Protein 2VOU (pdb70)

Secondary structure (DSSP, 8-state):
----SEEEEE--SHHHHHHHHHHHHTT-EEEEE-SSSSS----S-EEE--HHHHHHHHHTT--GGGT-B---EEEEEETTT--EEEEEE----EEEHHHHHHHHHHHH-STTEETT--EEEEEE-SS-EEEEETTS-EEEESEEEE---TT-HHHHHHH----EEEEEEEEEEEE-TTSS-HHHHHHHTTEEEEEEETTEEEEEEEE--SSTTSPPEEEEEEEEE--TTHHHHHHTB-TTS-B-SSEE-GGG--HHHHHHHHHHHTTS-HHHHHHHHH-SS-EEEEEEEB--S-SEETTEEE-GGGTSB--GGGS-HHHHHHHHHHHHHHHHHH-S-HHHHHHHHHHHHHHHHHHHHHHHHHHHHHHTTT----TT-GGGSSSPPP-SPP---/----SEEEEE--SHHHHHHHHHHHHTT-EEEEE-SSSS-----S-EEE--HHHHHHHHHTT--GGGT-B---EEEEEETTT--EEEEEE----EEEHHHHHHHHHHHH-STTEETT--EEEEEE-SS-EEEEETTS-EEEESEEEE---TT-HHHHHHH----EEEEEEEEEEEE-TTSS-HHHHHHHTTEEEEEEETTEEEEEEEE--SSTTS--EEEEEEEEE--TTHHHHHHSB-TTS-B-SSEE-GGG--HHHHHHHHHHHTTS-HHHHHHHHH-SS-EEEEEEEB--S-SEETTEEE-GGGTSB--GGGS-HHHHHHHHHHHHHHHHHH-S-HHHHHHHHHHHHHHHHHHHHHHHHHHHHHHHHT----TT-GGGSSS----/----SEEEEE--SHHHHHHHHHHHHTT-EEEEE-SSSSS----S-EEE--HHHHHHHHHTT--GGGT-B--SEEEEEETTT--EEEEEE----EEEHHHHHHHHHHHH-STTEETT--EEEEEE-SS-EEEEETTS-EEEESEEEE---TT-HHHHHHH----EEEEEEEEEEEE-TTSS-HHHHHHHTTEEEEEEETTEEEEEEEE--SSTTS--EEEEEEEEE--TTHHHHHHSB-TTS-B-SSEE-GGG--HHHHHHHHHHHTTS-HHHHHHHHH-SS-EEEEEEEB--S-SEETTEEE-GGGTSB--GGGS-HHHHHHHHHHHHHHHHHH-SSHHHHHHHHHHHHHHHHHHHHHHHHHHHHHHHTT----TT-GGGSSS----

B-factor: mean 67.05, std 5.39, range [26.59, 129.31]

Foldseek 3Di:
DFDQFEEEEEAQALQRLLLVLLLVVLVHHYFYEYQAQDQDDDPFAKFWDDCLLCVVVVVVPDDPVQFWDWAFKAWEAAFQARHTQDMGTDIIIMGTRCSSRVSSDVSPDDPRHHYNFAWQDWDDDQQWIWTAGPVGDIDITRFYEQAHAQQGNVCCHQPVDHWDFPQKKKKKFKFAPPLFDPVLVVVAERYWYWHFYQFWIKIKYWYQDPDSVGHIMMIMMTMHGFDPDPGLQLQQAWPVGDRDDWKQWQVTHDVVNLVVQLVVLCSTDPSSNSRSNRGPIMIMTTFTWIAAPFQDDNRYGYAQCRHTNAGCQLSCSSSLSSVRSVLLSVLSSVPDPSVVSRVVSRVLSRVQRVVRRVLVVVVCVCRRRVHDDHPPPPSRHHDTDDRDDDDDD/DFDAWEEEEEAQALLRLLQQLLLVVLVHHYFYFHQAQDQDDDPFAKFWDDCLLCVVLVVVPD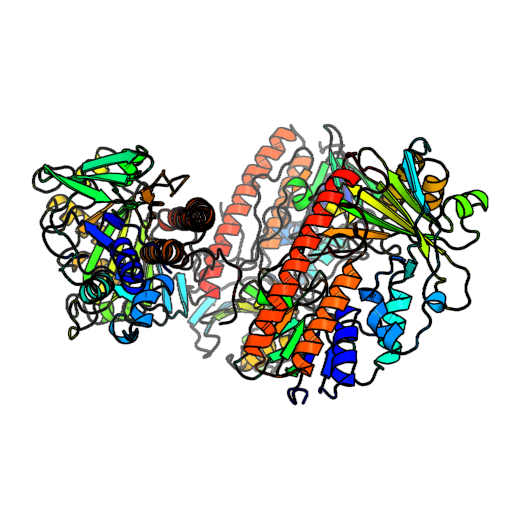DPVQFWDWAFKAWEAQFQPRDTPDIGGDIIIMGHSCSSRVSSDVSVDPPRHHYNFAFDDWDDDLAWIWTAGPVGDIDITRFYEQLHAQQGPVCCRQPVWHWAFPQKKKKKFKFAPPLDDPVLCVVAERYWYWHFYQAWIKIKYWYCDPDRPGHIMMIMMTMHGFGPDPGLQLQQAWPVGDNDDWKQWQVTGDVVNLVVQLVVLVSTDPSSNSRRNRGPIMMMTTFTWTADDWQDDNRYGYAQNRHTNAGPQQSCSSSLSSVLSVQLSVLSSVPDPSVVSRVVSRVVSNVQSVVRRVLVSVVVCCRRRVHDDDDPDVSRHHDGDPD/DFDAWEEEEEAQALLRLLQQLLLVVLVHHYFYFHQAQDQDDDPFAKFWDDCLLCVVLVVVVDDPVQFWDWAFKAWEAQFQPRDTPDIGGDTIIMGHSCSSRVSSDVSVDDPRHHYNFAFDDWDDDLAKIWTAGPVGDIDITRFYEQLHAQQTPVCCHQPVDHWAFPQKKKKKFKFAPPLFDPVLCVVAESYWYWHFDQAWIKIKYWYCDPDRPGHIMMIMMTMHGFDPDPGLQLQQAWPVGDNDDWKQWQVTHDVVNLVVQLVVLCSTDVSSNSRRNRGPIMIMTTFTWTADDWQDDNRYGYAQCRHTNAGPQLSCSSSLSSVLSVQLSVLSSVDDPSVVSRVVSRVVSNVQSVVRRVLVSVVVCCRRRVHDDDDPDVSRHHDGDPD

Organism: Paenarthrobacter nicotinovorans (NCBI:txid29320)

Sequence (1167 aa):
SPTTDRIAVVGGSISGLTAALMLRDAGVDVDVYERSPQPLSGFGTGIVVQPELVHYLLEQGVELDSISVPSSSMEYVDALTGERVGSVPADWRFTSYDSIYGGLYELFGPERYHTSKCLVGLSQDSETVQMRFSDGTKAEANWVIGADGGASVVRKRLLGIEPTYAGYVTWRGVLQPGEVADDVWNYFNDKFTYGLLDDGHLIAYPIPGRENAESPRLNFQWYWNVAEGPDLDELMTDVRGIRLPTSVHNNSLNPHNLRQFHSKGESLFKPFRDLVLNASSPFVTVVADATVDRMVHGRVLLIGDAAVTPRPHAAAGGAKASDDARTLAEVFTKNHDLRGSLQSWETRQLQQGHAYLNKVKKMASRLQHGGSFEPGNPAFAFGLPKVDEPSVVSPTTDRIAVVGGSISGLTAALMLRDAGVDVDVYERSPQPLSGFGTGIVVQPELVHYLLEQGVELDSISVPSSSMEYVDALTGERVGSVPADWRFTSYDSIYGGLYELFGPERYHTSKCLVGLSQDSETVQMRFSDGTKAEANWVIGADGGASVVRKRLLGIEPTYAGYVTWRGVLQPGEVADDVWNYFNDKFTYGLLDDGHLIAYPIPGRENAESPRLNFQWYWNVAEGPDLDELMTDVRGIRLPTSVHNNSLNPHNLRQFHSKGESLFKPFRDLVLNASSPFVTVVADATVDRMVHGRVLLIGDAAVTPRPHAAAGGAKASDDARTLAEVFTKNHDLRGSLQSWETRQLQQGHAYLNKVKKMASRLQHGGSFEPGNPAFAFGLPKVSPTTDRIAVVGGSISGLTAALMLRDAGVDVDVYERSPQPLSGFGTGIVVQPELVHYLLEQGVELDSISVPSSSMEYVDALTGERVGSVPADWRFTSYDSIYGGLYELFGPERYHTSKCLVGLSQDSETVQMRFSDGTKAEANWVIGADGGASVVRKRLLGIEPTYAGYVTWRGVLQPGEVADDVWNYFNDKFTYGLLDDGHLIAYPIPGRENAESPRLNFQWYWNVAEGPDLDELMTDVRGIRLPTSVHNNSLNPHNLRQFHSKGESLFKPFRDLVLNASSPFVTVVADATVDRMVHGRVLLIGDAAVTPRPHAAAGGAKASDDARTLAEVFTKNHDLRGSLQSWETRQLQQGHAYLNKVKKMASRLQHGGSFEPGNPAFAFGLPKV

GO terms:
  GO:0050660 flavin adenine dinucleotide binding (F, IDA)
  GO:0042803 protein homodimerization activity (F, IDA)
  GO:0019608 nicotine catabolic process (P, IDA)
  GO:0018663 2,6-dihydroxypyridine 3-monooxygenase activity (F, IDA)

Solvent-accessible surface area: 47286 Å² total; per-residue (Å²): 130,48,11,138,40,96,0,2,0,6,8,0,29,16,9,0,0,2,0,0,1,38,0,102,88,26,61,5,56,3,5,0,16,16,182,23,87,117,62,44,72,12,104,0,13,12,34,5,14,7,100,47,7,3,78,13,2,72,120,84,56,46,120,52,107,79,24,8,21,69,7,68,19,19,27,8,6,34,0,98,83,16,63,111,26,0,35,20,118,22,121,58,58,0,0,4,36,42,28,0,8,32,20,4,42,151,73,13,15,96,160,75,8,58,43,56,45,25,5,62,5,23,56,67,84,94,116,27,0,37,0,107,7,75,79,70,66,118,17,88,4,34,9,0,0,0,5,38,25,20,74,2,42,0,0,86,115,52,65,60,56,95,49,91,34,26,31,7,0,5,0,59,3,28,0,104,73,71,55,10,55,116,104,5,33,98,71,0,54,58,48,7,1,6,0,30,24,130,94,2,1,1,11,0,7,2,0,19,17,124,110,157,104,104,62,63,13,0,2,1,26,9,6,17,61,19,65,124,24,115,85,5,60,101,5,0,31,8,86,160,52,99,99,45,104,66,22,1,62,42,137,15,12,44,68,85,3,51,147,68,0,50,64,101,0,88,79,11,64,108,10,0,94,19,0,0,57,63,9,81,62,2,10,0,19,21,5,14,15,9,64,2,113,143,1,30,32,48,34,0,0,0,0,0,50,0,0,0,9,19,32,63,11,0,22,2,15,20,2,1,5,2,15,0,0,22,26,0,1,78,10,0,58,148,54,142,97,28,149,23,25,3,100,80,14,13,90,69,1,14,109,4,0,64,32,0,11,96,37,0,86,108,0,4,57,54,5,1,121,43,29,49,14,46,6,38,36,113,65,18,38,14,9,28,34,163,38,85,37,46,109,65,199,126,51,8,137,43,92,0,2,0,6,9,0,31,14,9,0,0,2,0,0,2,36,0,97,88,25,63,5,56,4,8,0,16,13,132,15,93,99,55,54,68,12,112,4,11,11,37,6,16,7,102,52,7,5,78,15,2,72,117,84,60,47,125,46,108,66,21,10,24,68,11,67,19,17,17,7,3,40,0,97,92,18,114,160,79,13,50,49,121,26,119,60,52,0,0,2,45,48,27,0,7,30,22,3,41,145,65,6,16,92,152,85,11,60,44,57,42,12,8,0,1,29,51,71,92,88,111,37,0,61,0,42,2,2,44,9,57,108,19,100,2,37,8,0,0,0,5,39,25,20,64,2,44,0,0,49,32,52,66,62,52,95,49,91,33,24,31,8,0,5,0,57,2,25,0,89,72,72,54,12,56,115,105,4,33,90,69,0,49,53,53,6,1,5,0,34,27,121,91,1,1,1,11,0,7,1,0,20,12,141,117,147,111,91,67,58,9,0,3,1,26,9,5,20,57,17,67,119,25,67,86,3,11,19,7,0,8,4,49,147,14,84,86,45,106,68,20,0,62,43,132,12,12,1,48,42,4,49,120,71,0,51,64,106,0,105,75,4,66,96,8,1,72,17,0,0,65,64,7,81,64,2,8,0,17,20,5,20,15,8,61,3,111,144,0,24,31,41,35,0,0,0,0,0,51,0,0,0,11,18,20,64,9,0,23,3,18,22,1,1,7,2,14,0,0,26,28,0,0,84,16,0,51,144,48,133,96,26,112,28,19,0,105,80,11,8,94,126,2,14,92,8,0,64,24,1,16,100,35,0,52,117,0,5,13,10,4,2,31,17,10,22,17,110,39,43,31,119,52,13,47,17,8,25,31,203,107,125,50,8,138,44,90,0,2,0,6,9,0,30,14,9,0,0,3,0,0,1,37,0,103,88,26,64,5,57,3,8,0,17,13,130,13,96,98,57,54,70,12,107,2,9,10,37,6,16,7,102,51,7,5,78,15,2,73,117,83,62,48,124,47,107,65,23,9,24,68,11,66,19,17,20,8,2,40,0,97,91,18,112,156,78,12,53,48,120,24,121,60,50,0,0,3,46,46,28,0,7,31,21,5,40,146,67,8,18,94,158,87,10,60,44,57,45,13,8,1,1,27,49,47,93,88,109,40,0,61,0,42,2,2,43,8,56,106,17,99,3,37,8,0,0,0,5,38,24,22,66,2,44,0,0,48,32,36,13,64,40,98,47,87,33,26,32,8,0,5,0,56,1,25,0,86,72,72,56,12,55,116,105,4,34,90,69,0,51,54,54,6,2,6,0,34,28,122,96,1,2,1,12,0,6,1,0,20,12,135,119,146,111,91,67,58,7,0,0,0,23,9,6,20,58,18,66,121,24,68,82,2,10,21,7,0,8,5,48,147,16,84,86,45,104,66,21,0,64,43,135,14,13,1,47,40,5,51,124,70,0,49,66,105,0,104,75,4,65,97,8,0,71,16,0,0,64,65,8,83,64,2,8,0,18,18,5,18,16,8,62,1,79,140,0,24,7,21,34,0,0,0,0,0,50,0,0,0,10,19,26,62,10,0,23,2,18,21,1,2,7,2,14,0,0,25,27,0,1,85,15,0,52,147,47,129,97,26,119,28,20,0,105,81,11,8,94,123,1,15,90,9,0,64,24,0,15,101,36,0,97,115,0,4,64,73,4,1,125,46,30,78,18,113,42,44,44,116,55,13,47,18,7,26,31,202,109

CATH classification: 3.50.50.60 (+1 more: 3.30.9.60)

Structure (mmCIF, N/CA/C/O backbone):
data_2VOU
#
_entry.id   2VOU
#
_cell.length_a   185.960
_cell.length_b   185.960
_cell.length_c   104.760
_cell.angle_alpha   90.00
_cell.angle_beta   90.00
_cell.angle_gamma   120.00
#
_symmetry.space_group_name_H-M   'P 32 2 1'
#
loop_
_entity.id
_entity.type
_entity.pdbx_description
1 polymer '2,6-DIHYDROXYPYRIDINE HYDROXYLASE'
2 non-polymer 'FLAVIN-ADENINE DINUCLEOTIDE'
3 non-polymer GLYCEROL
4 non-polymer 'ACETATE ION'
5 water water
#
loop_
_atom_site.group_PDB
_atom_site.id
_atom_site.type_symbol
_atom_site.label_atom_id
_atom_site.label_alt_id
_atom_site.label_comp_id
_atom_site.label_asym_id
_atom_site.label_entity_id
_atom_site.label_seq_id
_atom_site.pdbx_PDB_ins_code
_atom_site.Cartn_x
_atom_site.Cartn_y
_atom_site.Cartn_z
_atom_site.occupancy
_atom_site.B_iso_or_equiv
_atom_site.auth_seq_id
_atom_site.auth_comp_id
_atom_site.auth_asym_id
_atom_site.auth_atom_id
_atom_site.pdbx_PDB_model_num
ATOM 1 N N . SER A 1 2 ? 46.102 93.157 6.330 1.00 74.24 2 SER A N 1
ATOM 2 C CA . SER A 1 2 ? 46.419 92.010 7.235 1.00 75.17 2 SER A CA 1
ATOM 3 C C . SER A 1 2 ? 46.770 92.444 8.665 1.00 74.57 2 SER A C 1
ATOM 4 O O . SER A 1 2 ? 47.719 93.214 8.880 1.00 74.42 2 SER A O 1
ATOM 7 N N . PRO A 1 3 ? 46.029 91.908 9.649 1.00 74.09 3 PRO A N 1
ATOM 8 C CA . PRO A 1 3 ? 46.441 91.963 11.053 1.00 73.71 3 PRO A CA 1
ATOM 9 C C . PRO A 1 3 ? 47.809 91.298 11.209 1.00 72.86 3 PRO A C 1
ATOM 10 O O . PRO A 1 3 ? 48.245 90.554 10.317 1.00 73.10 3 PRO A O 1
ATOM 14 N N . THR A 1 4 ? 48.476 91.578 12.322 1.00 71.78 4 THR A N 1
ATOM 15 C CA . THR A 1 4 ? 49.779 90.983 12.615 1.00 70.65 4 THR A CA 1
ATOM 16 C C . THR A 1 4 ? 49.782 89.468 12.538 1.00 70.46 4 THR A C 1
ATOM 17 O O . THR A 1 4 ? 48.783 88.815 12.821 1.00 70.56 4 THR A O 1
ATOM 21 N N . THR A 1 5 ? 50.916 88.926 12.120 1.00 70.13 5 THR A N 1
ATOM 22 C CA . THR A 1 5 ? 51.144 87.502 12.192 1.00 70.07 5 THR A CA 1
ATOM 23 C C . THR A 1 5 ? 51.890 87.189 13.492 1.00 70.00 5 THR A C 1
ATOM 24 O O . THR A 1 5 ? 52.239 86.035 13.745 1.00 70.03 5 THR A O 1
ATOM 28 N N . ASP A 1 6 ? 52.142 88.212 14.314 1.00 69.85 6 ASP A N 1
ATOM 29 C CA . ASP A 1 6 ? 52.834 88.020 15.606 1.00 69.94 6 ASP A CA 1
ATOM 30 C C . ASP A 1 6 ? 52.002 87.236 16.642 1.00 69.66 6 ASP A C 1
ATOM 31 O O . ASP A 1 6 ? 50.753 87.184 16.540 1.00 69.74 6 ASP A O 1
ATOM 36 N N . ARG A 1 7 ? 52.700 86.635 17.610 1.00 68.08 7 ARG A N 1
ATOM 37 C CA . ARG A 1 7 ? 52.061 85.894 18.681 1.00 68.34 7 ARG A CA 1
ATOM 38 C C . ARG A 1 7 ? 51.935 86.778 19.933 1.00 66.96 7 ARG A C 1
ATOM 39 O O . ARG A 1 7 ? 52.926 87.365 20.412 1.00 66.35 7 ARG A O 1
ATOM 47 N N . ILE A 1 8 ? 50.714 86.864 20.455 1.00 65.65 8 ILE A N 1
ATOM 48 C CA . ILE A 1 8 ? 50.430 87.721 21.600 1.00 64.67 8 ILE A CA 1
ATOM 49 C C . ILE A 1 8 ? 49.987 86.899 22.794 1.00 64.59 8 ILE A C 1
ATOM 50 O O . ILE A 1 8 ? 49.189 85.985 22.657 1.00 65.09 8 ILE A O 1
ATOM 55 N N . ALA A 1 9 ? 50.537 87.212 23.957 1.00 64.05 9 ALA A N 1
ATOM 56 C CA . ALA A 1 9 ? 50.154 86.553 25.183 1.00 63.97 9 ALA A CA 1
ATOM 57 C C . ALA A 1 9 ? 49.484 87.590 26.050 1.00 64.19 9 ALA A C 1
ATOM 58 O O . ALA A 1 9 ? 49.878 88.759 26.057 1.00 64.32 9 ALA A O 1
ATOM 60 N N . VAL A 1 10 ? 48.451 87.166 26.760 1.00 63.89 10 VAL A N 1
ATOM 61 C CA . VAL A 1 10 ? 47.743 88.063 27.616 1.00 63.99 10 VAL A CA 1
ATOM 62 C C . VAL A 1 10 ? 47.784 87.430 28.986 1.00 64.22 10 VAL A C 1
ATOM 63 O O . VAL A 1 10 ? 47.335 86.299 29.160 1.00 64.68 10 VAL A O 1
ATOM 67 N N . VAL A 1 11 ? 48.304 88.169 29.954 1.00 63.72 11 VAL A N 1
ATOM 68 C CA . VAL A 1 11 ? 48.435 87.675 31.301 1.00 63.34 11 VAL A CA 1
ATOM 69 C C . VAL A 1 11 ? 47.378 88.356 32.097 1.00 63.55 11 VAL A C 1
ATOM 70 O O . VAL A 1 11 ? 47.396 89.573 32.189 1.00 64.28 11 VAL A O 1
ATOM 74 N N . GLY A 1 12 ? 46.464 87.589 32.681 1.00 63.59 12 GLY A N 1
ATOM 75 C CA . GLY A 1 12 ? 45.265 88.160 33.306 1.00 63.16 12 GLY A CA 1
ATOM 76 C C . GLY A 1 12 ? 44.043 87.927 32.434 1.00 63.12 12 GLY A C 1
ATOM 77 O O . GLY A 1 12 ? 43.992 88.408 31.321 1.00 63.93 12 GLY A O 1
ATOM 78 N N . GLY A 1 13 ? 43.044 87.212 32.944 1.00 63.56 13 GLY A N 1
ATOM 79 C CA . GLY A 1 13 ? 41.902 86.799 32.145 1.00 63.58 13 GLY A CA 1
ATOM 80 C C . GLY A 1 13 ? 40.559 87.328 32.590 1.00 64.68 13 GLY A C 1
ATOM 81 O O . GLY A 1 13 ? 39.561 86.580 32.590 1.00 65.18 13 GLY A O 1
ATOM 82 N N . SER A 1 14 ? 40.518 88.620 32.941 1.00 64.13 14 SER A N 1
ATOM 83 C CA . SER A 1 14 ? 39.302 89.251 33.421 1.00 63.46 14 SER A CA 1
ATOM 84 C C . SER A 1 14 ? 38.815 90.248 32.378 1.00 64.00 14 SER A C 1
ATOM 85 O O . SER A 1 14 ? 39.008 90.015 31.166 1.00 64.36 14 SER A O 1
ATOM 88 N N . ILE A 1 15 ? 38.209 91.356 32.827 1.00 63.60 15 ILE A N 1
ATOM 89 C CA . ILE A 1 15 ? 37.577 92.284 31.923 1.00 64.21 15 ILE A CA 1
ATOM 90 C C . ILE A 1 15 ? 38.513 92.754 30.814 1.00 64.41 15 ILE A C 1
ATOM 91 O O . ILE A 1 15 ? 38.114 92.725 29.628 1.00 64.09 15 ILE A O 1
ATOM 96 N N . SER A 1 16 ? 39.718 93.203 31.161 1.00 63.89 16 SER A N 1
ATOM 97 C CA . SER A 1 16 ? 40.614 93.691 30.092 1.00 65.00 16 SER A CA 1
ATOM 98 C C . SER A 1 16 ? 41.252 92.568 29.295 1.00 64.41 16 SER A C 1
ATOM 99 O O . SER A 1 16 ? 41.252 92.585 28.063 1.00 64.58 16 SER A O 1
ATOM 102 N N . GLY A 1 17 ? 41.753 91.570 29.999 1.00 63.41 17 GLY A N 1
ATOM 103 C CA . GLY A 1 17 ? 42.301 90.411 29.336 1.00 62.61 17 GLY A CA 1
ATOM 104 C C . GLY A 1 17 ? 41.406 89.801 28.276 1.00 62.07 17 GLY A C 1
ATOM 105 O O . GLY A 1 17 ? 41.842 89.557 27.158 1.00 61.68 17 GLY A O 1
ATOM 106 N N . LEU A 1 18 ? 40.163 89.508 28.632 1.00 61.59 18 LEU A N 1
ATOM 107 C CA . LEU A 1 18 ? 39.300 88.828 27.693 1.00 61.33 18 LEU A CA 1
ATOM 108 C C . LEU A 1 18 ? 38.922 89.744 26.525 1.00 61.32 18 LEU A C 1
ATOM 109 O O . LEU A 1 18 ? 38.874 89.293 25.376 1.00 60.99 18 LEU A O 1
ATOM 114 N N . THR A 1 19 ? 38.649 91.019 26.821 1.00 60.62 19 THR A N 1
ATOM 115 C CA . THR A 1 19 ? 38.349 91.978 25.792 1.00 59.80 19 THR A CA 1
ATOM 116 C C . THR A 1 19 ? 39.500 91.977 24.776 1.00 60.06 19 THR A C 1
ATOM 117 O O . THR A 1 19 ? 39.257 91.811 23.556 1.00 59.45 19 THR A O 1
ATOM 121 N N . ALA A 1 20 ? 40.736 92.129 25.268 1.00 59.35 20 ALA A N 1
ATOM 122 C CA . ALA A 1 20 ? 41.881 92.167 24.368 1.00 59.31 20 ALA A CA 1
ATOM 123 C C . ALA A 1 20 ? 41.864 90.889 23.547 1.00 59.66 20 ALA A C 1
ATOM 124 O O . ALA A 1 20 ? 41.752 90.946 22.310 1.00 60.63 20 ALA A O 1
ATOM 126 N N . ALA A 1 21 ? 41.887 89.745 24.224 1.00 59.07 21 ALA A N 1
ATOM 127 C CA . ALA A 1 21 ? 41.944 88.455 23.531 1.00 59.24 21 ALA A CA 1
ATOM 128 C C . ALA A 1 21 ? 40.874 88.266 22.449 1.00 59.18 21 ALA A C 1
ATOM 129 O O . ALA A 1 21 ? 41.206 87.882 21.334 1.00 59.51 21 ALA A O 1
ATOM 131 N N . LEU A 1 22 ? 39.618 88.555 22.784 1.00 58.82 22 LEU A N 1
ATOM 132 C CA . LEU A 1 22 ? 38.493 88.352 21.902 1.00 58.63 22 LEU A CA 1
ATOM 133 C C . LEU A 1 22 ? 38.662 89.116 20.604 1.00 59.73 22 LEU A C 1
ATOM 134 O O . LEU A 1 22 ? 38.510 88.553 19.525 1.00 60.01 22 LEU A O 1
ATOM 139 N N . MET A 1 23 ? 39.003 90.392 20.721 1.00 60.09 23 MET A N 1
ATOM 140 C CA . MET A 1 23 ? 39.187 91.258 19.597 1.00 60.50 23 MET A CA 1
ATOM 141 C C . MET A 1 23 ? 40.390 90.856 18.761 1.00 61.33 23 MET A C 1
ATOM 142 O O . MET A 1 23 ? 40.352 90.915 17.505 1.00 61.91 23 MET A O 1
ATOM 147 N N . LEU A 1 24 ? 41.455 90.423 19.418 1.00 61.80 24 LEU A N 1
ATOM 148 C CA . LEU A 1 24 ? 42.576 89.918 18.654 1.00 62.42 24 LEU A CA 1
ATOM 149 C C . LEU A 1 24 ? 42.201 88.618 17.950 1.00 62.72 24 LEU A C 1
ATOM 150 O O . LEU A 1 24 ? 42.465 88.480 16.736 1.00 63.09 24 LEU A O 1
ATOM 155 N N . ARG A 1 25 ? 41.566 87.687 18.676 1.00 62.09 25 ARG A N 1
ATOM 156 C CA . ARG A 1 25 ? 41.096 86.446 18.039 1.00 62.11 25 ARG A CA 1
ATOM 157 C C . ARG A 1 25 ? 40.143 86.748 16.845 1.00 62.44 25 ARG A C 1
ATOM 158 O O . ARG A 1 25 ? 40.343 86.223 15.751 1.00 61.97 25 ARG A O 1
ATOM 166 N N . ASP A 1 26 ? 39.142 87.601 17.063 1.00 62.76 26 ASP A N 1
ATOM 167 C CA . ASP A 1 26 ? 38.241 88.054 15.993 1.00 63.52 26 ASP A CA 1
ATOM 168 C C . ASP A 1 26 ? 39.021 88.520 14.773 1.00 63.98 26 ASP A C 1
ATOM 169 O O . ASP A 1 26 ? 38.623 88.241 13.629 1.00 63.61 26 ASP A O 1
ATOM 174 N N . ALA A 1 27 ? 40.122 89.235 15.023 1.00 64.30 27 ALA A N 1
ATOM 175 C CA . ALA A 1 27 ? 40.910 89.832 13.939 1.00 64.81 27 ALA A CA 1
ATOM 176 C C . ALA A 1 27 ? 41.915 88.864 13.267 1.00 65.66 27 ALA A C 1
ATOM 177 O O . ALA A 1 27 ? 42.654 89.276 12.376 1.00 67.14 27 ALA A O 1
ATOM 179 N N . GLY A 1 28 ? 41.943 87.592 13.669 1.00 65.91 28 GLY A N 1
ATOM 180 C CA . GLY A 1 28 ? 42.907 86.629 13.121 1.00 65.73 28 GLY A CA 1
ATOM 181 C C . GLY A 1 28 ? 44.212 86.541 13.915 1.00 65.97 28 GLY A C 1
ATOM 182 O O . GLY A 1 28 ? 45.060 85.719 13.606 1.00 65.87 28 GLY A O 1
ATOM 183 N N . VAL A 1 29 ? 44.393 87.389 14.928 1.00 65.69 29 VAL A N 1
ATOM 184 C CA . VAL A 1 29 ? 45.651 87.401 15.668 1.00 65.44 29 VAL A CA 1
ATOM 185 C C . VAL A 1 29 ? 45.697 86.176 16.570 1.00 65.95 29 VAL A C 1
ATOM 186 O O . VAL A 1 29 ? 44.697 85.794 17.156 1.00 65.71 29 VAL A O 1
ATOM 190 N N . ASP A 1 30 ? 46.867 85.547 16.628 1.00 66.60 30 ASP A N 1
ATOM 191 C CA . ASP A 1 30 ? 47.077 84.380 17.443 1.00 66.84 30 ASP A CA 1
ATOM 192 C C . ASP A 1 30 ? 47.382 84.814 18.881 1.00 66.03 30 ASP A C 1
ATOM 193 O O . ASP A 1 30 ? 48.372 85.495 19.130 1.00 66.63 30 ASP A O 1
ATOM 198 N N . VAL A 1 31 ? 46.525 84.430 19.820 1.00 64.69 31 VAL A N 1
ATOM 199 C CA . VAL A 1 31 ? 46.597 84.979 21.166 1.00 64.15 31 VAL A CA 1
ATOM 200 C C . VAL A 1 31 ? 46.286 83.897 22.225 1.00 64.19 31 VAL A C 1
ATOM 201 O O . VAL A 1 31 ? 45.539 82.955 21.951 1.00 64.56 31 VAL A O 1
ATOM 205 N N . ASP A 1 32 ? 46.880 84.025 23.411 1.00 64.07 32 ASP A N 1
ATOM 206 C CA . ASP A 1 32 ? 46.622 83.119 24.532 1.00 64.12 32 ASP A CA 1
ATOM 207 C C . ASP A 1 32 ? 46.396 83.938 25.785 1.00 63.98 32 ASP A C 1
ATOM 208 O O . ASP A 1 32 ? 46.979 85.017 25.937 1.00 64.49 32 ASP A O 1
ATOM 213 N N . VAL A 1 33 ? 45.572 83.422 26.691 1.00 63.52 33 VAL A N 1
ATOM 214 C CA . VAL A 1 33 ? 45.356 84.062 27.977 1.00 63.18 33 VAL A CA 1
ATOM 215 C C . VAL A 1 33 ? 45.958 83.157 29.036 1.00 63.10 33 VAL A C 1
ATOM 216 O O . VAL A 1 33 ? 45.744 81.950 28.991 1.00 64.20 33 VAL A O 1
ATOM 220 N N . TYR A 1 34 ? 46.707 83.727 29.981 1.00 62.06 34 TYR A N 1
ATOM 221 C CA . TYR A 1 34 ? 47.208 83.004 31.145 1.00 60.76 34 TYR A CA 1
ATOM 222 C C . TYR A 1 34 ? 46.583 83.621 32.398 1.00 61.54 34 TYR A C 1
ATOM 223 O O . TYR A 1 34 ? 46.781 84.805 32.680 1.00 62.09 34 TYR A O 1
ATOM 232 N N . GLU A 1 35 ? 45.794 82.841 33.134 1.00 61.68 35 GLU A N 1
ATOM 233 C CA . GLU A 1 35 ? 45.066 83.363 34.280 1.00 61.90 35 GLU A CA 1
ATOM 234 C C . GLU A 1 35 ? 45.489 82.601 35.521 1.00 63.43 35 GLU A C 1
ATOM 235 O O . GLU A 1 35 ? 45.550 81.373 35.485 1.00 62.29 35 GLU A O 1
ATOM 241 N N . ARG A 1 36 ? 45.796 83.339 36.602 1.00 65.65 36 ARG A N 1
ATOM 242 C CA . ARG A 1 36 ? 46.254 82.751 37.873 1.00 69.39 36 ARG A CA 1
ATOM 243 C C . ARG A 1 36 ? 45.217 81.783 38.441 1.00 69.30 36 ARG A C 1
ATOM 244 O O . ARG A 1 36 ? 45.553 80.742 38.970 1.00 68.86 36 ARG A O 1
ATOM 252 N N . SER A 1 37 ? 43.952 82.107 38.232 1.00 71.37 37 SER A N 1
ATOM 253 C CA . SER A 1 37 ? 42.845 81.371 38.821 1.00 73.10 37 SER A CA 1
ATOM 254 C C . SER A 1 37 ? 42.693 79.941 38.302 1.00 73.74 37 SER A C 1
ATOM 255 O O . SER A 1 37 ? 42.825 79.684 37.095 1.00 73.76 37 SER A O 1
ATOM 258 N N . PRO A 1 38 ? 42.420 78.991 39.209 1.00 74.52 38 PRO A N 1
ATOM 259 C CA . PRO A 1 38 ? 42.313 77.582 38.794 1.00 75.71 38 PRO A CA 1
ATOM 260 C C . PRO A 1 38 ? 41.059 77.305 37.960 1.00 76.91 38 PRO A C 1
ATOM 261 O O . PRO A 1 38 ? 41.088 76.460 37.085 1.00 77.50 38 PRO A O 1
ATOM 265 N N . GLN A 1 39 ? 39.978 78.008 38.259 1.00 78.38 39 GLN A N 1
ATOM 266 C CA . GLN A 1 39 ? 38.737 77.934 37.510 1.00 80.63 39 GLN A CA 1
ATOM 267 C C . GLN A 1 39 ? 38.438 79.318 36.905 1.00 81.35 39 GLN A C 1
ATOM 268 O O . GLN A 1 39 ? 38.945 80.344 37.393 1.00 80.56 39 GLN A O 1
ATOM 274 N N . PRO A 1 40 ? 37.560 79.359 35.879 1.00 82.39 40 PRO A N 1
ATOM 275 C CA . PRO A 1 40 ? 36.940 80.651 35.545 1.00 83.46 40 PRO A CA 1
ATOM 276 C C . PRO A 1 40 ? 36.373 81.396 36.776 1.00 84.69 40 PRO A C 1
ATOM 277 O O . PRO A 1 40 ? 36.078 80.791 37.828 1.00 84.83 40 PRO A O 1
ATOM 281 N N . LEU A 1 41 ? 36.242 82.711 36.621 1.00 85.93 41 LEU A N 1
ATOM 282 C CA . LEU A 1 41 ? 36.206 83.646 37.739 1.00 87.17 41 LEU A CA 1
ATOM 283 C C . LEU A 1 41 ? 34.887 83.859 38.450 1.00 88.56 41 LEU A C 1
ATOM 284 O O . LEU A 1 41 ? 33.840 83.340 38.063 1.00 88.52 41 LEU A O 1
ATOM 289 N N . SER A 1 42 ? 34.995 84.671 39.503 1.00 90.56 42 SER A N 1
ATOM 290 C CA . SER A 1 42 ? 33.880 85.173 40.291 1.00 92.03 42 SER A CA 1
ATOM 291 C C . SER A 1 42 ? 34.177 86.560 40.923 1.00 93.18 42 SER A C 1
ATOM 292 O O . SER A 1 42 ? 35.215 86.812 41.581 1.00 93.27 42 SER A O 1
ATOM 295 N N . GLY A 1 43 ? 33.265 87.482 40.632 1.00 94.61 43 GLY A N 1
ATOM 296 C CA . GLY A 1 43 ? 33.128 88.727 41.379 1.00 95.61 43 GLY A CA 1
ATOM 297 C C . GLY A 1 43 ? 32.015 88.259 42.258 1.00 96.22 43 GLY A C 1
ATOM 298 O O . GLY A 1 43 ? 31.154 87.496 41.799 1.00 96.63 43 GLY A O 1
ATOM 299 N N . PHE A 1 44 ? 32.053 88.654 43.524 1.00 96.71 44 PHE A N 1
ATOM 300 C CA . PHE A 1 44 ? 31.188 88.031 44.531 1.00 96.27 44 PHE A CA 1
ATOM 301 C C . PHE A 1 44 ? 29.777 88.647 44.472 1.00 94.94 44 PHE A C 1
ATOM 302 O O . PHE A 1 44 ? 29.156 88.953 45.513 1.00 95.25 44 PHE A O 1
ATOM 310 N N . GLY A 1 45 ? 29.304 88.814 43.224 1.00 92.16 45 GLY A N 1
ATOM 311 C CA . GLY A 1 45 ? 28.005 89.355 42.909 1.00 88.56 45 GLY A CA 1
ATOM 312 C C . GLY A 1 45 ? 27.953 90.859 43.073 1.00 86.28 45 GLY A C 1
ATOM 313 O O . GLY A 1 45 ? 26.896 91.401 43.378 1.00 87.23 45 GLY A O 1
ATOM 314 N N . THR A 1 46 ? 29.049 91.565 42.844 1.00 83.01 46 THR A N 1
ATOM 315 C CA . THR A 1 46 ? 29.029 92.981 43.136 1.00 80.10 46 THR A CA 1
ATOM 316 C C . THR A 1 46 ? 28.645 93.838 41.938 1.00 78.79 46 THR A C 1
ATOM 317 O O . THR A 1 46 ? 28.798 93.442 40.770 1.00 78.70 46 THR A O 1
ATOM 321 N N . GLY A 1 47 ? 28.129 95.021 42.243 1.00 76.36 47 GLY A N 1
ATOM 322 C CA . GLY A 1 47 ? 27.556 95.862 41.245 1.00 73.37 47 GLY A CA 1
ATOM 323 C C . GLY A 1 47 ? 28.603 96.550 40.414 1.00 72.16 47 GLY A C 1
ATOM 324 O O . GLY A 1 47 ? 29.691 96.831 40.900 1.00 72.54 47 GLY A O 1
ATOM 325 N N . ILE A 1 48 ? 28.253 96.830 39.159 1.00 69.98 48 ILE A N 1
ATOM 326 C CA . ILE A 1 48 ? 29.038 97.663 38.286 1.00 68.12 48 ILE A CA 1
ATOM 327 C C . ILE A 1 48 ? 28.092 98.599 37.550 1.00 67.48 48 ILE A C 1
ATOM 328 O O . ILE A 1 48 ? 27.101 98.154 36.970 1.00 67.43 48 ILE A O 1
ATOM 333 N N . VAL A 1 49 ? 28.378 99.894 37.564 1.00 66.16 49 VAL A N 1
ATOM 334 C CA . VAL A 1 49 ? 27.538 100.815 36.820 1.00 65.48 49 VAL A CA 1
ATOM 335 C C . VAL A 1 49 ? 27.930 100.675 35.367 1.00 64.75 49 VAL A C 1
ATOM 336 O O . VAL A 1 49 ? 29.123 100.588 35.058 1.00 64.94 49 VAL A O 1
ATOM 340 N N . VAL A 1 50 ? 26.932 100.594 34.495 1.00 63.39 50 VAL A N 1
ATOM 341 C CA . VAL A 1 50 ? 27.193 100.360 33.086 1.00 62.86 50 VAL A CA 1
ATOM 342 C C . VAL A 1 50 ? 27.643 101.640 32.409 1.00 63.49 50 VAL A C 1
ATOM 343 O O . VAL A 1 50 ? 26.946 102.661 32.480 1.00 63.76 50 VAL A O 1
ATOM 347 N N . GLN A 1 51 ? 28.809 101.593 31.771 1.00 63.53 51 GLN A N 1
ATOM 348 C CA . GLN A 1 51 ? 29.197 102.633 30.806 1.00 64.18 51 GLN A CA 1
ATOM 349 C C . GLN A 1 51 ? 29.199 102.071 29.383 1.00 64.02 51 GLN A C 1
ATOM 350 O O . GLN A 1 51 ? 29.333 100.868 29.186 1.00 64.26 51 GLN A O 1
ATOM 356 N N . PRO A 1 52 ? 29.042 102.939 28.374 1.00 64.57 52 PRO A N 1
ATOM 357 C CA . PRO A 1 52 ? 29.164 102.496 26.960 1.00 64.11 52 PRO A CA 1
ATOM 358 C C . PRO A 1 52 ? 30.368 101.597 26.708 1.00 64.05 52 PRO A C 1
ATOM 359 O O . PRO A 1 52 ? 30.207 100.458 26.238 1.00 64.60 52 PRO A O 1
ATOM 363 N N . GLU A 1 53 ? 31.556 102.094 27.053 1.00 63.68 53 GLU A N 1
ATOM 364 C CA . GLU A 1 53 ? 32.827 101.382 26.865 1.00 62.91 53 GLU A CA 1
ATOM 365 C C . GLU A 1 53 ? 32.842 99.976 27.437 1.00 62.39 53 GLU A C 1
ATOM 366 O O . GLU A 1 53 ? 33.448 99.045 26.854 1.00 63.13 53 GLU A O 1
ATOM 372 N N . LEU A 1 54 ? 32.211 99.812 28.595 1.00 61.26 54 LEU A N 1
ATOM 373 C CA . LEU A 1 54 ? 32.240 98.537 29.276 1.00 59.84 54 LEU A CA 1
ATOM 374 C C . LEU A 1 54 ? 31.416 97.489 28.542 1.00 59.55 54 LEU A C 1
ATOM 375 O O . LEU A 1 54 ? 31.794 96.343 28.483 1.00 59.59 54 LEU A O 1
ATOM 380 N N . VAL A 1 55 ? 30.272 97.863 28.007 1.00 59.27 55 VAL A N 1
ATOM 381 C CA . VAL A 1 55 ? 29.470 96.885 27.302 1.00 59.23 55 VAL A CA 1
ATOM 382 C C . VAL A 1 55 ? 29.624 96.920 25.778 1.00 60.15 55 VAL A C 1
ATOM 383 O O . VAL A 1 55 ? 28.937 96.179 25.084 1.00 60.62 55 VAL A O 1
ATOM 387 N N . HIS A 1 56 ? 30.503 97.773 25.256 1.00 60.39 56 HIS A N 1
ATOM 388 C CA . HIS A 1 56 ? 30.684 97.857 23.808 1.00 61.21 56 HIS A CA 1
ATOM 389 C C . HIS A 1 56 ? 30.882 96.502 23.119 1.00 60.92 56 HIS A C 1
ATOM 390 O O . HIS A 1 56 ? 30.143 96.179 22.193 1.00 60.12 56 HIS A O 1
ATOM 397 N N . TYR A 1 57 ? 31.847 95.700 23.586 1.00 61.33 57 TYR A N 1
ATOM 398 C CA . TYR A 1 57 ? 32.135 94.418 22.926 1.00 61.33 57 TYR A CA 1
ATOM 399 C C . TYR A 1 57 ? 30.923 93.502 22.868 1.00 61.88 57 TYR A C 1
ATOM 400 O O . TYR A 1 57 ? 30.566 93.009 21.783 1.00 61.98 57 TYR A O 1
ATOM 409 N N . LEU A 1 58 ? 30.292 93.283 24.023 1.00 61.63 58 LEU A N 1
ATOM 410 C CA . LEU A 1 58 ? 29.105 92.426 24.106 1.00 61.71 58 LEU A CA 1
ATOM 411 C C . LEU A 1 58 ? 27.951 92.842 23.188 1.00 62.22 58 LEU A C 1
ATOM 412 O O . LEU A 1 58 ? 27.389 91.999 22.469 1.00 61.95 58 LEU A O 1
ATOM 417 N N . LEU A 1 59 ? 27.604 94.129 23.209 1.00 62.79 59 LEU A N 1
ATOM 418 C CA . LEU A 1 59 ? 26.536 94.621 22.370 1.00 63.47 59 LEU A CA 1
ATOM 419 C C . LEU A 1 59 ? 26.878 94.336 20.902 1.00 64.32 59 LEU A C 1
ATOM 420 O O . LEU A 1 59 ? 26.018 93.879 20.155 1.00 63.55 59 LEU A O 1
ATOM 425 N N . GLU A 1 60 ? 28.143 94.549 20.525 1.00 65.32 60 GLU A N 1
ATOM 426 C CA . GLU A 1 60 ? 28.593 94.307 19.159 1.00 67.09 60 GLU A CA 1
ATOM 427 C C . GLU A 1 60 ? 28.358 92.852 18.749 1.00 67.64 60 GLU A C 1
ATOM 428 O O . GLU A 1 60 ? 28.200 92.570 17.563 1.00 68.43 60 GLU A O 1
ATOM 434 N N . GLN A 1 61 ? 28.298 91.945 19.726 1.00 67.84 61 GLN A N 1
ATOM 435 C CA . GLN A 1 61 ? 28.106 90.518 19.462 1.00 67.67 61 GLN A CA 1
ATOM 436 C C . GLN A 1 61 ? 26.639 90.064 19.516 1.00 68.17 61 GLN A C 1
ATOM 437 O O . GLN A 1 61 ? 26.340 88.904 19.240 1.00 68.80 61 GLN A O 1
ATOM 443 N N . GLY A 1 62 ? 25.717 90.969 19.841 1.00 68.31 62 GLY A N 1
ATOM 444 C CA . GLY A 1 62 ? 24.297 90.623 19.820 1.00 67.92 62 GLY A CA 1
ATOM 445 C C . GLY A 1 62 ? 23.655 90.469 21.189 1.00 68.12 62 GLY A C 1
ATOM 446 O O . GLY A 1 62 ? 22.452 90.236 21.275 1.00 68.60 62 GLY A O 1
ATOM 447 N N . VAL A 1 63 ? 24.436 90.592 22.260 1.00 67.84 63 VAL A N 1
ATOM 448 C CA . VAL A 1 63 ? 23.882 90.570 23.607 1.00 68.14 63 VAL A CA 1
ATOM 449 C C . VAL A 1 63 ? 22.985 91.795 23.830 1.00 68.75 63 VAL A C 1
ATOM 450 O O . VAL A 1 63 ? 23.402 92.937 23.585 1.00 68.80 63 VAL A O 1
ATOM 454 N N . GLU A 1 64 ? 21.748 91.565 24.272 1.00 69.04 64 GLU A N 1
ATOM 455 C CA . GLU A 1 64 ? 20.822 92.681 24.490 1.00 69.62 64 GLU A CA 1
ATOM 456 C C . GLU A 1 64 ? 21.101 93.313 25.855 1.00 68.84 64 GLU A C 1
ATOM 457 O O . GLU A 1 64 ? 21.217 92.606 26.855 1.00 69.01 64 GLU A O 1
ATOM 463 N N . LEU A 1 65 ? 21.221 94.641 25.899 1.00 68.17 65 LEU A N 1
ATOM 464 C CA . LEU A 1 65 ? 21.512 95.340 27.165 1.00 67.23 65 LEU A CA 1
ATOM 465 C C . LEU A 1 65 ? 20.519 95.005 28.270 1.00 67.66 65 LEU A C 1
ATOM 466 O O . LEU A 1 65 ? 20.935 94.648 29.349 1.00 68.41 65 LEU A O 1
ATOM 471 N N . ASP A 1 66 ? 19.218 95.102 28.005 1.00 68.47 66 ASP A N 1
ATOM 472 C CA . ASP A 1 66 ? 18.186 94.798 29.016 1.00 69.47 66 ASP A CA 1
ATOM 473 C C . ASP A 1 66 ? 18.325 93.401 29.686 1.00 68.90 66 ASP A C 1
ATOM 474 O O . ASP A 1 66 ? 17.726 93.144 30.740 1.00 69.69 66 ASP A O 1
ATOM 479 N N . SER A 1 67 ? 19.149 92.538 29.097 1.00 67.61 67 SER A N 1
ATOM 480 C CA . SER A 1 67 ? 19.318 91.163 29.559 1.00 66.31 67 SER A CA 1
ATOM 481 C C . SER A 1 67 ? 20.504 90.980 30.464 1.00 65.76 67 SER A C 1
ATOM 482 O O . SER A 1 67 ? 20.657 89.916 31.032 1.00 66.44 67 SER A O 1
ATOM 485 N N . ILE A 1 68 ? 21.396 91.965 30.545 1.00 64.82 68 ILE A N 1
ATOM 486 C CA . ILE A 1 68 ? 22.556 91.874 31.436 1.00 63.57 68 ILE A CA 1
ATOM 487 C C . ILE A 1 68 ? 22.662 93.021 32.445 1.00 62.95 68 ILE A C 1
ATOM 488 O O . ILE A 1 68 ? 23.701 93.181 33.106 1.00 61.84 68 ILE A O 1
ATOM 493 N N . SER A 1 69 ? 21.599 93.823 32.529 1.00 62.50 69 SER A N 1
ATOM 494 C CA . SER A 1 69 ? 21.583 95.054 33.325 1.00 62.42 69 SER A CA 1
ATOM 495 C C . SER A 1 69 ? 20.197 95.435 33.817 1.00 62.24 69 SER A C 1
ATOM 496 O O . SER A 1 69 ? 19.191 94.848 33.443 1.00 62.73 69 SER A O 1
ATOM 499 N N . VAL A 1 70 ? 20.136 96.478 34.613 1.00 62.16 70 VAL A N 1
ATOM 500 C CA . VAL A 1 70 ? 18.914 96.766 35.326 1.00 62.62 70 VAL A CA 1
ATOM 501 C C . VAL A 1 70 ? 18.747 98.303 35.309 1.00 62.36 70 VAL A C 1
ATOM 502 O O . VAL A 1 70 ? 19.738 99.013 35.400 1.00 62.36 70 VAL A O 1
ATOM 506 N N . PRO A 1 71 ? 17.534 98.821 35.031 1.00 62.54 71 PRO A N 1
ATOM 507 C CA . PRO A 1 71 ? 17.346 100.298 35.000 1.00 62.69 71 PRO A CA 1
ATOM 508 C C . PRO A 1 71 ? 17.326 101.055 36.328 1.00 62.90 71 PRO A C 1
ATOM 509 O O . PRO A 1 71 ? 17.359 100.453 37.397 1.00 63.51 71 PRO A O 1
ATOM 513 N N . SER A 1 72 ? 17.298 102.384 36.214 1.00 63.77 72 SER A N 1
ATOM 514 C CA . SER A 1 72 ? 17.135 103.325 37.329 1.00 63.99 72 SER A CA 1
ATOM 515 C C . SER A 1 72 ? 16.431 104.535 36.749 1.00 64.27 72 SER A C 1
ATOM 516 O O . SER A 1 72 ? 16.463 104.744 35.539 1.00 64.74 72 SER A O 1
ATOM 519 N N . SER A 1 73 ? 15.790 105.339 37.580 1.00 64.11 73 SER A N 1
ATOM 520 C CA . SER A 1 73 ? 15.214 106.559 37.044 1.00 63.70 73 SER A CA 1
ATOM 521 C C . SER A 1 73 ? 15.508 107.784 37.887 1.00 63.63 73 SER A C 1
ATOM 522 O O . SER A 1 73 ? 15.034 108.864 37.582 1.00 63.36 73 SER A O 1
ATOM 525 N N . SER A 1 74 ? 16.323 107.627 38.916 1.00 63.49 74 SER A N 1
ATOM 526 C CA . SER A 1 74 ? 16.882 108.790 39.568 1.00 63.74 74 SER A CA 1
ATOM 527 C C . SER A 1 74 ? 18.161 108.527 40.357 1.00 64.40 74 SER A C 1
ATOM 528 O O . SER A 1 74 ? 18.611 107.381 40.520 1.00 64.80 74 SER A O 1
ATOM 531 N N . MET A 1 75 ? 18.763 109.607 40.829 1.00 64.89 75 MET A N 1
ATOM 532 C CA . MET A 1 75 ? 19.962 109.529 41.646 1.00 65.74 75 MET A CA 1
ATOM 533 C C . MET A 1 75 ? 19.644 110.323 42.908 1.00 64.72 75 MET A C 1
ATOM 534 O O . MET A 1 75 ? 19.184 111.448 42.836 1.00 64.62 75 MET A O 1
ATOM 539 N N . GLU A 1 76 ? 19.834 109.711 44.064 1.00 64.44 76 GLU A N 1
ATOM 540 C CA . GLU A 1 76 ? 19.380 110.303 45.319 1.00 64.46 76 GLU A CA 1
ATOM 541 C C . GLU A 1 76 ? 20.537 110.666 46.237 1.00 64.17 76 GLU A C 1
ATOM 542 O O . GLU A 1 76 ? 21.544 109.934 46.311 1.00 64.24 76 GLU A O 1
ATOM 548 N N . TYR A 1 77 ? 20.367 111.761 46.972 1.00 63.51 77 TYR A N 1
ATOM 549 C CA . TYR A 1 77 ? 21.395 112.217 47.877 1.00 63.80 77 TYR A CA 1
ATOM 550 C C . TYR A 1 77 ? 20.828 112.424 49.248 1.00 64.36 77 TYR A C 1
ATOM 551 O O . TYR A 1 77 ? 20.010 113.300 49.470 1.00 65.10 77 TYR A O 1
ATOM 560 N N . VAL A 1 78 ? 21.275 111.607 50.180 1.00 65.44 78 VAL A N 1
ATOM 561 C CA . VAL A 1 78 ? 20.656 111.553 51.491 1.00 66.65 78 VAL A CA 1
ATOM 562 C C . VAL A 1 78 ? 21.684 111.590 52.595 1.00 66.64 78 VAL A C 1
ATOM 563 O O . VAL A 1 78 ? 22.738 110.977 52.499 1.00 66.49 78 VAL A O 1
ATOM 567 N N . ASP A 1 79 ? 21.370 112.315 53.658 1.00 67.58 79 ASP A N 1
ATOM 568 C CA . ASP A 1 79 ? 22.143 112.181 54.878 1.00 68.12 79 ASP A CA 1
ATOM 569 C C . ASP A 1 79 ? 21.868 110.791 55.450 1.00 67.52 79 ASP A C 1
ATOM 570 O O . ASP A 1 79 ? 20.744 110.489 55.818 1.00 67.37 79 ASP A O 1
ATOM 575 N N . ALA A 1 80 ? 22.901 109.964 55.545 1.00 67.17 80 ALA A N 1
ATOM 576 C CA . ALA A 1 80 ? 22.729 108.582 55.950 1.00 67.26 80 ALA A CA 1
ATOM 577 C C . ALA A 1 80 ? 22.684 108.398 57.469 1.00 68.00 80 ALA A C 1
ATOM 578 O O . ALA A 1 80 ? 22.684 107.288 57.973 1.00 67.91 80 ALA A O 1
ATOM 580 N N . LEU A 1 81 ? 22.634 109.498 58.201 1.00 68.94 81 LEU A N 1
ATOM 581 C CA . LEU A 1 81 ? 22.421 109.447 59.636 1.00 69.54 81 LEU A CA 1
ATOM 582 C C . LEU A 1 81 ? 20.989 109.843 59.932 1.00 69.50 81 LEU A C 1
ATOM 583 O O . LEU A 1 81 ? 20.294 109.167 60.688 1.00 69.24 81 LEU A O 1
ATOM 588 N N . THR A 1 82 ? 20.535 110.936 59.329 1.00 68.89 82 THR A N 1
ATOM 589 C CA . THR A 1 82 ? 19.252 111.450 59.730 1.00 68.78 82 THR A CA 1
ATOM 590 C C . THR A 1 82 ? 18.186 111.261 58.705 1.00 68.69 82 THR A C 1
ATOM 591 O O . THR A 1 82 ? 17.036 111.546 58.999 1.00 69.15 82 THR A O 1
ATOM 595 N N . GLY A 1 83 ? 18.543 110.806 57.510 1.00 67.81 83 GLY A N 1
ATOM 596 C CA . GLY A 1 83 ? 17.548 110.560 56.493 1.00 67.06 83 GLY A CA 1
ATOM 597 C C . GLY A 1 83 ? 17.097 111.787 55.724 1.00 67.05 83 GLY A C 1
ATOM 598 O O . GLY A 1 83 ? 16.466 111.650 54.670 1.00 65.61 83 GLY A O 1
ATOM 599 N N . GLU A 1 84 ? 17.407 112.977 56.242 1.00 67.35 84 GLU A N 1
ATOM 600 C CA . GLU A 1 84 ? 17.234 114.215 55.481 1.00 69.09 84 GLU A CA 1
ATOM 601 C C . GLU A 1 84 ? 17.715 114.057 54.016 1.00 68.87 84 GLU A C 1
ATOM 602 O O . GLU A 1 84 ? 18.879 113.691 53.749 1.00 69.50 84 GLU A O 1
ATOM 608 N N . ARG A 1 85 ? 16.829 114.333 53.070 1.00 69.11 85 ARG A N 1
ATOM 609 C CA . ARG A 1 85 ? 17.145 114.227 51.651 1.00 69.08 85 ARG A CA 1
ATOM 610 C C . ARG A 1 85 ? 17.905 115.510 51.245 1.00 67.81 85 ARG A C 1
ATOM 611 O O . ARG A 1 85 ? 17.404 116.602 51.403 1.00 67.74 85 ARG A O 1
ATOM 619 N N . VAL A 1 86 ? 19.139 115.382 50.770 1.00 66.99 86 VAL A N 1
ATOM 620 C CA . VAL A 1 86 ? 19.868 116.533 50.226 1.00 65.90 86 VAL A CA 1
ATOM 621 C C . VAL A 1 86 ? 19.277 116.904 48.870 1.00 65.20 86 VAL A C 1
ATOM 622 O O . VAL A 1 86 ? 19.177 118.080 48.536 1.00 64.94 86 VAL A O 1
ATOM 626 N N . GLY A 1 87 ? 18.877 115.902 48.097 1.00 64.22 87 GLY A N 1
ATOM 627 C CA . GLY A 1 87 ? 18.266 116.160 46.795 1.00 63.76 87 GLY A CA 1
ATOM 628 C C . GLY A 1 87 ? 18.193 114.923 45.926 1.00 63.27 87 GLY A C 1
ATOM 629 O O . GLY A 1 87 ? 18.760 113.891 46.240 1.00 63.64 87 GLY A O 1
ATOM 630 N N . SER A 1 88 ? 17.486 115.032 44.823 1.00 62.69 88 SER A N 1
ATOM 631 C CA . SER A 1 88 ? 17.321 113.925 43.908 1.00 62.31 88 SER A CA 1
ATOM 632 C C . SER A 1 88 ? 17.395 114.526 42.502 1.00 61.88 88 SER A C 1
ATOM 633 O O . SER A 1 88 ? 16.991 115.668 42.314 1.00 62.97 88 SER A O 1
ATOM 636 N N . VAL A 1 89 ? 17.943 113.822 41.528 1.00 61.00 89 VAL A N 1
ATOM 637 C CA . VAL A 1 89 ? 17.867 114.303 40.139 1.00 60.94 89 VAL A CA 1
ATOM 638 C C . VAL A 1 89 ? 17.472 113.120 39.261 1.00 61.43 89 VAL A C 1
ATOM 639 O O . VAL A 1 89 ? 17.904 111.997 39.549 1.00 61.64 89 VAL A O 1
ATOM 643 N N . PRO A 1 90 ? 16.676 113.357 38.190 1.00 61.36 90 PRO A N 1
ATOM 644 C CA . PRO A 1 90 ? 16.441 112.329 37.172 1.00 61.48 90 PRO A CA 1
ATOM 645 C C . PRO A 1 90 ? 17.755 111.781 36.657 1.00 61.85 90 PRO A C 1
ATOM 646 O O . PRO A 1 90 ? 18.792 112.456 36.718 1.00 62.13 90 PRO A O 1
ATOM 650 N N . ALA A 1 91 ? 17.719 110.554 36.163 1.00 62.28 91 ALA A N 1
ATOM 651 C CA . ALA A 1 91 ? 18.939 109.800 35.896 1.00 62.96 91 ALA A CA 1
ATOM 652 C C . ALA A 1 91 ? 18.440 108.549 35.233 1.00 63.62 91 ALA A C 1
ATOM 653 O O . ALA A 1 91 ? 17.278 108.177 35.454 1.00 64.28 91 ALA A O 1
ATOM 655 N N . ASP A 1 92 ? 19.272 107.908 34.415 1.00 63.59 92 ASP A N 1
ATOM 656 C CA . ASP A 1 92 ? 18.873 106.643 33.791 1.00 64.29 92 ASP A CA 1
ATOM 657 C C . ASP A 1 92 ? 20.040 105.639 33.626 1.00 64.86 92 ASP A C 1
ATOM 658 O O . ASP A 1 92 ? 20.107 104.898 32.629 1.00 65.23 92 ASP A O 1
ATOM 663 N N . TRP A 1 93 ? 20.957 105.632 34.599 1.00 64.20 93 TRP A N 1
ATOM 664 C CA . TRP A 1 93 ? 22.005 104.673 34.623 1.00 64.07 93 TRP A CA 1
ATOM 665 C C . TRP A 1 93 ? 21.385 103.303 34.614 1.00 64.10 93 TRP A C 1
ATOM 666 O O . TRP A 1 93 ? 20.360 103.077 35.250 1.00 63.71 93 TRP A O 1
ATOM 677 N N . ARG A 1 94 ? 22.023 102.400 33.878 1.00 63.74 94 ARG A N 1
ATOM 678 C CA . ARG A 1 94 ? 21.779 100.996 34.016 1.00 63.23 94 ARG A CA 1
ATOM 679 C C . ARG A 1 94 ? 22.899 100.376 34.853 1.00 63.24 94 ARG A C 1
ATOM 680 O O . ARG A 1 94 ? 24.033 100.864 34.872 1.00 62.71 94 ARG A O 1
ATOM 688 N N . PHE A 1 95 ? 22.588 99.291 35.543 1.00 63.10 95 PHE A N 1
ATOM 689 C CA . PHE A 1 95 ? 23.572 98.671 36.404 1.00 63.68 95 PHE A CA 1
ATOM 690 C C . PHE A 1 95 ? 23.692 97.219 36.039 1.00 64.50 95 PHE A C 1
ATOM 691 O O . PHE A 1 95 ? 22.681 96.562 35.796 1.00 65.54 95 PHE A O 1
ATOM 699 N N . THR A 1 96 ? 24.916 96.711 36.029 1.00 64.74 96 THR A N 1
ATOM 700 C CA . THR A 1 96 ? 25.140 95.317 35.808 1.00 65.33 96 THR A CA 1
ATOM 701 C C . THR A 1 96 ? 25.938 94.736 36.981 1.00 66.55 96 THR A C 1
ATOM 702 O O . THR A 1 96 ? 25.933 95.315 38.077 1.00 65.47 96 THR A O 1
ATOM 706 N N . SER A 1 97 ? 26.597 93.596 36.753 1.00 67.54 97 SER A N 1
ATOM 707 C CA . SER A 1 97 ? 27.389 92.924 37.766 1.00 68.63 97 SER A CA 1
ATOM 708 C C . SER A 1 97 ? 28.675 92.407 37.150 1.00 69.93 97 SER A C 1
ATOM 709 O O . SER A 1 97 ? 28.718 92.037 35.966 1.00 70.95 97 SER A O 1
ATOM 712 N N . TYR A 1 98 ? 29.713 92.330 37.964 1.00 71.15 98 TYR A N 1
ATOM 713 C CA . TYR A 1 98 ? 30.967 91.756 37.522 1.00 72.62 98 TYR A CA 1
ATOM 714 C C . TYR A 1 98 ? 30.769 90.401 36.844 1.00 73.43 98 TYR A C 1
ATOM 715 O O . TYR A 1 98 ? 31.314 90.176 35.771 1.00 74.08 98 TYR A O 1
ATOM 724 N N . ASP A 1 99 ? 29.979 89.512 37.457 1.00 73.88 99 ASP A N 1
ATOM 725 C CA . ASP A 1 99 ? 29.703 88.209 36.871 1.00 74.19 99 ASP A CA 1
ATOM 726 C C . ASP A 1 99 ? 29.033 88.311 35.543 1.00 73.40 99 ASP A C 1
ATOM 727 O O . ASP A 1 99 ? 29.275 87.478 34.697 1.00 73.84 99 ASP A O 1
ATOM 732 N N . SER A 1 100 ? 28.173 89.309 35.356 1.00 72.38 100 SER A N 1
AT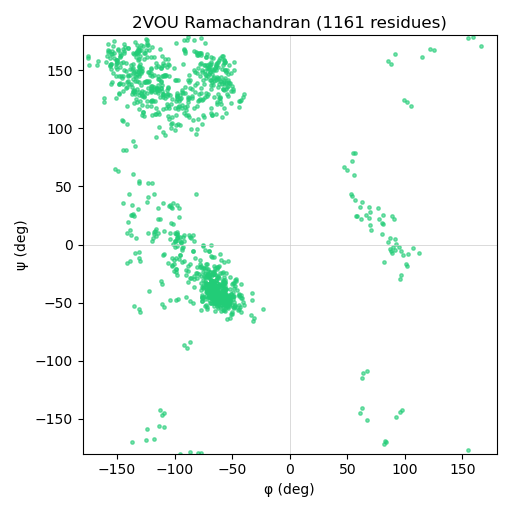OM 733 C CA . SER A 1 100 ? 27.485 89.460 34.092 1.00 71.07 100 SER A CA 1
ATOM 734 C C . SER A 1 100 ? 28.456 89.774 32.954 1.00 70.54 100 SER A C 1
ATOM 735 O O . SER A 1 100 ? 28.318 89.246 31.847 1.00 69.92 100 SER A O 1
ATOM 738 N N . ILE A 1 101 ? 29.434 90.642 33.222 1.00 69.56 101 ILE A N 1
ATOM 739 C CA . ILE A 1 101 ? 30.359 91.054 32.171 1.00 68.50 101 ILE A CA 1
ATOM 740 C C . ILE A 1 101 ? 31.376 89.946 31.937 1.00 68.39 101 ILE A C 1
ATOM 741 O O . ILE A 1 101 ? 31.524 89.419 30.815 1.00 68.86 101 ILE A O 1
ATOM 746 N N . TYR A 1 102 ? 32.059 89.569 33.004 1.00 67.01 102 TYR A N 1
ATOM 747 C CA . TYR A 1 102 ? 32.969 88.456 32.924 1.00 65.93 102 TYR A CA 1
ATOM 748 C C . TYR A 1 102 ? 32.340 87.223 32.237 1.00 65.15 102 TYR A C 1
ATOM 749 O O . TYR A 1 102 ? 32.904 86.675 31.281 1.00 65.20 102 TYR A O 1
ATOM 758 N N . GLY A 1 103 ? 31.178 86.802 32.724 1.00 64.17 103 GLY A N 1
ATOM 759 C CA . GLY A 1 103 ? 30.529 85.578 32.270 1.00 63.17 103 GLY A CA 1
ATOM 760 C C . GLY A 1 103 ? 30.218 85.661 30.796 1.00 63.31 103 GLY A C 1
ATOM 761 O O . GLY A 1 103 ? 30.319 84.662 30.085 1.00 63.30 103 GLY A O 1
ATOM 762 N N . GLY A 1 104 ? 29.849 86.864 30.341 1.00 62.94 104 GLY A N 1
ATOM 763 C CA . GLY A 1 104 ? 29.578 87.139 28.937 1.00 62.29 104 GLY A CA 1
ATOM 764 C C . GLY A 1 104 ? 30.830 87.032 28.105 1.00 62.67 104 GLY A C 1
ATOM 765 O O . GLY A 1 104 ? 30.836 86.364 27.055 1.00 62.09 104 GLY A O 1
ATOM 766 N N . LEU A 1 105 ? 31.906 87.659 28.588 1.00 63.22 105 LEU A N 1
ATOM 767 C CA . LEU A 1 105 ? 33.181 87.613 27.879 1.00 63.37 105 LEU A CA 1
ATOM 768 C C . LEU A 1 105 ? 33.766 86.196 27.851 1.00 64.84 105 LEU A C 1
ATOM 769 O O . LEU A 1 105 ? 34.101 85.665 26.750 1.00 65.49 105 LEU A O 1
ATOM 774 N N . TYR A 1 106 ? 33.848 85.547 29.018 1.00 65.25 106 TYR A N 1
ATOM 775 C CA . TYR A 1 106 ? 34.373 84.181 29.049 1.00 65.97 106 TYR A CA 1
ATOM 776 C C . TYR A 1 106 ? 33.554 83.224 28.156 1.00 66.97 106 TYR A C 1
ATOM 777 O O . TYR A 1 106 ? 34.103 82.465 27.340 1.00 67.13 106 TYR A O 1
ATOM 786 N N . GLU A 1 107 ? 32.233 83.278 28.282 1.00 67.98 107 GLU A N 1
ATOM 787 C CA . GLU A 1 107 ? 31.390 82.457 27.437 1.00 68.72 107 GLU A CA 1
ATOM 788 C C . GLU A 1 107 ? 31.769 82.617 25.967 1.00 66.92 107 GLU A C 1
ATOM 789 O O . GLU A 1 107 ? 31.893 81.617 25.268 1.00 66.61 107 GLU A O 1
ATOM 795 N N . LEU A 1 108 ? 31.997 83.847 25.511 1.00 65.88 108 LEU A N 1
ATOM 796 C CA . LEU A 1 108 ? 32.385 84.068 24.099 1.00 64.95 108 LEU A CA 1
ATOM 797 C C . LEU A 1 108 ? 33.774 83.555 23.747 1.00 64.68 108 LEU A C 1
ATOM 798 O O . LEU A 1 108 ? 34.025 83.144 22.628 1.00 64.07 108 LEU A O 1
ATOM 803 N N . PHE A 1 109 ? 34.680 83.564 24.715 1.00 64.89 109 PHE A N 1
ATOM 804 C CA . PHE A 1 109 ? 36.041 83.201 24.414 1.00 64.18 109 PHE A CA 1
ATOM 805 C C . PHE A 1 109 ? 36.208 81.709 24.454 1.00 64.50 109 PHE A C 1
ATOM 806 O O . PHE A 1 109 ? 36.735 81.138 23.508 1.00 64.97 109 PHE A O 1
ATOM 814 N N . GLY A 1 110 ? 35.756 81.070 25.529 1.00 64.58 110 GLY A N 1
ATOM 815 C CA . GLY A 1 110 ? 35.882 79.613 25.645 1.00 65.22 110 GLY A CA 1
ATOM 816 C C . GLY A 1 110 ? 37.165 79.153 26.342 1.00 65.75 110 GLY A C 1
ATOM 817 O O . GLY A 1 110 ? 38.119 79.932 26.487 1.00 66.18 110 GLY A O 1
ATOM 818 N N . PRO A 1 111 ? 37.209 77.880 26.774 1.00 65.42 111 PRO A N 1
ATOM 819 C CA . PRO A 1 111 ? 38.360 77.416 27.529 1.00 65.28 111 PRO A CA 1
ATOM 820 C C . PRO A 1 111 ? 39.607 77.124 26.696 1.00 65.07 111 PRO A C 1
ATOM 821 O O . PRO A 1 111 ? 40.736 77.198 27.213 1.00 65.59 111 PRO A O 1
ATOM 825 N N . GLU A 1 112 ? 39.413 76.776 25.399 1.00 66.97 112 GLU A N 1
ATOM 826 C CA . GLU A 1 112 ? 40.548 76.246 24.621 1.00 68.16 112 GLU A CA 1
ATOM 827 C C . GLU A 1 112 ? 41.849 77.037 24.828 1.00 65.48 112 GLU A C 1
ATOM 828 O O . GLU A 1 112 ? 42.848 76.464 25.178 1.00 65.16 112 GLU A O 1
ATOM 834 N N . ARG A 1 113 ? 41.826 78.350 24.674 1.00 62.85 113 ARG A N 1
ATOM 835 C CA . ARG A 1 113 ? 43.063 79.091 24.901 1.00 62.28 113 ARG A CA 1
ATOM 836 C C . ARG A 1 113 ? 43.062 80.052 26.093 1.00 61.62 113 ARG A C 1
ATOM 837 O O . ARG A 1 113 ? 43.762 81.051 26.108 1.00 62.43 113 ARG A O 1
ATOM 845 N N . TYR A 1 114 ? 42.316 79.693 27.113 1.00 60.47 114 TYR A N 1
ATOM 846 C CA . TYR A 1 114 ? 42.277 80.437 28.346 1.00 60.10 114 TYR A CA 1
ATOM 847 C C . TYR A 1 114 ? 42.889 79.512 29.370 1.00 60.38 114 TYR A C 1
ATOM 848 O O . TYR A 1 114 ? 42.231 78.571 29.847 1.00 60.77 114 TYR A O 1
ATOM 857 N N . HIS A 1 115 ? 44.154 79.756 29.701 1.00 60.44 115 HIS A N 1
ATOM 858 C CA . HIS A 1 115 ? 44.944 78.786 30.452 1.00 60.00 115 HIS A CA 1
ATOM 859 C C . HIS A 1 115 ? 44.898 79.103 31.930 1.00 60.81 115 HIS A C 1
ATOM 860 O O . HIS A 1 115 ? 45.567 80.029 32.430 1.00 61.27 115 HIS A O 1
ATOM 867 N N . THR A 1 116 ? 44.090 78.336 32.635 1.00 60.75 116 THR A N 1
ATOM 868 C CA . THR A 1 116 ? 43.937 78.554 34.042 1.00 61.42 116 THR A CA 1
ATOM 869 C C . THR A 1 116 ? 45.120 77.949 34.842 1.00 61.84 116 THR A C 1
ATOM 870 O O . THR A 1 116 ? 45.876 77.115 34.325 1.00 61.00 116 THR A O 1
ATOM 874 N N . SER A 1 117 ? 45.260 78.389 36.097 1.00 62.40 117 SER A N 1
ATOM 875 C CA . SER A 1 117 ? 46.402 78.059 36.949 1.00 63.11 117 SER A CA 1
ATOM 876 C C . SER A 1 117 ? 47.731 78.547 36.380 1.00 63.80 117 SER A C 1
ATOM 877 O O . SER A 1 117 ? 48.768 77.891 36.596 1.00 65.00 117 SER A O 1
ATOM 880 N N . LYS A 1 118 ? 47.730 79.662 35.663 1.00 63.21 118 LYS A N 1
ATOM 881 C CA . LYS A 1 118 ? 48.975 80.190 35.166 1.00 63.36 118 LYS A CA 1
ATOM 882 C C . LYS A 1 118 ? 49.210 81.525 35.800 1.00 63.82 118 LYS A C 1
ATOM 883 O O . LYS A 1 118 ? 48.742 82.541 35.320 1.00 64.85 118 LYS A O 1
ATOM 889 N N . CYS A 1 119 ? 49.921 81.524 36.914 1.00 63.87 119 CYS A N 1
ATOM 890 C CA . CYS A 1 119 ? 50.180 82.719 37.646 1.00 62.94 119 CYS A CA 1
ATOM 891 C C . CYS A 1 119 ? 51.562 83.186 37.278 1.00 62.67 119 CYS A C 1
ATOM 892 O O . CYS A 1 119 ? 52.557 82.553 37.622 1.00 62.58 119 CYS A O 1
ATOM 895 N N . LEU A 1 120 ? 51.651 84.294 36.573 1.00 63.09 120 LEU A N 1
ATOM 896 C CA . LEU A 1 120 ? 52.956 84.837 36.215 1.00 63.23 120 LEU A CA 1
ATOM 897 C C . LEU A 1 120 ? 53.765 85.200 37.481 1.00 63.06 120 LEU A C 1
ATOM 898 O O . LEU A 1 120 ? 53.233 85.763 38.452 1.00 62.98 120 LEU A O 1
ATOM 903 N N . VAL A 1 121 ? 55.052 84.878 37.481 1.00 62.29 121 VAL A N 1
ATOM 904 C CA . VAL A 1 121 ? 55.886 85.240 38.628 1.00 60.85 121 VAL A CA 1
ATOM 905 C C . VAL A 1 121 ? 57.213 85.842 38.154 1.00 61.64 121 VAL A C 1
ATOM 906 O O . VAL A 1 121 ? 58.001 86.346 38.970 1.00 61.83 121 VAL A O 1
ATOM 910 N N . GLY A 1 122 ? 57.450 85.797 36.840 1.00 61.08 122 GLY A N 1
ATOM 911 C CA . GLY A 1 122 ? 58.650 86.361 36.276 1.00 61.22 122 GLY A CA 1
ATOM 912 C C . GLY A 1 122 ? 58.488 86.638 34.816 1.00 62.41 122 GLY A C 1
ATOM 913 O O . GLY A 1 122 ? 57.692 86.001 34.134 1.00 63.09 122 GLY A O 1
ATOM 914 N N . LEU A 1 123 ? 59.295 87.557 34.313 1.00 63.43 123 LEU A N 1
ATOM 915 C CA . LEU A 1 123 ? 59.153 88.071 32.970 1.00 64.16 123 LEU A CA 1
ATOM 916 C C . LEU A 1 123 ? 60.504 88.569 32.512 1.00 64.50 123 LEU A C 1
ATOM 917 O O . LEU A 1 123 ? 61.213 89.173 33.296 1.00 65.30 123 LEU A O 1
ATOM 922 N N . SER A 1 124 ? 60.882 88.337 31.261 1.00 64.19 124 SER A N 1
ATOM 923 C CA . SER A 1 124 ? 62.028 89.029 30.724 1.00 64.21 124 SER A CA 1
ATOM 924 C C . SER A 1 124 ? 61.871 89.104 29.203 1.00 65.10 124 SER A C 1
ATOM 925 O O . SER A 1 124 ? 61.014 88.421 28.652 1.00 65.94 124 SER A O 1
ATOM 928 N N . GLN A 1 125 ? 62.665 89.936 28.528 1.00 64.98 125 GLN A N 1
ATOM 929 C CA . GLN A 1 125 ? 62.410 90.240 27.120 1.00 65.55 125 GLN A CA 1
ATOM 930 C C . GLN A 1 125 ? 63.661 90.696 26.363 1.00 65.77 125 GLN A C 1
ATOM 931 O O . GLN A 1 125 ? 64.602 91.223 26.946 1.00 66.26 125 GLN A O 1
ATOM 937 N N . ASP A 1 126 ? 63.665 90.488 25.059 1.00 65.83 126 ASP A N 1
ATOM 938 C CA . ASP A 1 126 ? 64.759 90.940 24.216 1.00 66.21 126 ASP A CA 1
ATOM 939 C C . ASP A 1 126 ? 64.107 91.528 22.973 1.00 66.34 126 ASP A C 1
ATOM 940 O O . ASP A 1 126 ? 62.887 91.694 22.931 1.00 66.70 126 ASP A O 1
ATOM 945 N N . SER A 1 127 ? 64.878 91.827 21.943 1.00 66.82 127 SER A N 1
ATOM 946 C CA . SER A 1 127 ? 64.270 92.489 20.784 1.00 67.34 127 SER A CA 1
ATOM 947 C C . SER A 1 127 ? 63.233 91.651 19.999 1.00 67.46 127 SER A C 1
ATOM 948 O O . SER A 1 127 ? 62.353 92.226 19.376 1.00 67.52 127 SER A O 1
ATOM 951 N N . GLU A 1 128 ? 63.302 90.319 20.050 1.00 67.54 128 GLU A N 1
ATOM 952 C CA . GLU A 1 128 ? 62.257 89.481 19.426 1.00 67.74 128 GLU A CA 1
ATOM 953 C C . GLU A 1 128 ? 61.058 89.103 20.323 1.00 67.18 128 GLU A C 1
ATOM 954 O O . GLU A 1 128 ? 59.914 89.114 19.872 1.00 67.33 128 GLU A O 1
ATOM 960 N N . THR A 1 129 ? 61.312 88.694 21.560 1.00 66.06 129 THR A N 1
ATOM 961 C CA . THR A 1 129 ? 60.286 87.976 22.291 1.00 65.70 129 THR A CA 1
ATOM 962 C C . THR A 1 129 ? 60.283 88.312 23.779 1.00 65.37 129 THR A C 1
ATOM 963 O O . THR A 1 129 ? 61.184 88.993 24.286 1.00 65.29 129 THR A O 1
ATOM 967 N N . VAL A 1 130 ? 59.261 87.808 24.465 1.00 64.73 130 VAL A N 1
ATOM 968 C CA . VAL A 1 130 ? 59.075 87.989 25.893 1.00 64.43 130 VAL A CA 1
ATOM 969 C C . VAL A 1 130 ? 58.867 86.595 26.440 1.00 65.04 130 VAL A C 1
ATOM 970 O O . VAL A 1 130 ? 58.083 85.836 25.882 1.00 65.41 130 VAL A O 1
ATOM 974 N N . GLN A 1 131 ? 59.579 86.258 27.509 1.00 65.54 131 GLN A N 1
ATOM 975 C CA . GLN A 1 131 ? 59.435 84.978 28.176 1.00 66.33 131 GLN A CA 1
ATOM 976 C C . GLN A 1 131 ? 58.705 85.215 29.459 1.00 65.52 131 GLN A C 1
ATOM 977 O O . GLN A 1 131 ? 59.062 86.114 30.217 1.00 65.84 131 GLN A O 1
ATOM 983 N N . MET A 1 132 ? 57.704 84.380 29.707 1.00 64.14 132 MET A N 1
ATOM 984 C CA . MET A 1 132 ? 56.903 84.446 30.889 1.00 62.84 132 MET A CA 1
ATOM 985 C C . MET A 1 132 ? 57.196 83.220 31.722 1.00 63.07 132 MET A C 1
ATOM 986 O O . MET A 1 132 ? 57.334 82.112 31.163 1.00 62.90 132 MET A O 1
ATOM 991 N N . ARG A 1 133 ? 57.259 83.378 33.049 1.00 62.00 133 ARG A N 1
ATOM 992 C CA . ARG A 1 133 ? 57.511 82.237 33.905 1.00 60.99 133 ARG A CA 1
ATOM 993 C C . ARG A 1 133 ? 56.391 82.093 34.906 1.00 61.55 133 ARG A C 1
ATOM 994 O O . ARG A 1 133 ? 55.972 83.078 35.505 1.00 62.74 133 ARG A O 1
ATOM 1002 N N . PHE A 1 134 ? 55.891 80.885 35.117 1.00 61.36 134 PHE A N 1
ATOM 1003 C CA . PHE A 1 134 ? 54.722 80.740 35.976 1.00 61.08 134 PHE A CA 1
ATOM 1004 C C . PHE A 1 134 ? 54.998 80.056 37.284 1.00 62.09 134 PHE A C 1
ATOM 1005 O O . PHE A 1 134 ? 56.040 79.361 37.447 1.00 63.04 134 PHE A O 1
ATOM 1013 N N . SER A 1 135 ? 54.083 80.217 38.229 1.00 62.09 135 SER A N 1
ATOM 1014 C CA . SER A 1 135 ? 54.352 79.694 39.569 1.00 62.95 135 SER A CA 1
ATOM 1015 C C . SER A 1 135 ? 54.378 78.183 39.612 1.00 63.40 135 SER A C 1
ATOM 1016 O O . SER A 1 135 ? 54.756 77.611 40.637 1.00 64.56 135 SER A O 1
ATOM 1019 N N . ASP A 1 136 ? 53.967 77.541 38.515 1.00 63.07 136 ASP A N 1
ATOM 1020 C CA . ASP A 1 136 ? 53.924 76.093 38.414 1.00 62.58 136 ASP A CA 1
ATOM 1021 C C . ASP A 1 136 ? 55.213 75.566 37.779 1.00 63.14 136 ASP A C 1
ATOM 1022 O O . ASP A 1 136 ? 55.402 74.352 37.609 1.00 62.81 136 ASP A O 1
ATOM 1027 N N . GLY A 1 137 ? 56.121 76.485 37.468 1.00 63.28 137 GLY A N 1
ATOM 1028 C CA . GLY A 1 137 ? 57.426 76.103 37.004 1.00 63.65 137 GLY A CA 1
ATOM 1029 C C . GLY A 1 137 ? 57.460 76.013 35.503 1.00 64.94 137 GLY A C 1
ATOM 1030 O O . GLY A 1 137 ? 58.465 75.612 34.946 1.00 65.55 137 GLY A O 1
ATOM 1031 N N . THR A 1 138 ? 56.378 76.366 34.818 1.00 65.32 138 THR A N 1
ATOM 1032 C CA . THR A 1 138 ? 56.458 76.350 33.367 1.00 66.30 138 THR A CA 1
ATOM 1033 C C . THR A 1 138 ? 56.714 77.745 32.818 1.00 67.61 138 THR A C 1
ATOM 1034 O O . THR A 1 138 ? 56.736 78.715 33.568 1.00 68.26 138 THR A O 1
ATOM 1038 N N . LYS A 1 139 ? 56.938 77.823 31.519 1.00 68.46 139 LYS A N 1
ATOM 1039 C CA . LYS A 1 139 ? 57.197 79.064 30.874 1.00 71.34 139 LYS A CA 1
ATOM 1040 C C . LYS A 1 139 ? 56.398 79.135 29.558 1.00 70.78 139 LYS A C 1
ATOM 1041 O O . LYS A 1 139 ? 56.122 78.124 28.938 1.00 71.79 139 LYS A O 1
ATOM 1047 N N . ALA A 1 140 ? 55.971 80.322 29.162 1.00 70.19 140 ALA A N 1
ATOM 1048 C CA . ALA A 1 140 ? 55.504 80.500 27.802 1.00 69.16 140 ALA A CA 1
ATOM 1049 C C . ALA A 1 140 ? 56.279 81.630 27.143 1.00 68.86 140 ALA A C 1
ATOM 1050 O O . ALA A 1 140 ? 56.977 82.409 27.792 1.00 68.01 140 ALA A O 1
ATOM 1052 N N . GLU A 1 141 ? 56.130 81.727 25.837 1.00 69.20 141 GLU A N 1
ATOM 1053 C CA . GLU A 1 141 ? 56.862 82.702 25.075 1.00 69.52 141 GLU A CA 1
ATOM 1054 C C . GLU A 1 141 ? 55.891 83.447 24.174 1.00 68.58 141 GLU A C 1
ATOM 1055 O O . GLU A 1 141 ? 54.971 82.846 23.634 1.00 68.68 141 GLU A O 1
ATOM 1061 N N . ALA A 1 142 ? 56.060 84.761 24.035 1.00 67.84 142 ALA A N 1
ATOM 1062 C CA . ALA A 1 142 ? 55.296 85.530 23.021 1.00 66.98 142 ALA A CA 1
ATOM 1063 C C . ALA A 1 142 ? 56.127 86.647 22.398 1.00 66.96 142 ALA A C 1
ATOM 1064 O O . ALA A 1 142 ? 57.201 86.983 22.908 1.00 67.56 142 ALA A O 1
ATOM 1066 N N . ASN A 1 143 ? 55.639 87.208 21.288 1.00 66.41 143 ASN A N 1
ATOM 1067 C CA . ASN A 1 143 ? 56.192 88.460 20.770 1.00 65.51 143 ASN A CA 1
ATOM 1068 C C . ASN A 1 143 ? 55.751 89.679 21.554 1.00 64.93 143 ASN A C 1
ATOM 1069 O O . ASN A 1 143 ? 56.525 90.614 21.735 1.00 65.09 143 ASN A O 1
ATOM 1074 N N . TRP A 1 144 ? 54.508 89.662 22.018 1.00 64.13 144 TRP A N 1
ATOM 1075 C CA . TRP A 1 144 ? 53.975 90.752 22.807 1.00 63.82 144 TRP A CA 1
ATOM 1076 C C . TRP A 1 144 ? 53.261 90.159 24.003 1.00 63.78 144 TRP A C 1
ATOM 1077 O O . TRP A 1 144 ? 52.639 89.104 23.898 1.00 64.04 144 TRP A O 1
ATOM 1088 N N . VAL A 1 145 ? 53.358 90.836 25.140 1.00 63.47 145 VAL A N 1
ATOM 1089 C CA . VAL A 1 145 ? 52.676 90.405 26.344 1.00 63.63 145 VAL A CA 1
ATOM 1090 C C . VAL A 1 145 ? 51.856 91.589 26.835 1.00 64.43 145 VAL A C 1
ATOM 1091 O O . VAL A 1 145 ? 52.374 92.704 26.956 1.00 65.22 145 VAL A O 1
ATOM 1095 N N . ILE A 1 146 ? 50.572 91.353 27.077 1.00 64.09 146 ILE A N 1
ATOM 1096 C CA . ILE A 1 146 ? 49.714 92.371 27.602 1.00 63.72 146 ILE A CA 1
ATOM 1097 C C . ILE A 1 146 ? 49.470 92.066 29.068 1.00 64.24 146 ILE A C 1
ATOM 1098 O O . ILE A 1 146 ? 48.896 91.025 29.405 1.00 64.57 146 ILE A O 1
ATOM 1103 N N . GLY A 1 147 ? 49.908 92.975 29.934 1.00 64.17 147 GLY A N 1
ATOM 1104 C CA . GLY A 1 147 ? 49.711 92.847 31.361 1.00 63.66 147 GLY A CA 1
ATOM 1105 C C . GLY A 1 147 ? 48.313 93.317 31.652 1.00 64.23 147 GLY A C 1
ATOM 1106 O O . GLY A 1 147 ? 48.060 94.531 31.774 1.00 64.81 147 GLY A O 1
ATOM 1107 N N . ALA A 1 148 ? 47.393 92.358 31.707 1.00 63.62 148 ALA A N 1
ATOM 1108 C CA . ALA A 1 148 ? 46.022 92.634 32.053 1.00 63.47 148 ALA A CA 1
ATOM 1109 C C . ALA A 1 148 ? 45.782 92.035 33.436 1.00 63.75 148 ALA A C 1
ATOM 1110 O O . ALA A 1 148 ? 44.701 91.523 33.713 1.00 63.99 148 ALA A O 1
ATOM 1112 N N . ASP A 1 149 ? 46.781 92.087 34.306 1.00 64.01 149 ASP A N 1
ATOM 1113 C CA . ASP A 1 149 ? 46.643 91.382 35.601 1.00 65.57 149 ASP A CA 1
ATOM 1114 C C . ASP A 1 149 ? 46.179 92.195 36.786 1.00 65.08 149 ASP A C 1
ATOM 1115 O O . ASP A 1 149 ? 46.472 91.824 37.895 1.00 66.06 149 ASP A O 1
ATOM 1120 N N . GLY A 1 150 ? 45.485 93.306 36.563 1.00 65.11 150 GLY A N 1
ATOM 1121 C CA . GLY A 1 150 ? 44.724 93.978 37.632 1.00 64.99 150 GLY A CA 1
ATOM 1122 C C . GLY A 1 150 ? 45.508 94.889 38.572 1.00 64.79 150 GLY A C 1
ATOM 1123 O O . GLY A 1 150 ? 46.697 95.136 38.352 1.00 65.22 150 GLY A O 1
ATOM 1124 N N . GLY A 1 151 ? 44.849 95.361 39.632 1.00 63.70 151 GLY A N 1
ATOM 1125 C CA . GLY A 1 151 ? 45.419 96.329 40.570 1.00 63.81 151 GLY A CA 1
ATOM 1126 C C . GLY A 1 151 ? 46.715 95.904 41.232 1.00 64.43 151 GLY A C 1
ATOM 1127 O O . GLY A 1 151 ? 47.603 96.715 41.493 1.00 65.16 151 GLY A O 1
ATOM 1128 N N . ALA A 1 152 ? 46.862 94.611 41.475 1.00 64.72 152 ALA A N 1
ATOM 1129 C CA . ALA A 1 152 ? 48.079 94.122 42.087 1.00 64.34 152 ALA A CA 1
ATOM 1130 C C . ALA A 1 152 ? 48.950 93.454 41.035 1.00 64.71 152 ALA A C 1
ATOM 1131 O O . ALA A 1 152 ? 49.667 92.456 41.316 1.00 65.34 152 ALA A O 1
ATOM 1133 N N . SER A 1 153 ? 48.886 94.008 39.820 1.00 64.67 153 SER A N 1
ATOM 1134 C CA . SER A 1 153 ? 49.600 93.473 38.655 1.00 64.87 153 SER A CA 1
ATOM 1135 C C . SER A 1 153 ? 51.040 93.087 38.994 1.00 65.40 153 SER A C 1
ATOM 1136 O O . SER A 1 153 ? 51.816 93.944 39.400 1.00 66.73 153 SER A O 1
ATOM 1139 N N . VAL A 1 154 ? 51.389 91.810 38.850 1.00 64.59 154 VAL A N 1
ATOM 1140 C CA . VAL A 1 154 ? 52.763 91.372 38.960 1.00 64.04 154 VAL A CA 1
ATOM 1141 C C . VAL A 1 154 ? 53.587 91.945 37.777 1.00 64.79 154 VAL A C 1
ATOM 1142 O O . VAL A 1 154 ? 54.751 92.358 37.940 1.00 65.31 154 VAL A O 1
ATOM 1146 N N . VAL A 1 155 ? 52.998 91.977 36.584 1.00 64.23 155 VAL A N 1
ATOM 1147 C CA . VAL A 1 155 ? 53.713 92.495 35.436 1.00 63.86 155 VAL A CA 1
ATOM 1148 C C . VAL A 1 155 ? 54.255 93.887 35.738 1.00 64.99 155 VAL A C 1
ATOM 1149 O O . VAL A 1 155 ? 55.449 94.170 35.520 1.00 64.93 155 VAL A O 1
ATOM 1153 N N . ARG A 1 156 ? 53.375 94.759 36.248 1.00 65.24 156 ARG A N 1
ATOM 1154 C CA . ARG A 1 156 ? 53.780 96.093 36.592 1.00 65.09 156 ARG A CA 1
ATOM 1155 C C . ARG A 1 156 ? 54.730 96.087 37.773 1.00 66.06 156 ARG A C 1
ATOM 1156 O O . ARG A 1 156 ? 55.694 96.836 37.766 1.00 67.43 156 ARG A O 1
ATOM 1164 N N . LYS A 1 157 ? 54.511 95.246 38.770 1.00 65.97 157 LYS A N 1
ATOM 1165 C CA . LYS A 1 157 ? 55.502 95.145 39.832 1.00 66.90 157 LYS A CA 1
ATOM 1166 C C . LYS A 1 157 ? 56.902 94.750 39.307 1.00 67.53 157 LYS A C 1
ATOM 1167 O O . LYS A 1 157 ? 57.907 95.331 39.718 1.00 68.03 157 LYS A O 1
ATOM 1173 N N . ARG A 1 158 ? 56.981 93.788 38.395 1.00 67.64 158 ARG A N 1
ATOM 1174 C CA . ARG A 1 158 ? 58.294 93.350 37.917 1.00 67.91 158 ARG A CA 1
ATOM 1175 C C . ARG A 1 158 ? 58.980 94.403 37.049 1.00 68.96 158 ARG A C 1
ATOM 1176 O O . ARG A 1 158 ? 60.155 94.694 37.219 1.00 69.48 158 ARG A O 1
ATOM 1184 N N . LEU A 1 159 ? 58.235 95.011 36.136 1.00 69.81 159 LEU A N 1
ATOM 1185 C CA . LEU A 1 159 ? 58.805 96.044 35.277 1.00 69.25 159 LEU A CA 1
ATOM 1186 C C . LEU A 1 159 ? 59.142 97.340 36.003 1.00 69.25 159 LEU A C 1
ATOM 1187 O O . LEU A 1 159 ? 60.128 97.990 35.649 1.00 69.98 159 LEU A O 1
ATOM 1192 N N . LEU A 1 160 ? 58.332 97.741 36.983 1.00 68.42 160 LEU A N 1
ATOM 1193 C CA . LEU A 1 160 ? 58.409 99.115 37.456 1.00 68.23 160 LEU A CA 1
ATOM 1194 C C . LEU A 1 160 ? 58.521 99.320 38.929 1.00 68.79 160 LEU A C 1
ATOM 1195 O O . LEU A 1 160 ? 58.771 100.441 39.342 1.00 69.42 160 LEU A O 1
ATOM 1200 N N . GLY A 1 161 ? 58.258 98.284 39.722 1.00 69.39 161 GLY A N 1
ATOM 1201 C CA . GLY A 1 161 ? 58.339 98.375 41.162 1.00 69.97 161 GLY A CA 1
ATOM 1202 C C . GLY A 1 161 ? 57.114 99.025 41.760 1.00 71.98 161 GLY A C 1
ATOM 1203 O O . GLY A 1 161 ? 57.101 99.307 42.959 1.00 72.85 161 GLY A O 1
ATOM 1204 N N . ILE A 1 162 ? 56.066 99.245 40.954 1.00 72.60 162 ILE A N 1
ATOM 1205 C CA . ILE A 1 162 ? 54.860 99.924 41.435 1.00 72.80 162 ILE A CA 1
ATOM 1206 C C . ILE A 1 162 ? 53.770 98.969 41.930 1.00 73.90 162 ILE A C 1
ATOM 1207 O O . ILE A 1 162 ? 53.426 97.982 41.259 1.00 74.18 162 ILE A O 1
ATOM 1212 N N . GLU A 1 163 ? 53.242 99.261 43.122 1.00 74.54 163 GLU A N 1
ATOM 1213 C CA . GLU A 1 163 ? 52.109 98.534 43.676 1.00 75.28 163 GLU A CA 1
ATOM 1214 C C . GLU A 1 163 ? 51.140 99.554 44.182 1.00 74.74 163 GLU A C 1
ATOM 1215 O O . GLU A 1 163 ? 51.513 100.689 44.389 1.00 74.61 163 GLU A O 1
ATOM 1221 N N . PRO A 1 164 ? 49.894 99.142 44.457 1.00 74.74 164 PRO A N 1
ATOM 1222 C CA . PRO A 1 164 ? 48.924 100.095 44.982 1.00 73.66 164 PRO A CA 1
ATOM 1223 C C . PRO A 1 164 ? 49.335 100.734 46.302 1.00 72.58 164 PRO A C 1
ATOM 1224 O O . PRO A 1 164 ? 49.947 100.085 47.135 1.00 72.70 164 PRO A O 1
ATOM 1228 N N . THR A 1 165 ? 48.977 102.006 46.456 1.00 71.25 165 THR A N 1
ATOM 1229 C CA . THR A 1 165 ? 49.188 102.777 47.660 1.00 69.72 165 THR A CA 1
ATOM 1230 C C . THR A 1 165 ? 47.816 102.904 48.299 1.00 68.85 165 THR A C 1
ATOM 1231 O O . THR A 1 165 ? 46.853 103.279 47.645 1.00 69.47 165 THR A O 1
ATOM 1235 N N . TYR A 1 166 ? 47.739 102.584 49.578 1.00 66.82 166 TYR A N 1
ATOM 1236 C CA . TYR A 1 166 ? 46.559 102.742 50.344 1.00 65.37 166 TYR A CA 1
ATOM 1237 C C . TYR A 1 166 ? 46.075 104.208 50.253 1.00 65.87 166 TYR A C 1
ATOM 1238 O O . TYR A 1 166 ? 46.872 105.140 50.422 1.00 65.68 166 TYR A O 1
ATOM 1247 N N . ALA A 1 167 ? 44.777 104.409 50.015 1.00 65.49 167 ALA A N 1
ATOM 1248 C CA . ALA A 1 167 ? 44.216 105.753 49.894 1.00 65.62 167 ALA A CA 1
ATOM 1249 C C . ALA A 1 167 ? 43.624 106.349 51.194 1.00 66.31 167 ALA A C 1
ATOM 1250 O O . ALA A 1 167 ? 43.195 107.518 51.221 1.00 65.63 167 ALA A O 1
ATOM 1252 N N . GLY A 1 168 ? 43.600 105.557 52.265 1.00 65.89 168 GLY A N 1
ATOM 1253 C CA . GLY A 1 168 ? 43.173 106.077 53.548 1.00 65.54 168 GLY A CA 1
ATOM 1254 C C . GLY A 1 168 ? 41.866 105.477 53.995 1.00 65.79 168 GLY A C 1
ATOM 1255 O O . GLY A 1 168 ? 41.432 105.699 55.138 1.00 66.84 168 GLY A O 1
ATOM 1256 N N . TYR A 1 169 ? 41.242 104.705 53.111 1.00 64.62 169 TYR A N 1
ATOM 1257 C CA . TYR A 1 169 ? 39.935 104.156 53.390 1.00 63.71 169 TYR A CA 1
ATOM 1258 C C . TYR A 1 169 ? 39.669 102.792 52.731 1.00 63.70 169 TYR A C 1
ATOM 1259 O O . TYR A 1 169 ? 40.430 102.335 51.866 1.00 63.45 169 TYR A O 1
ATOM 1268 N N . VAL A 1 170 ? 38.600 102.141 53.178 1.00 62.77 170 VAL A N 1
ATOM 1269 C CA . VAL A 1 170 ? 38.234 100.831 52.674 1.00 62.36 170 VAL A CA 1
ATOM 1270 C C . VAL A 1 170 ? 36.778 100.904 52.337 1.00 63.01 170 VAL A C 1
ATOM 1271 O O . VAL A 1 170 ? 36.085 101.856 52.725 1.00 63.67 170 VAL A O 1
ATOM 1275 N N . THR A 1 171 ? 36.293 99.883 51.661 1.00 62.84 171 THR A N 1
ATOM 1276 C CA . THR A 1 171 ? 34.884 99.799 51.406 1.00 63.26 171 THR A CA 1
ATOM 1277 C C . THR A 1 171 ? 34.377 98.439 51.776 1.00 62.86 171 THR A C 1
ATOM 1278 O O . THR A 1 171 ? 34.964 97.442 51.406 1.00 61.91 171 THR A O 1
ATOM 1282 N N . TRP A 1 172 ? 33.317 98.423 52.581 1.00 63.34 172 TRP A N 1
ATOM 1283 C CA . TRP A 1 172 ? 32.536 97.224 52.817 1.00 63.43 172 TRP A CA 1
ATOM 1284 C C . TRP A 1 172 ? 31.634 96.999 51.616 1.00 63.29 172 TRP A C 1
ATOM 1285 O O . TRP A 1 172 ? 31.177 97.968 51.020 1.00 64.01 172 TRP A O 1
ATOM 1296 N N . ARG A 1 173 ? 31.386 95.741 51.259 1.00 62.77 173 ARG A N 1
ATOM 1297 C CA . ARG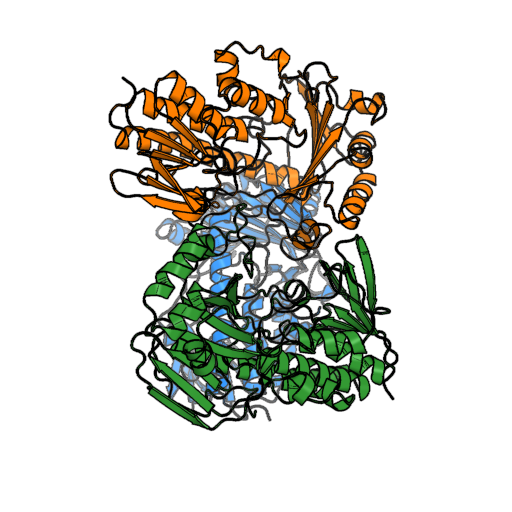 A 1 173 ? 30.581 95.395 50.070 1.00 63.01 173 ARG A CA 1
ATOM 1298 C C . ARG A 1 173 ? 29.545 94.324 50.417 1.00 63.60 173 ARG A C 1
ATOM 1299 O O . ARG A 1 173 ? 29.851 93.323 51.079 1.00 64.45 173 ARG A O 1
ATOM 1307 N N . GLY A 1 174 ? 28.316 94.535 49.982 1.00 63.58 174 GLY A N 1
ATOM 1308 C CA . GLY A 1 174 ? 27.240 93.665 50.389 1.00 63.61 174 GLY A CA 1
ATOM 1309 C C . GLY A 1 174 ? 26.208 93.621 49.308 1.00 63.92 174 GLY A C 1
ATOM 1310 O O . GLY A 1 174 ? 26.094 94.566 48.520 1.00 63.85 174 GLY A O 1
ATOM 1311 N N . VAL A 1 175 ? 25.485 92.506 49.249 1.00 64.22 175 VAL A N 1
ATOM 1312 C CA . VAL A 1 175 ? 24.466 92.336 48.248 1.00 65.40 175 VAL A CA 1
ATOM 1313 C C . VAL A 1 175 ? 23.233 91.770 48.920 1.00 65.96 175 VAL A C 1
ATOM 1314 O O . VAL A 1 175 ? 23.349 90.803 49.671 1.00 67.04 175 VAL A O 1
ATOM 1318 N N . LEU A 1 176 ? 22.064 92.350 48.657 1.00 65.11 176 LEU A N 1
ATOM 1319 C CA . LEU A 1 176 ? 20.839 91.820 49.241 1.00 65.30 176 LEU A CA 1
ATOM 1320 C C . LEU A 1 176 ? 19.924 91.193 48.214 1.00 65.47 176 LEU A C 1
ATOM 1321 O O . LEU A 1 176 ? 19.822 91.670 47.067 1.00 65.03 176 LEU A O 1
ATOM 1326 N N . GLN A 1 177 ? 19.244 90.131 48.649 1.00 64.94 177 GLN A N 1
ATOM 1327 C CA . GLN A 1 177 ? 18.285 89.439 47.833 1.00 64.95 177 GLN A CA 1
ATOM 1328 C C . GLN A 1 177 ? 16.876 89.787 48.282 1.00 64.34 177 GLN A C 1
ATOM 1329 O O . GLN A 1 177 ? 16.660 90.139 49.424 1.00 64.29 177 GLN A O 1
ATOM 1335 N N . PRO A 1 178 ? 15.898 89.682 47.395 1.00 64.18 178 PRO A N 1
ATOM 1336 C CA . PRO A 1 178 ? 14.529 89.961 47.845 1.00 64.39 178 PRO A CA 1
ATOM 1337 C C . PRO A 1 178 ? 14.147 89.216 49.146 1.00 64.58 178 PRO A C 1
ATOM 1338 O O . PRO A 1 178 ? 14.401 87.983 49.289 1.00 64.09 178 PRO A O 1
ATOM 1342 N N . GLY A 1 179 ? 13.534 89.983 50.060 1.00 64.59 179 GLY A N 1
ATOM 1343 C CA . GLY A 1 179 ? 13.040 89.488 51.342 1.00 64.78 179 GLY A CA 1
ATOM 1344 C C . GLY A 1 179 ? 14.057 89.518 52.481 1.00 65.32 179 GLY A C 1
ATOM 1345 O O . GLY A 1 179 ? 13.696 89.241 53.615 1.00 65.98 179 GLY A O 1
ATOM 1346 N N . GLU A 1 180 ? 15.318 89.844 52.200 1.00 64.81 180 GLU A N 1
ATOM 1347 C CA . GLU A 1 180 ? 16.324 89.979 53.260 1.00 65.24 180 GLU A CA 1
ATOM 1348 C C . GLU A 1 180 ? 16.184 91.309 54.010 1.00 64.98 180 GLU A C 1
ATOM 1349 O O . GLU A 1 180 ? 16.727 91.480 55.104 1.00 65.27 180 GLU A O 1
ATOM 1355 N N . VAL A 1 181 ? 15.458 92.249 53.416 1.00 64.62 181 VAL A N 1
ATOM 1356 C CA . VAL A 1 181 ? 15.017 93.482 54.088 1.00 64.02 181 VAL A CA 1
ATOM 1357 C C . VAL A 1 181 ? 13.539 93.679 53.814 1.00 63.61 181 VAL A C 1
ATOM 1358 O O . VAL A 1 181 ? 13.005 93.118 52.863 1.00 63.24 181 VAL A O 1
ATOM 1362 N N . ALA A 1 182 ? 12.887 94.468 54.663 1.00 63.26 182 ALA A N 1
ATOM 1363 C CA . ALA A 1 182 ? 11.485 94.794 54.528 1.00 62.57 182 ALA A CA 1
ATOM 1364 C C . ALA A 1 182 ? 11.210 95.425 53.151 1.00 63.48 182 ALA A C 1
ATOM 1365 O O . ALA A 1 182 ? 12.087 96.089 52.570 1.00 63.57 182 ALA A O 1
ATOM 1367 N N . ASP A 1 183 ? 10.003 95.232 52.636 1.00 64.32 183 ASP A N 1
ATOM 1368 C CA . ASP A 1 183 ? 9.621 95.794 51.348 1.00 66.11 183 ASP A CA 1
ATOM 1369 C C . ASP A 1 183 ? 9.809 97.289 51.282 1.00 66.50 183 ASP A C 1
ATOM 1370 O O . ASP A 1 183 ? 10.218 97.811 50.243 1.00 66.95 183 ASP A O 1
ATOM 1375 N N . ASP A 1 184 ? 9.524 97.998 52.367 1.00 66.36 184 ASP A N 1
ATOM 1376 C CA . ASP A 1 184 ? 9.630 99.437 52.246 1.00 67.25 184 ASP A CA 1
ATOM 1377 C C . ASP A 1 184 ? 11.083 99.889 52.142 1.00 66.31 184 ASP A C 1
ATOM 1378 O O . ASP A 1 184 ? 11.373 100.919 51.551 1.00 66.58 184 ASP A O 1
ATOM 1383 N N . VAL A 1 185 ? 11.999 99.091 52.679 1.00 65.32 185 VAL A N 1
ATOM 1384 C CA . VAL A 1 185 ? 13.399 99.377 52.534 1.00 63.41 185 VAL A CA 1
ATOM 1385 C C . VAL A 1 185 ? 13.822 98.973 51.137 1.00 63.30 185 VAL A C 1
ATOM 1386 O O . VAL A 1 185 ? 14.602 99.654 50.492 1.00 63.50 185 VAL A O 1
ATOM 1390 N N . TRP A 1 186 ? 13.316 97.863 50.646 1.00 62.84 186 TRP A N 1
ATOM 1391 C CA . TRP A 1 186 ? 13.671 97.516 49.283 1.00 63.34 186 TRP A CA 1
ATOM 1392 C C . TRP A 1 186 ? 13.223 98.643 48.331 1.00 63.21 186 TRP A C 1
ATOM 1393 O O . TRP A 1 186 ? 13.991 99.067 47.481 1.00 63.44 186 TRP A O 1
ATOM 1404 N N . ASN A 1 187 ? 12.003 99.141 48.509 1.00 62.50 187 ASN A N 1
ATOM 1405 C CA . ASN A 1 187 ? 11.466 100.157 47.620 1.00 62.55 187 ASN A CA 1
ATOM 1406 C C . ASN A 1 187 ? 12.201 101.490 47.676 1.00 62.33 187 ASN A C 1
ATOM 1407 O O . ASN A 1 187 ? 12.326 102.201 46.671 1.00 61.93 187 ASN A O 1
ATOM 1412 N N . TYR A 1 188 ? 12.721 101.796 48.846 1.00 62.04 188 TYR A N 1
ATOM 1413 C CA . TYR A 1 188 ? 13.541 102.966 49.044 1.00 62.36 188 TYR A CA 1
ATOM 1414 C C . TYR A 1 188 ? 14.770 103.017 48.106 1.00 62.74 188 TYR A C 1
ATOM 1415 O O . TYR A 1 188 ? 15.077 104.071 47.565 1.00 63.13 188 TYR A O 1
ATOM 1424 N N . PHE A 1 189 ? 15.453 101.887 47.909 1.00 62.56 189 PHE A N 1
ATOM 1425 C CA . PHE A 1 189 ? 16.684 101.853 47.127 1.00 62.56 189 PHE A CA 1
ATOM 1426 C C . PHE A 1 189 ? 16.469 101.390 45.706 1.00 63.55 189 PHE A C 1
ATOM 1427 O O . PHE A 1 189 ? 17.254 101.717 44.824 1.00 64.28 189 PHE A O 1
ATOM 1435 N N . ASN A 1 190 ? 15.410 100.640 45.460 1.00 64.02 190 ASN A N 1
ATOM 1436 C CA . ASN A 1 190 ? 15.195 100.123 44.127 1.00 64.62 190 ASN A CA 1
ATOM 1437 C C . ASN A 1 190 ? 14.995 101.201 43.076 1.00 65.17 190 ASN A C 1
ATOM 1438 O O . ASN A 1 190 ? 14.383 102.231 43.338 1.00 65.53 190 ASN A O 1
ATOM 1443 N N . ASP A 1 191 ? 15.533 100.945 41.883 1.00 66.23 191 ASP A N 1
ATOM 1444 C CA . ASP A 1 191 ? 15.339 101.770 40.689 1.00 66.34 191 ASP A CA 1
ATOM 1445 C C . ASP A 1 191 ? 16.058 103.135 40.822 1.00 66.33 191 ASP A C 1
ATOM 1446 O O . ASP A 1 191 ? 15.657 104.129 40.218 1.00 66.28 191 ASP A O 1
ATOM 1451 N N . LYS A 1 192 ? 17.142 103.168 41.606 1.00 65.98 192 LYS A N 1
ATOM 1452 C CA . LYS A 1 192 ? 17.824 104.411 41.951 1.00 65.60 192 LYS A CA 1
ATOM 1453 C C . LYS A 1 192 ? 19.233 104.099 42.284 1.00 64.95 192 LYS A C 1
ATOM 1454 O O . LYS A 1 192 ? 19.525 103.002 42.741 1.00 65.30 192 LYS A O 1
ATOM 1460 N N . PHE A 1 193 ? 20.124 105.057 42.055 1.00 64.54 193 PHE A N 1
ATOM 1461 C CA . PHE A 1 193 ? 21.435 105.052 42.708 1.00 63.71 193 PHE A CA 1
ATOM 1462 C C . PHE A 1 193 ? 21.298 105.988 43.904 1.00 63.95 193 PHE A C 1
ATOM 1463 O O . PHE A 1 193 ? 20.815 107.096 43.756 1.00 65.51 193 PHE A O 1
ATOM 1471 N N . THR A 1 194 ? 21.704 105.573 45.082 1.00 63.29 194 THR A N 1
ATOM 1472 C CA . THR A 1 194 ? 21.514 106.414 46.257 1.00 62.92 194 THR A CA 1
ATOM 1473 C C . THR A 1 194 ? 22.847 106.656 46.929 1.00 62.75 194 THR A C 1
ATOM 1474 O O . THR A 1 194 ? 23.570 105.693 47.176 1.00 62.28 194 THR A O 1
ATOM 1478 N N . TYR A 1 195 ? 23.171 107.919 47.226 1.00 62.65 195 TYR A N 1
ATOM 1479 C CA . TYR A 1 195 ? 24.310 108.222 48.101 1.00 62.97 195 TYR A CA 1
ATOM 1480 C C . TYR A 1 195 ? 23.813 108.474 49.497 1.00 63.54 195 TYR A C 1
ATOM 1481 O O . TYR A 1 195 ? 22.949 109.327 49.684 1.00 64.30 195 TYR A O 1
ATOM 1490 N N . GLY A 1 196 ? 24.341 107.757 50.483 1.00 63.80 196 GLY A N 1
ATOM 1491 C CA . GLY A 1 196 ? 24.074 108.105 51.886 1.00 63.76 196 GLY A CA 1
ATOM 1492 C C . GLY A 1 196 ? 25.339 108.736 52.391 1.00 64.46 196 GLY A C 1
ATOM 1493 O O . GLY A 1 196 ? 26.361 108.064 52.502 1.00 64.41 196 GLY A O 1
ATOM 1494 N N . LEU A 1 197 ? 25.297 110.032 52.650 1.00 65.30 197 LEU A N 1
ATOM 1495 C CA . LEU A 1 197 ? 26.519 110.788 52.958 1.00 66.18 197 LEU A CA 1
ATOM 1496 C C . LEU A 1 197 ? 26.641 110.974 54.466 1.00 66.88 197 LEU A C 1
ATOM 1497 O O . LEU A 1 197 ? 25.635 111.190 55.142 1.00 67.47 197 LEU A O 1
ATOM 1502 N N . LEU A 1 198 ? 27.854 110.882 54.984 1.00 67.00 198 LEU A N 1
ATOM 1503 C CA . LEU A 1 198 ? 28.108 111.101 56.394 1.00 68.02 198 LEU A CA 1
ATOM 1504 C C . LEU A 1 198 ? 29.162 112.192 56.561 1.00 69.63 198 LEU A C 1
ATOM 1505 O O . LEU A 1 198 ? 29.764 112.625 55.581 1.00 69.91 198 LEU A O 1
ATOM 1510 N N . ASP A 1 199 ? 29.421 112.619 57.793 1.00 71.10 199 ASP A N 1
ATOM 1511 C CA . ASP A 1 199 ? 30.500 113.574 58.023 1.00 72.67 199 ASP A CA 1
ATOM 1512 C C . ASP A 1 199 ? 31.868 112.997 57.743 1.00 72.69 199 ASP A C 1
ATOM 1513 O O . ASP A 1 199 ? 32.792 113.747 57.444 1.00 73.34 199 ASP A O 1
ATOM 1518 N N . ASP A 1 200 ? 32.020 111.675 57.797 1.00 72.30 200 ASP A N 1
ATOM 1519 C CA . ASP A 1 200 ? 33.334 111.111 57.527 1.00 71.80 200 ASP A CA 1
ATOM 1520 C C . ASP A 1 200 ? 33.335 109.827 56.695 1.00 70.62 200 ASP A C 1
ATOM 1521 O O . ASP A 1 200 ? 34.063 108.884 56.997 1.00 71.10 200 ASP A O 1
ATOM 1526 N N . GLY A 1 201 ? 32.531 109.795 55.644 1.00 69.46 201 GLY A N 1
ATOM 1527 C CA . GLY A 1 201 ? 32.418 108.625 54.763 1.00 67.82 201 GLY A CA 1
ATOM 1528 C C . GLY A 1 201 ? 31.058 108.609 54.076 1.00 66.76 201 GLY A C 1
ATOM 1529 O O . GLY A 1 201 ? 30.246 109.524 54.244 1.00 66.46 201 GLY A O 1
ATOM 1530 N N . HIS A 1 202 ? 30.795 107.572 53.298 1.00 65.66 202 HIS A N 1
ATOM 1531 C CA . HIS A 1 202 ? 29.504 107.475 52.624 1.00 64.37 202 HIS A CA 1
ATOM 1532 C C . HIS A 1 202 ? 29.158 106.052 52.215 1.00 63.67 202 HIS A C 1
ATOM 1533 O O . HIS A 1 202 ? 30.028 105.194 52.192 1.00 63.17 202 HIS A O 1
ATOM 1540 N N . LEU A 1 203 ? 27.874 105.825 51.944 1.00 63.02 203 LEU A N 1
ATOM 1541 C CA . LEU A 1 203 ? 27.382 104.573 51.412 1.00 63.10 203 LEU A CA 1
ATOM 1542 C C . LEU A 1 203 ? 26.857 104.865 50.038 1.00 63.75 203 LEU A C 1
ATOM 1543 O O . LEU A 1 203 ? 26.403 105.993 49.745 1.00 64.29 203 LEU A O 1
ATOM 1548 N N . ILE A 1 204 ? 26.871 103.850 49.187 1.00 63.60 204 ILE A N 1
ATOM 1549 C CA . ILE A 1 204 ? 26.156 103.955 47.919 1.00 62.28 204 ILE A CA 1
ATOM 1550 C C . ILE A 1 204 ? 25.283 102.698 47.843 1.00 62.30 204 ILE A C 1
ATOM 1551 O O . ILE A 1 204 ? 25.626 101.680 48.434 1.00 62.49 204 ILE A O 1
ATOM 1556 N N . ALA A 1 205 ? 24.157 102.765 47.144 1.00 61.81 205 ALA A N 1
ATOM 1557 C CA . ALA A 1 205 ? 23.321 101.590 46.942 1.00 61.12 205 ALA A CA 1
ATOM 1558 C C . ALA A 1 205 ? 22.636 101.667 45.599 1.00 61.48 205 ALA A C 1
ATOM 1559 O O . ALA A 1 205 ? 22.156 102.747 45.191 1.00 62.32 205 ALA A O 1
ATOM 1561 N N . TYR A 1 206 ? 22.574 100.542 44.899 1.00 60.87 206 TYR A N 1
ATOM 1562 C CA . TYR A 1 206 ? 21.798 100.508 43.681 1.00 61.56 206 TYR A CA 1
ATOM 1563 C C . TYR A 1 206 ? 21.347 99.108 43.308 1.00 62.41 206 TYR A C 1
ATOM 1564 O O . TYR A 1 206 ? 21.900 98.135 43.788 1.00 62.69 206 TYR A O 1
ATOM 1573 N N . PRO A 1 207 ? 20.320 98.998 42.461 1.00 63.25 207 PRO A N 1
ATOM 1574 C CA . PRO A 1 207 ? 19.849 97.650 42.159 1.00 63.76 207 PRO A CA 1
ATOM 1575 C C . PRO A 1 207 ? 20.784 97.007 41.170 1.00 64.66 207 PRO A C 1
ATOM 1576 O O . PRO A 1 207 ? 21.509 97.730 40.504 1.00 65.16 207 PRO A O 1
ATOM 1580 N N . ILE A 1 208 ? 20.834 95.669 41.141 1.00 65.64 208 ILE A N 1
ATOM 1581 C CA . ILE A 1 208 ? 21.661 94.915 40.187 1.00 65.86 208 ILE A CA 1
ATOM 1582 C C . ILE A 1 208 ? 20.934 93.663 39.774 1.00 67.27 208 ILE A C 1
ATOM 1583 O O . ILE A 1 208 ? 19.986 93.251 40.437 1.00 67.65 208 ILE A O 1
ATOM 1588 N N . PRO A 1 209 ? 21.381 93.033 38.694 1.00 68.31 209 PRO A N 1
ATOM 1589 C CA . PRO A 1 209 ? 20.748 91.807 38.246 1.00 70.30 209 PRO A CA 1
ATOM 1590 C C . PRO A 1 209 ? 20.890 90.633 39.230 1.00 72.64 209 PRO A C 1
ATOM 1591 O O . PRO A 1 209 ? 21.883 90.550 39.991 1.00 72.83 209 PRO A O 1
ATOM 1595 N N . GLY A 1 210 ? 19.901 89.735 39.190 1.00 75.20 210 GLY A N 1
ATOM 1596 C CA . GLY A 1 210 ? 19.987 88.417 39.823 1.00 78.44 210 GLY A CA 1
ATOM 1597 C C . GLY A 1 210 ? 21.236 87.653 39.431 1.00 81.33 210 GLY A C 1
ATOM 1598 O O . GLY A 1 210 ? 21.652 87.677 38.272 1.00 81.30 210 GLY A O 1
ATOM 1599 N N . ARG A 1 211 ? 21.838 86.991 40.420 1.00 84.72 211 ARG A N 1
ATOM 1600 C CA . ARG A 1 211 ? 22.979 86.086 40.246 1.00 88.20 211 ARG A CA 1
ATOM 1601 C C . ARG A 1 211 ? 22.905 85.134 39.031 1.00 89.62 211 ARG A C 1
ATOM 1602 O O . ARG A 1 211 ? 23.931 84.817 38.458 1.00 90.24 211 ARG A O 1
ATOM 1610 N N . GLU A 1 212 ? 21.713 84.675 38.653 1.00 91.55 212 GLU A N 1
ATOM 1611 C CA . GLU A 1 212 ? 21.546 83.901 37.423 1.00 93.69 212 GLU A CA 1
ATOM 1612 C C . GLU A 1 212 ? 20.410 84.425 36.559 1.00 94.57 212 GLU A C 1
ATOM 1613 O O . GLU A 1 212 ? 19.422 84.964 37.079 1.00 94.75 212 GLU A O 1
ATOM 1619 N N . ASN A 1 213 ? 20.549 84.227 35.242 1.00 95.24 213 ASN A N 1
ATOM 1620 C CA . ASN A 1 213 ? 19.585 84.696 34.228 1.00 95.37 213 ASN A CA 1
ATOM 1621 C C . ASN A 1 213 ? 18.175 84.920 34.755 1.00 94.71 213 ASN A C 1
ATOM 1622 O O . ASN A 1 213 ? 17.621 86.020 34.609 1.00 94.71 213 ASN A O 1
ATOM 1627 N N . ALA A 1 214 ? 17.607 83.874 35.364 1.00 93.56 214 ALA A N 1
ATOM 1628 C CA . ALA A 1 214 ? 16.185 83.863 35.697 1.00 92.16 214 ALA A CA 1
ATOM 1629 C C . ALA A 1 214 ? 15.848 84.467 37.061 1.00 91.18 214 ALA A C 1
ATOM 1630 O O . ALA A 1 214 ? 14.701 84.843 37.300 1.00 90.97 214 ALA A O 1
ATOM 1632 N N . GLU A 1 215 ? 16.842 84.578 37.943 1.00 89.73 215 GLU A N 1
ATOM 1633 C CA . GLU A 1 215 ? 16.614 85.083 39.308 1.00 88.44 215 GLU A CA 1
ATOM 1634 C C . GLU A 1 215 ? 16.204 86.568 39.325 1.00 86.29 215 GLU A C 1
ATOM 1635 O O . GLU A 1 215 ? 16.419 87.291 38.341 1.00 85.83 215 GLU A O 1
ATOM 1641 N N . SER A 1 216 ? 15.599 87.006 40.435 1.00 83.86 216 SER A N 1
ATOM 1642 C CA . SER A 1 216 ? 15.149 88.405 40.622 1.00 81.18 216 SER A CA 1
ATOM 1643 C C . SER A 1 216 ? 16.328 89.360 40.839 1.00 78.85 216 SER A C 1
ATOM 1644 O O . SER A 1 216 ? 17.402 88.903 41.219 1.00 78.71 216 SER A O 1
ATOM 1647 N N . PRO A 1 217 ? 16.118 90.687 40.641 1.00 76.52 217 PRO A N 1
ATOM 1648 C CA . PRO A 1 217 ? 17.176 91.674 40.859 1.00 74.17 217 PRO A CA 1
ATOM 1649 C C . PRO A 1 217 ? 17.526 91.792 42.331 1.00 72.39 217 PRO A C 1
ATOM 1650 O O . PRO A 1 217 ? 16.752 91.377 43.180 1.00 72.09 217 PRO A O 1
ATOM 1654 N N . ARG A 1 218 ? 18.700 92.341 42.618 1.00 70.26 218 ARG A N 1
ATOM 1655 C CA . ARG A 1 218 ? 19.229 92.406 43.960 1.00 68.52 218 ARG A CA 1
ATOM 1656 C C . ARG A 1 218 ? 19.568 93.851 44.324 1.00 67.69 218 ARG A C 1
ATOM 1657 O O . ARG A 1 218 ? 19.427 94.721 43.502 1.00 67.33 218 ARG A O 1
ATOM 1665 N N . LEU A 1 219 ? 20.003 94.105 45.549 1.00 66.75 219 LEU A N 1
ATOM 1666 C CA . LEU A 1 219 ? 20.498 95.409 45.892 1.00 66.83 219 LEU A CA 1
ATOM 1667 C C . LEU A 1 219 ? 21.949 95.352 46.271 1.00 66.59 219 LEU A C 1
ATOM 1668 O O . LEU A 1 219 ? 22.343 94.633 47.178 1.00 67.73 219 LEU A O 1
ATOM 1673 N N . ASN A 1 220 ? 22.752 96.130 45.578 1.00 66.03 220 ASN A N 1
ATOM 1674 C CA . ASN A 1 220 ? 24.171 96.162 45.808 1.00 65.11 220 ASN A CA 1
ATOM 1675 C C . ASN A 1 220 ? 24.452 97.378 46.684 1.00 64.93 220 ASN A C 1
ATOM 1676 O O . ASN A 1 220 ? 23.801 98.396 46.505 1.00 64.52 220 ASN A O 1
ATOM 1681 N N . PHE A 1 221 ? 25.373 97.287 47.638 1.00 64.36 221 PHE A N 1
ATOM 1682 C CA . PHE A 1 221 ? 25.709 98.472 48.409 1.00 64.47 221 PHE A CA 1
ATOM 1683 C C . PHE A 1 221 ? 27.152 98.446 48.892 1.00 65.20 221 PHE A C 1
ATOM 1684 O O . PHE A 1 221 ? 27.770 97.375 49.009 1.00 65.69 221 PHE A O 1
ATOM 1692 N N . GLN A 1 222 ? 27.690 99.631 49.167 1.00 65.03 222 GLN A N 1
ATOM 1693 C CA . GLN A 1 222 ? 29.024 99.752 49.735 1.00 65.24 222 GLN A CA 1
ATOM 1694 C C . GLN A 1 222 ? 29.030 100.790 50.832 1.00 65.24 222 GLN A C 1
ATOM 1695 O O . GLN A 1 222 ? 28.263 101.758 50.785 1.00 66.26 222 GLN A O 1
ATOM 1701 N N . TRP A 1 223 ? 29.908 100.616 51.796 1.00 64.63 223 TRP A N 1
ATOM 1702 C CA . TRP A 1 223 ? 30.084 101.612 52.825 1.00 64.94 223 TRP A CA 1
ATOM 1703 C C . TRP A 1 223 ? 31.583 101.867 52.939 1.00 65.01 223 TRP A C 1
ATOM 1704 O O . TRP A 1 223 ? 32.345 100.958 53.288 1.00 64.81 223 TRP A O 1
ATOM 1715 N N . TYR A 1 224 ? 32.007 103.098 52.627 1.00 64.53 224 TYR A N 1
ATOM 1716 C CA . TYR A 1 224 ? 33.422 103.475 52.687 1.00 63.41 224 TYR A CA 1
ATOM 1717 C C . TYR A 1 224 ? 33.803 103.984 54.057 1.00 63.35 224 TYR A C 1
ATOM 1718 O O . TYR A 1 224 ? 33.222 104.939 54.524 1.00 64.30 224 TYR A O 1
ATOM 1727 N N . TRP A 1 225 ? 34.792 103.365 54.697 1.00 63.24 225 TRP A N 1
ATOM 1728 C CA . TRP A 1 225 ? 35.240 103.776 56.025 1.00 62.96 225 TRP A CA 1
ATOM 1729 C C . TRP A 1 225 ? 36.679 104.301 55.986 1.00 63.67 225 TRP A C 1
ATOM 1730 O O . TRP A 1 225 ? 37.553 103.657 55.403 1.00 65.04 225 TRP A O 1
ATOM 1741 N N . ASN A 1 226 ? 36.952 105.429 56.617 1.00 63.55 226 ASN A N 1
ATOM 1742 C CA . ASN A 1 226 ? 38.327 105.882 56.742 1.00 63.90 226 ASN A CA 1
ATOM 1743 C C . ASN A 1 226 ? 38.979 105.037 57.816 1.00 63.93 226 ASN A C 1
ATOM 1744 O O . ASN A 1 226 ? 38.467 104.957 58.915 1.00 64.26 226 ASN A O 1
ATOM 1749 N N . VAL A 1 227 ? 40.083 104.372 57.500 1.00 63.65 227 VAL A N 1
ATOM 1750 C CA . VAL A 1 227 ? 40.760 103.573 58.511 1.00 62.75 227 VAL A CA 1
ATOM 1751 C C . VAL A 1 227 ? 42.234 103.900 58.457 1.00 62.56 227 VAL A C 1
ATOM 1752 O O . VAL A 1 227 ? 42.850 103.758 57.411 1.00 61.97 227 VAL A O 1
ATOM 1756 N N . ALA A 1 228 ? 42.782 104.339 59.591 1.00 62.45 228 ALA A N 1
ATOM 1757 C CA . ALA A 1 228 ? 44.164 104.758 59.688 1.00 62.72 228 ALA A CA 1
ATOM 1758 C C . ALA A 1 228 ? 45.111 103.595 59.339 1.00 64.04 228 ALA A C 1
ATOM 1759 O O . ALA A 1 228 ? 45.003 102.486 59.903 1.00 64.68 228 ALA A O 1
ATOM 1761 N N . GLU A 1 229 ? 46.007 103.843 58.382 1.00 64.32 229 GLU A N 1
ATOM 1762 C CA . GLU A 1 229 ? 47.127 102.954 58.111 1.00 64.94 229 GLU A CA 1
ATOM 1763 C C . GLU A 1 229 ? 47.870 102.563 59.405 1.00 64.57 229 GLU A C 1
ATOM 1764 O O . GLU A 1 229 ? 47.886 103.336 60.356 1.00 64.69 229 GLU A O 1
ATOM 1770 N N . GLY A 1 230 ? 48.464 101.370 59.445 1.00 64.15 230 GLY A N 1
ATOM 1771 C CA . GLY A 1 230 ? 49.082 100.843 60.665 1.00 64.00 230 GLY A CA 1
ATOM 1772 C C . GLY A 1 230 ? 48.133 99.989 61.498 1.00 64.63 230 GLY A C 1
ATOM 1773 O O . GLY A 1 230 ? 47.224 99.348 60.977 1.00 65.01 230 GLY A O 1
ATOM 1774 N N . PRO A 1 231 ? 48.297 100.001 62.819 1.00 64.57 231 PRO A N 1
ATOM 1775 C CA . PRO A 1 231 ? 47.495 99.115 63.673 1.00 64.50 231 PRO A CA 1
ATOM 1776 C C . PRO A 1 231 ? 46.016 98.987 63.277 1.00 65.14 231 PRO A C 1
ATOM 1777 O O . PRO A 1 231 ? 45.478 97.877 63.182 1.00 65.66 231 PRO A O 1
ATOM 1781 N N . ASP A 1 232 ? 45.339 100.098 63.055 1.00 65.35 232 ASP A N 1
ATOM 1782 C CA . ASP A 1 232 ? 43.923 99.999 62.737 1.00 65.61 232 ASP A CA 1
ATOM 1783 C C . ASP A 1 232 ? 43.676 99.235 61.447 1.00 66.14 232 ASP A C 1
ATOM 1784 O O . ASP A 1 232 ? 42.798 98.389 61.402 1.00 67.73 232 ASP A O 1
ATOM 1789 N N . LEU A 1 233 ? 44.412 99.534 60.381 1.00 65.18 233 LEU A N 1
ATOM 1790 C CA . LEU A 1 233 ? 44.101 98.905 59.131 1.00 64.15 233 LEU A CA 1
ATOM 1791 C C . LEU A 1 233 ? 44.592 97.481 59.205 1.00 64.20 233 LEU A C 1
ATOM 1792 O O . LEU A 1 233 ? 43.971 96.567 58.684 1.00 64.39 233 LEU A O 1
ATOM 1797 N N . ASP A 1 234 ? 45.729 97.290 59.844 1.00 64.28 234 ASP A N 1
ATOM 1798 C CA . ASP A 1 234 ? 46.259 95.964 59.982 1.00 64.79 234 ASP A CA 1
ATOM 1799 C C . ASP A 1 234 ? 45.267 95.040 60.703 1.00 65.06 234 ASP A C 1
ATOM 1800 O O . ASP A 1 234 ? 45.097 93.908 60.310 1.00 65.61 234 ASP A O 1
ATOM 1805 N N . GLU A 1 235 ? 44.589 95.506 61.740 1.00 65.22 235 GLU A N 1
ATOM 1806 C CA . GLU A 1 235 ? 43.636 94.640 62.401 1.00 65.06 235 GLU A CA 1
ATOM 1807 C C . GLU A 1 235 ? 42.349 94.393 61.545 1.00 65.14 235 GLU A C 1
ATOM 1808 O O . GLU A 1 235 ? 41.732 93.305 61.576 1.00 65.52 235 GLU A O 1
ATOM 1814 N N . LEU A 1 236 ? 41.922 95.394 60.799 1.00 64.18 236 LEU A N 1
ATOM 1815 C CA . LEU A 1 236 ? 40.790 95.181 59.943 1.00 64.22 236 LEU A CA 1
ATOM 1816 C C . LEU A 1 236 ? 41.144 94.152 58.861 1.00 64.66 236 LEU A C 1
ATOM 1817 O O . LEU A 1 236 ? 40.341 93.290 58.553 1.00 65.76 236 LEU A O 1
ATOM 1822 N N . MET A 1 237 ? 42.344 94.241 58.289 1.00 64.58 237 MET A N 1
ATOM 1823 C CA . MET A 1 237 ? 42.706 93.424 57.148 1.00 64.25 237 MET A CA 1
ATOM 1824 C C . MET A 1 237 ? 43.247 92.068 57.552 1.00 64.07 237 MET A C 1
ATOM 1825 O O . MET A 1 237 ? 43.697 91.330 56.699 1.00 64.12 237 MET A O 1
ATOM 1830 N N . THR A 1 238 ? 43.226 91.715 58.832 1.00 63.70 238 THR A N 1
ATOM 1831 C CA . THR A 1 238 ? 43.743 90.398 59.181 1.00 63.08 238 THR A CA 1
ATOM 1832 C C . THR A 1 238 ? 42.573 89.415 59.324 1.00 63.72 238 THR A C 1
ATOM 1833 O O . THR A 1 238 ? 41.617 89.690 60.054 1.00 63.17 238 THR A O 1
ATOM 1837 N N . ASP A 1 239 ? 42.660 88.280 58.627 1.00 63.41 239 ASP A N 1
ATOM 1838 C CA . ASP A 1 239 ? 41.588 87.309 58.628 1.00 63.24 239 ASP A CA 1
ATOM 1839 C C . ASP A 1 239 ? 41.520 86.461 59.908 1.00 63.52 239 ASP A C 1
ATOM 1840 O O . ASP A 1 239 ? 42.319 86.633 60.818 1.00 64.10 239 ASP A O 1
ATOM 1845 N N . VAL A 1 240 ? 40.574 85.540 59.984 1.00 63.91 240 VAL A N 1
ATOM 1846 C CA . VAL A 1 240 ? 40.370 84.769 61.210 1.00 64.47 240 VAL A CA 1
ATOM 1847 C C . VAL A 1 240 ? 41.581 83.867 61.515 1.00 66.21 240 VAL A C 1
ATOM 1848 O O . VAL A 1 240 ? 41.772 83.358 62.651 1.00 65.85 240 VAL A O 1
ATOM 1852 N N . ARG A 1 241 ? 42.391 83.640 60.487 1.00 67.05 241 ARG A N 1
ATOM 1853 C CA . ARG A 1 241 ? 43.535 82.758 60.687 1.00 68.60 241 ARG A CA 1
ATOM 1854 C C . ARG A 1 241 ? 44.827 83.505 61.024 1.00 68.09 241 ARG A C 1
ATOM 1855 O O . ARG A 1 241 ? 45.869 82.897 61.182 1.00 68.52 241 ARG A O 1
ATOM 1863 N N . GLY A 1 242 ? 44.756 84.818 61.161 1.00 67.51 242 GLY A N 1
ATOM 1864 C CA . GLY A 1 242 ? 45.935 85.571 61.463 1.00 66.66 242 GLY A CA 1
ATOM 1865 C C . GLY A 1 242 ? 46.704 86.112 60.272 1.00 67.19 242 GLY A C 1
ATOM 1866 O O . GLY A 1 242 ? 47.713 86.752 60.497 1.00 67.45 242 GLY A O 1
ATOM 1867 N N . ILE A 1 243 ? 46.268 85.884 59.022 1.00 67.11 243 ILE A N 1
ATOM 1868 C CA . ILE A 1 243 ? 47.001 86.420 57.875 1.00 66.83 243 ILE A CA 1
ATOM 1869 C C . ILE A 1 243 ? 46.568 87.833 57.602 1.00 67.28 243 ILE A C 1
ATOM 1870 O O . ILE A 1 243 ? 45.385 88.086 57.450 1.00 68.18 243 ILE A O 1
ATOM 1875 N N . ARG A 1 244 ? 47.517 88.769 57.535 1.00 67.18 244 ARG A N 1
ATOM 1876 C CA . ARG A 1 244 ? 47.171 90.119 57.154 1.00 67.41 244 ARG A CA 1
ATOM 1877 C C . ARG A 1 244 ? 47.141 90.222 55.624 1.00 67.24 244 ARG A C 1
ATOM 1878 O O . ARG A 1 244 ? 48.154 90.179 54.972 1.00 68.42 244 ARG A O 1
ATOM 1886 N N . LEU A 1 245 ? 45.944 90.313 55.072 1.00 67.15 245 LEU A N 1
ATOM 1887 C CA . LEU A 1 245 ? 45.694 90.256 53.638 1.00 66.82 245 LEU A CA 1
ATOM 1888 C C . LEU A 1 245 ? 45.906 91.570 52.908 1.00 66.90 245 LEU A C 1
ATOM 1889 O O . LEU A 1 245 ? 45.794 92.638 53.495 1.00 67.60 245 LEU A O 1
ATOM 1894 N N . PRO A 1 246 ? 46.328 91.500 51.645 1.00 67.03 246 PRO A N 1
ATOM 1895 C CA . PRO A 1 246 ? 46.602 92.744 50.910 1.00 66.70 246 PRO A CA 1
ATOM 1896 C C . PRO A 1 246 ? 45.420 93.492 50.359 1.00 67.49 246 PRO A C 1
ATOM 1897 O O . PRO A 1 246 ? 45.506 94.685 50.161 1.00 69.52 246 PRO A O 1
ATOM 1901 N N . THR A 1 247 ? 44.306 92.858 50.083 1.00 67.75 247 THR A N 1
ATOM 1902 C CA . THR A 1 247 ? 43.295 93.575 49.310 1.00 66.97 247 THR A CA 1
ATOM 1903 C C . THR A 1 247 ? 41.910 93.413 49.874 1.00 67.03 247 THR A C 1
ATOM 1904 O O . THR A 1 247 ? 41.229 94.405 50.104 1.00 67.91 247 THR A O 1
ATOM 1908 N N . SER A 1 248 ? 41.489 92.171 50.088 1.00 66.77 248 SER A N 1
ATOM 1909 C CA . SER A 1 248 ? 40.162 91.887 50.592 1.00 67.04 248 SER A CA 1
ATOM 1910 C C . SER A 1 248 ? 40.207 90.853 51.673 1.00 67.14 248 SER A C 1
ATOM 1911 O O . SER A 1 248 ? 41.066 89.973 51.651 1.00 69.46 248 SER A O 1
ATOM 1914 N N . VAL A 1 249 ? 39.293 90.938 52.619 1.00 65.75 249 VAL A N 1
ATOM 1915 C CA . VAL A 1 249 ? 39.053 89.848 53.527 1.00 64.70 249 VAL A CA 1
ATOM 1916 C C . VAL A 1 249 ? 37.616 89.436 53.217 1.00 65.99 249 VAL A C 1
ATOM 1917 O O . VAL A 1 249 ? 36.644 90.203 53.450 1.00 65.29 249 VAL A O 1
ATOM 1921 N N . HIS A 1 250 ? 37.483 88.237 52.659 1.00 66.65 250 HIS A N 1
ATOM 1922 C CA . HIS A 1 250 ? 36.206 87.764 52.207 1.00 67.59 250 HIS A CA 1
ATOM 1923 C C . HIS A 1 250 ? 35.387 87.313 53.379 1.00 67.90 250 HIS A C 1
ATOM 1924 O O . HIS A 1 250 ? 35.937 86.986 54.434 1.00 68.53 250 HIS A O 1
ATOM 1931 N N . ASN A 1 251 ? 34.066 87.310 53.203 1.00 68.30 251 ASN A N 1
ATOM 1932 C CA . ASN A 1 251 ? 33.180 87.038 54.314 1.00 68.15 251 ASN A CA 1
ATOM 1933 C C . ASN A 1 251 ? 33.518 85.790 55.143 1.00 68.45 251 ASN A C 1
ATOM 1934 O O . ASN A 1 251 ? 33.513 85.831 56.395 1.00 67.56 251 ASN A O 1
ATOM 1939 N N . ASN A 1 252 ? 33.813 84.682 54.470 1.00 68.66 252 ASN A N 1
ATOM 1940 C CA . ASN A 1 252 ? 33.979 83.465 55.231 1.00 70.49 252 ASN A CA 1
ATOM 1941 C C . ASN A 1 252 ? 35.239 83.544 56.046 1.00 69.47 252 ASN A C 1
ATOM 1942 O O . ASN A 1 252 ? 35.519 82.667 56.812 1.00 69.80 252 ASN A O 1
ATOM 1947 N N . SER A 1 253 ? 36.019 84.594 55.868 1.00 68.80 253 SER A N 1
ATOM 1948 C CA . SER A 1 253 ? 37.249 84.684 56.616 1.00 68.25 253 SER A CA 1
ATOM 1949 C C . SER A 1 253 ? 37.370 85.839 57.613 1.00 66.70 253 SER A C 1
ATOM 1950 O O . SER A 1 253 ? 38.443 86.013 58.208 1.00 66.23 253 SER A O 1
ATOM 1953 N N . LEU A 1 254 ? 36.291 86.587 57.834 1.00 63.93 254 LEU A N 1
ATOM 1954 C CA . LEU A 1 254 ? 36.421 87.764 58.648 1.00 62.96 254 LEU A CA 1
ATOM 1955 C C . LEU A 1 254 ? 36.690 87.396 60.082 1.00 62.87 254 LEU A C 1
ATOM 1956 O O . LEU A 1 254 ? 36.144 86.436 60.600 1.00 63.21 254 LEU A O 1
ATOM 1961 N N . ASN A 1 255 ? 37.542 88.174 60.727 1.00 61.80 255 ASN A N 1
ATOM 1962 C CA . ASN A 1 255 ? 37.592 88.150 62.139 1.00 60.16 255 ASN A CA 1
ATOM 1963 C C . ASN A 1 255 ? 36.188 88.547 62.652 1.00 59.29 255 ASN A C 1
ATOM 1964 O O . ASN A 1 255 ? 35.717 89.644 62.422 1.00 57.59 255 ASN A O 1
ATOM 1969 N N . PRO A 1 256 ? 35.549 87.666 63.417 1.00 59.27 256 PRO A N 1
ATOM 1970 C CA . PRO A 1 256 ? 34.237 87.964 63.945 1.00 60.07 256 PRO A CA 1
ATOM 1971 C C . PRO A 1 256 ? 34.132 89.342 64.601 1.00 61.65 256 PRO A C 1
ATOM 1972 O O . PRO A 1 256 ? 33.068 90.005 64.521 1.00 63.60 256 PRO A O 1
ATOM 1976 N N . HIS A 1 257 ? 35.211 89.797 65.223 1.00 62.41 257 HIS A N 1
ATOM 1977 C CA . HIS A 1 257 ? 35.210 91.128 65.822 1.00 62.80 257 HIS A CA 1
ATOM 1978 C C . HIS A 1 257 ? 34.945 92.236 64.761 1.00 62.93 257 HIS A C 1
ATOM 1979 O O . HIS A 1 257 ? 34.148 93.173 65.008 1.00 61.84 257 HIS A O 1
ATOM 1986 N N . ASN A 1 258 ? 35.569 92.093 63.579 1.00 62.66 258 ASN A N 1
ATOM 1987 C CA . ASN A 1 258 ? 35.387 93.064 62.484 1.00 62.93 258 ASN A CA 1
ATOM 1988 C C . ASN A 1 258 ? 33.961 93.040 62.003 1.00 62.97 258 ASN A C 1
ATOM 1989 O O . ASN A 1 258 ? 33.335 94.098 61.760 1.00 63.81 258 ASN A O 1
ATOM 1994 N N . LEU A 1 259 ? 33.395 91.839 61.953 1.00 62.93 259 LEU A N 1
ATOM 1995 C CA . LEU A 1 259 ? 32.024 91.723 61.495 1.00 61.84 259 LEU A CA 1
ATOM 1996 C C . LEU A 1 259 ? 31.092 92.359 62.549 1.00 61.40 259 LEU A C 1
ATOM 1997 O O . LEU A 1 259 ? 30.192 93.073 62.170 1.00 61.95 259 LEU A O 1
ATOM 2002 N N . ARG A 1 260 ? 31.324 92.138 63.844 1.00 59.78 260 ARG A N 1
ATOM 2003 C CA . ARG A 1 260 ? 30.531 92.812 64.837 1.00 59.56 260 ARG A CA 1
ATOM 2004 C C . ARG A 1 260 ? 30.632 94.330 64.719 1.00 61.79 260 ARG A C 1
ATOM 2005 O O . ARG A 1 260 ? 29.644 95.039 64.848 1.00 62.94 260 ARG A O 1
ATOM 2013 N N . GLN A 1 261 ? 31.826 94.837 64.450 1.00 64.68 261 GLN A N 1
ATOM 2014 C CA . GLN A 1 261 ? 32.070 96.276 64.310 1.00 67.06 261 GLN A CA 1
ATOM 2015 C C . GLN A 1 261 ? 31.287 96.835 63.118 1.00 65.57 261 GLN A C 1
ATOM 2016 O O . GLN A 1 261 ? 30.635 97.889 63.212 1.00 65.42 261 GLN A O 1
ATOM 2022 N N . PHE A 1 262 ? 31.325 96.126 61.997 1.00 65.13 262 PHE A N 1
ATOM 2023 C CA . PHE A 1 262 ? 30.561 96.551 60.841 1.00 64.29 262 PHE A CA 1
ATOM 2024 C C . PHE A 1 262 ? 29.102 96.691 61.241 1.00 65.11 262 PHE A C 1
ATOM 2025 O O . PHE A 1 262 ? 28.477 97.703 60.911 1.00 64.21 262 PHE A O 1
ATOM 2033 N N . HIS A 1 263 ? 28.558 95.701 61.980 1.00 65.04 263 HIS A N 1
ATOM 2034 C CA . HIS A 1 263 ? 27.132 95.747 62.350 1.00 64.87 263 HIS A CA 1
ATOM 2035 C C . HIS A 1 263 ? 26.817 96.797 63.376 1.00 66.09 263 HIS A C 1
ATOM 2036 O O . HIS A 1 263 ? 25.800 97.478 63.324 1.00 66.92 263 HIS A O 1
ATOM 2043 N N . SER A 1 264 ? 27.689 96.903 64.344 1.00 66.75 264 SER A N 1
ATOM 2044 C CA . SER A 1 264 ? 27.489 97.824 65.412 1.00 67.73 264 SER A CA 1
ATOM 2045 C C . SER A 1 264 ? 27.595 99.298 64.930 1.00 67.51 264 SER A C 1
ATOM 2046 O O . SER A 1 264 ? 26.793 100.128 65.314 1.00 67.64 264 SER A O 1
ATOM 2049 N N . LYS A 1 265 ? 28.547 99.631 64.069 1.00 67.64 265 LYS A N 1
ATOM 2050 C CA . LYS A 1 265 ? 28.575 100.991 63.537 1.00 68.68 265 LYS A CA 1
ATOM 2051 C C . LYS A 1 265 ? 27.350 101.156 62.663 1.00 67.31 265 LYS A C 1
ATOM 2052 O O . LYS A 1 265 ? 26.759 102.232 62.615 1.00 67.83 265 LYS A O 1
ATOM 2058 N N . GLY A 1 266 ? 26.931 100.085 62.007 1.00 66.77 266 GLY A N 1
ATOM 2059 C CA . GLY A 1 266 ? 25.782 100.171 61.101 1.00 67.01 266 GLY A CA 1
ATOM 2060 C C . GLY A 1 266 ? 24.509 100.553 61.829 1.00 67.32 266 GLY A C 1
ATOM 2061 O O . GLY A 1 266 ? 23.607 101.163 61.251 1.00 66.81 266 GLY A O 1
ATOM 2062 N N . GLU A 1 267 ? 24.472 100.207 63.125 1.00 67.52 267 GLU A N 1
ATOM 2063 C CA . GLU A 1 267 ? 23.347 100.485 64.005 1.00 67.65 267 GLU A CA 1
ATOM 2064 C C . GLU A 1 267 ? 22.998 101.945 64.096 1.00 66.73 267 GLU A C 1
ATOM 2065 O O . GLU A 1 267 ? 21.868 102.247 64.268 1.00 67.97 267 GLU A O 1
ATOM 2071 N N . SER A 1 268 ? 23.943 102.850 63.902 1.00 66.87 268 SER A N 1
ATOM 2072 C CA . SER A 1 268 ? 23.688 104.294 63.957 1.00 67.13 268 SER A CA 1
ATOM 2073 C C . SER A 1 268 ? 23.119 104.929 62.685 1.00 66.50 268 SER A C 1
ATOM 2074 O O . SER A 1 268 ? 22.726 106.085 62.704 1.00 66.70 268 SER A O 1
ATOM 2077 N N . LEU A 1 269 ? 23.122 104.211 61.577 1.00 65.20 269 LEU A N 1
ATOM 2078 C CA . LEU A 1 269 ? 22.642 104.790 60.355 1.00 64.29 269 LEU A CA 1
ATOM 2079 C C . LEU A 1 269 ? 21.119 104.964 60.314 1.00 64.28 269 LEU A C 1
ATOM 2080 O O . LEU A 1 269 ? 20.369 104.358 61.076 1.00 64.23 269 LEU A O 1
ATOM 2085 N N . PHE A 1 270 ? 20.671 105.823 59.414 1.00 64.38 270 PHE A N 1
ATOM 2086 C CA . PHE A 1 270 ? 19.253 106.022 59.181 1.00 64.43 270 PHE A CA 1
ATOM 2087 C C . PHE A 1 270 ? 18.712 104.668 58.747 1.00 65.10 270 PHE A C 1
ATOM 2088 O O . PHE A 1 270 ? 19.378 103.975 57.977 1.00 65.69 270 PHE A O 1
ATOM 2096 N N . LYS A 1 271 ? 17.511 104.322 59.211 1.00 65.11 271 LYS A N 1
ATOM 2097 C CA . LYS A 1 271 ? 16.941 102.992 59.070 1.00 65.13 271 LYS A CA 1
ATOM 2098 C C . LYS A 1 271 ? 17.296 102.146 57.811 1.00 65.02 271 LYS A C 1
ATOM 2099 O O . LYS A 1 271 ? 17.916 101.087 57.941 1.00 64.47 271 LYS A O 1
ATOM 2105 N N . PRO A 1 272 ? 16.867 102.585 56.607 1.00 64.94 272 PRO A N 1
ATOM 2106 C CA . PRO A 1 272 ? 17.086 101.775 55.428 1.00 64.96 272 PRO A CA 1
ATOM 2107 C C . PRO A 1 272 ? 18.535 101.426 55.142 1.00 65.32 272 PRO A C 1
ATOM 2108 O O . PRO A 1 272 ? 18.789 100.362 54.624 1.00 66.10 272 PRO A O 1
ATOM 2112 N N . PHE A 1 273 ? 19.483 102.297 55.475 1.00 65.98 273 PHE A N 1
ATOM 2113 C CA . PHE A 1 273 ? 20.923 101.966 55.338 1.00 65.54 273 PHE A CA 1
ATOM 2114 C C . PHE A 1 273 ? 21.326 101.001 56.442 1.00 66.04 273 PHE A C 1
ATOM 2115 O O . PHE A 1 273 ? 22.039 100.033 56.184 1.00 67.34 273 PHE A O 1
ATOM 2123 N N . ARG A 1 274 ? 20.896 101.281 57.675 1.00 66.17 274 ARG A N 1
ATOM 2124 C CA . ARG A 1 274 ? 21.079 100.390 58.812 1.00 66.61 274 ARG A CA 1
ATOM 2125 C C . ARG A 1 274 ? 20.632 98.965 58.409 1.00 66.58 274 ARG A C 1
ATOM 2126 O O . ARG A 1 274 ? 21.348 97.987 58.692 1.00 66.36 274 ARG A O 1
ATOM 2134 N N . ASP A 1 275 ? 19.482 98.853 57.725 1.00 65.95 275 ASP A N 1
ATOM 2135 C CA . ASP A 1 275 ? 18.965 97.545 57.336 1.00 65.97 275 ASP A CA 1
ATOM 2136 C C . ASP A 1 275 ? 19.817 96.817 56.269 1.00 66.28 275 ASP A C 1
ATOM 2137 O O . ASP A 1 275 ? 19.985 95.596 56.342 1.00 66.05 275 ASP A O 1
ATOM 2142 N N . LEU A 1 276 ? 20.374 97.547 55.301 1.00 65.71 276 LEU A N 1
ATOM 2143 C CA . LEU A 1 276 ? 21.302 96.929 54.379 1.00 65.61 276 LEU A CA 1
ATOM 2144 C C . LEU A 1 276 ? 22.459 96.289 55.123 1.00 66.14 276 LEU A C 1
ATOM 2145 O O . LEU A 1 276 ? 22.816 95.129 54.855 1.00 67.10 276 LEU A O 1
ATOM 2150 N N . VAL A 1 277 ? 23.031 97.036 56.065 1.00 65.53 277 VAL A N 1
ATOM 2151 C CA . VAL A 1 277 ? 24.270 96.647 56.711 1.00 64.68 277 VAL A CA 1
ATOM 2152 C C . VAL A 1 277 ? 24.022 95.484 57.644 1.00 64.84 277 VAL A C 1
ATOM 2153 O O . VAL A 1 277 ? 24.835 94.584 57.750 1.00 65.43 277 VAL A O 1
ATOM 2157 N N . LEU A 1 278 ? 22.898 95.511 58.346 1.00 65.03 278 LEU A N 1
ATOM 2158 C CA . LEU A 1 278 ? 22.618 94.467 59.320 1.00 64.73 278 LEU A CA 1
ATOM 2159 C C . LEU A 1 278 ? 22.072 93.242 58.642 1.00 64.64 278 LEU A C 1
ATOM 2160 O O . LEU A 1 278 ? 22.223 92.147 59.166 1.00 65.66 278 LEU A O 1
ATOM 2165 N N . ASN A 1 279 ? 21.466 93.376 57.473 1.00 63.72 279 ASN A N 1
ATOM 2166 C CA . ASN A 1 279 ? 20.919 92.191 56.883 1.00 62.86 279 ASN A CA 1
ATOM 2167 C C . ASN A 1 279 ? 21.745 91.501 55.821 1.00 63.49 279 ASN A C 1
ATOM 2168 O O . ASN A 1 279 ? 21.431 90.373 55.448 1.00 64.66 279 ASN A O 1
ATOM 2173 N N . ALA A 1 280 ? 22.805 92.127 55.327 1.00 63.11 280 ALA A N 1
ATOM 2174 C CA . ALA A 1 280 ? 23.597 91.432 54.315 1.00 63.67 280 ALA A CA 1
ATOM 2175 C C . ALA A 1 280 ? 24.134 90.090 54.875 1.00 64.38 280 ALA A C 1
ATOM 2176 O O . ALA A 1 280 ? 24.617 89.983 56.047 1.00 64.97 280 ALA A O 1
ATOM 2178 N N . SER A 1 281 ? 24.077 89.056 54.060 1.00 64.34 281 SER A N 1
ATOM 2179 C CA . SER A 1 281 ? 24.501 87.778 54.578 1.00 65.03 281 SER A CA 1
ATOM 2180 C C . SER A 1 281 ? 26.001 87.562 54.453 1.00 65.10 281 SER A C 1
ATOM 2181 O O . SER A 1 281 ? 26.599 86.876 55.293 1.00 65.07 281 SER A O 1
ATOM 2184 N N . SER A 1 282 ? 26.631 88.169 53.447 1.00 64.79 282 SER A N 1
ATOM 2185 C CA . SER A 1 282 ? 28.082 87.997 53.298 1.00 64.49 282 SER A CA 1
ATOM 2186 C C . SER A 1 282 ? 28.844 89.256 52.981 1.00 64.27 282 SER A C 1
ATOM 2187 O O . SER A 1 282 ? 29.541 89.304 51.952 1.00 63.86 282 SER A O 1
ATOM 2190 N N . PRO A 1 283 ? 28.775 90.245 53.883 1.00 63.71 283 PRO A N 1
ATOM 2191 C CA . PRO A 1 283 ? 29.497 91.466 53.614 1.00 63.25 283 PRO A CA 1
ATOM 2192 C C . PRO A 1 283 ? 31.003 91.145 53.714 1.00 62.97 283 PRO A C 1
ATOM 2193 O O . PRO A 1 283 ? 31.396 90.165 54.348 1.00 62.98 283 PRO A O 1
ATOM 2197 N N . PHE A 1 284 ? 31.831 91.918 53.030 1.00 62.89 284 PHE A N 1
ATOM 2198 C CA . PHE A 1 284 ? 33.269 91.673 53.038 1.00 61.98 284 PHE A CA 1
ATOM 2199 C C . PHE A 1 284 ? 33.926 93.008 52.767 1.00 62.25 284 PHE A C 1
ATOM 2200 O O . PHE A 1 284 ? 33.228 93.975 52.442 1.00 62.37 284 PHE A O 1
ATOM 2208 N N . VAL A 1 285 ? 35.239 93.079 52.917 1.00 61.91 285 VAL A N 1
ATOM 2209 C CA . VAL A 1 285 ? 35.908 94.369 52.934 1.00 62.25 285 VAL A CA 1
ATOM 2210 C C . VAL A 1 285 ? 37.083 94.382 51.964 1.00 62.65 285 VAL A C 1
ATOM 2211 O O . VAL A 1 285 ? 37.734 93.368 51.726 1.00 62.89 285 VAL A O 1
ATOM 2215 N N . THR A 1 286 ? 37.350 95.535 51.389 1.00 63.49 286 THR A N 1
ATOM 2216 C CA . THR A 1 286 ? 38.335 95.636 50.339 1.00 63.99 286 THR A CA 1
ATOM 2217 C C . THR A 1 286 ? 39.000 96.984 50.549 1.00 64.34 286 THR A C 1
ATOM 2218 O O . THR A 1 286 ? 38.274 97.984 50.726 1.00 64.18 286 THR A O 1
ATOM 2222 N N . VAL A 1 287 ? 40.344 97.029 50.531 1.00 63.78 287 VAL A N 1
ATOM 2223 C CA . VAL A 1 287 ? 41.025 98.320 50.624 1.00 64.40 287 VAL A CA 1
ATOM 2224 C C . VAL A 1 287 ? 40.812 99.193 49.391 1.00 65.38 287 VAL A C 1
ATOM 2225 O O . VAL A 1 287 ? 40.658 98.694 48.279 1.00 65.63 287 VAL A O 1
ATOM 2229 N N . VAL A 1 288 ? 40.848 100.503 49.590 1.00 66.51 288 VAL A N 1
ATOM 2230 C CA . VAL A 1 288 ? 40.918 101.421 48.465 1.00 68.10 288 VAL A CA 1
ATOM 2231 C C . VAL A 1 288 ? 42.396 101.828 48.301 1.00 69.05 288 VAL A C 1
ATOM 2232 O O . VAL A 1 288 ? 43.048 102.259 49.249 1.00 70.55 288 VAL A O 1
ATOM 2236 N N . ALA A 1 289 ? 42.951 101.604 47.122 1.00 69.11 289 ALA A N 1
ATOM 2237 C CA . ALA A 1 289 ? 44.359 101.840 46.895 1.00 69.57 289 ALA A CA 1
ATOM 2238 C C . ALA A 1 289 ? 44.484 102.191 45.434 1.00 70.87 289 ALA A C 1
ATOM 2239 O O . ALA A 1 289 ? 43.736 101.665 44.607 1.00 72.74 289 ALA A O 1
ATOM 2241 N N . ASP A 1 290 ? 45.395 103.080 45.086 1.00 70.64 290 ASP A N 1
ATOM 2242 C CA . ASP A 1 290 ? 45.509 103.438 43.702 1.00 70.90 290 ASP A CA 1
ATOM 2243 C C . ASP A 1 290 ? 46.973 103.414 43.296 1.00 70.79 290 ASP A C 1
ATOM 2244 O O . ASP A 1 290 ? 47.879 103.337 44.148 1.00 70.90 290 ASP A O 1
ATOM 2249 N N . ALA A 1 291 ? 47.205 103.422 41.991 1.00 69.87 291 ALA A N 1
ATOM 2250 C CA . ALA A 1 291 ? 48.554 103.478 41.484 1.00 69.34 291 ALA A CA 1
ATOM 2251 C C . ALA A 1 291 ? 48.541 104.076 40.099 1.00 69.06 291 ALA A C 1
ATOM 2252 O O . ALA A 1 291 ? 47.525 104.043 39.385 1.00 69.25 291 ALA A O 1
ATOM 2254 N N . THR A 1 292 ? 49.671 104.641 39.729 1.00 68.44 292 THR A N 1
ATOM 2255 C CA . THR A 1 292 ? 49.785 105.244 38.430 1.00 68.32 292 THR A CA 1
ATOM 2256 C C . THR A 1 292 ? 51.098 104.819 37.787 1.00 68.16 292 THR A C 1
ATOM 2257 O O . THR A 1 292 ? 51.936 104.210 38.426 1.00 67.76 292 THR A O 1
ATOM 2261 N N . VAL A 1 293 ? 51.265 105.214 36.532 1.00 68.16 293 VAL A N 1
ATOM 2262 C CA . VAL A 1 293 ? 52.292 104.742 35.672 1.00 67.98 293 VAL A CA 1
ATOM 2263 C C . VAL A 1 293 ? 52.540 105.821 34.595 1.00 68.72 293 VAL A C 1
ATOM 2264 O O . VAL A 1 293 ? 51.585 106.433 34.110 1.00 68.76 293 VAL A O 1
ATOM 2268 N N . ASP A 1 294 ? 53.802 106.097 34.259 1.00 69.03 294 ASP A N 1
ATOM 2269 C CA . ASP A 1 294 ? 54.106 107.107 33.246 1.00 70.13 294 ASP A CA 1
ATOM 2270 C C . ASP A 1 294 ? 54.009 106.573 31.829 1.00 69.87 294 ASP A C 1
ATOM 2271 O O . ASP A 1 294 ? 53.759 107.335 30.902 1.00 70.12 294 ASP A O 1
ATOM 2276 N N . ARG A 1 295 ? 54.283 105.285 31.657 1.00 69.55 295 ARG A N 1
ATOM 2277 C CA . ARG A 1 295 ? 54.235 104.637 30.359 1.00 69.22 295 ARG A CA 1
ATOM 2278 C C . ARG A 1 295 ? 53.415 103.348 30.494 1.00 68.81 295 ARG A C 1
ATOM 2279 O O . ARG A 1 295 ? 53.400 102.708 31.545 1.00 68.20 295 ARG A O 1
ATOM 2287 N N . MET A 1 296 ? 52.755 102.965 29.416 1.00 68.19 296 MET A N 1
ATOM 2288 C CA . MET A 1 296 ? 52.028 101.728 29.374 1.00 67.89 296 MET A CA 1
ATOM 2289 C C . MET A 1 296 ? 52.764 100.809 28.438 1.00 68.44 296 MET A C 1
ATOM 2290 O O . MET A 1 296 ? 52.458 99.628 28.352 1.00 69.04 296 MET A O 1
ATOM 2295 N N . VAL A 1 297 ? 53.751 101.358 27.740 1.00 68.61 297 VAL A N 1
ATOM 2296 C CA . VAL A 1 297 ? 54.593 100.577 26.823 1.00 68.61 297 VAL A CA 1
ATOM 2297 C C . VAL A 1 297 ? 56.005 100.351 27.385 1.00 68.58 297 VAL A C 1
ATOM 2298 O O . VAL A 1 297 ? 56.736 101.289 27.686 1.00 68.62 297 VAL A O 1
ATOM 2302 N N . HIS A 1 298 ? 56.375 99.091 27.536 1.00 68.51 298 HIS A N 1
ATOM 2303 C CA . HIS A 1 298 ? 57.669 98.761 28.081 1.00 68.35 298 HIS A CA 1
ATOM 2304 C C . HIS A 1 298 ? 58.278 97.684 27.235 1.00 67.93 298 HIS A C 1
ATOM 2305 O O . HIS A 1 298 ? 58.161 96.492 27.534 1.00 68.28 298 HIS A O 1
ATOM 2312 N N . GLY A 1 299 ? 58.917 98.118 26.158 1.00 67.16 299 GLY A N 1
ATOM 2313 C CA . GLY A 1 299 ? 59.494 97.206 25.194 1.00 66.48 299 GLY A CA 1
ATOM 2314 C C . GLY A 1 299 ? 58.367 96.464 24.512 1.00 66.10 299 GLY A C 1
ATOM 2315 O O . GLY A 1 299 ? 57.612 97.033 23.733 1.00 65.55 299 GLY A O 1
ATOM 2316 N N . ARG A 1 300 ? 58.246 95.184 24.826 1.00 65.87 300 ARG A N 1
ATOM 2317 C CA . ARG A 1 300 ? 57.247 94.355 24.186 1.00 65.80 300 ARG A CA 1
ATOM 2318 C C . ARG A 1 300 ? 56.123 93.985 25.167 1.00 65.24 300 ARG A C 1
ATOM 2319 O O . ARG A 1 300 ? 55.287 93.133 24.876 1.00 65.95 300 ARG A O 1
ATOM 2327 N N . VAL A 1 301 ? 56.106 94.644 26.324 1.00 64.14 301 VAL A N 1
ATOM 2328 C CA . VAL A 1 301 ? 55.111 94.402 27.356 1.00 63.11 301 VAL A CA 1
ATOM 2329 C C . VAL A 1 301 ? 54.256 95.645 27.515 1.00 62.67 301 VAL A C 1
ATOM 2330 O O . VAL A 1 301 ? 54.779 96.751 27.653 1.00 62.73 301 VAL A O 1
ATOM 2334 N N . LEU A 1 302 ? 52.940 95.459 27.505 1.00 62.21 302 LEU A N 1
ATOM 2335 C CA . LEU A 1 302 ? 51.984 96.562 27.571 1.00 62.00 302 LEU A CA 1
ATOM 2336 C C . LEU A 1 302 ? 51.133 96.411 28.793 1.00 62.09 302 LEU A C 1
ATOM 2337 O O . LEU A 1 302 ? 50.826 95.303 29.196 1.00 63.77 302 LEU A O 1
ATOM 2342 N N . LEU A 1 303 ? 50.755 97.514 29.406 1.00 61.80 303 LEU A N 1
ATOM 2343 C CA . LEU A 1 303 ? 49.925 97.456 30.600 1.00 61.36 303 LEU A CA 1
ATOM 2344 C C . LEU A 1 303 ? 48.591 97.992 30.233 1.00 61.26 303 LEU A C 1
ATOM 2345 O O . LEU A 1 303 ? 48.509 99.027 29.596 1.00 61.93 303 LEU A O 1
ATOM 2350 N N . ILE A 1 304 ? 47.530 97.294 30.587 1.00 61.34 304 ILE A N 1
ATOM 2351 C CA . ILE A 1 304 ? 46.192 97.853 30.367 1.00 61.06 304 ILE A CA 1
ATOM 2352 C C . ILE A 1 304 ? 45.301 97.633 31.588 1.00 61.44 304 ILE A C 1
ATOM 2353 O O . ILE A 1 304 ? 45.629 96.807 32.456 1.00 62.07 304 ILE A O 1
ATOM 2358 N N . GLY A 1 305 ? 44.183 98.358 31.650 1.00 61.50 305 GLY A N 1
ATOM 2359 C CA . GLY A 1 305 ? 43.176 98.142 32.674 1.00 62.17 305 GLY A CA 1
ATOM 2360 C C . GLY A 1 305 ? 43.761 98.533 34.013 1.00 63.11 305 GLY A C 1
ATOM 2361 O O . GLY A 1 305 ? 44.645 99.384 34.043 1.00 62.95 305 GLY A O 1
ATOM 2362 N N . ASP A 1 306 ? 43.307 97.906 35.106 1.00 63.83 306 ASP A N 1
ATOM 2363 C CA . ASP A 1 306 ? 43.801 98.258 36.461 1.00 65.66 306 ASP A CA 1
ATOM 2364 C C . ASP A 1 306 ? 45.319 98.043 36.631 1.00 66.19 306 ASP A C 1
ATOM 2365 O O . ASP A 1 306 ? 45.886 98.432 37.636 1.00 66.55 306 ASP A O 1
ATOM 2370 N N . ALA A 1 307 ? 45.963 97.431 35.639 1.00 66.33 307 ALA A N 1
ATOM 2371 C CA . ALA A 1 307 ? 47.381 97.172 35.709 1.00 66.67 307 ALA A CA 1
ATOM 2372 C C . ALA A 1 307 ? 48.209 98.340 35.206 1.00 67.19 307 ALA A C 1
ATOM 2373 O O . ALA A 1 307 ? 49.433 98.360 35.416 1.00 67.49 307 ALA A O 1
ATOM 2375 N N . ALA A 1 308 ? 47.575 99.256 34.465 1.00 66.95 308 ALA A N 1
ATOM 2376 C CA . ALA A 1 308 ? 48.232 100.506 34.060 1.00 66.52 308 ALA A CA 1
ATOM 2377 C C . ALA A 1 308 ? 47.984 101.545 35.155 1.00 66.83 308 ALA A C 1
ATOM 2378 O O . ALA A 1 308 ? 48.766 101.606 36.102 1.00 67.59 308 ALA A O 1
ATOM 2380 N N . VAL A 1 309 ? 46.890 102.306 35.065 1.00 66.16 309 VAL A N 1
ATOM 2381 C CA . VAL A 1 309 ? 46.451 103.186 36.147 1.00 66.28 309 VAL A CA 1
ATOM 2382 C C . VAL A 1 309 ? 45.399 102.469 36.987 1.00 66.61 309 VAL A C 1
ATOM 2383 O O . VAL A 1 309 ? 44.389 102.027 36.449 1.00 67.68 309 VAL A O 1
ATOM 2387 N N . THR A 1 310 ? 45.633 102.335 38.291 1.00 66.38 310 THR A N 1
ATOM 2388 C CA . THR A 1 310 ? 44.727 101.608 39.159 1.00 65.83 310 THR A CA 1
ATOM 2389 C C . THR A 1 310 ? 43.846 102.664 39.777 1.00 67.26 310 THR A C 1
ATOM 2390 O O . THR A 1 310 ? 44.329 103.540 40.498 1.00 68.04 310 THR A O 1
ATOM 2394 N N . PRO A 1 311 ? 42.534 102.574 39.524 1.00 67.60 311 PRO A N 1
ATOM 2395 C CA . PRO A 1 311 ? 41.569 103.595 39.915 1.00 67.45 311 PRO A CA 1
ATOM 2396 C C . PRO A 1 311 ? 41.003 103.335 41.329 1.00 67.60 311 PRO A C 1
ATOM 2397 O O . PRO A 1 311 ? 41.336 102.332 41.956 1.00 66.91 311 PRO A O 1
ATOM 2401 N N . ARG A 1 312 ? 40.172 104.269 41.805 1.00 67.93 312 ARG A N 1
ATOM 2402 C CA . ARG A 1 312 ? 39.330 104.120 42.965 1.00 67.90 312 ARG A CA 1
ATOM 2403 C C . ARG A 1 312 ? 37.959 104.098 42.300 1.00 69.19 312 ARG A C 1
ATOM 2404 O O . ARG A 1 312 ? 37.808 104.661 41.202 1.00 69.29 312 ARG A O 1
ATOM 2412 N N . PRO A 1 313 ? 36.955 103.455 42.943 1.00 69.62 313 PRO A N 1
ATOM 2413 C CA . PRO A 1 313 ? 35.651 103.114 42.341 1.00 69.32 313 PRO A CA 1
ATOM 2414 C C . PRO A 1 313 ? 34.649 104.253 42.148 1.00 69.99 313 PRO A C 1
ATOM 2415 O O . PRO A 1 313 ? 33.531 103.999 41.661 1.00 71.06 313 PRO A O 1
ATOM 2419 N N . HIS A 1 314 ? 35.003 105.478 42.529 1.00 68.90 314 HIS A N 1
ATOM 2420 C CA . HIS A 1 314 ? 33.983 106.503 42.741 1.00 67.90 314 HIS A CA 1
ATOM 2421 C C . HIS A 1 314 ? 33.217 106.983 41.514 1.00 67.96 314 HIS A C 1
ATOM 2422 O O . HIS A 1 314 ? 32.040 107.320 41.623 1.00 69.44 314 HIS A O 1
ATOM 2429 N N . ALA A 1 315 ? 33.875 107.049 40.362 1.00 67.74 315 ALA A N 1
ATOM 2430 C CA . ALA A 1 315 ? 33.213 107.417 39.104 1.00 66.43 315 ALA A CA 1
ATOM 2431 C C . ALA A 1 315 ? 32.730 106.208 38.329 1.00 66.01 315 ALA A C 1
ATOM 2432 O O . ALA A 1 315 ? 32.308 106.349 37.199 1.00 65.45 315 ALA A O 1
ATOM 2434 N N . ALA A 1 316 ? 32.838 105.011 38.914 1.00 66.24 316 ALA A N 1
ATOM 2435 C CA . ALA A 1 316 ? 32.141 103.834 38.385 1.00 66.04 316 ALA A CA 1
ATOM 2436 C C . ALA A 1 316 ? 32.442 103.613 36.892 1.00 66.06 316 ALA A C 1
ATOM 2437 O O . ALA A 1 316 ? 31.514 103.367 36.078 1.00 66.72 316 ALA A O 1
ATOM 2439 N N . ALA A 1 317 ? 33.702 103.760 36.505 1.00 64.90 317 ALA A N 1
ATOM 2440 C CA . ALA A 1 317 ? 34.046 103.493 35.125 1.00 64.86 317 ALA A CA 1
ATOM 2441 C C . ALA A 1 317 ? 35.366 102.730 34.983 1.00 64.99 317 ALA A C 1
ATOM 2442 O O . ALA A 1 317 ? 35.894 102.606 33.854 1.00 65.44 317 ALA A O 1
ATOM 2444 N N . GLY A 1 318 ? 35.882 102.202 36.101 1.00 64.47 318 GLY A N 1
ATOM 2445 C CA . GLY A 1 318 ? 37.124 101.402 36.090 1.00 64.89 318 GLY A CA 1
ATOM 2446 C C . GLY A 1 318 ? 37.134 100.312 35.012 1.00 64.92 318 GLY A C 1
ATOM 2447 O O . GLY A 1 318 ? 38.034 100.221 34.172 1.00 64.75 318 GLY A O 1
ATOM 2448 N N . GLY A 1 319 ? 36.103 99.485 35.039 1.00 64.87 319 GLY A N 1
ATOM 2449 C CA . GLY A 1 319 ? 35.938 98.429 34.068 1.00 64.53 319 GLY A CA 1
ATOM 2450 C C . GLY A 1 319 ? 35.738 98.954 32.671 1.00 64.25 319 GLY A C 1
ATOM 2451 O O . GLY A 1 319 ? 36.041 98.258 31.703 1.00 64.02 319 GLY A O 1
ATOM 2452 N N . ALA A 1 320 ? 35.220 100.176 32.561 1.00 64.47 320 ALA A N 1
ATOM 2453 C CA . ALA A 1 320 ? 35.117 100.825 31.256 1.00 64.62 320 ALA A CA 1
ATOM 2454 C C . ALA A 1 320 ? 36.497 101.287 30.745 1.00 64.88 320 ALA A C 1
ATOM 2455 O O . ALA A 1 320 ? 36.766 101.198 29.545 1.00 64.82 320 ALA A O 1
ATOM 2457 N N . LYS A 1 321 ? 37.348 101.791 31.653 1.00 64.90 321 LYS A N 1
ATOM 2458 C CA . LYS A 1 321 ? 38.709 102.228 31.320 1.00 64.60 321 LYS A CA 1
ATOM 2459 C C . LYS A 1 321 ? 39.467 101.002 30.831 1.00 65.01 321 LYS A C 1
ATOM 2460 O O . LYS A 1 321 ? 40.250 101.064 29.877 1.00 65.28 321 LYS A O 1
ATOM 2466 N N . ALA A 1 322 ? 39.196 99.877 31.478 1.00 64.90 322 ALA A N 1
ATOM 2467 C CA . ALA A 1 322 ? 39.863 98.646 31.160 1.00 65.16 322 ALA A CA 1
ATOM 2468 C C . ALA A 1 322 ? 39.451 98.119 29.791 1.00 65.20 322 ALA A C 1
ATOM 2469 O O . ALA A 1 322 ? 40.287 97.594 29.047 1.00 64.81 322 ALA A O 1
ATOM 2471 N N . SER A 1 323 ? 38.174 98.264 29.456 1.00 65.20 323 SER A N 1
ATOM 2472 C CA . SER A 1 323 ? 37.684 97.723 28.208 1.00 65.44 323 SER A CA 1
ATOM 2473 C C . SER A 1 323 ? 38.278 98.555 27.088 1.00 66.17 323 SER A C 1
ATOM 2474 O O . SER A 1 323 ? 38.768 98.028 26.087 1.00 67.62 323 SER A O 1
ATOM 2477 N N . ASP A 1 324 ? 38.260 99.867 27.283 1.00 65.44 324 ASP A N 1
ATOM 2478 C CA . ASP A 1 324 ? 38.775 100.811 26.329 1.00 64.25 324 ASP A CA 1
ATOM 2479 C C . ASP A 1 324 ? 40.270 100.598 26.049 1.00 64.25 324 ASP A C 1
ATOM 2480 O O . ASP A 1 324 ? 40.691 100.554 24.879 1.00 64.08 324 ASP A O 1
ATOM 2485 N N . ASP A 1 325 ? 41.061 100.490 27.121 1.00 63.62 325 ASP A N 1
ATOM 2486 C CA . ASP A 1 325 ? 42.461 100.105 27.023 1.00 63.52 325 ASP A CA 1
ATOM 2487 C C . ASP A 1 325 ? 42.589 98.864 26.129 1.00 62.83 325 ASP A C 1
ATOM 2488 O O . ASP A 1 325 ? 43.383 98.865 25.181 1.00 62.45 325 ASP A O 1
ATOM 2493 N N . ALA A 1 326 ? 41.776 97.842 26.391 1.00 61.67 326 ALA A N 1
ATOM 2494 C CA . ALA A 1 326 ? 41.828 96.623 25.600 1.00 62.08 326 ALA A CA 1
ATOM 2495 C C . ALA A 1 326 ? 41.452 96.851 24.121 1.00 63.20 326 ALA A C 1
ATOM 2496 O O . ALA A 1 326 ? 42.070 96.285 23.233 1.00 62.68 326 ALA A O 1
ATOM 2498 N N . ARG A 1 327 ? 40.434 97.668 23.878 1.00 64.11 327 ARG A N 1
ATOM 2499 C CA . ARG A 1 327 ? 39.850 97.791 22.570 1.00 65.86 327 ARG A CA 1
ATOM 2500 C C . ARG A 1 327 ? 40.839 98.539 21.664 1.00 65.32 327 ARG A C 1
ATOM 2501 O O . ARG A 1 327 ? 41.233 98.049 20.599 1.00 65.33 327 ARG A O 1
ATOM 2509 N N . THR A 1 328 ? 41.267 99.706 22.129 1.00 65.12 328 THR A N 1
ATOM 2510 C CA . THR A 1 328 ? 42.229 100.526 21.423 1.00 63.67 328 THR A CA 1
ATOM 2511 C C . THR A 1 328 ? 43.518 99.758 21.188 1.00 63.71 328 THR A C 1
ATOM 2512 O O . THR A 1 328 ? 44.131 99.919 20.154 1.00 64.12 328 THR A O 1
ATOM 2516 N N . LEU A 1 329 ? 43.926 98.912 22.133 1.00 64.08 329 LEU A N 1
ATOM 2517 C CA . LEU A 1 329 ? 45.159 98.131 21.964 1.00 63.80 329 LEU A CA 1
ATOM 2518 C C . LEU A 1 329 ? 45.023 97.072 20.879 1.00 63.97 329 LEU A C 1
ATOM 2519 O O . LEU A 1 329 ? 45.891 96.979 19.998 1.00 64.09 329 LEU A O 1
ATOM 2524 N N . ALA A 1 330 ? 43.951 96.281 20.949 1.00 63.82 330 ALA A N 1
ATOM 2525 C CA . ALA A 1 330 ? 43.617 95.300 19.911 1.00 64.33 330 ALA A CA 1
ATOM 2526 C C . ALA A 1 330 ? 43.576 95.946 18.520 1.00 65.50 330 ALA A C 1
ATOM 2527 O O . ALA A 1 330 ? 44.095 95.386 17.561 1.00 65.33 330 ALA A O 1
ATOM 2529 N N . GLU A 1 331 ? 42.951 97.119 18.428 1.00 66.21 331 GLU A N 1
ATOM 2530 C CA . GLU A 1 331 ? 42.895 97.867 17.206 1.00 67.97 331 GLU A CA 1
ATOM 2531 C C . GLU A 1 331 ? 44.313 98.120 16.664 1.00 66.98 331 GLU A C 1
ATOM 2532 O O . GLU A 1 331 ? 44.526 98.029 15.446 1.00 66.43 331 GLU A O 1
ATOM 2538 N N . VAL A 1 332 ? 45.284 98.395 17.550 1.00 66.31 332 VAL A N 1
ATOM 2539 C CA . VAL A 1 332 ? 46.664 98.684 17.093 1.00 65.60 332 VAL A CA 1
ATOM 2540 C C . VAL A 1 332 ? 47.251 97.495 16.318 1.00 65.79 332 VAL A C 1
ATOM 2541 O O . VAL A 1 332 ? 47.819 97.664 15.240 1.00 66.23 332 VAL A O 1
ATOM 2545 N N . PHE A 1 333 ? 47.090 96.300 16.876 1.00 65.76 333 PHE A N 1
ATOM 2546 C CA . PHE A 1 333 ? 47.571 95.063 16.278 1.00 66.05 333 PHE A CA 1
ATOM 2547 C C . PHE A 1 333 ? 46.693 94.615 15.105 1.00 67.31 333 PHE A C 1
ATOM 2548 O O . PHE A 1 333 ? 47.153 93.872 14.218 1.00 67.54 333 PHE A O 1
ATOM 2556 N N . THR A 1 334 ? 45.433 95.065 15.107 1.00 68.58 334 THR A N 1
ATOM 2557 C CA . THR A 1 334 ? 44.533 94.875 13.968 1.00 69.70 334 THR A CA 1
ATOM 2558 C C . THR A 1 334 ? 45.073 95.658 12.781 1.00 70.28 334 THR A C 1
ATOM 2559 O O . THR A 1 334 ? 45.333 95.083 11.735 1.00 70.22 334 THR A O 1
ATOM 2563 N N . LYS A 1 335 ? 45.240 96.966 12.967 1.00 71.24 335 LYS A N 1
ATOM 2564 C CA . LYS A 1 335 ? 45.663 97.872 11.909 1.00 72.64 335 LYS A CA 1
ATOM 2565 C C . LYS A 1 335 ? 47.087 97.528 11.462 1.00 72.62 335 LYS A C 1
ATOM 2566 O O . LYS A 1 335 ? 47.354 97.518 10.278 1.00 72.55 335 LYS A O 1
ATOM 2572 N N . ASN A 1 336 ? 47.982 97.220 12.397 1.00 73.04 336 ASN A N 1
ATOM 2573 C CA . ASN A 1 336 ? 49.269 96.590 12.045 1.00 73.70 336 ASN A CA 1
ATOM 2574 C C . ASN A 1 336 ? 50.069 97.406 11.011 1.00 74.30 336 ASN A C 1
ATOM 2575 O O . ASN A 1 336 ? 50.396 96.944 9.906 1.00 73.87 336 ASN A O 1
ATOM 2580 N N . HIS A 1 337 ? 50.371 98.636 11.407 1.00 75.30 337 HIS A N 1
ATOM 2581 C CA . HIS A 1 337 ? 51.105 99.579 10.588 1.00 76.28 337 HIS A CA 1
ATOM 2582 C C . HIS A 1 337 ? 52.035 100.349 11.507 1.00 76.25 337 HIS A C 1
ATOM 2583 O O . HIS A 1 337 ? 51.586 101.220 12.239 1.00 76.90 337 HIS A O 1
ATOM 2590 N N . ASP A 1 338 ? 53.319 100.015 11.493 1.00 76.24 338 ASP A N 1
ATOM 2591 C CA . ASP A 1 338 ? 54.283 100.632 12.408 1.00 76.48 338 ASP A CA 1
ATOM 2592 C C . ASP A 1 338 ? 53.836 100.500 13.869 1.00 76.44 338 ASP A C 1
ATOM 2593 O O . ASP A 1 338 ? 53.424 101.478 14.519 1.00 76.06 338 ASP A O 1
ATOM 2598 N N . LEU A 1 339 ? 53.930 99.266 14.364 1.00 76.36 339 LEU A N 1
ATOM 2599 C CA . LEU A 1 339 ? 53.609 98.927 15.739 1.00 75.81 339 LEU A CA 1
ATOM 2600 C C . LEU A 1 339 ? 54.340 99.782 16.759 1.00 76.03 339 LEU A C 1
ATOM 2601 O O . LEU A 1 339 ? 53.717 100.251 17.713 1.00 76.37 339 LEU A O 1
ATOM 2606 N N . ARG A 1 340 ? 55.637 100.015 16.572 1.00 76.08 340 ARG A N 1
ATOM 2607 C CA . ARG A 1 340 ? 56.338 100.858 17.529 1.00 76.52 340 ARG A CA 1
ATOM 2608 C C . ARG A 1 340 ? 55.687 102.236 17.600 1.00 75.82 340 ARG A C 1
ATOM 2609 O O . ARG A 1 340 ? 55.340 102.703 18.692 1.00 76.22 340 ARG A O 1
ATOM 2617 N N . GLY A 1 341 ? 55.463 102.845 16.438 1.00 74.89 341 GLY A N 1
ATOM 2618 C CA . GLY A 1 341 ? 54.823 104.145 16.361 1.00 73.58 341 GLY A CA 1
ATOM 2619 C C . GLY A 1 341 ? 53.406 104.180 16.886 1.00 72.95 341 GLY A C 1
ATOM 2620 O O . GLY A 1 341 ? 53.051 105.086 17.651 1.00 73.13 341 GLY A O 1
ATOM 2621 N N . SER A 1 342 ? 52.591 103.207 16.472 1.00 72.07 342 SER A N 1
ATOM 2622 C CA . SER A 1 342 ? 51.170 103.192 16.839 1.00 71.16 342 SER A CA 1
ATOM 2623 C C . SER A 1 342 ? 51.041 103.058 18.344 1.00 70.61 342 SER A C 1
ATOM 2624 O O . SER A 1 342 ? 50.182 103.697 18.957 1.00 70.66 342 SER A O 1
ATOM 2627 N N . LEU A 1 343 ? 51.903 102.233 18.938 1.00 69.54 343 LEU A N 1
ATOM 2628 C CA . LEU A 1 343 ? 51.826 101.969 20.370 1.00 68.49 343 LEU A CA 1
ATOM 2629 C C . LEU A 1 343 ? 52.203 103.183 21.153 1.00 68.20 343 LEU A C 1
ATOM 2630 O O . LEU A 1 343 ? 51.605 103.455 22.172 1.00 68.22 343 LEU A O 1
ATOM 2635 N N . GLN A 1 344 ? 53.174 103.936 20.663 1.00 68.41 344 GLN A N 1
ATOM 2636 C CA . GLN A 1 344 ? 53.467 105.227 21.260 1.00 69.03 344 GLN A CA 1
ATOM 2637 C C . GLN A 1 344 ? 52.232 106.158 21.260 1.00 68.78 344 GLN A C 1
ATOM 2638 O O . GLN A 1 344 ? 51.832 106.678 22.328 1.00 68.19 344 GLN A O 1
ATOM 2644 N N . SER A 1 345 ? 51.605 106.323 20.088 1.00 68.23 345 SER A N 1
ATOM 2645 C CA . SER A 1 345 ? 50.350 107.094 19.973 1.00 68.10 345 SER A CA 1
ATOM 2646 C C . SER A 1 345 ? 49.233 106.551 20.857 1.00 67.49 345 SER A C 1
ATOM 2647 O O . SER A 1 345 ? 48.443 107.316 21.421 1.00 67.51 345 SER A O 1
ATOM 2650 N N . TRP A 1 346 ? 49.155 105.227 20.933 1.00 66.65 346 TRP A N 1
ATOM 2651 C CA . TRP A 1 346 ? 48.124 104.570 21.684 1.00 66.11 346 TRP A CA 1
ATOM 2652 C C . TRP A 1 346 ? 48.234 104.941 23.165 1.00 66.13 346 TRP A C 1
ATOM 2653 O O . TRP A 1 346 ? 47.251 105.402 23.768 1.00 66.15 346 TRP A O 1
ATOM 2664 N N . GLU A 1 347 ? 49.428 104.789 23.733 1.00 65.58 347 GLU A N 1
ATOM 2665 C CA . GLU A 1 347 ? 49.594 104.996 25.169 1.00 65.44 347 GLU A CA 1
ATOM 2666 C C . GLU A 1 347 ? 49.384 106.445 25.606 1.00 64.81 347 GLU A C 1
ATOM 2667 O O . GLU A 1 347 ? 48.903 106.717 26.716 1.00 65.00 347 GLU A O 1
ATOM 2673 N N . THR A 1 348 ? 49.723 107.371 24.726 1.00 64.03 348 THR A N 1
ATOM 2674 C CA . THR A 1 348 ? 49.516 108.798 24.998 1.00 63.79 348 THR A CA 1
ATOM 2675 C C . THR A 1 348 ? 48.046 109.099 25.287 1.00 63.66 348 THR A C 1
ATOM 2676 O O . THR A 1 348 ? 47.705 109.651 26.336 1.00 63.18 348 THR A O 1
ATOM 2680 N N . ARG A 1 349 ? 47.176 108.683 24.379 1.00 63.83 349 ARG A N 1
ATOM 2681 C CA . ARG A 1 349 ? 45.765 108.823 24.613 1.00 64.15 349 ARG A CA 1
ATOM 2682 C C . ARG A 1 349 ? 45.411 108.101 25.920 1.00 63.68 349 ARG A C 1
ATOM 2683 O O . ARG A 1 349 ? 44.917 108.726 26.850 1.00 64.42 349 ARG A O 1
ATOM 2691 N N . GLN A 1 350 ? 45.724 106.819 26.020 1.00 63.13 350 GLN A N 1
ATOM 2692 C CA . GLN A 1 350 ? 45.262 106.026 27.157 1.00 62.87 350 GLN A CA 1
ATOM 2693 C C . GLN A 1 350 ? 45.823 106.475 28.503 1.00 63.38 350 GLN A C 1
ATOM 2694 O O . GLN A 1 350 ? 45.158 106.322 29.532 1.00 63.75 350 GLN A O 1
ATOM 2700 N N . LEU A 1 351 ? 47.038 107.020 28.509 1.00 63.48 351 LEU A N 1
ATOM 2701 C CA . LEU A 1 351 ? 47.564 107.603 29.734 1.00 63.79 351 LEU A CA 1
ATOM 2702 C C . LEU A 1 351 ? 46.785 108.844 30.137 1.00 64.55 351 LEU A C 1
ATOM 2703 O O . LEU A 1 351 ? 46.451 108.983 31.297 1.00 65.25 351 LEU A O 1
ATOM 2708 N N . GLN A 1 352 ? 46.496 109.742 29.191 1.00 64.97 352 GLN A N 1
ATOM 2709 C CA . GLN A 1 352 ? 45.772 110.960 29.507 1.00 65.78 352 GLN A CA 1
ATOM 2710 C C . GLN A 1 352 ? 44.418 110.584 30.046 1.00 65.90 352 GLN A C 1
ATOM 2711 O O . GLN A 1 352 ? 44.021 111.078 31.112 1.00 66.48 352 GLN A O 1
ATOM 2717 N N . GLN A 1 353 ? 43.731 109.673 29.351 1.00 65.51 353 GLN A N 1
ATOM 2718 C CA . GLN A 1 353 ? 42.477 109.133 29.883 1.00 65.07 353 GLN A CA 1
ATOM 2719 C C . GLN A 1 353 ? 42.693 108.590 31.276 1.00 65.41 353 GLN A C 1
ATOM 2720 O O . GLN A 1 353 ? 41.963 108.949 32.184 1.00 65.82 353 GLN A O 1
ATOM 2726 N N . GLY A 1 354 ? 43.712 107.748 31.444 1.00 66.25 354 GLY A N 1
ATOM 2727 C CA . GLY A 1 354 ? 44.009 107.138 32.739 1.00 66.33 354 GLY A CA 1
ATOM 2728 C C . GLY A 1 354 ? 44.305 108.127 33.851 1.00 66.84 354 GLY A C 1
ATOM 2729 O O . GLY A 1 354 ? 43.784 107.979 34.934 1.00 67.06 354 GLY A O 1
ATOM 2730 N N . HIS A 1 355 ? 45.122 109.147 33.593 1.00 67.56 355 HIS A N 1
ATOM 2731 C CA . HIS A 1 355 ? 45.470 110.135 34.631 1.00 68.20 355 HIS A CA 1
ATOM 2732 C C . HIS A 1 355 ? 44.292 111.012 35.019 1.00 68.39 355 HIS A C 1
ATOM 2733 O O . HIS A 1 355 ? 44.108 111.340 36.196 1.00 69.16 355 HIS A O 1
ATOM 2740 N N . ALA A 1 356 ? 43.494 111.369 34.021 1.00 68.23 356 ALA A N 1
ATOM 2741 C CA . ALA A 1 356 ? 42.335 112.229 34.210 1.00 67.79 356 ALA A CA 1
ATOM 2742 C C . ALA A 1 356 ? 41.283 111.513 35.038 1.00 67.80 356 ALA A C 1
ATOM 2743 O O . ALA A 1 356 ? 40.666 112.097 35.922 1.00 67.48 356 ALA A O 1
ATOM 2745 N N . TYR A 1 357 ? 41.100 110.228 34.772 1.00 68.37 357 TYR A N 1
ATOM 2746 C CA . TYR A 1 357 ? 40.198 109.426 35.572 1.00 69.24 357 TYR A CA 1
ATOM 2747 C C . TYR A 1 357 ? 40.629 109.357 37.031 1.00 69.71 357 TYR A C 1
ATOM 2748 O O . TYR A 1 357 ? 39.796 109.343 37.939 1.00 69.95 357 TYR A O 1
ATOM 2757 N N . LEU A 1 358 ? 41.935 109.280 37.251 1.00 70.11 358 LEU A N 1
ATOM 2758 C CA . LEU A 1 358 ? 42.468 109.132 38.590 1.00 69.92 358 LEU A CA 1
ATOM 2759 C C . LEU A 1 358 ? 42.261 110.421 39.338 1.00 69.53 358 LEU A C 1
ATOM 2760 O O . LEU A 1 358 ? 41.796 110.395 40.468 1.00 70.27 358 LEU A O 1
ATOM 2765 N N . ASN A 1 359 ? 42.567 111.547 38.703 1.00 68.53 359 ASN A N 1
ATOM 2766 C CA . ASN A 1 359 ? 42.307 112.850 39.315 1.00 68.14 359 ASN A CA 1
ATOM 2767 C C . ASN A 1 359 ? 40.850 113.084 39.701 1.00 67.25 359 ASN A C 1
ATOM 2768 O O . ASN A 1 359 ? 40.570 113.625 40.766 1.00 67.84 359 ASN A O 1
ATOM 2773 N N . LYS A 1 360 ? 39.924 112.669 38.848 1.00 65.98 360 LYS A N 1
ATOM 2774 C CA . LYS A 1 360 ? 38.506 112.825 39.137 1.00 65.10 360 LYS A CA 1
ATOM 2775 C C . LYS A 1 360 ? 38.095 112.043 40.394 1.00 65.44 360 LYS A C 1
ATOM 2776 O O . LYS A 1 360 ? 37.546 112.598 41.347 1.00 65.42 360 LYS A O 1
ATOM 2782 N N . VAL A 1 361 ? 38.374 110.756 40.420 1.00 65.56 361 VAL A N 1
ATOM 2783 C CA . VAL A 1 361 ? 37.954 109.975 41.578 1.00 66.17 361 VAL A CA 1
ATOM 2784 C C . VAL A 1 361 ? 38.686 110.392 42.863 1.00 66.28 361 VAL A C 1
ATOM 2785 O O . VAL A 1 361 ? 38.136 110.260 43.974 1.00 65.56 361 VAL A O 1
ATOM 2789 N N . LYS A 1 362 ? 39.887 110.957 42.697 1.00 66.03 362 LYS A N 1
ATOM 2790 C CA . LYS A 1 362 ? 40.577 111.552 43.823 1.00 66.24 362 LYS A CA 1
ATOM 2791 C C . LYS A 1 362 ? 39.833 112.735 44.377 1.00 66.57 362 LYS A C 1
ATOM 2792 O O . LYS A 1 362 ? 39.610 112.817 45.580 1.00 67.09 362 LYS A O 1
ATOM 2798 N N . LYS A 1 363 ? 39.422 113.637 43.496 1.00 67.09 363 LYS A N 1
ATOM 2799 C CA . LYS A 1 363 ? 38.653 114.808 43.888 1.00 67.08 363 LYS A CA 1
ATOM 2800 C C . LYS A 1 363 ? 37.328 114.364 44.497 1.00 66.47 363 LYS A C 1
ATOM 2801 O O . LYS A 1 363 ? 36.901 114.911 45.508 1.00 66.71 363 LYS A O 1
ATOM 2807 N N . MET A 1 364 ? 36.692 113.356 43.904 1.00 65.74 364 MET A N 1
ATOM 2808 C CA . MET A 1 364 ? 35.440 112.849 44.436 1.00 65.76 364 MET A CA 1
ATOM 2809 C C . MET A 1 364 ? 35.628 112.359 45.864 1.00 65.85 364 MET A C 1
ATOM 2810 O O . MET A 1 364 ? 34.853 112.717 46.763 1.00 65.85 364 MET A O 1
ATOM 2815 N N . ALA A 1 365 ? 36.690 111.586 46.076 1.00 66.09 365 ALA A N 1
ATOM 2816 C CA . ALA A 1 365 ? 36.984 111.039 47.390 1.00 66.35 365 ALA A CA 1
ATOM 2817 C C . ALA A 1 365 ? 37.237 112.112 48.431 1.00 66.57 365 ALA A C 1
ATOM 2818 O O . ALA A 1 365 ? 36.970 111.912 49.615 1.00 66.75 365 ALA A O 1
ATOM 2820 N N . SER A 1 366 ? 37.739 113.262 48.001 1.00 66.35 366 SER A N 1
ATOM 2821 C CA . SER A 1 366 ? 38.085 114.259 48.969 1.00 67.02 366 SER A CA 1
ATOM 2822 C C . SER A 1 366 ? 36.827 114.956 49.454 1.00 67.30 366 SER A C 1
ATOM 2823 O O . SER A 1 366 ? 36.828 115.585 50.510 1.00 67.99 366 SER A O 1
ATOM 2826 N N . ARG A 1 367 ? 35.751 114.848 48.682 1.00 67.09 367 ARG A N 1
ATOM 2827 C CA . ARG A 1 367 ? 34.459 115.311 49.160 1.00 66.68 367 ARG A CA 1
ATOM 2828 C C . ARG A 1 367 ? 33.767 114.215 49.959 1.00 66.54 367 ARG A C 1
ATOM 2829 O O . ARG A 1 367 ? 33.318 114.443 51.089 1.00 65.61 367 ARG A O 1
ATOM 2837 N N . LEU A 1 368 ? 33.748 113.015 49.368 1.00 66.63 368 LEU A N 1
ATOM 2838 C CA . LEU A 1 368 ? 32.893 111.916 49.800 1.00 66.40 368 LEU A CA 1
ATOM 2839 C C . LEU A 1 368 ? 33.329 111.252 51.077 1.00 67.57 368 LEU A C 1
ATOM 2840 O O . LEU A 1 368 ? 32.502 110.626 51.743 1.00 69.10 368 LEU A O 1
ATOM 2845 N N . GLN A 1 369 ? 34.618 111.338 51.411 1.00 67.34 369 GLN A N 1
ATOM 2846 C CA . GLN A 1 369 ? 35.099 110.740 52.639 1.00 66.41 369 GLN A CA 1
ATOM 2847 C C . GLN A 1 369 ? 35.227 111.735 53.783 1.00 66.94 369 GLN A C 1
ATOM 2848 O O . GLN A 1 369 ? 35.694 111.380 54.852 1.00 66.94 369 GLN A O 1
ATOM 2854 N N . HIS A 1 370 ? 34.793 112.980 53.579 1.00 67.85 370 HIS A N 1
ATOM 2855 C CA . HIS A 1 370 ? 35.073 114.052 54.551 1.00 68.10 370 HIS A CA 1
ATOM 2856 C C . HIS A 1 370 ? 33.889 114.994 54.741 1.00 68.65 370 HIS A C 1
ATOM 2857 O O . HIS A 1 370 ? 34.022 116.101 55.263 1.00 69.30 370 HIS A O 1
ATOM 2864 N N . GLY A 1 371 ? 32.705 114.534 54.357 1.00 68.96 371 GLY A N 1
ATOM 2865 C CA . GLY A 1 371 ? 31.510 115.343 54.472 1.00 68.33 371 GLY A CA 1
ATOM 2866 C C . GLY A 1 371 ? 31.625 116.639 53.716 1.00 68.49 371 GLY A C 1
ATOM 2867 O O . GLY A 1 371 ? 30.949 117.621 54.057 1.00 68.96 371 GLY A O 1
ATOM 2868 N N . GLY A 1 372 ? 32.482 116.650 52.697 1.00 68.49 372 GLY A N 1
ATOM 2869 C CA . GLY A 1 372 ? 32.707 117.824 51.848 1.00 68.53 372 GLY A CA 1
ATOM 2870 C C . GLY A 1 372 ? 31.479 118.003 50.977 1.00 69.01 372 GLY A C 1
ATOM 2871 O O . GLY A 1 372 ? 30.670 117.087 50.862 1.00 69.38 372 GLY A O 1
ATOM 2872 N N . SER A 1 373 ? 31.313 119.169 50.363 1.00 69.31 373 SER A N 1
ATOM 2873 C CA . SER A 1 373 ? 30.092 119.400 49.615 1.00 69.15 373 SER A CA 1
ATOM 2874 C C . SER A 1 373 ? 30.117 118.541 48.344 1.00 68.61 373 SER A C 1
ATOM 2875 O O . SER A 1 373 ? 31.129 118.501 47.613 1.00 68.19 373 SER A O 1
ATOM 2878 N N . PHE A 1 374 ? 29.009 117.815 48.147 1.00 67.86 374 PHE A N 1
ATOM 2879 C CA . PHE A 1 374 ? 28.807 116.860 47.042 1.00 66.77 374 PHE A CA 1
ATOM 2880 C C . PHE A 1 374 ? 27.394 117.082 46.502 1.00 66.84 374 PHE A C 1
ATOM 2881 O O . PHE A 1 374 ? 26.423 116.489 46.957 1.00 66.51 374 PHE A O 1
ATOM 2889 N N . GLU A 1 375 ? 27.297 117.986 45.538 1.00 67.39 375 GLU A N 1
ATOM 2890 C CA . GLU A 1 375 ? 26.039 118.638 45.158 1.00 67.35 375 GLU A CA 1
ATOM 2891 C C . GLU A 1 375 ? 25.301 117.771 44.130 1.00 66.44 375 GLU A C 1
ATOM 2892 O O . GLU A 1 375 ? 25.906 117.284 43.192 1.00 65.61 375 GLU A O 1
ATOM 2898 N N . PRO A 1 376 ? 23.980 117.571 44.310 1.00 66.14 376 PRO A N 1
ATOM 2899 C CA . PRO A 1 376 ? 23.211 116.781 43.363 1.00 65.49 376 PRO A CA 1
ATOM 2900 C C . PRO A 1 376 ? 23.387 117.197 41.913 1.00 65.00 376 PRO A C 1
ATOM 2901 O O . PRO A 1 376 ? 23.145 118.336 41.555 1.00 64.28 376 PRO A O 1
ATOM 2905 N N . GLY A 1 377 ? 23.840 116.253 41.106 1.00 65.01 377 GLY A N 1
ATOM 2906 C CA . GLY A 1 377 ? 23.866 116.439 39.673 1.00 65.15 377 GLY A CA 1
ATOM 2907 C C . GLY A 1 377 ? 25.109 117.115 39.162 1.00 65.20 377 GLY A C 1
ATOM 2908 O O . GLY A 1 377 ? 25.180 117.414 37.957 1.00 65.64 377 GLY A O 1
ATOM 2909 N N . ASN A 1 378 ? 26.081 117.348 40.057 1.00 64.64 378 ASN A N 1
ATOM 2910 C CA . ASN A 1 378 ? 27.319 118.053 39.714 1.00 64.68 378 ASN A CA 1
ATOM 2911 C C . ASN A 1 378 ? 28.085 117.323 38.593 1.00 63.92 378 ASN A C 1
ATOM 2912 O O . ASN A 1 378 ? 28.620 116.247 38.835 1.00 65.02 378 ASN A O 1
ATOM 2917 N N . PRO A 1 379 ? 28.129 117.905 37.375 1.00 63.39 379 PRO A N 1
ATOM 2918 C CA . PRO A 1 379 ? 28.721 117.260 36.176 1.00 63.03 379 PRO A CA 1
ATOM 2919 C C . PRO A 1 379 ? 30.187 116.828 36.366 1.00 63.60 379 PRO A C 1
ATOM 2920 O O . PRO A 1 379 ? 30.626 115.774 35.862 1.00 64.34 379 PRO A O 1
ATOM 2924 N N . ALA A 1 380 ? 30.931 117.588 37.153 1.00 63.49 380 ALA A N 1
ATOM 2925 C CA . ALA A 1 380 ? 32.277 117.180 37.526 1.00 63.51 380 ALA A CA 1
ATOM 2926 C C . ALA A 1 380 ? 32.333 115.868 38.310 1.00 63.33 380 ALA A C 1
ATOM 2927 O O . ALA A 1 380 ? 33.388 115.281 38.384 1.00 64.43 380 ALA A O 1
ATOM 2929 N N . PHE A 1 381 ? 31.224 115.420 38.904 1.00 62.89 381 PHE A N 1
ATOM 2930 C CA . PHE A 1 381 ? 31.216 114.226 39.774 1.00 62.92 381 PHE A CA 1
ATOM 2931 C C . PHE A 1 381 ? 30.319 113.124 39.214 1.00 62.81 381 PHE A C 1
ATOM 2932 O O . PHE A 1 381 ? 30.003 112.124 39.903 1.00 61.62 381 PHE A O 1
ATOM 2940 N N . ALA A 1 382 ? 29.854 113.342 37.983 1.00 62.41 382 ALA A N 1
ATOM 2941 C CA . ALA A 1 382 ? 29.053 112.327 37.323 1.00 62.22 382 ALA A CA 1
ATOM 2942 C C . ALA A 1 382 ? 29.920 111.102 37.060 1.00 61.95 382 ALA A C 1
ATOM 2943 O O . ALA A 1 382 ? 31.134 111.238 36.867 1.00 62.27 382 ALA A O 1
ATOM 2945 N N . PHE A 1 383 ? 29.319 109.911 37.051 1.00 61.53 383 PHE A N 1
ATOM 2946 C CA . PHE A 1 383 ? 30.048 108.682 36.642 1.00 60.35 383 PHE A CA 1
ATOM 2947 C C . PHE A 1 383 ? 30.560 108.858 35.226 1.00 61.52 383 PHE A C 1
ATOM 2948 O O . PHE A 1 383 ? 30.079 109.761 34.484 1.00 60.78 383 PHE A O 1
ATOM 2956 N N . GLY A 1 384 ? 31.520 108.013 34.857 1.00 61.76 384 GLY A N 1
ATOM 2957 C CA . GLY A 1 384 ? 32.010 107.949 33.487 1.00 63.16 384 GLY A CA 1
ATOM 2958 C C . GLY A 1 384 ? 33.454 108.370 33.287 1.00 64.26 384 GLY A C 1
ATOM 2959 O O . GLY A 1 384 ? 34.046 109.046 34.137 1.00 64.53 384 GLY A O 1
ATOM 2960 N N . LEU A 1 385 ? 34.017 107.968 32.151 1.00 64.99 385 LEU A N 1
ATOM 2961 C CA . LEU A 1 385 ? 35.348 108.377 31.758 1.00 66.32 385 LEU A CA 1
ATOM 2962 C C . LEU A 1 385 ? 35.349 109.843 31.323 1.00 67.99 385 LEU A C 1
ATOM 2963 O O . LEU A 1 385 ? 34.405 110.295 30.682 1.00 68.17 385 LEU A O 1
ATOM 2968 N N . PRO A 1 386 ? 36.419 110.596 31.643 1.00 69.70 386 PRO A N 1
ATOM 2969 C CA . PRO A 1 386 ? 36.501 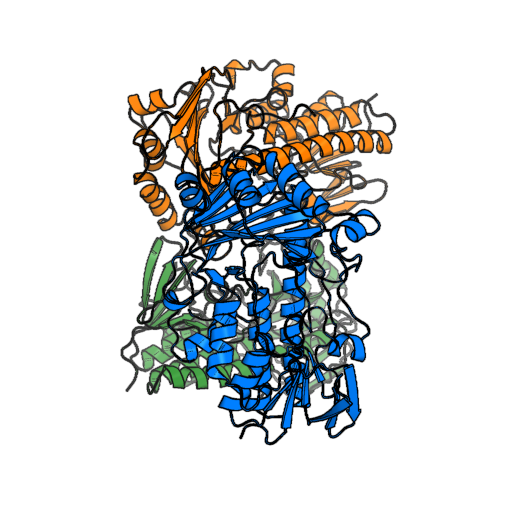111.964 31.090 1.00 70.49 386 PRO A CA 1
ATOM 2970 C C . PRO A 1 386 ? 36.665 111.963 29.579 1.00 71.76 386 PRO A C 1
ATOM 2971 O O . PRO A 1 386 ? 37.362 111.116 29.041 1.00 72.53 386 PRO A O 1
ATOM 2975 N N . LYS A 1 387 ? 35.992 112.893 28.912 1.00 73.83 387 LYS A N 1
ATOM 2976 C CA . LYS A 1 387 ? 36.140 113.115 27.489 1.00 75.61 387 LYS A CA 1
ATOM 2977 C C . LYS A 1 387 ? 37.621 113.320 27.199 1.00 76.07 387 LYS A C 1
ATOM 2978 O O . LYS A 1 387 ? 38.298 114.141 27.838 1.00 76.10 387 LYS A O 1
ATOM 2984 N N . VAL A 1 388 ? 38.118 112.547 26.243 1.00 76.82 388 VAL A N 1
ATOM 2985 C CA . VAL A 1 388 ? 39.503 112.640 25.834 1.00 77.46 388 VAL A CA 1
ATOM 2986 C C . VAL A 1 388 ? 39.522 112.950 24.344 1.00 78.15 388 VAL A C 1
ATOM 2987 O O . VAL A 1 388 ? 40.306 113.785 23.916 1.00 77.97 388 VAL A O 1
ATOM 2991 N N . ASP A 1 389 ? 38.624 112.314 23.585 1.00 79.69 389 ASP A N 1
ATOM 2992 C CA . ASP A 1 389 ? 38.433 112.611 22.148 1.00 81.59 389 ASP A CA 1
ATOM 2993 C C . ASP A 1 389 ? 37.607 113.871 21.928 1.00 82.56 389 ASP A C 1
ATOM 2994 O O . ASP A 1 389 ? 36.937 114.361 22.846 1.00 82.96 389 ASP A O 1
ATOM 2999 N N . GLU A 1 390 ? 37.652 114.378 20.694 1.00 83.98 390 GLU A N 1
ATOM 3000 C CA . GLU A 1 390 ? 36.649 115.313 20.176 1.00 84.85 390 GLU A CA 1
ATOM 3001 C C . GLU A 1 390 ? 35.246 114.670 20.294 1.00 86.55 390 GLU A C 1
ATOM 3002 O O . GLU A 1 390 ? 35.133 113.449 20.135 1.00 87.30 390 GLU A O 1
ATOM 3008 N N . PRO A 1 391 ? 34.185 115.463 20.613 1.00 87.84 391 PRO A N 1
ATOM 3009 C CA . PRO A 1 391 ? 32.811 114.910 20.596 1.00 88.86 391 PRO A CA 1
ATOM 3010 C C . PRO A 1 391 ? 32.306 114.566 19.182 1.00 90.11 391 PRO A C 1
ATOM 3011 O O . PRO A 1 391 ? 32.569 115.319 18.221 1.00 90.11 391 PRO A O 1
ATOM 3015 N N . SER A 1 392 ? 31.577 113.454 19.059 1.00 91.40 392 SER A N 1
ATOM 3016 C CA . SER A 1 392 ? 30.960 113.067 17.772 1.00 93.13 392 SER A CA 1
ATOM 3017 C C . SER A 1 392 ? 29.416 113.134 17.764 1.00 94.12 392 SER A C 1
ATOM 3018 O O . SER A 1 392 ? 28.795 113.290 18.818 1.00 94.34 392 SER A O 1
ATOM 3021 N N . VAL A 1 393 ? 28.804 113.035 16.577 1.00 95.43 393 VAL A N 1
ATOM 3022 C CA . VAL A 1 393 ? 27.335 113.163 16.440 1.00 96.35 393 VAL A CA 1
ATOM 3023 C C . VAL A 1 393 ? 26.557 111.890 16.816 1.00 97.13 393 VAL A C 1
ATOM 3024 O O . VAL A 1 393 ? 26.781 110.818 16.231 1.00 97.28 393 VAL A O 1
ATOM 3028 N N . VAL A 1 394 ? 25.624 112.038 17.766 1.00 97.86 394 VAL A N 1
ATOM 3029 C CA . VAL A 1 394 ? 25.119 110.901 18.574 1.00 98.43 394 VAL A CA 1
ATOM 3030 C C . VAL A 1 394 ? 24.731 109.655 17.765 1.00 98.43 394 VAL A C 1
ATOM 3031 O O . VAL A 1 394 ? 25.331 108.590 17.936 1.00 98.33 394 VAL A O 1
ATOM 3035 N N . SER B 1 2 ? 42.109 160.247 65.979 1.00 66.81 2 SER B N 1
ATOM 3036 C CA . SER B 1 2 ? 43.413 159.914 65.336 1.00 67.04 2 SER B CA 1
ATOM 3037 C C . SER B 1 2 ? 43.331 159.115 64.010 1.00 67.12 2 SER B C 1
ATOM 3038 O O . SER B 1 2 ? 44.175 158.238 63.781 1.00 67.20 2 SER B O 1
ATOM 3041 N N . PRO B 1 3 ? 42.344 159.415 63.126 1.00 67.12 3 PRO B N 1
ATOM 3042 C CA . PRO B 1 3 ? 42.305 158.710 61.830 1.00 67.11 3 PRO B CA 1
ATOM 3043 C C . PRO B 1 3 ? 43.561 158.938 60.971 1.00 67.27 3 PRO B C 1
ATOM 3044 O O . PRO B 1 3 ? 44.303 159.893 61.199 1.00 67.29 3 PRO B O 1
ATOM 3048 N N . THR B 1 4 ? 43.796 158.056 60.002 1.00 67.52 4 THR B N 1
ATOM 3049 C CA . THR B 1 4 ? 44.953 158.160 59.100 1.00 67.70 4 THR B CA 1
ATOM 3050 C C . THR B 1 4 ? 44.858 159.378 58.175 1.00 67.60 4 THR B C 1
ATOM 3051 O O . THR B 1 4 ? 43.759 159.764 57.772 1.00 67.59 4 THR B O 1
ATOM 3055 N N . THR B 1 5 ? 46.008 159.968 57.842 1.00 67.40 5 THR B N 1
ATOM 3056 C CA . THR B 1 5 ? 46.070 161.074 56.881 1.00 67.24 5 THR B CA 1
ATOM 3057 C C . THR B 1 5 ? 46.342 160.583 55.453 1.00 67.28 5 THR B C 1
ATOM 3058 O O . THR B 1 5 ? 46.384 161.376 54.504 1.00 67.31 5 THR B O 1
ATOM 3062 N N . ASP B 1 6 ? 46.512 159.273 55.307 1.00 67.11 6 ASP B N 1
ATOM 3063 C CA . ASP B 1 6 ? 46.712 158.664 54.002 1.00 66.97 6 ASP B CA 1
ATOM 3064 C C . ASP B 1 6 ? 45.502 158.866 53.113 1.00 66.89 6 ASP B C 1
ATOM 3065 O O . ASP B 1 6 ? 44.382 159.074 53.598 1.00 66.90 6 ASP B O 1
ATOM 3070 N N . ARG B 1 7 ? 45.758 158.798 51.808 1.00 66.85 7 ARG B N 1
ATOM 3071 C CA . ARG B 1 7 ? 44.757 158.904 50.757 1.00 66.66 7 ARG B CA 1
ATOM 3072 C C . ARG B 1 7 ? 44.258 157.502 50.446 1.00 66.45 7 ARG B C 1
ATOM 3073 O O . ARG B 1 7 ? 45.050 156.575 50.261 1.00 66.27 7 ARG B O 1
ATOM 3081 N N . ILE B 1 8 ? 42.941 157.347 50.413 1.00 66.43 8 ILE B N 1
ATOM 3082 C CA . ILE B 1 8 ? 42.307 156.071 50.092 1.00 66.42 8 ILE B CA 1
ATOM 3083 C C . ILE B 1 8 ? 41.382 156.240 48.884 1.00 66.63 8 ILE B C 1
ATOM 3084 O O . ILE B 1 8 ? 40.693 157.265 48.748 1.00 66.89 8 ILE B O 1
ATOM 3089 N N . ALA B 1 9 ? 41.385 155.232 48.014 1.00 66.54 9 ALA B N 1
ATOM 3090 C CA . ALA B 1 9 ? 40.510 155.190 46.854 1.00 66.48 9 ALA B CA 1
ATOM 3091 C C . ALA B 1 9 ? 39.619 153.966 46.924 1.00 66.44 9 ALA B C 1
ATOM 3092 O O . ALA B 1 9 ? 40.081 152.881 47.261 1.00 67.15 9 ALA B O 1
ATOM 3094 N N . VAL B 1 10 ? 38.342 154.146 46.610 1.00 66.11 10 VAL B N 1
ATOM 3095 C CA . VAL B 1 10 ? 37.401 153.040 46.533 1.00 65.67 10 VAL B CA 1
ATOM 3096 C C . VAL B 1 10 ? 37.014 152.814 45.079 1.00 65.53 10 VAL B C 1
ATOM 3097 O O . VAL B 1 10 ? 36.434 153.688 44.446 1.00 65.64 10 VAL B O 1
ATOM 3101 N N . VAL B 1 11 ? 37.352 151.649 44.548 1.00 65.17 11 VAL B N 1
ATOM 3102 C CA . VAL B 1 11 ? 36.916 151.266 43.219 1.00 64.98 11 VAL B CA 1
ATOM 3103 C C . VAL B 1 11 ? 35.579 150.510 43.277 1.00 65.11 11 VAL B C 1
ATOM 3104 O O . VAL B 1 11 ? 35.488 149.429 43.868 1.00 65.07 11 VAL B O 1
ATOM 3108 N N . GLY B 1 12 ? 34.558 151.081 42.637 1.00 65.03 12 GLY B N 1
ATOM 3109 C CA . GLY B 1 12 ? 33.194 150.561 42.696 1.00 65.00 12 GLY B CA 1
ATOM 3110 C C . GLY B 1 12 ? 32.387 151.347 43.704 1.00 65.19 12 GLY B C 1
ATOM 3111 O O . GLY B 1 12 ? 32.776 151.453 44.873 1.00 65.59 12 GLY B O 1
ATOM 3112 N N . GLY B 1 13 ? 31.268 151.900 43.264 1.00 65.20 13 GLY B N 1
ATOM 3113 C CA . GLY B 1 13 ? 30.503 152.815 44.084 1.00 65.73 13 GLY B CA 1
ATOM 3114 C C . GLY B 1 13 ? 29.075 152.376 44.285 1.00 66.17 13 GLY B C 1
ATOM 3115 O O . GLY B 1 13 ? 28.138 153.142 44.028 1.00 66.91 13 GLY B O 1
ATOM 3116 N N . SER B 1 14 ? 28.914 151.141 44.738 1.00 66.03 14 SER B N 1
ATOM 3117 C CA . SER B 1 14 ? 27.621 150.585 45.112 1.00 66.16 14 SER B CA 1
ATOM 3118 C C . SER B 1 14 ? 27.583 150.425 46.654 1.00 66.39 14 SER B C 1
ATOM 3119 O O . SER B 1 14 ? 28.163 151.242 47.366 1.00 66.86 14 SER B O 1
ATOM 3122 N N . ILE B 1 15 ? 26.940 149.389 47.182 1.00 66.06 15 ILE B N 1
ATOM 3123 C CA . ILE B 1 15 ? 26.761 149.274 48.617 1.00 65.74 15 ILE B CA 1
ATOM 3124 C C . ILE B 1 15 ? 28.093 149.240 49.367 1.00 65.89 15 ILE B C 1
ATOM 3125 O O . ILE B 1 15 ? 28.276 149.979 50.330 1.00 65.66 15 ILE B O 1
ATOM 3130 N N . SER B 1 16 ? 29.009 148.380 48.924 1.00 65.65 16 SER B N 1
ATOM 3131 C CA . SER B 1 16 ? 30.337 148.268 49.529 1.00 65.50 16 SER B CA 1
ATOM 3132 C C . SER B 1 16 ? 31.043 149.610 49.559 1.00 65.47 16 SER B C 1
ATOM 3133 O O . SER B 1 16 ? 31.312 150.163 50.624 1.00 65.22 16 SER B O 1
ATOM 3136 N N . GLY B 1 17 ? 31.321 150.125 48.360 1.00 65.42 17 GLY B N 1
ATOM 3137 C CA . GLY B 1 17 ? 32.113 151.324 48.163 1.00 65.12 17 GLY B CA 1
ATOM 3138 C C . GLY B 1 17 ? 31.563 152.538 48.871 1.00 65.32 17 GLY B C 1
ATOM 3139 O O . GLY B 1 17 ? 32.307 153.281 49.526 1.00 65.33 17 GLY B O 1
ATOM 3140 N N . LEU B 1 18 ? 30.254 152.734 48.738 1.00 65.32 18 LEU B N 1
ATOM 3141 C CA . LEU B 1 18 ? 29.577 153.852 49.370 1.00 65.53 18 LEU B CA 1
ATOM 3142 C C . LEU B 1 18 ? 29.719 153.781 50.884 1.00 65.71 18 LEU B C 1
ATOM 3143 O O . LEU B 1 18 ? 30.188 154.732 51.509 1.00 65.77 18 LEU B O 1
ATOM 3148 N N . THR B 1 19 ? 29.341 152.640 51.458 1.00 65.79 19 THR B N 1
ATOM 3149 C CA . THR B 1 19 ? 29.412 152.440 52.887 1.00 65.84 19 THR B CA 1
ATOM 3150 C C . THR B 1 19 ? 30.828 152.757 53.361 1.00 66.07 19 THR B C 1
ATOM 3151 O O . THR B 1 19 ? 31.012 153.467 54.351 1.00 66.06 19 THR B O 1
ATOM 3155 N N . ALA B 1 20 ? 31.823 152.248 52.633 1.00 65.97 20 ALA B N 1
ATOM 3156 C CA . ALA B 1 20 ? 33.223 152.447 53.000 1.00 65.74 20 ALA B CA 1
ATOM 3157 C C . ALA B 1 20 ? 33.592 153.919 52.945 1.00 65.62 20 ALA B C 1
ATOM 3158 O O . ALA B 1 20 ? 34.098 154.470 53.925 1.00 65.68 20 ALA B O 1
ATOM 3160 N N . ALA B 1 21 ? 33.321 154.543 51.803 1.00 65.44 21 ALA B N 1
ATOM 3161 C CA . ALA B 1 21 ? 33.641 155.946 51.591 1.00 65.53 21 ALA B CA 1
ATOM 3162 C C . ALA B 1 21 ? 32.974 156.841 52.628 1.00 65.47 21 ALA B C 1
ATOM 3163 O O . ALA B 1 21 ? 33.638 157.706 53.210 1.00 65.48 21 ALA B O 1
ATOM 3165 N N . LEU B 1 22 ? 31.679 156.613 52.864 1.00 65.36 22 LEU B N 1
ATOM 3166 C CA . LEU B 1 22 ? 30.889 157.421 53.792 1.00 65.27 22 LEU B CA 1
ATOM 3167 C C . LEU B 1 22 ? 31.483 157.435 55.196 1.00 65.60 22 LEU B C 1
ATOM 3168 O O . LEU B 1 22 ? 31.633 158.498 55.809 1.00 65.46 22 LEU B O 1
ATOM 3173 N N . MET B 1 23 ? 31.845 156.254 55.687 1.00 65.67 23 MET B N 1
ATOM 3174 C CA . MET B 1 23 ? 32.388 156.125 57.027 1.00 65.79 23 MET B CA 1
ATOM 3175 C C . MET B 1 23 ? 33.801 156.674 57.116 1.00 65.74 23 MET B C 1
ATOM 3176 O O . MET B 1 23 ? 34.189 157.226 58.147 1.00 65.67 23 MET B O 1
ATOM 3181 N N . LEU B 1 24 ? 34.553 156.542 56.027 1.00 65.75 24 LEU B N 1
ATOM 3182 C CA . LEU B 1 24 ? 35.893 157.098 55.963 1.00 65.82 24 LEU B CA 1
ATOM 3183 C C . LEU B 1 24 ? 35.833 158.624 56.054 1.00 66.03 24 LEU B C 1
ATOM 3184 O O . LEU B 1 24 ? 36.554 159.243 56.852 1.00 65.72 24 LEU B O 1
ATOM 3189 N N . ARG B 1 25 ? 34.940 159.215 55.256 1.00 66.07 25 ARG B N 1
ATOM 3190 C CA . ARG B 1 25 ? 34.768 160.664 55.231 1.00 66.01 25 ARG B CA 1
ATOM 3191 C C . ARG B 1 25 ? 34.268 161.202 56.571 1.00 66.04 25 ARG B C 1
ATOM 3192 O O . ARG B 1 25 ? 34.721 162.253 57.025 1.00 65.99 25 ARG B O 1
ATOM 3200 N N . ASP B 1 26 ? 33.339 160.476 57.191 1.00 66.03 26 ASP B N 1
ATOM 3201 C CA . ASP B 1 26 ? 32.800 160.845 58.496 1.00 66.04 26 ASP B CA 1
ATOM 3202 C C . ASP B 1 26 ? 33.904 160.953 59.520 1.00 66.23 26 ASP B C 1
ATOM 3203 O O . ASP B 1 26 ? 33.802 161.736 60.462 1.00 66.20 26 ASP B O 1
ATOM 3208 N N . ALA B 1 27 ? 34.950 160.152 59.335 1.00 66.38 27 ALA B N 1
ATOM 3209 C CA . ALA B 1 27 ? 36.089 160.156 60.236 1.00 66.56 27 ALA B CA 1
ATOM 3210 C C . ALA B 1 27 ? 37.192 161.124 59.775 1.00 66.87 27 ALA B C 1
ATOM 3211 O O . ALA B 1 27 ? 38.242 161.227 60.412 1.00 67.16 27 ALA B O 1
ATOM 3213 N N . GLY B 1 28 ? 36.938 161.850 58.684 1.00 67.08 28 GLY B N 1
ATOM 3214 C CA . GLY B 1 28 ? 37.889 162.839 58.163 1.00 67.22 28 GLY B CA 1
ATOM 3215 C C . GLY B 1 28 ? 39.020 162.244 57.333 1.00 67.41 28 GLY B C 1
ATOM 3216 O O . GLY B 1 28 ? 40.050 162.889 57.125 1.00 67.49 28 GLY B O 1
ATOM 3217 N N . VAL B 1 29 ? 38.835 161.015 56.857 1.00 67.35 29 VAL B N 1
ATOM 3218 C CA . VAL B 1 29 ? 39.803 160.403 55.954 1.00 67.26 29 VAL B CA 1
ATOM 3219 C C . VAL B 1 29 ? 39.576 160.916 54.535 1.00 67.27 29 VAL B C 1
ATOM 3220 O O . VAL B 1 29 ? 38.435 161.074 54.092 1.00 67.24 29 VAL B O 1
ATOM 3224 N N . ASP B 1 30 ? 40.675 161.198 53.841 1.00 67.33 30 ASP B N 1
ATOM 3225 C CA . ASP B 1 30 ? 40.628 161.645 52.457 1.00 67.49 30 ASP B CA 1
ATOM 3226 C C . ASP B 1 30 ? 40.308 160.466 51.552 1.00 67.33 30 ASP B C 1
ATOM 3227 O O . ASP B 1 30 ? 41.129 159.552 51.401 1.00 67.60 30 ASP B O 1
ATOM 3232 N N . VAL B 1 31 ? 39.116 160.486 50.956 1.00 66.91 31 VAL B N 1
ATOM 3233 C CA . VAL B 1 31 ? 38.646 159.362 50.140 1.00 66.43 31 VAL B CA 1
ATOM 3234 C C . VAL B 1 31 ? 37.944 159.797 48.837 1.00 66.40 31 VAL B C 1
ATOM 3235 O O . VAL B 1 31 ? 37.168 160.757 48.829 1.00 66.43 31 VAL B O 1
ATOM 3239 N N . ASP B 1 32 ? 38.238 159.103 47.739 1.00 66.28 32 ASP B N 1
ATOM 3240 C CA . ASP B 1 32 ? 37.494 159.267 46.484 1.00 66.24 32 ASP B CA 1
ATOM 3241 C C . ASP B 1 32 ? 36.880 157.937 46.075 1.00 66.09 32 ASP B C 1
ATOM 3242 O O . ASP B 1 32 ? 37.427 156.887 46.405 1.00 66.15 32 ASP B O 1
ATOM 3247 N N . VAL B 1 33 ? 35.754 157.979 45.360 1.00 65.77 33 VAL B N 1
ATOM 3248 C CA . VAL B 1 33 ? 35.147 156.772 44.799 1.00 65.31 33 VAL B CA 1
ATOM 3249 C C . VAL B 1 33 ? 35.202 156.815 43.280 1.00 65.52 33 VAL B C 1
ATOM 3250 O O . VAL B 1 33 ? 34.868 157.837 42.682 1.00 65.98 33 VAL B O 1
ATOM 3254 N N . TYR B 1 34 ? 35.632 155.713 42.668 1.00 65.39 34 TYR B N 1
ATOM 3255 C CA . TYR B 1 34 ? 35.708 155.596 41.215 1.00 65.30 34 TYR B CA 1
ATOM 3256 C C . TYR B 1 34 ? 34.718 154.531 40.755 1.00 65.61 34 TYR B C 1
ATOM 3257 O O . TYR B 1 34 ? 34.861 153.338 41.087 1.00 65.22 34 TYR B O 1
ATOM 3266 N N . GLU B 1 35 ? 33.703 154.968 40.015 1.00 65.63 35 GLU B N 1
ATOM 3267 C CA . GLU B 1 35 ? 32.631 154.082 39.596 1.00 65.92 35 GLU B CA 1
ATOM 3268 C C . GLU B 1 35 ? 32.560 154.054 38.076 1.00 66.45 35 GLU B C 1
ATOM 3269 O O . GLU B 1 35 ? 32.598 155.098 37.407 1.00 66.41 35 GLU B O 1
ATOM 3275 N N . ARG B 1 36 ? 32.476 152.846 37.535 1.00 67.10 36 ARG B N 1
ATOM 3276 C CA . ARG B 1 36 ? 32.552 152.642 36.098 1.00 67.89 36 ARG B CA 1
ATOM 3277 C C . ARG B 1 36 ? 31.353 153.188 35.326 1.00 68.01 36 ARG B C 1
ATOM 3278 O O . ARG B 1 36 ? 31.489 153.596 34.169 1.00 67.99 36 ARG B O 1
ATOM 3286 N N . SER B 1 37 ? 30.189 153.168 35.971 1.00 68.36 37 SER B N 1
ATOM 3287 C CA . SER B 1 37 ? 28.922 153.577 35.364 1.00 68.49 37 SER B CA 1
ATOM 3288 C C . SER B 1 37 ? 28.914 155.084 35.109 1.00 68.41 37 SER B C 1
ATOM 3289 O O . SER B 1 37 ? 29.364 155.857 35.968 1.00 68.23 37 SER B O 1
ATOM 3292 N N . PRO B 1 38 ? 28.406 155.509 33.926 1.00 68.50 38 PRO B N 1
ATOM 3293 C CA . PRO B 1 38 ? 28.530 156.913 33.509 1.00 68.44 38 PRO B CA 1
ATOM 3294 C C . PRO B 1 38 ? 27.660 157.849 34.334 1.00 69.24 38 PRO B C 1
ATOM 3295 O O . PRO B 1 38 ? 27.984 159.036 34.473 1.00 69.86 38 PRO B O 1
ATOM 3299 N N . GLN B 1 39 ? 26.564 157.322 34.872 1.00 69.84 39 GLN B N 1
ATOM 3300 C CA . GLN B 1 39 ? 25.720 158.071 35.809 1.00 70.81 39 GLN B CA 1
ATOM 3301 C C . GLN B 1 39 ? 25.399 157.211 37.069 1.00 70.80 39 GLN B C 1
ATOM 3302 O O . GLN B 1 39 ? 25.700 155.993 37.092 1.00 70.68 39 GLN B O 1
ATOM 3308 N N . PRO B 1 40 ? 24.836 157.833 38.138 1.00 70.81 40 PRO B N 1
ATOM 3309 C CA . PRO B 1 40 ? 24.514 157.009 39.335 1.00 70.59 40 PRO B CA 1
ATOM 3310 C C . PRO B 1 40 ? 23.570 155.808 39.065 1.00 70.74 40 PRO B C 1
ATOM 3311 O O . PRO B 1 40 ? 22.830 155.781 38.087 1.00 70.94 40 PRO B O 1
ATOM 3315 N N . LEU B 1 41 ? 23.601 154.837 39.959 1.00 70.98 41 LEU B N 1
ATOM 3316 C CA . LEU B 1 41 ? 23.102 153.496 39.670 1.00 71.50 41 LEU B CA 1
ATOM 3317 C C . LEU B 1 41 ? 21.594 153.203 39.808 1.00 72.09 41 LEU B C 1
ATOM 3318 O O . LEU B 1 41 ? 20.833 153.961 40.401 1.00 71.91 41 LEU B O 1
ATOM 3323 N N . SER B 1 42 ? 21.204 152.052 39.256 1.00 73.16 42 SER B N 1
ATOM 3324 C CA . SER B 1 42 ? 19.838 151.538 39.326 1.00 73.78 42 SER B CA 1
ATOM 3325 C C . SER B 1 42 ? 19.880 150.047 39.639 1.00 74.40 42 SER B C 1
ATOM 3326 O O . SER B 1 42 ? 20.648 149.259 39.010 1.00 74.63 42 SER B O 1
ATOM 3329 N N . GLY B 1 43 ? 19.074 149.658 40.636 1.00 74.71 43 GLY B N 1
ATOM 3330 C CA . GLY B 1 43 ? 18.671 148.255 40.796 1.00 74.69 43 GLY B CA 1
ATOM 3331 C C . GLY B 1 43 ? 17.618 148.098 39.725 1.00 75.12 43 GLY B C 1
ATOM 3332 O O . GLY B 1 43 ? 17.116 149.124 39.148 1.00 75.55 43 GLY B O 1
ATOM 3333 N N . PHE B 1 44 ? 17.269 146.861 39.391 1.00 75.33 44 PHE B N 1
ATOM 3334 C CA . PHE B 1 44 ? 16.304 146.761 38.269 1.00 75.65 44 PHE B CA 1
ATOM 3335 C C . PHE B 1 44 ? 14.849 146.629 38.720 1.00 75.39 44 PHE B C 1
ATOM 3336 O O . PHE B 1 44 ? 14.007 145.997 38.034 1.00 76.16 44 PHE B O 1
ATOM 3344 N N . GLY B 1 45 ? 14.606 147.270 39.880 1.00 74.83 45 GLY B N 1
ATOM 3345 C CA . GLY B 1 45 ? 13.418 147.120 40.734 1.00 73.52 45 GLY B CA 1
ATOM 3346 C C . GLY B 1 45 ? 13.649 146.131 41.878 1.00 72.87 45 GLY B C 1
ATOM 3347 O O . GLY B 1 45 ? 13.015 146.233 42.941 1.00 73.47 45 GLY B O 1
ATOM 3348 N N . THR B 1 46 ? 14.565 145.189 41.676 1.00 71.22 46 THR B N 1
ATOM 3349 C CA . THR B 1 46 ? 14.602 143.990 42.481 1.00 70.19 46 THR B CA 1
ATOM 3350 C C . THR B 1 46 ? 14.784 144.170 43.994 1.00 69.41 46 THR B C 1
ATOM 3351 O O . THR B 1 46 ? 15.424 145.112 44.454 1.00 69.50 46 THR B O 1
ATOM 3355 N N . GLY B 1 47 ? 14.234 143.226 44.749 1.00 68.38 47 GLY B N 1
ATOM 3356 C CA . GLY B 1 47 ? 14.120 143.340 46.167 1.00 67.51 47 GLY B CA 1
ATOM 3357 C C . GLY B 1 47 ? 15.296 142.766 46.920 1.00 67.91 47 GLY B C 1
ATOM 3358 O O . GLY B 1 47 ? 16.118 141.984 46.366 1.00 67.95 47 GLY B O 1
ATOM 3359 N N . ILE B 1 48 ? 15.346 143.151 48.199 1.00 67.21 48 ILE B N 1
ATOM 3360 C CA . ILE B 1 48 ? 16.406 142.820 49.126 1.00 66.60 48 ILE B CA 1
ATOM 3361 C C . ILE B 1 48 ? 15.815 142.703 50.522 1.00 66.36 48 ILE B C 1
ATOM 3362 O O . ILE B 1 48 ? 15.100 143.607 50.984 1.00 65.51 48 ILE B O 1
ATOM 3367 N N . VAL B 1 49 ? 16.122 141.583 51.184 1.00 66.24 49 VAL B N 1
ATOM 3368 C CA . VAL B 1 49 ? 15.704 141.365 52.556 1.00 65.87 49 VAL B CA 1
ATOM 3369 C C . VAL B 1 49 ? 16.623 142.156 53.463 1.00 66.25 49 VAL B C 1
ATOM 3370 O O . VAL B 1 49 ? 17.851 142.015 53.429 1.00 66.56 49 VAL B O 1
ATOM 3374 N N . VAL B 1 50 ? 16.020 142.985 54.295 1.00 66.54 50 VAL B N 1
ATOM 3375 C CA . VAL B 1 50 ? 16.788 143.790 55.230 1.00 67.05 50 VAL B CA 1
ATOM 3376 C C . VAL B 1 50 ? 17.382 142.987 56.404 1.00 66.63 50 VAL B C 1
ATOM 3377 O O . VAL B 1 50 ? 16.683 142.217 57.050 1.00 66.29 50 VAL B O 1
ATOM 3381 N N . GLN B 1 51 ? 18.682 143.183 56.636 1.00 66.83 51 GLN B N 1
ATOM 3382 C CA . GLN B 1 51 ? 19.420 142.677 57.810 1.00 66.55 51 GLN B CA 1
ATOM 3383 C C . GLN B 1 51 ? 20.014 143.860 58.573 1.00 66.58 51 GLN B C 1
ATOM 3384 O O . GLN B 1 51 ? 20.424 144.832 57.949 1.00 66.80 51 GLN B O 1
ATOM 3390 N N . PRO B 1 52 ? 20.122 143.765 59.917 1.00 66.52 52 PRO B N 1
ATOM 3391 C CA . PRO B 1 52 ? 20.692 144.881 60.667 1.00 66.20 52 PRO B CA 1
ATOM 3392 C C . PRO B 1 52 ? 21.915 145.490 59.980 1.00 65.91 52 PRO B C 1
ATOM 3393 O O . PRO B 1 52 ? 22.004 146.703 59.854 1.00 65.74 52 PRO B O 1
ATOM 3397 N N . GLU B 1 53 ? 22.827 144.644 59.523 1.00 65.96 53 GLU B N 1
ATOM 3398 C CA . GLU B 1 53 ? 24.086 145.084 58.941 1.00 66.32 53 GLU B CA 1
ATOM 3399 C C . GLU B 1 53 ? 23.909 145.926 57.679 1.00 66.76 53 GLU B C 1
ATOM 3400 O O . GLU B 1 53 ? 24.673 146.860 57.429 1.00 67.30 53 GLU B O 1
ATOM 3406 N N . LEU B 1 54 ? 22.899 145.592 56.887 1.00 66.60 54 LEU B N 1
ATOM 3407 C CA . LEU B 1 54 ? 22.629 146.314 55.659 1.00 66.43 54 LEU B CA 1
ATOM 3408 C C . LEU B 1 54 ? 22.230 147.770 55.922 1.00 66.54 54 LEU B C 1
ATOM 3409 O O . LEU B 1 54 ? 22.758 148.689 55.290 1.00 67.01 54 LEU B O 1
ATOM 3414 N N . VAL B 1 55 ? 21.303 147.977 56.851 1.00 66.14 55 VAL B N 1
ATOM 3415 C CA . VAL B 1 55 ? 20.740 149.299 57.077 1.00 65.94 55 VAL B CA 1
ATOM 3416 C C . VAL B 1 55 ? 21.380 150.045 58.246 1.00 66.33 55 VAL B C 1
ATOM 3417 O O . VAL B 1 55 ? 20.925 151.132 58.613 1.00 66.37 55 VAL B O 1
ATOM 3421 N N . HIS B 1 56 ? 22.428 149.473 58.837 1.00 66.37 56 HIS B N 1
ATOM 3422 C CA . HIS B 1 56 ? 23.008 150.057 60.045 1.00 66.36 56 HIS B CA 1
ATOM 3423 C C . HIS B 1 56 ? 23.471 151.484 59.806 1.00 66.14 56 HIS B C 1
ATOM 3424 O O . HIS B 1 56 ? 23.218 152.353 60.634 1.00 66.39 56 HIS B O 1
ATOM 3431 N N . TYR B 1 57 ? 24.128 151.743 58.681 1.00 65.77 57 TYR B N 1
ATOM 3432 C CA . TYR B 1 57 ? 24.658 153.074 58.469 1.00 65.72 57 TYR B CA 1
ATOM 3433 C C . TYR B 1 57 ? 23.555 154.129 58.336 1.00 65.92 57 TYR B C 1
ATOM 3434 O O . TYR B 1 57 ? 23.563 155.143 59.052 1.00 66.02 57 TYR B O 1
ATOM 3443 N N . LEU B 1 58 ? 22.609 153.884 57.437 1.00 65.86 58 LEU B N 1
ATOM 3444 C CA . LEU B 1 58 ? 21.495 154.796 57.207 1.00 65.74 58 LEU B CA 1
ATOM 3445 C C . LEU B 1 58 ? 20.696 155.088 58.472 1.00 65.73 58 LEU B C 1
ATOM 3446 O O . LEU B 1 58 ? 20.243 156.213 58.672 1.00 65.77 58 LEU B O 1
ATOM 3451 N N . LEU B 1 59 ? 20.514 154.075 59.316 1.00 65.73 59 LEU B N 1
ATOM 3452 C CA . LEU B 1 59 ? 19.811 154.266 60.584 1.00 65.58 59 LEU B CA 1
ATOM 3453 C C . LEU B 1 59 ? 20.584 155.219 61.481 1.00 65.43 59 LEU B C 1
ATOM 3454 O O . LEU B 1 59 ? 19.993 156.145 62.032 1.00 65.10 59 LEU B O 1
ATOM 3459 N N . GLU B 1 60 ? 21.904 155.024 61.567 1.00 65.47 60 GLU B N 1
ATOM 3460 C CA . GLU B 1 60 ? 22.795 155.921 62.328 1.00 65.77 60 GLU B CA 1
ATOM 3461 C C . GLU B 1 60 ? 22.673 157.368 61.870 1.00 65.71 60 GLU B C 1
ATOM 3462 O O . GLU B 1 60 ? 22.982 158.289 62.641 1.00 65.54 60 GLU B O 1
ATOM 3468 N N . GLN B 1 61 ? 22.235 157.560 60.620 1.00 65.61 61 GLN B N 1
ATOM 3469 C CA . GLN B 1 61 ? 22.131 158.895 60.034 1.00 65.54 61 GLN B CA 1
ATOM 3470 C C . GLN B 1 61 ? 20.714 159.450 60.103 1.00 65.65 61 GLN B C 1
ATOM 3471 O O . GLN B 1 61 ? 20.429 160.494 59.522 1.00 65.88 61 GLN B O 1
ATOM 3477 N N . GLY B 1 62 ? 19.836 158.757 60.823 1.00 65.75 62 GLY B N 1
ATOM 3478 C CA . GLY B 1 62 ? 18.490 159.263 61.097 1.00 65.92 62 GLY B CA 1
ATOM 3479 C C . GLY B 1 62 ? 17.372 158.767 60.188 1.00 66.24 62 GLY B C 1
ATOM 3480 O O . GLY B 1 62 ? 16.200 159.077 60.434 1.00 66.37 62 GLY B O 1
ATOM 3481 N N . VAL B 1 63 ? 17.714 158.010 59.141 1.00 66.01 63 VAL B N 1
ATOM 3482 C CA . VAL B 1 63 ? 16.709 157.452 58.239 1.00 66.11 63 VAL B CA 1
ATOM 3483 C C . VAL B 1 63 ? 15.755 156.525 58.997 1.00 66.26 63 VAL B C 1
ATOM 3484 O O . VAL B 1 63 ? 16.209 155.583 59.647 1.00 66.23 63 VAL B O 1
ATOM 3488 N N . GLU B 1 64 ? 14.445 156.800 58.931 1.00 66.47 64 GLU B N 1
ATOM 3489 C CA . GLU B 1 64 ? 13.453 155.882 59.506 1.00 66.70 64 GLU B CA 1
ATOM 3490 C C . GLU B 1 64 ? 13.438 154.606 58.674 1.00 66.84 64 GLU B C 1
ATOM 3491 O O . GLU B 1 64 ? 13.383 154.660 57.430 1.00 67.10 64 GLU B O 1
ATOM 3497 N N . LEU B 1 65 ? 13.446 153.463 59.353 1.00 66.46 65 LEU B N 1
ATOM 3498 C CA . LEU B 1 65 ? 13.362 152.177 58.685 1.00 66.20 65 LEU B CA 1
ATOM 3499 C C . LEU B 1 65 ? 12.063 152.013 57.909 1.00 66.55 65 LEU B C 1
ATOM 3500 O O . LEU B 1 65 ? 12.100 151.604 56.737 1.00 66.81 65 LEU B O 1
ATOM 3505 N N . ASP B 1 66 ? 10.931 152.335 58.547 1.00 66.56 66 ASP B N 1
ATOM 3506 C CA . ASP B 1 66 ? 9.591 152.115 57.977 1.00 66.75 66 ASP B CA 1
ATOM 3507 C C . ASP B 1 66 ? 9.418 152.865 56.665 1.00 66.64 66 ASP B C 1
ATOM 3508 O O . ASP B 1 66 ? 8.485 152.610 55.924 1.00 66.80 66 ASP B O 1
ATOM 3513 N N . SER B 1 67 ? 10.336 153.779 56.378 1.00 66.52 67 SER B N 1
ATOM 3514 C CA . SER B 1 67 ? 10.240 154.614 55.205 1.00 66.56 67 SER B CA 1
ATOM 3515 C C . SER B 1 67 ? 10.935 153.959 54.026 1.00 66.52 67 SER B C 1
ATOM 3516 O O . SER B 1 67 ? 10.639 154.278 52.883 1.00 66.70 67 SER B O 1
ATOM 3519 N N . ILE B 1 68 ? 11.859 153.044 54.299 1.00 66.26 68 ILE B N 1
ATOM 3520 C CA . ILE B 1 68 ? 12.619 152.409 53.223 1.00 66.04 68 ILE B CA 1
ATOM 3521 C C . ILE B 1 68 ? 12.390 150.911 53.113 1.00 65.79 68 ILE B C 1
ATOM 3522 O O . ILE B 1 68 ? 13.114 150.223 52.399 1.00 65.70 68 ILE B O 1
ATOM 3527 N N . SER B 1 69 ? 11.380 150.413 53.819 1.00 65.60 69 SER B N 1
ATOM 3528 C CA . SER B 1 69 ? 11.111 148.977 53.877 1.00 65.57 69 SER B CA 1
ATOM 3529 C C . SER B 1 69 ? 9.641 148.748 54.138 1.00 65.52 69 SER B C 1
ATOM 3530 O O . SER B 1 69 ? 8.945 149.647 54.615 1.00 65.25 69 SER B O 1
ATOM 3533 N N . VAL B 1 70 ? 9.188 147.540 53.825 1.00 65.59 70 VAL B N 1
ATOM 3534 C CA . VAL B 1 70 ? 7.794 147.136 53.969 1.00 66.05 70 VAL B CA 1
ATOM 3535 C C . VAL B 1 70 ? 7.806 145.913 54.920 1.00 66.24 70 VAL B C 1
ATOM 3536 O O . VAL B 1 70 ? 8.786 145.163 54.942 1.00 66.39 70 VAL B O 1
ATOM 3540 N N . PRO B 1 71 ? 6.775 145.749 55.774 1.00 66.16 71 PRO B N 1
ATOM 3541 C CA . PRO B 1 71 ? 6.882 144.659 56.764 1.00 65.93 71 PRO B CA 1
ATOM 3542 C C . PRO B 1 71 ? 6.394 143.294 56.275 1.00 65.78 71 PRO B C 1
ATOM 3543 O O . PRO B 1 71 ? 5.967 143.160 55.138 1.00 66.24 71 PRO B O 1
ATOM 3547 N N . SER B 1 72 ? 6.439 142.297 57.150 1.00 65.92 72 SER B N 1
ATOM 3548 C CA . SER B 1 72 ? 5.843 140.987 56.889 1.00 65.80 72 SER B CA 1
ATOM 3549 C C . SER B 1 72 ? 5.393 140.316 58.185 1.00 65.95 72 SER B C 1
ATOM 3550 O O . SER B 1 72 ? 5.871 140.656 59.271 1.00 65.63 72 SER B O 1
ATOM 3553 N N . SER B 1 73 ? 4.477 139.358 58.055 1.00 66.05 73 SER B N 1
ATOM 3554 C CA . SER B 1 73 ? 3.929 138.647 59.210 1.00 66.09 73 SER B CA 1
ATOM 3555 C C . SER B 1 73 ? 4.377 137.190 59.253 1.00 66.01 73 SER B C 1
ATOM 3556 O O . SER B 1 73 ? 4.572 136.620 60.334 1.00 65.90 73 SER B O 1
ATOM 3559 N N . SER B 1 74 ? 4.538 136.574 58.090 1.00 65.59 74 SER B N 1
ATOM 3560 C CA . SER B 1 74 ? 4.848 135.162 58.095 1.00 65.87 74 SER B CA 1
ATOM 3561 C C . SER B 1 74 ? 5.871 134.736 57.056 1.00 65.89 74 SER B C 1
ATOM 3562 O O . SER B 1 74 ? 6.265 135.507 56.161 1.00 66.23 74 SER B O 1
ATOM 3565 N N . MET B 1 75 ? 6.326 133.504 57.196 1.00 65.59 75 MET B N 1
ATOM 3566 C CA . MET B 1 75 ? 7.094 132.880 56.143 1.00 65.92 75 MET B CA 1
ATOM 3567 C C . MET B 1 75 ? 6.364 131.637 55.652 1.00 65.64 75 MET B C 1
ATOM 3568 O O . MET B 1 75 ? 6.045 130.755 56.439 1.00 66.03 75 MET B O 1
ATOM 3573 N N . GLU B 1 76 ? 6.085 131.580 54.356 1.00 65.42 76 GLU B N 1
ATOM 3574 C CA . GLU B 1 76 ? 5.230 130.534 53.812 1.00 65.45 76 GLU B CA 1
ATOM 3575 C C . GLU B 1 76 ? 6.018 129.552 52.965 1.00 64.96 76 GLU B C 1
ATOM 3576 O O . GLU B 1 76 ? 6.953 129.943 52.277 1.00 64.81 76 GLU B O 1
ATOM 3582 N N . TYR B 1 77 ? 5.618 128.283 53.011 1.00 64.58 77 TYR B N 1
ATOM 3583 C CA . TYR B 1 77 ? 6.248 127.218 52.238 1.00 64.12 77 TYR B CA 1
ATOM 3584 C C . TYR B 1 77 ? 5.172 126.467 51.487 1.00 63.83 77 TYR B C 1
ATOM 3585 O O . TYR B 1 77 ? 4.268 125.902 52.074 1.00 63.50 77 TYR B O 1
ATOM 3594 N N . VAL B 1 78 ? 5.272 126.457 50.170 1.00 64.30 78 VAL B N 1
ATOM 3595 C CA . VAL B 1 78 ? 4.177 125.998 49.334 1.00 64.62 78 VAL B CA 1
ATOM 3596 C C . VAL B 1 78 ? 4.707 125.119 48.226 1.00 65.25 78 VAL B C 1
ATOM 3597 O O . VAL B 1 78 ? 5.727 125.430 47.604 1.00 65.85 78 VAL B O 1
ATOM 3601 N N . ASP B 1 79 ? 4.034 124.004 47.981 1.00 65.66 79 ASP B N 1
ATOM 3602 C CA . ASP B 1 79 ? 4.348 123.211 46.798 1.00 66.26 79 ASP B CA 1
ATOM 3603 C C . ASP B 1 79 ? 3.932 124.069 45.580 1.00 66.40 79 ASP B C 1
ATOM 3604 O O . ASP B 1 79 ? 2.745 124.299 45.357 1.00 66.43 79 ASP B O 1
ATOM 3609 N N . ALA B 1 80 ? 4.896 124.538 44.798 1.00 66.42 80 ALA B N 1
ATOM 3610 C CA . ALA B 1 80 ? 4.580 125.467 43.706 1.00 66.79 80 ALA B CA 1
ATOM 3611 C C . ALA B 1 80 ? 3.931 124.831 42.492 1.00 67.25 80 ALA B C 1
ATOM 3612 O O . ALA B 1 80 ? 3.610 125.530 41.529 1.00 67.41 80 ALA B O 1
ATOM 3614 N N . LEU B 1 81 ? 3.734 123.515 42.519 1.00 67.54 81 LEU B N 1
ATOM 3615 C CA . LEU B 1 81 ? 3.003 122.861 41.446 1.00 67.61 81 LEU B CA 1
ATOM 3616 C C . LEU B 1 81 ? 1.568 122.643 41.895 1.00 67.63 81 LEU B C 1
ATOM 3617 O O . LEU B 1 81 ? 0.640 122.996 41.177 1.00 68.05 81 LEU B O 1
ATOM 3622 N N . THR B 1 82 ? 1.369 122.118 43.097 1.00 67.40 82 THR B N 1
ATOM 3623 C CA . THR B 1 82 ? 0.021 121.705 43.501 1.00 67.50 82 THR B CA 1
ATOM 3624 C C . THR B 1 82 ? -0.694 122.691 44.391 1.00 67.52 82 THR B C 1
ATOM 3625 O O . THR B 1 82 ? -1.910 122.600 44.560 1.00 67.93 82 THR B O 1
ATOM 3629 N N . GLY B 1 83 ? 0.043 123.620 44.986 1.00 67.48 83 GLY B N 1
ATOM 3630 C CA . GLY B 1 83 ? -0.569 124.605 45.877 1.00 66.95 83 GLY B CA 1
ATOM 3631 C C . GLY B 1 83 ? -0.671 124.116 47.313 1.00 67.04 83 GLY B C 1
ATOM 3632 O O . GLY B 1 83 ? -1.105 124.856 48.188 1.00 66.63 83 GLY B O 1
ATOM 3633 N N . GLU B 1 84 ? -0.284 122.866 47.561 1.00 67.12 84 GLU B N 1
ATOM 3634 C CA . GLU B 1 84 ? -0.303 122.350 48.917 1.00 67.31 84 GLU B CA 1
ATOM 3635 C C . GLU B 1 84 ? 0.559 123.254 49.784 1.00 67.18 84 GLU B C 1
ATOM 3636 O O . GLU B 1 84 ? 1.665 123.631 49.403 1.00 67.49 84 GLU B O 1
ATOM 3642 N N . ARG B 1 85 ? 0.030 123.637 50.934 1.00 67.34 85 ARG B N 1
ATOM 3643 C CA . ARG B 1 85 ? 0.798 124.419 51.875 1.00 67.39 85 ARG B CA 1
ATOM 3644 C C . ARG B 1 85 ? 1.546 123.484 52.779 1.00 66.93 85 ARG B C 1
ATOM 3645 O O . ARG B 1 85 ? 0.962 122.773 53.593 1.00 66.89 85 ARG B O 1
ATOM 3653 N N . VAL B 1 86 ? 2.854 123.500 52.616 1.00 66.70 86 VAL B N 1
ATOM 3654 C CA . VAL B 1 86 ? 3.729 122.567 53.291 1.00 66.71 86 VAL B CA 1
ATOM 3655 C C . VAL B 1 86 ? 4.267 123.132 54.587 1.00 66.46 86 VAL B C 1
ATOM 3656 O O . VAL B 1 86 ? 4.769 122.390 55.408 1.00 67.06 86 VAL B O 1
ATOM 3660 N N . GLY B 1 87 ? 4.145 124.440 54.779 1.00 66.36 87 GLY B N 1
ATOM 3661 C CA . GLY B 1 87 ? 4.561 125.050 56.030 1.00 66.45 87 GLY B CA 1
ATOM 3662 C C . GLY B 1 87 ? 4.271 126.522 56.182 1.00 66.33 87 GLY B C 1
ATOM 3663 O O . GLY B 1 87 ? 4.026 127.226 55.195 1.00 66.51 87 GLY B O 1
ATOM 3664 N N . SER B 1 88 ? 4.316 126.984 57.432 1.00 66.23 88 SER B N 1
ATOM 3665 C CA . SER B 1 88 ? 3.950 128.358 57.770 1.00 66.10 88 SER B CA 1
ATOM 3666 C C . SER B 1 88 ? 4.514 128.751 59.120 1.00 66.18 88 SER B C 1
ATOM 3667 O O . SER B 1 88 ? 4.220 128.106 60.118 1.00 66.12 88 SER B O 1
ATOM 3670 N N . VAL B 1 89 ? 5.306 129.818 59.155 1.00 66.28 89 VAL B N 1
ATOM 3671 C CA . VAL B 1 89 ? 6.009 130.218 60.376 1.00 66.63 89 VAL B CA 1
ATOM 3672 C C . VAL B 1 89 ? 5.914 131.730 60.596 1.00 66.66 89 VAL B C 1
ATOM 3673 O O . VAL B 1 89 ? 6.133 132.488 59.664 1.00 67.10 89 VAL B O 1
ATOM 3677 N N . PRO B 1 90 ? 5.566 132.180 61.819 1.00 66.64 90 PRO B N 1
ATOM 3678 C CA . PRO B 1 90 ? 5.571 133.623 62.080 1.00 66.43 90 PRO B CA 1
ATOM 3679 C C . PRO B 1 90 ? 6.961 134.198 61.882 1.00 66.26 90 PRO B C 1
ATOM 3680 O O . PRO B 1 90 ? 7.945 133.563 62.240 1.00 66.61 90 PRO B O 1
ATOM 3684 N N . ALA B 1 91 ? 7.041 135.385 61.299 1.00 66.02 91 ALA B N 1
ATOM 3685 C CA . ALA B 1 91 ? 8.325 136.026 61.042 1.00 65.93 91 ALA B CA 1
ATOM 3686 C C . ALA B 1 91 ? 8.066 137.505 60.935 1.00 65.85 91 ALA B C 1
ATOM 3687 O O . ALA B 1 91 ? 6.916 137.913 60.824 1.00 65.66 91 ALA B O 1
ATOM 3689 N N . ASP B 1 92 ? 9.121 138.311 60.981 1.00 66.02 92 ASP B N 1
ATOM 3690 C CA . ASP B 1 92 ? 8.955 139.761 60.882 1.00 66.28 92 ASP B CA 1
ATOM 3691 C C . ASP B 1 92 ? 9.962 140.418 59.945 1.00 65.99 92 ASP B C 1
ATOM 3692 O O . ASP B 1 92 ? 10.264 141.597 60.077 1.00 66.65 92 ASP B O 1
ATOM 3697 N N . TRP B 1 93 ? 10.478 139.657 59.002 1.00 65.68 93 TRP B N 1
ATOM 3698 C CA . TRP B 1 93 ? 11.407 140.194 58.023 1.00 65.99 93 TRP B CA 1
ATOM 3699 C C . TRP B 1 93 ? 10.865 141.470 57.383 1.00 66.02 93 TRP B C 1
ATOM 3700 O O . TRP B 1 93 ? 9.688 141.555 57.036 1.00 65.97 93 TRP B O 1
ATOM 3711 N N . ARG B 1 94 ? 11.719 142.468 57.232 1.00 65.90 94 ARG B N 1
ATOM 3712 C CA . ARG B 1 94 ? 11.337 143.645 56.471 1.00 65.92 94 ARG B CA 1
ATOM 3713 C C . ARG B 1 94 ? 12.025 143.599 55.122 1.00 65.74 94 ARG B C 1
ATOM 3714 O O . ARG B 1 94 ? 13.139 143.091 55.011 1.00 66.06 94 ARG B O 1
ATOM 3722 N N . PHE B 1 95 ? 11.361 144.088 54.082 1.00 65.51 95 PHE B N 1
ATOM 3723 C CA . PHE B 1 95 ? 11.944 144.017 52.746 1.00 64.95 95 PHE B CA 1
ATOM 3724 C C . PHE B 1 95 ? 12.127 145.378 52.152 1.00 64.64 95 PHE B C 1
ATOM 3725 O O . PHE B 1 95 ? 11.232 146.203 52.203 1.00 64.44 95 PHE B O 1
ATOM 3733 N N . THR B 1 96 ? 13.314 145.602 51.608 1.00 64.67 96 THR B N 1
ATOM 3734 C CA . THR B 1 96 ? 13.653 146.851 50.938 1.00 64.88 96 THR B CA 1
ATOM 3735 C C . THR B 1 96 ? 13.989 146.635 49.451 1.00 64.95 96 THR B C 1
ATOM 3736 O O . THR B 1 96 ? 13.717 145.585 48.899 1.00 64.73 96 THR B O 1
ATOM 3740 N N . SER B 1 97 ? 14.564 147.631 48.798 1.00 65.47 97 SER B N 1
ATOM 3741 C CA . SER B 1 97 ? 15.005 147.467 47.415 1.00 66.17 97 SER B CA 1
ATOM 3742 C C . SER B 1 97 ? 16.432 147.933 47.272 1.00 66.34 97 SER B C 1
ATOM 3743 O O . SER B 1 97 ? 16.897 148.795 48.026 1.00 66.06 97 SER B O 1
ATOM 3746 N N . TYR B 1 98 ? 17.125 147.351 46.301 1.00 66.79 98 TYR B N 1
ATOM 3747 C CA . TYR B 1 98 ? 18.423 147.848 45.924 1.00 67.47 98 TYR B CA 1
ATOM 3748 C C . TYR B 1 98 ? 18.414 149.383 45.747 1.00 67.90 98 TYR B C 1
ATOM 3749 O O . TYR B 1 98 ? 19.255 150.073 46.352 1.00 67.82 98 TYR B O 1
ATOM 3758 N N . ASP B 1 99 ? 17.477 149.910 44.942 1.00 67.85 99 ASP B N 1
ATOM 3759 C CA . ASP B 1 99 ? 17.386 151.362 44.734 1.00 68.30 99 ASP B CA 1
ATOM 3760 C C . ASP B 1 99 ? 17.214 152.139 46.043 1.00 67.73 99 ASP B C 1
ATOM 3761 O O . ASP B 1 99 ? 17.706 153.267 46.174 1.00 67.49 99 ASP B O 1
ATOM 3766 N N . SER B 1 100 ? 16.485 151.566 46.995 1.00 67.16 100 SER B N 1
ATOM 3767 C CA . SER B 1 100 ? 16.254 152.250 48.264 1.00 66.91 100 SER B CA 1
ATOM 3768 C C . SER B 1 100 ? 17.548 152.404 49.044 1.00 66.62 100 SER B C 1
ATOM 3769 O O . SER B 1 100 ? 17.824 153.469 49.608 1.00 66.55 100 SER B O 1
ATOM 3772 N N . ILE B 1 101 ? 18.336 151.332 49.067 1.00 66.09 101 ILE B N 1
ATOM 3773 C CA . ILE B 1 101 ? 19.607 151.336 49.750 1.00 65.81 101 ILE B CA 1
ATOM 3774 C C . ILE B 1 101 ? 20.642 152.187 49.003 1.00 66.04 101 ILE B C 1
ATOM 3775 O O . ILE B 1 101 ? 21.211 153.124 49.573 1.00 66.22 101 ILE B O 1
ATOM 3780 N N . TYR B 1 102 ? 20.874 151.890 47.730 1.00 66.31 102 TYR B N 1
ATOM 3781 C CA . TYR B 1 102 ? 21.820 152.683 46.952 1.00 66.34 102 TYR B CA 1
ATOM 3782 C C . TYR B 1 102 ? 21.489 154.182 47.000 1.00 66.27 102 TYR B C 1
ATOM 3783 O O . TYR B 1 102 ? 22.364 155.004 47.271 1.00 66.13 102 TYR B O 1
ATOM 3792 N N . GLY B 1 103 ? 20.229 154.520 46.726 1.00 65.95 103 GLY B N 1
ATOM 3793 C CA . GLY B 1 103 ? 19.754 155.893 46.761 1.00 65.82 103 GLY B CA 1
ATOM 3794 C C . GLY B 1 103 ? 20.028 156.568 48.085 1.00 65.90 103 GLY B C 1
ATOM 3795 O O . GLY B 1 103 ? 20.586 157.658 48.126 1.00 65.99 103 GLY B O 1
ATOM 3796 N N . GLY B 1 104 ? 19.640 155.919 49.178 1.00 65.80 104 GLY B N 1
ATOM 3797 C CA . GLY B 1 104 ? 19.914 156.444 50.503 1.00 65.38 104 GLY B CA 1
ATOM 3798 C C . GLY B 1 104 ? 21.392 156.764 50.666 1.00 65.32 104 GLY B C 1
ATOM 3799 O O . GLY B 1 104 ? 21.751 157.879 51.082 1.00 65.33 104 GLY B O 1
ATOM 3800 N N . LEU B 1 105 ? 22.240 155.787 50.327 1.00 64.97 105 LEU B N 1
ATOM 3801 C CA . LEU B 1 105 ? 23.685 155.897 50.507 1.00 65.00 105 LEU B CA 1
ATOM 3802 C C . LEU B 1 105 ? 24.277 156.956 49.598 1.00 65.29 105 LEU B C 1
ATOM 3803 O O . LEU B 1 105 ? 25.086 157.783 50.044 1.00 65.39 105 LEU B O 1
ATOM 3808 N N . TYR B 1 106 ? 23.862 156.948 48.334 1.00 65.51 106 TYR B N 1
ATOM 3809 C CA . TYR B 1 106 ? 24.380 157.903 47.371 1.00 65.71 106 TYR B CA 1
ATOM 3810 C C . TYR B 1 106 ? 23.971 159.323 47.728 1.00 65.64 106 TYR B C 1
ATOM 3811 O O . TYR B 1 106 ? 24.766 160.244 47.639 1.00 65.59 106 TYR B O 1
ATOM 3820 N N . GLU B 1 107 ? 22.722 159.492 48.130 1.00 65.75 107 GLU B N 1
ATOM 3821 C CA . GLU B 1 107 ? 22.227 160.784 48.536 1.00 66.29 107 GLU B CA 1
ATOM 3822 C C . GLU B 1 107 ? 23.111 161.329 49.665 1.00 66.38 107 GLU B C 1
ATOM 3823 O O . GLU B 1 107 ? 23.488 162.503 49.666 1.00 66.61 107 GLU B O 1
ATOM 3829 N N . LEU B 1 108 ? 23.483 160.469 50.604 1.00 66.02 108 LEU B N 1
ATOM 3830 C CA . LEU B 1 108 ? 24.343 160.912 51.680 1.00 65.79 108 LEU B CA 1
ATOM 3831 C C . LEU B 1 108 ? 25.762 161.219 51.237 1.00 65.62 108 LEU B C 1
ATOM 3832 O O . LEU B 1 108 ? 26.391 162.123 51.792 1.00 65.40 108 LEU B O 1
ATOM 3837 N N . PHE B 1 109 ? 26.277 160.482 50.256 1.00 65.38 109 PHE B N 1
ATOM 3838 C CA . PHE B 1 109 ? 27.659 160.707 49.850 1.00 65.35 109 PHE B CA 1
ATOM 3839 C C . PHE B 1 109 ? 27.824 161.958 48.995 1.00 65.62 109 PHE B C 1
ATOM 3840 O O . PHE B 1 109 ? 28.759 162.735 49.196 1.00 65.61 109 PHE B O 1
ATOM 3848 N N . GLY B 1 110 ? 26.912 162.158 48.051 1.00 65.73 110 GLY B N 1
ATOM 3849 C CA . GLY B 1 110 ? 26.983 163.315 47.169 1.00 66.19 110 GLY B CA 1
ATOM 3850 C C . GLY B 1 110 ? 27.878 163.072 45.964 1.00 66.56 110 GLY B C 1
ATOM 3851 O O . GLY B 1 110 ? 28.764 162.207 46.006 1.00 66.53 110 GLY B O 1
ATOM 3852 N N . PRO B 1 111 ? 27.668 163.853 44.887 1.00 66.67 111 PRO B N 1
ATOM 3853 C CA . PRO B 1 111 ? 28.381 163.657 43.622 1.00 66.74 111 PRO B CA 1
ATOM 3854 C C . PRO B 1 111 ? 29.832 164.168 43.607 1.00 66.84 111 PRO B C 1
ATOM 3855 O O . PRO B 1 111 ? 30.611 163.718 42.760 1.00 66.99 111 PRO B O 1
ATOM 3859 N N . GLU B 1 112 ? 30.170 165.044 44.538 1.00 66.61 112 GLU B N 1
ATOM 3860 C CA . GLU B 1 112 ? 31.499 165.652 44.639 1.00 67.38 112 GLU B CA 1
ATOM 3861 C C . GLU B 1 112 ? 32.683 164.704 44.417 1.00 67.04 112 GLU B C 1
ATOM 3862 O O . GLU B 1 112 ? 33.515 164.939 43.527 1.00 67.22 112 GLU B O 1
ATOM 3868 N N . ARG B 1 113 ? 32.755 163.672 45.203 1.00 66.93 113 ARG B N 1
ATOM 3869 C CA . ARG B 1 113 ? 33.902 162.762 45.128 1.00 66.55 113 ARG B CA 1
ATOM 3870 C C . ARG B 1 113 ? 33.536 161.364 44.656 1.00 66.47 113 ARG B C 1
ATOM 3871 O O . ARG B 1 113 ? 34.268 160.392 44.867 1.00 66.62 113 ARG B O 1
ATOM 3879 N N . TYR B 1 114 ? 32.399 161.304 43.975 1.00 66.09 114 TYR B N 1
ATOM 3880 C CA . TYR B 1 114 ? 31.911 160.097 43.344 1.00 66.10 114 TYR B CA 1
ATOM 3881 C C . TYR B 1 114 ? 32.197 160.256 41.867 1.00 65.96 114 TYR B C 1
ATOM 3882 O O . TYR B 1 114 ? 31.520 161.011 41.193 1.00 66.40 114 TYR B O 1
ATOM 3891 N N . HIS B 1 115 ? 33.217 159.576 41.366 1.00 65.74 115 HIS B N 1
ATOM 3892 C CA . HIS B 1 115 ? 33.671 159.808 40.002 1.00 65.69 115 HIS B CA 1
ATOM 3893 C C . HIS B 1 115 ? 33.096 158.784 39.025 1.00 65.87 115 HIS B C 1
ATOM 3894 O O . HIS B 1 115 ? 33.532 157.629 38.983 1.00 66.01 115 HIS B O 1
ATOM 3901 N N . THR B 1 116 ? 32.106 159.207 38.246 1.00 65.94 116 THR B N 1
ATOM 3902 C CA . THR B 1 116 ? 31.481 158.329 37.256 1.00 65.94 116 THR B CA 1
ATOM 3903 C C . THR B 1 116 ? 32.329 158.239 35.989 1.00 65.89 116 THR B C 1
ATOM 3904 O O . THR B 1 116 ? 33.195 159.084 35.745 1.00 65.39 116 THR B O 1
ATOM 3908 N N . SER B 1 117 ? 32.057 157.215 35.180 1.00 66.06 117 SER B N 1
ATOM 3909 C CA . SER B 1 117 ? 32.850 156.905 33.977 1.00 66.50 117 SER B CA 1
ATOM 3910 C C . SER B 1 117 ? 34.307 156.573 34.292 1.00 66.78 117 SER B C 1
ATOM 3911 O O . SER B 1 117 ? 35.176 156.702 33.430 1.00 67.50 117 SER B O 1
ATOM 3914 N N . LYS B 1 118 ? 34.582 156.168 35.525 1.00 66.34 118 LYS B N 1
ATOM 3915 C CA . LYS B 1 118 ? 35.921 155.764 35.861 1.00 66.19 118 LYS B CA 1
ATOM 3916 C C . LYS B 1 118 ? 35.916 154.255 36.037 1.00 66.51 118 LYS B C 1
ATOM 3917 O O . LYS B 1 118 ? 35.580 153.712 37.113 1.00 66.64 118 LYS B O 1
ATOM 3923 N N . CYS B 1 119 ? 36.258 153.575 34.949 1.00 66.32 119 CYS B N 1
ATOM 3924 C CA . CYS B 1 119 ? 36.292 152.130 34.957 1.00 66.05 119 CYS B CA 1
ATOM 3925 C C . CYS B 1 119 ? 37.713 151.596 35.077 1.00 65.93 119 CYS B C 1
ATOM 3926 O O . CYS B 1 119 ? 38.503 151.724 34.128 1.00 65.74 119 CYS B O 1
ATOM 3929 N N . LEU B 1 120 ? 38.025 151.006 36.240 1.00 65.68 120 LEU B N 1
ATOM 3930 C CA . LEU B 1 120 ? 39.355 150.455 36.513 1.00 65.43 120 LEU B CA 1
ATOM 3931 C C . LEU B 1 120 ? 39.634 149.353 35.530 1.00 65.31 120 LEU B C 1
ATOM 3932 O O . LEU B 1 120 ? 38.781 148.505 35.269 1.00 65.23 120 LEU B O 1
ATOM 3937 N N . VAL B 1 121 ? 40.839 149.367 34.988 1.00 65.05 121 VAL B N 1
ATOM 3938 C CA . VAL B 1 121 ? 41.170 148.455 33.919 1.00 65.34 121 VAL B CA 1
ATOM 3939 C C . VAL B 1 121 ? 42.613 147.959 34.109 1.00 65.26 121 VAL B C 1
ATOM 3940 O O . VAL B 1 121 ? 43.027 146.934 33.554 1.00 64.87 121 VAL B O 1
ATOM 3944 N N . GLY B 1 122 ? 43.350 148.670 34.956 1.00 65.71 122 GLY B N 1
ATOM 3945 C CA . GLY B 1 122 ? 44.730 148.323 35.251 1.00 66.07 122 GLY B CA 1
ATOM 3946 C C . GLY B 1 122 ? 45.103 148.679 36.672 1.00 66.58 122 GLY B C 1
ATOM 3947 O O . GLY B 1 122 ? 44.543 149.615 37.260 1.00 66.65 122 GLY B O 1
ATOM 3948 N N . LEU B 1 123 ? 46.069 147.938 37.214 1.00 66.70 123 LEU B N 1
ATOM 3949 C CA . LEU B 1 123 ? 46.475 148.092 38.594 1.00 66.92 123 LEU B CA 1
ATOM 3950 C C . LEU B 1 123 ? 47.963 147.785 38.817 1.00 67.25 123 LEU B C 1
ATOM 3951 O O . LEU B 1 123 ? 48.503 146.822 38.264 1.00 67.43 123 LEU B O 1
ATOM 3956 N N . SER B 1 124 ? 48.616 148.608 39.635 1.00 67.21 124 SER B N 1
ATOM 3957 C CA . SER B 1 124 ? 49.965 148.317 40.105 1.00 67.45 124 SER B CA 1
ATOM 3958 C C . SER B 1 124 ? 50.260 149.050 41.420 1.00 67.52 124 SER B C 1
ATOM 3959 O O . SER B 1 124 ? 49.667 150.100 41.704 1.00 67.80 124 SER B O 1
ATOM 3962 N N . GLN B 1 125 ? 51.174 148.497 42.216 1.00 67.11 125 GLN B N 1
ATOM 3963 C CA . GLN B 1 125 ? 51.488 149.071 43.514 1.00 66.92 125 GLN B CA 1
ATOM 3964 C C . GLN B 1 125 ? 52.954 148.910 43.852 1.00 66.96 125 GLN B C 1
ATOM 3965 O O . GLN B 1 125 ? 53.571 147.908 43.497 1.00 66.95 125 GLN B O 1
ATOM 3971 N N . ASP B 1 126 ? 53.517 149.903 44.532 1.00 67.22 126 ASP B N 1
ATOM 3972 C CA . ASP B 1 126 ? 54.814 149.719 45.192 1.00 67.44 126 ASP B CA 1
ATOM 3973 C C . ASP B 1 126 ? 54.622 149.691 46.717 1.00 67.43 126 ASP B C 1
ATOM 3974 O O . ASP B 1 126 ? 53.535 149.367 47.204 1.00 67.53 126 ASP B O 1
ATOM 3979 N N . SER B 1 127 ? 55.654 150.003 47.481 1.00 67.60 127 SER B N 1
ATOM 3980 C CA . SER B 1 127 ? 55.509 149.945 48.936 1.00 67.95 127 SER B CA 1
ATOM 3981 C C . SER B 1 127 ? 54.893 151.225 49.530 1.00 68.05 127 SER B C 1
ATOM 3982 O O . SER B 1 127 ? 54.608 151.269 50.733 1.00 68.27 127 SER B O 1
ATOM 3985 N N . GLU B 1 128 ? 54.680 152.248 48.688 1.00 67.97 128 GLU B N 1
ATOM 3986 C CA . GLU B 1 128 ? 54.089 153.534 49.118 1.00 67.91 128 GLU B CA 1
ATOM 3987 C C . GLU B 1 128 ? 52.661 153.753 48.594 1.00 67.90 128 GLU B C 1
ATOM 3988 O O . GLU B 1 128 ? 51.733 154.040 49.358 1.00 67.90 128 GLU B O 1
ATOM 3994 N N . THR B 1 129 ? 52.497 153.632 47.281 1.00 67.64 129 THR B N 1
ATOM 3995 C CA . THR B 1 129 ? 51.247 153.998 46.632 1.00 67.49 129 THR B CA 1
ATOM 3996 C C . THR B 1 129 ? 50.681 152.875 45.794 1.00 67.24 129 THR B C 1
ATOM 3997 O O . THR B 1 129 ? 51.377 151.904 45.477 1.00 67.19 129 THR B O 1
ATOM 4001 N N . VAL B 1 130 ? 49.406 153.024 45.447 1.00 66.95 130 VAL B N 1
ATOM 4002 C CA . VAL B 1 130 ? 48.776 152.205 44.424 1.00 66.93 130 VAL B CA 1
ATOM 4003 C C . VAL B 1 130 ? 48.468 153.087 43.209 1.00 67.31 130 VAL B C 1
ATOM 4004 O O . VAL B 1 130 ? 48.046 154.246 43.336 1.00 67.26 130 VAL B O 1
ATOM 4008 N N . GLN B 1 131 ? 48.701 152.523 42.032 1.00 67.51 131 GLN B N 1
ATOM 4009 C CA . GLN B 1 131 ? 48.402 153.177 40.781 1.00 67.79 131 GLN B CA 1
ATOM 4010 C C . GLN B 1 131 ? 47.160 152.543 40.151 1.00 67.42 131 GLN B C 1
ATOM 4011 O O . GLN B 1 131 ? 47.081 151.317 40.031 1.00 67.53 131 GLN B O 1
ATOM 4017 N N . MET B 1 132 ? 46.193 153.378 39.764 1.00 66.91 132 MET B N 1
ATOM 4018 C CA . MET B 1 132 ? 44.963 152.923 39.122 1.00 66.22 132 MET B CA 1
ATOM 4019 C C . MET B 1 132 ? 44.924 153.461 37.717 1.00 66.28 132 MET B C 1
ATOM 4020 O O . MET B 1 132 ? 45.222 154.636 37.496 1.00 66.80 132 MET B O 1
ATOM 4025 N N . ARG B 1 133 ? 44.573 152.610 36.761 1.00 66.01 133 ARG B N 1
ATOM 4026 C CA . ARG B 1 133 ? 44.400 153.055 35.369 1.00 65.73 133 ARG B CA 1
ATOM 4027 C C . ARG B 1 133 ? 42.990 152.787 34.873 1.00 65.42 133 ARG B C 1
ATOM 4028 O O . ARG B 1 133 ? 42.458 151.673 35.032 1.00 65.28 133 ARG B O 1
ATOM 4036 N N . PHE B 1 134 ? 42.391 153.813 34.272 1.00 65.13 134 PHE B N 1
ATOM 4037 C CA . PHE B 1 134 ? 40.992 153.753 33.878 1.00 64.82 134 PHE B CA 1
ATOM 4038 C C . PHE B 1 134 ? 40.816 153.595 32.374 1.00 64.98 134 PHE B C 1
ATOM 4039 O O . PHE B 1 134 ? 41.739 153.893 31.604 1.00 64.85 134 PHE B O 1
ATOM 4047 N N . SER B 1 135 ? 39.636 153.112 31.970 1.00 64.88 135 SER B N 1
ATOM 4048 C CA . SER B 1 135 ? 39.349 152.824 30.568 1.00 64.78 135 SER B CA 1
ATOM 4049 C C . SER B 1 135 ? 39.399 154.060 29.691 1.00 64.97 135 SER B C 1
ATOM 4050 O O . SER B 1 135 ? 39.585 153.949 28.481 1.00 64.74 135 SER B O 1
ATOM 4053 N N . ASP B 1 136 ? 39.262 155.233 30.314 1.00 65.14 136 ASP B N 1
ATOM 4054 C CA . ASP B 1 136 ? 39.307 156.523 29.602 1.00 65.22 136 ASP B CA 1
ATOM 4055 C C . ASP B 1 136 ? 40.720 157.071 29.429 1.00 65.17 136 ASP B C 1
ATOM 4056 O O . ASP B 1 136 ? 40.899 158.214 28.976 1.00 65.14 136 ASP B O 1
ATOM 4061 N N . GLY B 1 137 ? 41.712 156.267 29.804 1.00 64.93 137 GLY B N 1
ATOM 4062 C CA . GLY B 1 137 ? 43.114 156.653 29.656 1.00 64.82 137 GLY B CA 1
ATOM 4063 C C . GLY B 1 137 ? 43.683 157.479 30.791 1.00 64.99 137 GLY B C 1
ATOM 4064 O O . GLY B 1 137 ? 44.840 157.896 30.730 1.00 64.90 137 GLY B O 1
ATOM 4065 N N . THR B 1 138 ? 42.887 157.729 31.827 1.00 65.28 138 THR B N 1
ATOM 4066 C CA . THR B 1 138 ? 43.384 158.491 32.976 1.00 66.07 138 THR B CA 1
ATOM 4067 C C . THR B 1 138 ? 43.968 157.613 34.080 1.00 66.38 138 THR B C 1
ATOM 4068 O O . THR B 1 138 ? 43.827 156.387 34.059 1.00 66.37 138 THR B O 1
ATOM 4072 N N . LYS B 1 139 ? 44.638 158.266 35.024 1.00 66.74 139 LYS B N 1
ATOM 4073 C CA . LYS B 1 139 ? 45.210 157.628 36.195 1.00 66.98 139 LYS B CA 1
ATOM 4074 C C . LYS B 1 139 ? 44.714 158.253 37.484 1.00 67.05 139 LYS B C 1
ATOM 4075 O O . LYS B 1 139 ? 44.230 159.386 37.495 1.00 67.27 139 LYS B O 1
ATOM 4081 N N . ALA B 1 140 ? 44.872 157.515 38.576 1.00 67.01 140 ALA B N 1
ATOM 4082 C CA . ALA B 1 140 ? 44.763 158.078 39.915 1.00 67.19 140 ALA B CA 1
ATOM 4083 C C . ALA B 1 140 ? 45.715 157.341 40.854 1.00 67.50 140 ALA B C 1
ATOM 4084 O O . ALA B 1 140 ? 46.197 156.244 40.549 1.00 67.56 140 ALA B O 1
ATOM 4086 N N . GLU B 1 141 ? 45.996 157.965 41.990 1.00 67.81 141 GLU B N 1
ATOM 4087 C CA . GLU B 1 141 ? 46.915 157.419 42.982 1.00 67.94 141 GLU B CA 1
ATOM 4088 C C . GLU B 1 141 ? 46.270 157.404 44.356 1.00 67.64 141 GLU B C 1
ATOM 4089 O O . GLU B 1 141 ? 45.437 158.260 44.683 1.00 67.88 141 GLU B O 1
ATOM 4095 N N . ALA B 1 142 ? 46.665 156.430 45.162 1.00 67.16 142 ALA B N 1
ATOM 4096 C CA . ALA B 1 142 ? 46.283 156.401 46.559 1.00 67.01 142 ALA B CA 1
ATOM 4097 C C . ALA B 1 142 ? 47.297 155.603 47.369 1.00 66.97 142 ALA B C 1
ATOM 4098 O O . ALA B 1 142 ? 48.123 154.864 46.827 1.00 67.02 142 ALA B O 1
ATOM 4100 N N . ASN B 1 143 ? 47.244 155.772 48.677 1.00 66.63 143 ASN B N 1
ATOM 4101 C CA . ASN B 1 143 ? 48.012 154.927 49.549 1.00 66.50 143 ASN B CA 1
ATOM 4102 C C . ASN B 1 143 ? 47.309 153.583 49.764 1.00 66.57 143 ASN B C 1
ATOM 4103 O O . ASN B 1 143 ? 47.958 152.559 49.999 1.00 66.94 143 ASN B O 1
ATOM 4108 N N . TRP B 1 144 ? 45.985 153.589 49.670 1.00 66.30 144 TRP B N 1
ATOM 4109 C CA . TRP B 1 144 ? 45.205 152.376 49.830 1.00 66.21 144 TRP B CA 1
ATOM 4110 C C . TRP B 1 144 ? 44.090 152.357 48.813 1.00 66.14 144 TRP B C 1
ATOM 4111 O O . TRP B 1 144 ? 43.465 153.381 48.558 1.00 66.20 144 TRP B O 1
ATOM 4122 N N . VAL B 1 145 ? 43.855 151.189 48.223 1.00 66.13 145 VAL B N 1
ATOM 4123 C CA . VAL B 1 145 ? 42.760 151.003 47.270 1.00 66.07 145 VAL B CA 1
ATOM 4124 C C . VAL B 1 145 ? 41.791 149.927 47.740 1.00 65.83 145 VAL B C 1
ATOM 4125 O O . VAL B 1 145 ? 42.181 148.767 47.925 1.00 65.96 145 VAL B O 1
ATOM 4129 N N . ILE B 1 146 ? 40.539 150.320 47.946 1.00 65.31 146 ILE B N 1
ATOM 4130 C CA . ILE B 1 146 ? 39.513 149.377 48.344 1.00 65.13 146 ILE B CA 1
ATOM 4131 C C . ILE B 1 146 ? 38.781 148.846 47.113 1.00 65.25 146 ILE B C 1
ATOM 4132 O O . ILE B 1 146 ? 38.197 149.612 46.354 1.00 65.06 146 ILE B O 1
ATOM 4137 N N . GLY B 1 147 ? 38.832 147.531 46.922 1.00 65.32 147 GLY B N 1
ATOM 4138 C CA . GLY B 1 147 ? 38.182 146.866 45.804 1.00 65.34 147 GLY B CA 1
ATOM 4139 C C . GLY B 1 147 ? 36.753 146.582 46.202 1.00 65.57 147 GLY B C 1
ATOM 4140 O O . GLY B 1 147 ? 36.481 145.621 46.920 1.00 65.70 147 GLY B O 1
ATOM 4141 N N . ALA B 1 148 ? 35.842 147.441 45.755 1.00 65.36 148 ALA B N 1
ATOM 4142 C CA . ALA B 1 148 ? 34.435 147.314 46.076 1.00 65.23 148 ALA B CA 1
ATOM 4143 C C . ALA B 1 148 ? 33.677 147.228 44.759 1.00 65.52 148 ALA B C 1
ATOM 4144 O O . ALA B 1 148 ? 32.594 147.819 44.600 1.00 65.11 148 ALA B O 1
ATOM 4146 N N . ASP B 1 149 ? 34.256 146.479 43.815 1.00 65.67 149 ASP B N 1
ATOM 4147 C CA . ASP B 1 149 ? 33.741 146.427 42.445 1.00 66.07 149 ASP B CA 1
ATOM 4148 C C . ASP B 1 149 ? 32.952 145.162 42.094 1.00 66.19 149 ASP B C 1
ATOM 4149 O O . ASP B 1 149 ? 32.749 144.850 40.917 1.00 66.28 149 ASP B O 1
ATOM 4154 N N . GLY B 1 150 ? 32.493 144.450 43.117 1.00 66.21 150 GLY B N 1
ATOM 4155 C CA . GLY B 1 150 ? 31.435 143.468 42.934 1.00 66.77 150 GLY B CA 1
ATOM 4156 C C . GLY B 1 150 ? 31.878 142.107 42.432 1.00 67.63 150 GLY B C 1
ATOM 4157 O O . GLY B 1 150 ? 33.080 141.793 42.380 1.00 67.90 150 GLY B O 1
ATOM 4158 N N . GLY B 1 151 ? 30.893 141.295 42.056 1.00 67.79 151 GLY B N 1
ATOM 4159 C CA . GLY B 1 151 ? 31.113 139.892 41.672 1.00 67.70 151 GLY B CA 1
ATOM 4160 C C . GLY B 1 151 ? 32.068 139.636 40.516 1.00 67.51 151 GLY B C 1
ATOM 4161 O O . GLY B 1 151 ? 32.744 138.625 40.487 1.00 67.74 151 GLY B O 1
ATOM 4162 N N . ALA B 1 152 ? 32.122 140.538 39.550 1.00 67.68 152 ALA B N 1
ATOM 4163 C CA . ALA B 1 152 ? 33.050 140.396 38.427 1.00 67.34 152 ALA B CA 1
ATOM 4164 C C . ALA B 1 152 ? 34.237 141.321 38.656 1.00 67.44 152 ALA B C 1
ATOM 4165 O O . ALA B 1 152 ? 34.823 141.830 37.702 1.00 67.78 152 ALA B O 1
ATOM 4167 N N . SER B 1 153 ? 34.585 141.533 39.927 1.00 67.00 153 SER B N 1
ATOM 4168 C CA . SER B 1 153 ? 35.620 142.483 40.296 1.00 66.71 153 SER B CA 1
ATOM 4169 C C . SER B 1 153 ? 36.828 142.407 39.388 1.00 66.52 153 SER B C 1
ATOM 4170 O O . SER B 1 153 ? 37.437 141.357 39.222 1.00 66.97 153 SER B O 1
ATOM 4173 N N . VAL B 1 154 ? 37.183 143.534 38.806 1.00 66.11 154 VAL B N 1
ATOM 4174 C CA . VAL B 1 154 ? 38.377 143.584 38.000 1.00 65.76 154 VAL B CA 1
ATOM 4175 C C . VAL B 1 154 ? 39.584 143.634 38.927 1.00 66.10 154 VAL B C 1
ATOM 4176 O O . VAL B 1 154 ? 40.643 143.081 38.612 1.00 66.46 154 VAL B O 1
ATOM 4180 N N . VAL B 1 155 ? 39.419 144.272 40.083 1.00 66.01 155 VAL B N 1
ATOM 4181 C CA . VAL B 1 155 ? 40.486 144.300 41.062 1.00 65.56 155 VAL B CA 1
ATOM 4182 C C . VAL B 1 155 ? 40.898 142.872 41.371 1.00 65.78 155 VAL B C 1
ATOM 4183 O O . VAL B 1 155 ? 42.088 142.550 41.303 1.00 65.92 155 VAL B O 1
ATOM 4187 N N . ARG B 1 156 ? 39.920 142.019 41.692 1.00 65.60 156 ARG B N 1
ATOM 4188 C CA . ARG B 1 156 ? 40.215 140.628 42.071 1.00 65.30 156 ARG B CA 1
ATOM 4189 C C . ARG B 1 156 ? 40.795 139.882 40.878 1.00 65.44 156 ARG B C 1
ATOM 4190 O O . ARG B 1 156 ? 41.800 139.182 41.019 1.00 65.79 156 ARG B O 1
ATOM 4198 N N . LYS B 1 157 ? 40.194 140.060 39.701 1.00 65.10 157 LYS B N 1
ATOM 4199 C CA . LYS B 1 157 ? 40.694 139.397 38.506 1.00 64.93 157 LYS B CA 1
ATOM 4200 C C . LYS B 1 157 ? 42.172 139.715 38.231 1.00 64.94 157 LYS B C 1
ATOM 4201 O O . LYS B 1 157 ? 42.951 138.813 37.900 1.00 64.50 157 LYS B O 1
ATOM 4207 N N . ARG B 1 158 ? 42.557 140.981 38.385 1.00 64.90 158 ARG B N 1
ATOM 4208 C CA . ARG B 1 158 ? 43.929 141.409 38.088 1.00 65.29 158 ARG B CA 1
ATOM 4209 C C . ARG B 1 158 ? 44.939 140.892 39.111 1.00 65.64 158 ARG B C 1
ATOM 4210 O O . ARG B 1 158 ? 46.083 140.602 38.778 1.00 65.83 158 ARG B O 1
ATOM 4218 N N . LEU B 1 159 ? 44.509 140.798 40.360 1.00 65.87 159 LEU B N 1
ATOM 4219 C CA . LEU B 1 159 ? 45.386 140.426 41.450 1.00 65.92 159 LEU B CA 1
ATOM 4220 C C . LEU B 1 159 ? 45.548 138.922 41.568 1.00 65.95 159 LEU B C 1
ATOM 4221 O O . LEU B 1 159 ? 46.625 138.442 41.910 1.00 65.88 159 LEU B O 1
ATOM 4226 N N . LEU B 1 160 ? 44.475 138.183 41.308 1.00 65.79 160 LEU B N 1
ATOM 4227 C CA . LEU B 1 160 ? 44.421 136.781 41.679 1.00 65.83 160 LEU B CA 1
ATOM 4228 C C . LEU B 1 160 ? 43.975 135.858 40.563 1.00 66.31 160 LEU B C 1
ATOM 4229 O O . LEU B 1 160 ? 43.980 134.648 40.729 1.00 66.83 160 LEU B O 1
ATOM 4234 N N . GLY B 1 161 ? 43.562 136.415 39.437 1.00 66.75 161 GLY B N 1
ATOM 4235 C CA . GLY B 1 161 ? 43.078 135.607 38.329 1.00 67.09 161 GLY B CA 1
ATOM 4236 C C . GLY B 1 161 ? 41.738 134.961 38.615 1.00 67.59 161 GLY B C 1
ATOM 4237 O O . GLY B 1 161 ? 41.318 134.089 37.870 1.00 67.98 161 GLY B O 1
ATOM 4238 N N . ILE B 1 162 ? 41.058 135.391 39.678 1.00 67.98 162 ILE B N 1
ATOM 4239 C CA . ILE B 1 162 ? 39.765 134.815 40.078 1.00 68.33 162 ILE B CA 1
ATOM 4240 C C . ILE B 1 162 ? 38.556 135.573 39.529 1.00 68.63 162 ILE B C 1
ATOM 4241 O O . ILE B 1 162 ? 38.433 136.780 39.730 1.00 69.19 162 ILE B O 1
ATOM 4246 N N . GLU B 1 163 ? 37.668 134.848 38.844 1.00 68.97 163 GLU B N 1
ATOM 4247 C CA . GLU B 1 163 ? 36.361 135.370 38.388 1.00 68.70 163 GLU B CA 1
ATOM 4248 C C . GLU B 1 163 ? 35.285 134.458 38.950 1.00 68.36 163 GLU B C 1
ATOM 4249 O O . GLU B 1 163 ? 35.602 133.399 39.471 1.00 68.57 163 GLU B O 1
ATOM 4255 N N . PRO B 1 164 ? 34.003 134.825 38.812 1.00 68.50 164 PRO B N 1
ATOM 4256 C CA . PRO B 1 164 ? 33.001 133.914 39.408 1.00 68.54 164 PRO B CA 1
ATOM 4257 C C . PRO B 1 164 ? 32.860 132.604 38.605 1.00 68.32 164 PRO B C 1
ATOM 4258 O O . PRO B 1 164 ? 33.124 132.590 37.395 1.00 68.87 164 PRO B O 1
ATOM 4262 N N . THR B 1 165 ? 32.422 131.546 39.277 1.00 67.81 165 THR B N 1
ATOM 4263 C CA . THR B 1 165 ? 32.247 130.219 38.698 1.00 67.31 165 THR B CA 1
ATOM 4264 C C . THR B 1 165 ? 30.762 129.922 38.673 1.00 66.92 165 THR B C 1
ATOM 4265 O O . THR B 1 165 ? 30.090 130.023 39.702 1.00 66.55 165 THR B O 1
ATOM 4269 N N . TYR B 1 166 ? 30.254 129.551 37.505 1.00 66.65 166 TYR B N 1
ATOM 4270 C CA . TYR B 1 166 ? 28.837 129.206 37.343 1.00 66.51 166 TYR B CA 1
ATOM 4271 C C . TYR B 1 166 ? 28.401 128.128 38.345 1.00 66.32 166 TYR B C 1
ATOM 4272 O O . TYR B 1 166 ? 29.137 127.192 38.603 1.00 65.89 166 TYR B O 1
ATOM 4281 N N . ALA B 1 167 ? 27.199 128.267 38.895 1.00 66.27 167 ALA B N 1
ATOM 4282 C CA . ALA B 1 167 ? 26.736 127.359 39.952 1.00 66.07 167 ALA B CA 1
ATOM 4283 C C . ALA B 1 167 ? 25.778 126.287 39.429 1.00 66.07 167 ALA B C 1
ATOM 4284 O O . ALA B 1 167 ? 25.304 125.453 40.201 1.00 65.94 167 ALA B O 1
ATOM 4286 N N . GLY B 1 168 ? 25.497 126.297 38.127 1.00 65.82 168 GLY B N 1
ATOM 4287 C CA . GLY B 1 168 ? 24.612 125.302 37.566 1.00 65.72 168 GLY B CA 1
ATOM 4288 C C . GLY B 1 168 ? 23.176 125.771 37.464 1.00 66.77 168 GLY B C 1
ATOM 4289 O O . GLY B 1 168 ? 22.346 125.045 36.928 1.00 67.83 168 GLY B O 1
ATOM 4290 N N . TYR B 1 169 ? 22.870 126.989 37.930 1.00 66.21 169 TYR B N 1
ATOM 4291 C CA . TYR B 1 169 ? 21.515 127.548 37.836 1.00 65.69 169 TYR B CA 1
ATOM 4292 C C . TYR B 1 169 ? 21.476 129.070 37.668 1.00 65.73 169 TYR B C 1
ATOM 4293 O O . TYR B 1 169 ? 22.460 129.772 37.921 1.00 65.95 169 TYR B O 1
ATOM 4302 N N . VAL B 1 170 ? 20.340 129.573 37.195 1.00 65.42 170 VAL B N 1
ATOM 4303 C CA . VAL B 1 170 ? 20.141 131.006 36.964 1.00 64.72 170 VAL B CA 1
ATOM 4304 C C . VAL B 1 170 ? 18.937 131.426 37.764 1.00 65.22 170 VAL B C 1
ATOM 4305 O O . VAL B 1 170 ? 18.244 130.592 38.297 1.00 65.70 170 VAL B O 1
ATOM 4309 N N . THR B 1 171 ? 18.667 132.716 37.831 1.00 65.74 171 THR B N 1
ATOM 4310 C CA . THR B 1 171 ? 17.454 133.202 38.458 1.00 66.04 171 THR B CA 1
ATOM 4311 C C . THR B 1 171 ? 16.715 134.187 37.533 1.00 66.08 171 THR B C 1
ATOM 4312 O O . THR B 1 171 ? 17.326 135.085 36.969 1.00 66.27 171 THR B O 1
ATOM 4316 N N . TRP B 1 172 ? 15.414 133.971 37.338 1.00 65.74 172 TRP B N 1
ATOM 4317 C CA . TRP B 1 172 ? 14.566 134.936 36.655 1.00 65.50 172 TRP B CA 1
ATOM 4318 C C . TRP B 1 172 ? 14.103 135.905 37.728 1.00 65.79 172 TRP B C 1
ATOM 4319 O O . TRP B 1 172 ? 13.838 135.495 38.871 1.00 66.30 172 TRP B O 1
ATOM 4330 N N . ARG B 1 173 ? 14.028 137.176 37.379 1.00 65.41 173 ARG B N 1
ATOM 4331 C CA . ARG B 1 173 ? 13.723 138.198 38.353 1.00 65.94 173 ARG B CA 1
ATOM 4332 C C . ARG B 1 173 ? 12.618 139.082 37.856 1.00 65.70 173 ARG B C 1
ATOM 4333 O O . ARG B 1 173 ? 12.719 139.638 36.764 1.00 66.40 173 ARG B O 1
ATOM 4341 N N . GLY B 1 174 ? 11.542 139.191 38.619 1.00 65.42 174 GLY B N 1
ATOM 4342 C CA . GLY B 1 174 ? 10.441 140.036 38.189 1.00 65.40 174 GLY B CA 1
ATOM 4343 C C . GLY B 1 174 ? 9.898 140.885 39.307 1.00 65.82 174 GLY B C 1
ATOM 4344 O O . GLY B 1 174 ? 10.031 140.538 40.482 1.00 66.43 174 GLY B O 1
ATOM 4345 N N . VAL B 1 175 ? 9.277 141.997 38.943 1.00 66.05 175 VAL B N 1
ATOM 4346 C CA . VAL B 1 175 ? 8.634 142.892 39.885 1.00 66.30 175 VAL B CA 1
ATOM 4347 C C . VAL B 1 175 ? 7.210 143.159 39.410 1.00 66.24 175 VAL B C 1
ATOM 4348 O O . VAL B 1 175 ? 7.010 143.534 38.263 1.00 66.57 175 VAL B O 1
ATOM 4352 N N . LEU B 1 176 ? 6.216 142.984 40.279 1.00 66.13 176 LEU B N 1
ATOM 4353 C CA . LEU B 1 176 ? 4.826 143.318 39.913 1.00 65.85 176 LEU B CA 1
ATOM 4354 C C . LEU B 1 176 ? 4.289 144.566 40.605 1.00 65.89 176 LEU B C 1
ATOM 4355 O O . LEU B 1 176 ? 4.634 144.854 41.737 1.00 66.53 176 LEU B O 1
ATOM 4360 N N . GLN B 1 177 ? 3.446 145.307 39.906 1.00 65.91 177 GLN B N 1
ATOM 4361 C CA . GLN B 1 177 ? 2.861 146.518 40.429 1.00 66.11 177 GLN B CA 1
ATOM 4362 C C . GLN B 1 177 ? 1.384 146.266 40.629 1.00 66.19 177 GLN B C 1
ATOM 4363 O O . GLN B 1 177 ? 0.790 145.451 39.917 1.00 65.90 177 GLN B O 1
ATOM 4369 N N . PRO B 1 178 ? 0.768 146.966 41.598 1.00 66.17 178 PRO B N 1
ATOM 4370 C CA . PRO B 1 178 ? -0.664 146.742 41.796 1.00 66.28 178 PRO B CA 1
ATOM 4371 C C . PRO B 1 178 ? -1.467 146.815 40.481 1.00 66.57 178 PRO B C 1
ATOM 4372 O O . PRO B 1 178 ? -1.291 147.767 39.686 1.00 66.53 178 PRO B O 1
ATOM 4376 N N . GLY B 1 179 ? -2.335 145.822 40.271 1.00 66.65 179 GLY B N 1
ATOM 4377 C CA . GLY B 1 179 ? -3.245 145.802 39.113 1.00 67.30 179 GLY B CA 1
ATOM 4378 C C . GLY B 1 179 ? -2.743 144.860 38.019 1.00 67.80 179 GLY B C 1
ATOM 4379 O O . GLY B 1 179 ? -3.498 144.442 37.144 1.00 68.59 179 GLY B O 1
ATOM 4380 N N . GLU B 1 180 ? -1.460 144.518 38.080 1.00 67.48 180 GLU B N 1
ATOM 4381 C CA . GLU B 1 180 ? -0.834 143.648 37.117 1.00 67.07 180 GLU B CA 1
ATOM 4382 C C . GLU B 1 180 ? -1.255 142.202 37.335 1.00 66.94 180 GLU B C 1
ATOM 4383 O O . GLU B 1 180 ? -1.164 141.382 36.414 1.00 67.01 180 GLU B O 1
ATOM 4389 N N . VAL B 1 181 ? -1.738 141.897 38.539 1.00 66.64 181 VAL B N 1
ATOM 4390 C CA . VAL B 1 181 ? -2.370 140.600 38.824 1.00 66.56 181 VAL B CA 1
ATOM 4391 C C . VAL B 1 181 ? -3.671 140.791 39.554 1.00 66.51 181 VAL B C 1
ATOM 4392 O O . VAL B 1 181 ? -3.953 141.872 40.068 1.00 66.92 181 VAL B O 1
ATOM 4396 N N . ALA B 1 182 ? -4.466 139.732 39.631 1.00 66.65 182 ALA B N 1
ATOM 4397 C CA . ALA B 1 182 ? -5.758 139.807 40.327 1.00 66.66 182 ALA B CA 1
ATOM 4398 C C . ALA B 1 182 ? -5.561 140.045 41.819 1.00 66.85 182 ALA B C 1
ATOM 4399 O O . ALA B 1 182 ? -4.628 139.518 42.423 1.00 67.16 182 ALA B O 1
ATOM 4401 N N . ASP B 1 183 ? -6.452 140.815 42.415 1.00 66.99 183 ASP B N 1
ATOM 4402 C CA . ASP B 1 183 ? -6.387 141.104 43.830 1.00 67.29 183 ASP B CA 1
ATOM 4403 C C . ASP B 1 183 ? -6.087 139.897 44.677 1.00 67.62 183 ASP B C 1
ATOM 4404 O O . ASP B 1 183 ? -5.239 139.962 45.573 1.00 68.12 183 ASP B O 1
ATOM 4409 N N . ASP B 1 184 ? -6.750 138.781 44.394 1.00 67.56 184 ASP B N 1
ATOM 4410 C CA . ASP B 1 184 ? -6.621 137.620 45.270 1.00 67.72 184 ASP B CA 1
ATOM 4411 C C . ASP B 1 184 ? -5.224 136.963 45.168 1.00 67.52 184 ASP B C 1
ATOM 4412 O O . ASP B 1 184 ? -4.731 136.363 46.139 1.00 68.19 184 ASP B O 1
ATOM 4417 N N . VAL B 1 185 ? -4.581 137.089 44.005 1.00 66.90 185 VAL B N 1
ATOM 4418 C CA . VAL B 1 185 ? -3.194 136.682 43.846 1.00 66.25 185 VAL B CA 1
ATOM 4419 C C . VAL B 1 185 ? -2.272 137.624 44.628 1.00 66.14 185 VAL B C 1
ATOM 4420 O O . VAL B 1 185 ? -1.346 137.175 45.285 1.00 66.54 185 VAL B O 1
ATOM 4424 N N . TRP B 1 186 ? -2.531 138.925 44.559 1.00 65.79 186 TRP B N 1
ATOM 4425 C CA . TRP B 1 186 ? -1.732 139.919 45.266 1.00 65.40 186 TRP B CA 1
ATOM 4426 C C . TRP B 1 186 ? -1.688 139.593 46.778 1.00 65.70 186 TRP B C 1
ATOM 4427 O O . TRP B 1 186 ? -0.616 139.494 47.386 1.00 65.33 186 TRP B O 1
ATOM 4438 N N . ASN B 1 187 ? -2.857 139.410 47.377 1.00 65.83 187 ASN B N 1
ATOM 4439 C CA . ASN B 1 187 ? -2.911 139.181 48.798 1.00 66.25 187 ASN B CA 1
ATOM 4440 C C . ASN B 1 187 ? -2.339 137.844 49.178 1.00 66.31 187 ASN B C 1
ATOM 4441 O O . ASN B 1 187 ? -1.882 137.640 50.309 1.00 66.58 187 ASN B O 1
ATOM 4446 N N . TYR B 1 188 ? -2.346 136.933 48.225 1.00 65.96 188 TYR B N 1
ATOM 4447 C CA . TYR B 1 188 ? -1.791 135.643 48.482 1.00 66.21 188 TYR B CA 1
ATOM 4448 C C . TYR B 1 188 ? -0.315 135.803 48.859 1.00 66.20 188 TYR B C 1
ATOM 4449 O O . TYR B 1 188 ? 0.185 135.063 49.718 1.00 66.61 188 TYR B O 1
ATOM 4458 N N . PHE B 1 189 ? 0.353 136.790 48.254 1.00 66.03 189 PHE B N 1
ATOM 4459 C CA . PHE B 1 189 ? 1.799 136.986 48.409 1.00 65.82 189 PHE B CA 1
ATOM 4460 C C . PHE B 1 189 ? 2.149 138.110 49.370 1.00 66.15 189 PHE B C 1
ATOM 4461 O O . PHE B 1 189 ? 3.284 138.249 49.805 1.00 66.64 189 PHE B O 1
ATOM 4469 N N . ASN B 1 190 ? 1.168 138.896 49.742 1.00 66.49 190 ASN B N 1
ATOM 4470 C CA . ASN B 1 190 ? 1.469 140.132 50.420 1.00 67.02 190 ASN B CA 1
ATOM 4471 C C . ASN B 1 190 ? 1.749 139.899 51.893 1.00 67.26 190 ASN B C 1
ATOM 4472 O O . ASN B 1 190 ? 1.185 138.980 52.492 1.00 67.72 190 ASN B O 1
ATOM 4477 N N . ASP B 1 191 ? 2.637 140.721 52.463 1.00 67.36 191 ASP B N 1
ATOM 4478 C CA . ASP B 1 191 ? 2.919 140.753 53.909 1.00 66.99 191 ASP B CA 1
ATOM 4479 C C . ASP B 1 191 ? 3.571 139.458 54.377 1.00 66.71 191 ASP B C 1
ATOM 4480 O O . ASP B 1 191 ? 3.497 139.111 55.543 1.00 66.72 191 ASP B O 1
ATOM 4485 N N . LYS B 1 192 ? 4.245 138.785 53.439 1.00 66.81 192 LYS B N 1
ATOM 4486 C CA . LYS B 1 192 ? 4.791 137.429 53.574 1.00 66.38 192 LYS B CA 1
ATOM 4487 C C . LYS B 1 192 ? 6.032 137.219 52.710 1.00 66.05 192 LYS B C 1
ATOM 4488 O O . LYS B 1 192 ? 6.216 137.889 51.698 1.00 66.04 192 LYS B O 1
ATOM 4494 N N . PHE B 1 193 ? 6.872 136.272 53.118 1.00 65.70 193 PHE B N 1
ATOM 4495 C CA . PHE B 1 193 ? 7.874 135.696 52.256 1.00 64.67 193 PHE B CA 1
ATOM 4496 C C . PHE B 1 193 ? 7.388 134.288 51.960 1.00 64.63 193 PHE B C 1
ATOM 4497 O O . PHE B 1 193 ? 7.109 133.529 52.886 1.00 64.45 193 PHE B O 1
ATOM 4505 N N . THR B 1 194 ? 7.286 133.951 50.673 1.00 64.47 194 THR B N 1
ATOM 4506 C CA . THR B 1 194 ? 6.780 132.660 50.225 1.00 64.53 194 THR B CA 1
ATOM 4507 C C . THR B 1 194 ? 7.827 131.918 49.416 1.00 64.62 194 THR B C 1
ATOM 4508 O O . THR B 1 194 ? 8.320 132.438 48.431 1.00 64.99 194 THR B O 1
ATOM 4512 N N . TYR B 1 195 ? 8.153 130.701 49.841 1.00 64.52 195 TYR B N 1
ATOM 4513 C CA . TYR B 1 195 ? 8.906 129.776 49.031 1.00 64.13 195 TYR B CA 1
ATOM 4514 C C . TYR B 1 195 ? 7.922 128.984 48.186 1.00 64.32 195 TYR B C 1
ATOM 4515 O O . TYR B 1 195 ? 6.976 128.383 48.729 1.00 63.53 195 TYR B O 1
ATOM 4524 N N . GLY B 1 196 ? 8.154 128.979 46.867 1.00 64.25 196 GLY B N 1
ATOM 4525 C CA . GLY B 1 196 ? 7.452 128.080 45.953 1.00 64.77 196 GLY B CA 1
ATOM 4526 C C . GLY B 1 196 ? 8.348 126.900 45.654 1.00 65.52 196 GLY B C 1
ATOM 4527 O O . GLY B 1 196 ? 9.239 126.995 44.816 1.00 66.25 196 GLY B O 1
ATOM 4528 N N . LEU B 1 197 ? 8.141 125.782 46.335 1.00 65.62 197 LEU B N 1
ATOM 4529 C CA . LEU B 1 197 ? 9.062 124.658 46.196 1.00 65.86 197 LEU B CA 1
ATOM 4530 C C . LEU B 1 197 ? 8.697 123.729 45.041 1.00 66.07 197 LEU B C 1
ATOM 4531 O O . LEU B 1 197 ? 7.509 123.453 44.810 1.00 66.19 197 LEU B O 1
ATOM 4536 N N . LEU B 1 198 ? 9.717 123.258 44.317 1.00 65.89 198 LEU B N 1
ATOM 4537 C CA . LEU B 1 198 ? 9.508 122.269 43.291 1.00 66.11 198 LEU B CA 1
ATOM 4538 C C . LEU B 1 198 ? 10.537 121.181 43.456 1.00 67.16 198 LEU B C 1
ATOM 4539 O O . LEU B 1 198 ? 11.461 121.298 44.266 1.00 68.12 198 LEU B O 1
ATOM 4544 N N . ASP B 1 199 ? 10.386 120.103 42.700 1.00 67.75 199 ASP B N 1
ATOM 4545 C CA . ASP B 1 199 ? 11.371 119.038 42.672 1.00 68.17 199 ASP B CA 1
ATOM 4546 C C . ASP B 1 199 ? 12.720 119.515 42.129 1.00 68.50 199 ASP B C 1
ATOM 4547 O O . ASP B 1 199 ? 13.741 118.924 42.461 1.00 69.54 199 ASP B O 1
ATOM 4552 N N . ASP B 1 200 ? 12.730 120.519 41.250 1.00 68.24 200 ASP B N 1
ATOM 4553 C CA . ASP B 1 200 ? 13.912 120.825 40.445 1.00 68.25 200 ASP B CA 1
ATOM 4554 C C . ASP B 1 200 ? 14.174 122.347 40.369 1.00 67.96 200 ASP B C 1
ATOM 4555 O O . ASP B 1 200 ? 14.639 122.878 39.355 1.00 68.31 200 ASP B O 1
ATOM 4560 N N . GLY B 1 201 ? 13.862 123.057 41.442 1.00 67.13 201 GLY B N 1
ATOM 4561 C CA . GLY B 1 201 ? 13.991 124.499 41.439 1.00 66.12 201 GLY B CA 1
ATOM 4562 C C . GLY B 1 201 ? 13.036 125.095 42.452 1.00 65.80 201 GLY B C 1
ATOM 4563 O O . GLY B 1 201 ? 12.270 124.381 43.114 1.00 65.62 201 GLY B O 1
ATOM 4564 N N . HIS B 1 202 ? 13.078 126.411 42.596 1.00 65.48 202 HIS B N 1
ATOM 4565 C CA . HIS B 1 202 ? 12.148 127.065 43.481 1.00 65.22 202 HIS B CA 1
ATOM 4566 C C . HIS B 1 202 ? 11.901 128.488 43.092 1.00 64.86 202 HIS B C 1
ATOM 4567 O O . HIS B 1 202 ? 12.665 129.066 42.319 1.00 64.45 202 HIS B O 1
ATOM 4574 N N . LEU B 1 203 ? 10.823 129.029 43.661 1.00 64.59 203 LEU B N 1
ATOM 4575 C CA . LEU B 1 203 ? 10.470 130.420 43.562 1.00 64.28 203 LEU B CA 1
ATOM 4576 C C . LEU B 1 203 ? 10.507 131.076 44.931 1.00 64.98 203 LEU B C 1
ATOM 4577 O O . LEU B 1 203 ? 10.340 130.416 45.984 1.00 64.92 203 LEU B O 1
ATOM 4582 N N . ILE B 1 204 ? 10.759 132.383 44.933 1.00 65.36 204 ILE B N 1
ATOM 4583 C CA . ILE B 1 204 ? 10.573 133.181 46.151 1.00 65.51 204 ILE B CA 1
ATOM 4584 C C . ILE B 1 204 ? 9.774 134.380 45.763 1.00 65.11 204 ILE B C 1
ATOM 4585 O O . ILE B 1 204 ? 9.864 134.835 44.633 1.00 65.67 204 ILE B O 1
ATOM 4590 N N . ALA B 1 205 ? 8.942 134.854 46.676 1.00 65.02 205 ALA B N 1
ATOM 4591 C CA . ALA B 1 205 ? 8.170 136.078 46.471 1.00 64.59 205 ALA B CA 1
ATOM 4592 C C . ALA B 1 205 ? 8.011 136.827 47.768 1.00 64.61 205 ALA B C 1
ATOM 4593 O O . ALA B 1 205 ? 7.869 136.248 48.833 1.00 64.91 205 ALA B O 1
ATOM 4595 N N . TYR B 1 206 ? 8.043 138.131 47.674 1.00 64.60 206 TYR B N 1
ATOM 4596 C CA . TYR B 1 206 ? 7.800 138.961 48.818 1.00 64.84 206 TYR B CA 1
ATOM 4597 C C . TYR B 1 206 ? 7.568 140.402 48.382 1.00 65.03 206 TYR B C 1
ATOM 4598 O O . TYR B 1 206 ? 8.009 140.782 47.304 1.00 65.08 206 TYR B O 1
ATOM 4607 N N . PRO B 1 207 ? 6.890 141.210 49.218 1.00 65.18 207 PRO B N 1
ATOM 4608 C CA . PRO B 1 207 ? 6.583 142.575 48.808 1.00 64.94 207 PRO B CA 1
ATOM 4609 C C . PRO B 1 207 ? 7.793 143.459 49.003 1.00 65.10 207 PRO B C 1
ATOM 4610 O O . PRO B 1 207 ? 8.629 143.172 49.855 1.00 65.30 207 PRO B O 1
ATOM 4614 N N . ILE B 1 208 ? 7.892 144.503 48.195 1.00 65.33 208 ILE B N 1
ATOM 4615 C CA . ILE B 1 208 ? 8.979 145.473 48.279 1.00 65.76 208 ILE B CA 1
ATOM 4616 C C . ILE B 1 208 ? 8.396 146.878 48.227 1.00 66.30 208 ILE B C 1
ATOM 4617 O O . ILE B 1 208 ? 7.232 147.034 47.883 1.00 66.74 208 ILE B O 1
ATOM 4622 N N . PRO B 1 209 ? 9.177 147.910 48.600 1.00 66.86 209 PRO B N 1
ATOM 4623 C CA . PRO B 1 209 ? 8.691 149.283 48.488 1.00 66.81 209 PRO B CA 1
ATOM 4624 C C . PRO B 1 209 ? 8.437 149.703 47.054 1.00 67.49 209 PRO B C 1
ATOM 4625 O O . PRO B 1 209 ? 9.039 149.169 46.106 1.00 67.02 209 PRO B O 1
ATOM 4629 N N . GLY B 1 210 ? 7.551 150.684 46.911 1.00 68.57 210 GLY B N 1
ATOM 4630 C CA . GLY B 1 210 ? 7.326 151.336 45.639 1.00 69.68 210 GLY B CA 1
ATOM 4631 C C . GLY B 1 210 ? 8.645 151.781 45.041 1.00 70.44 210 GLY B C 1
ATOM 4632 O O . GLY B 1 210 ? 9.584 152.112 45.788 1.00 70.48 210 GLY B O 1
ATOM 4633 N N . ARG B 1 211 ? 8.710 151.762 43.701 1.00 71.12 211 ARG B N 1
ATOM 4634 C CA . ARG B 1 211 ? 9.854 152.261 42.915 1.00 71.55 211 ARG B CA 1
ATOM 4635 C C . ARG B 1 211 ? 10.252 153.635 43.422 1.00 71.30 211 ARG B C 1
ATOM 4636 O O . ARG B 1 211 ? 11.433 153.992 43.388 1.00 71.53 211 ARG B O 1
ATOM 4644 N N . GLU B 1 212 ? 9.261 154.374 43.925 1.00 71.20 212 GLU B N 1
ATOM 4645 C CA . GLU B 1 212 ? 9.442 155.750 44.362 1.00 71.87 212 GLU B CA 1
ATOM 4646 C C . GLU B 1 212 ? 8.646 156.007 45.652 1.00 72.30 212 GLU B C 1
ATOM 4647 O O . GLU B 1 212 ? 7.494 155.560 45.788 1.00 72.58 212 GLU B O 1
ATOM 4653 N N . ASN B 1 213 ? 9.247 156.774 46.564 1.00 72.48 213 ASN B N 1
ATOM 4654 C CA . ASN B 1 213 ? 8.718 157.013 47.938 1.00 72.44 213 ASN B CA 1
ATOM 4655 C C . ASN B 1 213 ? 7.192 157.044 48.178 1.00 72.25 213 ASN B C 1
ATOM 4656 O O . ASN B 1 213 ? 6.710 156.389 49.138 1.00 72.62 213 ASN B O 1
ATOM 4661 N N . ALA B 1 214 ? 6.444 157.783 47.343 1.00 71.32 214 ALA B N 1
ATOM 4662 C CA . ALA B 1 214 ? 4.989 157.875 47.538 1.00 70.30 214 ALA B CA 1
ATOM 4663 C C . ALA B 1 214 ? 4.185 156.965 46.582 1.00 69.92 214 ALA B C 1
ATOM 4664 O O . ALA B 1 214 ? 3.096 157.316 46.146 1.00 69.80 214 ALA B O 1
ATOM 4666 N N . GLU B 1 215 ? 4.729 155.784 46.289 1.00 69.58 215 GLU B N 1
ATOM 4667 C CA . GLU B 1 215 ? 4.065 154.804 45.423 1.00 69.97 215 GLU B CA 1
ATOM 4668 C C . GLU B 1 215 ? 3.736 153.523 46.213 1.00 70.01 215 GLU B C 1
ATOM 4669 O O . GLU B 1 215 ? 4.400 153.195 47.220 1.00 70.42 215 GLU B O 1
ATOM 4675 N N . SER B 1 216 ? 2.740 152.779 45.733 1.00 69.53 216 SER B N 1
ATOM 4676 C CA . SER B 1 216 ? 2.279 151.580 46.420 1.00 69.02 216 SER B CA 1
ATOM 4677 C C . SER B 1 216 ? 3.344 150.508 46.405 1.00 68.80 216 SER B C 1
ATOM 4678 O O . SER B 1 216 ? 4.139 150.444 45.447 1.00 69.15 216 SER B O 1
ATOM 4681 N N . PRO B 1 217 ? 3.363 149.647 47.447 1.00 68.15 217 PRO B N 1
ATOM 4682 C CA . PRO B 1 217 ? 4.315 148.522 47.487 1.00 67.20 217 PRO B CA 1
ATOM 4683 C C . PRO B 1 217 ? 4.178 147.653 46.252 1.00 66.71 217 PRO B C 1
ATOM 4684 O O . PRO B 1 217 ? 3.129 147.640 45.635 1.00 66.49 217 PRO B O 1
ATOM 4688 N N . ARG B 1 218 ? 5.226 146.913 45.915 1.00 66.43 218 ARG B N 1
ATOM 4689 C CA . ARG B 1 218 ? 5.224 146.038 44.753 1.00 66.16 218 ARG B CA 1
ATOM 4690 C C . ARG B 1 218 ? 5.450 144.595 45.211 1.00 66.21 218 ARG B C 1
ATOM 4691 O O . ARG B 1 218 ? 5.748 144.376 46.378 1.00 66.21 218 ARG B O 1
ATOM 4699 N N . LEU B 1 219 ? 5.273 143.614 44.320 1.00 65.98 219 LEU B N 1
ATOM 4700 C CA . LEU B 1 219 ? 5.722 142.243 44.602 1.00 65.81 219 LEU B CA 1
ATOM 4701 C C . LEU B 1 219 ? 6.972 141.894 43.820 1.00 65.74 219 LEU B C 1
ATOM 4702 O O . LEU B 1 219 ? 7.092 142.136 42.609 1.00 65.71 219 LEU B O 1
ATOM 4707 N N . ASN B 1 220 ? 7.900 141.292 44.526 1.00 65.39 220 ASN B N 1
ATOM 4708 C CA . ASN B 1 220 ? 9.167 140.954 43.971 1.00 65.61 220 ASN B CA 1
ATOM 4709 C C . ASN B 1 220 ? 9.176 139.445 43.889 1.00 65.78 220 ASN B C 1
ATOM 4710 O O . ASN B 1 220 ? 8.721 138.776 44.808 1.00 66.62 220 ASN B O 1
ATOM 4715 N N . PHE B 1 221 ? 9.653 138.877 42.798 1.00 65.81 221 PHE B N 1
ATOM 4716 C CA . PHE B 1 221 ? 9.834 137.422 42.783 1.00 65.52 221 PHE B CA 1
ATOM 4717 C C . PHE B 1 221 ? 11.038 136.998 41.994 1.00 65.88 221 PHE B C 1
ATOM 4718 O O . PHE B 1 221 ? 11.507 137.696 41.081 1.00 66.29 221 PHE B O 1
ATOM 4726 N N . GLN B 1 222 ? 11.505 135.818 42.338 1.00 66.15 222 GLN B N 1
ATOM 4727 C CA . GLN B 1 222 ? 12.566 135.144 41.595 1.00 66.69 222 GLN B CA 1
ATOM 4728 C C . GLN B 1 222 ? 12.174 133.705 41.303 1.00 66.57 222 GLN B C 1
ATOM 4729 O O . GLN B 1 222 ? 11.515 133.051 42.125 1.00 66.87 222 GLN B O 1
ATOM 4735 N N . TRP B 1 223 ? 12.589 133.215 40.142 1.00 66.18 223 TRP B N 1
ATOM 4736 C CA . TRP B 1 223 ? 12.415 131.821 39.829 1.00 65.87 223 TRP B CA 1
ATOM 4737 C C . TRP B 1 223 ? 13.756 131.228 39.429 1.00 65.91 223 TRP B C 1
ATOM 4738 O O . TRP B 1 223 ? 14.287 131.565 38.385 1.00 66.77 223 TRP B O 1
ATOM 4749 N N . TYR B 1 224 ? 14.318 130.368 40.263 1.00 65.59 224 TYR B N 1
ATOM 4750 C CA . TYR B 1 224 ? 15.623 129.770 39.974 1.00 65.22 224 TYR B CA 1
ATOM 4751 C C . TYR B 1 224 ? 15.511 128.547 39.098 1.00 64.81 224 TYR B C 1
ATOM 4752 O O . TYR B 1 224 ? 14.760 127.652 39.430 1.00 65.33 224 TYR B O 1
ATOM 4761 N N . TRP B 1 225 ? 16.256 128.503 37.996 1.00 64.41 225 TRP B N 1
ATOM 4762 C CA . TRP B 1 225 ? 16.232 127.377 37.064 1.00 64.53 225 TRP B CA 1
ATOM 4763 C C . TRP B 1 225 ? 17.604 126.714 36.974 1.00 65.02 225 TRP B C 1
ATOM 4764 O O . TRP B 1 225 ? 18.633 127.419 36.839 1.00 64.85 225 TRP B O 1
ATOM 4775 N N . ASN B 1 226 ? 17.623 125.377 37.000 1.00 64.67 226 ASN B N 1
ATOM 4776 C CA . ASN B 1 226 ? 18.845 124.618 36.666 1.00 64.70 226 ASN B CA 1
ATOM 4777 C C . ASN B 1 226 ? 19.122 124.639 35.146 1.00 64.84 226 ASN B C 1
ATOM 4778 O O . ASN B 1 226 ? 18.240 124.341 34.327 1.00 65.19 226 ASN B O 1
ATOM 4783 N N . VAL B 1 227 ? 20.322 125.031 34.747 1.00 64.49 227 VAL B N 1
ATOM 4784 C CA . VAL B 1 227 ? 20.604 125.129 33.317 1.00 64.53 227 VAL B CA 1
ATOM 4785 C C . VAL B 1 227 ? 22.001 124.650 33.117 1.00 64.97 227 VAL B C 1
ATOM 4786 O O . VAL B 1 227 ? 22.939 125.195 33.704 1.00 65.02 227 VAL B O 1
ATOM 4790 N N . ALA B 1 228 ? 22.140 123.592 32.321 1.00 65.59 228 ALA B N 1
ATOM 4791 C CA . ALA B 1 228 ? 23.440 122.939 32.093 1.00 65.56 228 ALA B CA 1
ATOM 4792 C C . ALA B 1 228 ? 24.377 123.946 31.434 1.00 65.76 228 ALA B C 1
ATOM 4793 O O . ALA B 1 228 ? 23.998 124.627 30.478 1.00 65.82 228 ALA B O 1
ATOM 4795 N N . GLU B 1 229 ? 25.573 124.086 31.989 1.00 65.92 229 GLU B N 1
ATOM 4796 C CA . GLU B 1 229 ? 26.616 124.893 31.374 1.00 66.36 229 GLU B CA 1
ATOM 4797 C C . GLU B 1 229 ? 26.871 124.394 29.960 1.00 66.18 229 GLU B C 1
ATOM 4798 O O . GLU B 1 229 ? 26.578 123.258 29.635 1.00 66.65 229 GLU B O 1
ATOM 4804 N N . GLY B 1 230 ? 27.407 125.246 29.108 1.00 66.47 230 GLY B N 1
ATOM 4805 C CA . GLY B 1 230 ? 27.648 124.869 27.712 1.00 66.40 230 GLY B CA 1
ATOM 4806 C C . GLY B 1 230 ? 26.497 125.381 26.852 1.00 66.50 230 GLY B C 1
ATOM 4807 O O . GLY B 1 230 ? 25.979 126.481 27.104 1.00 66.00 230 GLY B O 1
ATOM 4808 N N . PRO B 1 231 ? 26.089 124.580 25.840 1.00 66.25 231 PRO B N 1
ATOM 4809 C CA . PRO B 1 231 ? 25.017 124.912 24.911 1.00 65.87 231 PRO B CA 1
ATOM 4810 C C . PRO B 1 231 ? 23.775 125.506 25.559 1.00 66.69 231 PRO B C 1
ATOM 4811 O O . PRO B 1 231 ? 23.250 126.502 25.026 1.00 67.43 231 PRO B O 1
ATOM 4815 N N . ASP B 1 232 ? 23.306 124.958 26.692 1.00 66.34 232 ASP B N 1
ATOM 4816 C CA . ASP B 1 232 ? 22.011 125.402 27.220 1.00 66.13 232 ASP B CA 1
ATOM 4817 C C . ASP B 1 232 ? 22.137 126.748 27.896 1.00 66.59 232 ASP B C 1
ATOM 4818 O O . ASP B 1 232 ? 21.304 127.654 27.684 1.00 67.25 232 ASP B O 1
ATOM 4823 N N . LEU B 1 233 ? 23.174 126.907 28.706 1.00 66.16 233 LEU B N 1
ATOM 4824 C CA . LEU B 1 233 ? 23.393 128.193 29.346 1.00 65.24 233 LEU B CA 1
ATOM 4825 C C . LEU B 1 233 ? 23.797 129.228 28.308 1.00 65.39 233 LEU B C 1
ATOM 4826 O O . LEU B 1 233 ? 23.380 130.376 28.387 1.00 65.23 233 LEU B O 1
ATOM 4831 N N . ASP B 1 234 ? 24.578 128.827 27.307 1.00 65.53 234 ASP B N 1
ATOM 4832 C CA . ASP B 1 234 ? 25.000 129.795 26.317 1.00 65.79 234 ASP B CA 1
ATOM 4833 C C . ASP B 1 234 ? 23.817 130.349 25.560 1.00 65.95 234 ASP B C 1
ATOM 4834 O O . ASP B 1 234 ? 23.779 131.524 25.310 1.00 66.27 234 ASP B O 1
ATOM 4839 N N . GLU B 1 235 ? 22.825 129.526 25.239 1.00 66.01 235 GLU B N 1
ATOM 4840 C CA . GLU B 1 235 ? 21.657 130.019 24.491 1.00 65.76 235 GLU B CA 1
ATOM 4841 C C . GLU B 1 235 ? 20.754 130.868 25.401 1.00 65.78 235 GLU B C 1
ATOM 4842 O O . GLU B 1 235 ? 20.049 131.777 24.963 1.00 66.46 235 GLU B O 1
ATOM 4848 N N . LEU B 1 236 ? 20.765 130.590 26.683 1.00 65.36 236 LEU B N 1
ATOM 4849 C CA . LEU B 1 236 ? 19.959 131.400 27.562 1.00 65.49 236 LEU B CA 1
ATOM 4850 C C . LEU B 1 236 ? 20.577 132.785 27.755 1.00 65.70 236 LEU B C 1
ATOM 4851 O O . LEU B 1 236 ? 19.873 133.766 27.919 1.00 66.08 236 LEU B O 1
ATOM 4856 N N . MET B 1 237 ? 21.898 132.861 27.735 1.00 65.87 237 MET B N 1
ATOM 4857 C CA . MET B 1 237 ? 22.577 134.078 28.120 1.00 65.41 237 MET B CA 1
ATOM 4858 C C . MET B 1 237 ? 22.951 134.906 26.924 1.00 65.11 237 MET B C 1
ATOM 4859 O O . MET B 1 237 ? 23.662 135.899 27.063 1.00 65.28 237 MET B O 1
ATOM 4864 N N . THR B 1 238 ? 22.505 134.484 25.745 1.00 64.66 238 THR B N 1
ATOM 4865 C CA . THR B 1 238 ? 22.780 135.228 24.538 1.00 64.55 238 THR B CA 1
ATOM 4866 C C . THR B 1 238 ? 21.598 136.144 24.260 1.00 64.85 238 THR B C 1
ATOM 4867 O O . THR B 1 238 ? 20.454 135.695 24.184 1.00 64.72 238 THR B O 1
ATOM 4871 N N . ASP B 1 239 ? 21.895 137.433 24.122 1.00 65.05 239 ASP B N 1
ATOM 4872 C CA . ASP B 1 239 ? 20.884 138.462 23.901 1.00 65.17 239 ASP B CA 1
ATOM 4873 C C . ASP B 1 239 ? 20.407 138.456 22.466 1.00 64.99 239 ASP B C 1
ATOM 4874 O O . ASP B 1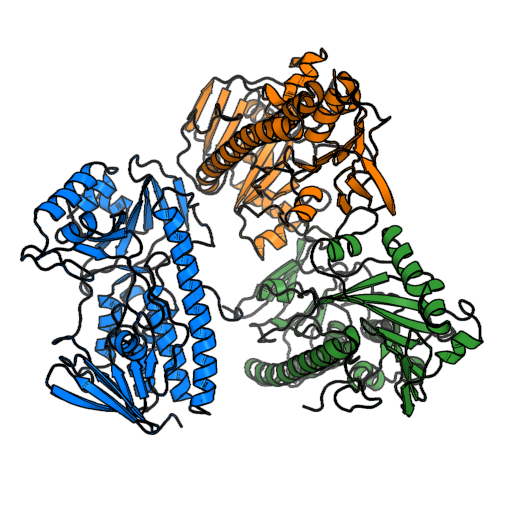 239 ? 20.900 137.680 21.652 1.00 65.25 239 ASP B O 1
ATOM 4879 N N . VAL B 1 240 ? 19.446 139.320 22.170 1.00 65.10 240 VAL B N 1
ATOM 4880 C CA . VAL B 1 240 ? 18.733 139.334 20.897 1.00 65.10 240 VAL B CA 1
ATOM 4881 C C . VAL B 1 240 ? 19.672 139.704 19.738 1.00 65.65 240 VAL B C 1
ATOM 4882 O O . VAL B 1 240 ? 19.410 139.380 18.560 1.00 65.10 240 VAL B O 1
ATOM 4886 N N . ARG B 1 241 ? 20.770 140.384 20.062 1.00 66.10 241 ARG B N 1
ATOM 4887 C CA . ARG B 1 241 ? 21.702 140.720 19.010 1.00 67.41 241 ARG B CA 1
ATOM 4888 C C . ARG B 1 241 ? 22.909 139.771 18.893 1.00 67.45 241 ARG B C 1
ATOM 4889 O O . ARG B 1 241 ? 23.837 140.036 18.114 1.00 67.28 241 ARG B O 1
ATOM 4897 N N . GLY B 1 242 ? 22.863 138.653 19.629 1.00 67.34 242 GLY B N 1
ATOM 4898 C CA . GLY B 1 242 ? 23.863 137.594 19.495 1.00 66.80 242 GLY B CA 1
ATOM 4899 C C . GLY B 1 242 ? 25.077 137.743 20.385 1.00 66.80 242 GLY B C 1
ATOM 4900 O O . GLY B 1 242 ? 26.136 137.215 20.080 1.00 66.73 242 GLY B O 1
ATOM 4901 N N . ILE B 1 243 ? 24.929 138.453 21.496 1.00 66.71 243 ILE B N 1
ATOM 4902 C CA . ILE B 1 243 ? 26.022 138.555 22.452 1.00 66.44 243 ILE B CA 1
ATOM 4903 C C . ILE B 1 243 ? 25.775 137.641 23.630 1.00 66.25 243 ILE B C 1
ATOM 4904 O O . ILE B 1 243 ? 24.738 137.717 24.269 1.00 66.18 243 ILE B O 1
ATOM 4909 N N . ARG B 1 244 ? 26.739 136.773 23.909 1.00 66.25 244 ARG B N 1
ATOM 4910 C CA . ARG B 1 244 ? 26.659 135.894 25.054 1.00 66.19 244 ARG B CA 1
ATOM 4911 C C . ARG B 1 244 ? 27.066 136.753 26.234 1.00 66.35 244 ARG B C 1
ATOM 4912 O O . ARG B 1 244 ? 28.236 137.081 26.387 1.00 67.22 244 ARG B O 1
ATOM 4920 N N . LEU B 1 245 ? 26.122 137.117 27.078 1.00 65.92 245 LEU B N 1
ATOM 4921 C CA . LEU B 1 245 ? 26.448 138.037 28.141 1.00 66.09 245 LEU B CA 1
ATOM 4922 C C . LEU B 1 245 ? 26.960 137.308 29.356 1.00 66.41 245 LEU B C 1
ATOM 4923 O O . LEU B 1 245 ? 26.526 136.210 29.632 1.00 66.57 245 LEU B O 1
ATOM 4928 N N . PRO B 1 246 ? 27.897 137.913 30.092 1.00 66.93 246 PRO B N 1
ATOM 4929 C CA . PRO B 1 246 ? 28.464 137.240 31.292 1.00 66.79 246 PRO B CA 1
ATOM 4930 C C . PRO B 1 246 ? 27.561 137.042 32.510 1.00 66.85 246 PRO B C 1
ATOM 4931 O O . PRO B 1 246 ? 27.746 136.059 33.222 1.00 68.10 246 PRO B O 1
ATOM 4935 N N . THR B 1 247 ? 26.630 137.949 32.780 1.00 66.78 247 THR B N 1
ATOM 4936 C CA . THR B 1 247 ? 25.953 137.996 34.099 1.00 66.60 247 THR B CA 1
ATOM 4937 C C . THR B 1 247 ? 24.417 138.046 34.003 1.00 66.70 247 THR B C 1
ATOM 4938 O O . THR B 1 247 ? 23.743 137.182 34.582 1.00 67.07 247 THR B O 1
ATOM 4942 N N . SER B 1 248 ? 23.868 139.057 33.314 1.00 66.08 248 SER B N 1
ATOM 4943 C CA . SER B 1 248 ? 22.415 139.169 33.148 1.00 65.76 248 SER B CA 1
ATOM 4944 C C . SER B 1 248 ? 22.039 139.402 31.715 1.00 65.73 248 SER B C 1
ATOM 4945 O O . SER B 1 248 ? 22.838 139.921 30.972 1.00 67.12 248 SER B O 1
ATOM 4948 N N . VAL B 1 249 ? 20.845 138.987 31.312 1.00 65.19 249 VAL B N 1
ATOM 4949 C CA . VAL B 1 249 ? 20.254 139.470 30.080 1.00 65.24 249 VAL B CA 1
ATOM 4950 C C . VAL B 1 249 ? 19.030 140.280 30.473 1.00 65.30 249 VAL B C 1
ATOM 4951 O O . VAL B 1 249 ? 18.071 139.728 30.955 1.00 65.72 249 VAL B O 1
ATOM 4955 N N . HIS B 1 250 ? 19.061 141.587 30.269 1.00 65.71 250 HIS B N 1
ATOM 4956 C CA . HIS B 1 250 ? 17.905 142.432 30.589 1.00 66.30 250 HIS B CA 1
ATOM 4957 C C . HIS B 1 250 ? 16.724 142.248 29.672 1.00 65.98 250 HIS B C 1
ATOM 4958 O O . HIS B 1 250 ? 16.874 141.786 28.534 1.00 65.56 250 HIS B O 1
ATOM 4965 N N . ASN B 1 251 ? 15.547 142.584 30.200 1.00 66.05 251 ASN B N 1
ATOM 4966 C CA . ASN B 1 251 ? 14.306 142.327 29.521 1.00 66.31 251 ASN B CA 1
ATOM 4967 C C . ASN B 1 251 ? 14.296 142.846 28.069 1.00 67.02 251 ASN B C 1
ATOM 4968 O O . ASN B 1 251 ? 13.837 142.134 27.150 1.00 66.95 251 ASN B O 1
ATOM 4973 N N . ASN B 1 252 ? 14.819 144.058 27.858 1.00 67.05 252 ASN B N 1
ATOM 4974 C CA . ASN B 1 252 ? 14.756 144.689 26.532 1.00 68.44 252 ASN B CA 1
ATOM 4975 C C . ASN B 1 252 ? 15.608 143.954 25.524 1.00 68.37 252 ASN B C 1
ATOM 4976 O O . ASN B 1 252 ? 15.517 144.225 24.328 1.00 69.03 252 ASN B O 1
ATOM 4981 N N . SER B 1 253 ? 16.426 143.027 26.014 1.00 67.84 253 SER B N 1
ATOM 4982 C CA . SER B 1 253 ? 17.411 142.356 25.183 1.00 67.56 253 SER B CA 1
ATOM 4983 C C . SER B 1 253 ? 17.230 140.828 25.082 1.00 67.05 253 SER B C 1
ATOM 4984 O O . SER B 1 253 ? 18.052 140.141 24.481 1.00 66.91 253 SER B O 1
ATOM 4987 N N . LEU B 1 254 ? 16.152 140.298 25.651 1.00 66.29 254 LEU B N 1
ATOM 4988 C CA . LEU B 1 254 ? 15.937 138.874 25.616 1.00 65.38 254 LEU B CA 1
ATOM 4989 C C . LEU B 1 254 ? 15.763 138.380 24.188 1.00 65.71 254 LEU B C 1
ATOM 4990 O O . LEU B 1 254 ? 15.228 139.063 23.316 1.00 65.30 254 LEU B O 1
ATOM 4995 N N . ASN B 1 255 ? 16.283 137.185 23.947 1.00 65.59 255 ASN B N 1
ATOM 4996 C CA . ASN B 1 255 ? 15.848 136.397 22.836 1.00 65.14 255 ASN B CA 1
ATOM 4997 C C . ASN B 1 255 ? 14.348 136.091 23.094 1.00 64.73 255 ASN B C 1
ATOM 4998 O O . ASN B 1 255 ? 13.993 135.562 24.157 1.00 64.28 255 ASN B O 1
ATOM 5003 N N . PRO B 1 256 ? 13.465 136.473 22.163 1.00 64.04 256 PRO B N 1
ATOM 5004 C CA . PRO B 1 256 ? 12.053 136.172 22.335 1.00 64.23 256 PRO B CA 1
ATOM 5005 C C . PRO B 1 256 ? 11.781 134.725 22.724 1.00 64.79 256 PRO B C 1
ATOM 5006 O O . PRO B 1 256 ? 10.895 134.458 23.557 1.00 65.46 256 PRO B O 1
ATOM 5010 N N . HIS B 1 257 ? 12.555 133.800 22.160 1.00 65.03 257 HIS B N 1
ATOM 5011 C CA . HIS B 1 257 ? 12.450 132.387 22.491 1.00 64.81 257 HIS B CA 1
ATOM 5012 C C . HIS B 1 257 ? 12.584 132.115 23.986 1.00 64.94 257 HIS B C 1
ATOM 5013 O O . HIS B 1 257 ? 11.806 131.346 24.549 1.00 65.03 257 HIS B O 1
ATOM 5020 N N . ASN B 1 258 ? 13.573 132.730 24.627 1.00 64.57 258 ASN B N 1
ATOM 5021 C CA . ASN B 1 258 ? 13.793 132.504 26.053 1.00 64.84 258 ASN B CA 1
ATOM 5022 C C . ASN B 1 258 ? 12.679 133.081 26.878 1.00 65.19 258 ASN B C 1
ATOM 5023 O O . ASN B 1 258 ? 12.320 132.514 27.905 1.00 65.87 258 ASN B O 1
ATOM 5028 N N . LEU B 1 259 ? 12.101 134.199 26.425 1.00 65.22 259 LEU B N 1
ATOM 5029 C CA . LEU B 1 259 ? 10.979 134.781 27.122 1.00 64.50 259 LEU B CA 1
ATOM 5030 C C . LEU B 1 259 ? 9.764 133.893 26.968 1.00 64.60 259 LEU B C 1
ATOM 5031 O O . LEU B 1 259 ? 9.063 133.673 27.948 1.00 64.70 259 LEU B O 1
ATOM 5036 N N . ARG B 1 260 ? 9.533 133.357 25.762 1.00 64.46 260 ARG B N 1
ATOM 5037 C CA . ARG B 1 260 ? 8.442 132.398 25.565 1.00 64.86 260 ARG B CA 1
ATOM 5038 C C . ARG B 1 260 ? 8.551 131.196 26.499 1.00 65.14 260 ARG B C 1
ATOM 5039 O O . ARG B 1 260 ? 7.559 130.789 27.106 1.00 65.80 260 ARG B O 1
ATOM 5047 N N . GLN B 1 261 ? 9.753 130.663 26.635 1.00 65.13 261 GLN B N 1
ATOM 5048 C CA . GLN B 1 261 ? 10.021 129.525 27.480 1.00 66.16 261 GLN B CA 1
ATOM 5049 C C . GLN B 1 261 ? 9.735 129.846 28.950 1.00 65.61 261 GLN B C 1
ATOM 5050 O O . GLN B 1 261 ? 9.105 129.058 29.683 1.00 65.11 261 GLN B O 1
ATOM 5056 N N . PHE B 1 262 ? 10.191 131.011 29.383 1.00 65.23 262 PHE B N 1
ATOM 5057 C CA . PHE B 1 262 ? 9.915 131.440 30.739 1.00 64.84 262 PHE B CA 1
ATOM 5058 C C . PHE B 1 262 ? 8.406 131.379 30.994 1.00 64.84 262 PHE B C 1
ATOM 5059 O O . PHE B 1 262 ? 7.951 130.748 31.972 1.00 63.71 262 PHE B O 1
ATOM 5067 N N . HIS B 1 263 ? 7.643 132.018 30.100 1.00 64.78 263 HIS B N 1
ATOM 5068 C CA . HIS B 1 263 ? 6.187 132.018 30.206 1.00 65.27 263 HIS B CA 1
ATOM 5069 C C . HIS B 1 263 ? 5.588 130.617 30.126 1.00 65.56 263 HIS B C 1
ATOM 5070 O O . HIS B 1 263 ? 4.738 130.210 30.941 1.00 65.26 263 HIS B O 1
ATOM 5077 N N . SER B 1 264 ? 6.054 129.856 29.148 1.00 65.86 264 SER B N 1
ATOM 5078 C CA . SER B 1 264 ? 5.434 128.571 28.910 1.00 65.70 264 SER B CA 1
ATOM 5079 C C . SER B 1 264 ? 5.782 127.543 29.997 1.00 65.49 264 SER B C 1
ATOM 5080 O O . SER B 1 264 ? 4.928 126.765 30.362 1.00 65.79 264 SER B O 1
ATOM 5083 N N . LYS B 1 265 ? 6.988 127.584 30.570 1.00 65.67 265 LYS B N 1
ATOM 5084 C CA . LYS B 1 265 ? 7.276 126.784 31.770 1.00 66.05 265 LYS B CA 1
ATOM 5085 C C . LYS B 1 265 ? 6.410 127.217 32.926 1.00 66.01 265 LYS B C 1
ATOM 5086 O O . LYS B 1 265 ? 6.009 126.390 33.756 1.00 65.35 265 LYS B O 1
ATOM 5092 N N . GLY B 1 266 ? 6.109 128.525 32.951 1.00 66.44 266 GLY B N 1
ATOM 5093 C CA . GLY B 1 266 ? 5.378 129.154 34.059 1.00 66.22 266 GLY B CA 1
ATOM 5094 C C . GLY B 1 266 ? 3.956 128.680 34.104 1.00 66.48 266 GLY B C 1
ATOM 5095 O O . GLY B 1 266 ? 3.364 128.596 35.161 1.00 66.43 266 GLY B O 1
ATOM 5096 N N . GLU B 1 267 ? 3.413 128.363 32.934 1.00 67.12 267 GLU B N 1
ATOM 5097 C CA . GLU B 1 267 ? 2.072 127.798 32.815 1.00 67.85 267 GLU B CA 1
ATOM 5098 C C . GLU B 1 267 ? 1.755 126.594 33.744 1.00 67.16 267 GLU B C 1
ATOM 5099 O O . GLU B 1 267 ? 0.639 126.458 34.210 1.00 67.46 267 GLU B O 1
ATOM 5105 N N . SER B 1 268 ? 2.745 125.759 34.032 1.00 67.16 268 SER B N 1
ATOM 5106 C CA . SER B 1 268 ? 2.565 124.568 34.867 1.00 67.28 268 SER B CA 1
ATOM 5107 C C . SER B 1 268 ? 2.343 124.900 36.320 1.00 67.28 268 SER B C 1
ATOM 5108 O O . SER B 1 268 ? 1.842 124.072 37.072 1.00 68.05 268 SER B O 1
ATOM 5111 N N . LEU B 1 269 ? 2.752 126.092 36.737 1.00 66.90 269 LEU B N 1
ATOM 5112 C CA . LEU B 1 269 ? 2.796 126.413 38.144 1.00 66.13 269 LEU B CA 1
ATOM 5113 C C . LEU B 1 269 ? 1.395 126.659 38.682 1.00 66.24 269 LEU B C 1
ATOM 5114 O O . LEU B 1 269 ? 0.469 127.036 37.935 1.00 65.67 269 LEU B O 1
ATOM 5119 N N . PHE B 1 270 ? 1.258 126.437 39.986 1.00 65.86 270 PHE B N 1
ATOM 5120 C CA . PHE B 1 270 ? 0.043 126.717 40.705 1.00 65.85 270 PHE B CA 1
ATOM 5121 C C . PHE B 1 270 ? -0.348 128.155 40.456 1.00 66.11 270 PHE B C 1
ATOM 5122 O O . PHE B 1 270 ? 0.502 129.044 40.405 1.00 66.13 270 PHE B O 1
ATOM 5130 N N . LYS B 1 271 ? -1.649 128.378 40.312 1.00 66.49 271 LYS B N 1
ATOM 5131 C CA . LYS B 1 271 ? -2.190 129.650 39.829 1.00 66.52 271 LYS B CA 1
ATOM 5132 C C . LYS B 1 271 ? -1.414 130.929 40.232 1.00 66.54 271 LYS B C 1
ATOM 5133 O O . LYS B 1 271 ? -0.960 131.659 39.340 1.00 67.03 271 LYS B O 1
ATOM 5139 N N . PRO B 1 272 ? -1.287 131.220 41.548 1.00 65.82 272 PRO B N 1
ATOM 5140 C CA . PRO B 1 272 ? -0.646 132.477 41.964 1.00 65.58 272 PRO B CA 1
ATOM 5141 C C . PRO B 1 272 ? 0.790 132.657 41.486 1.00 65.48 272 PRO B C 1
ATOM 5142 O O . PRO B 1 272 ? 1.160 133.759 41.107 1.00 65.44 272 PRO B O 1
ATOM 5146 N N . PHE B 1 273 ? 1.594 131.602 41.497 1.00 65.24 273 PHE B N 1
ATOM 5147 C CA . PHE B 1 273 ? 2.962 131.716 40.991 1.00 65.28 273 PHE B CA 1
ATOM 5148 C C . PHE B 1 273 ? 2.930 131.845 39.487 1.00 65.32 273 PHE B C 1
ATOM 5149 O O . PHE B 1 273 ? 3.682 132.616 38.914 1.00 65.55 273 PHE B O 1
ATOM 5157 N N . ARG B 1 274 ? 2.045 131.083 38.854 1.00 65.49 274 ARG B N 1
ATOM 5158 C CA . ARG B 1 274 ? 1.869 131.139 37.429 1.00 65.74 274 ARG B CA 1
ATOM 5159 C C . ARG B 1 274 ? 1.607 132.590 37.057 1.00 66.27 274 ARG B C 1
ATOM 5160 O O . ARG B 1 274 ? 2.247 133.139 36.150 1.00 66.52 274 ARG B O 1
ATOM 5168 N N . ASP B 1 275 ? 0.682 133.229 37.773 1.00 66.19 275 ASP B N 1
ATOM 5169 C CA . ASP B 1 275 ? 0.328 134.612 37.464 1.00 66.33 275 ASP B CA 1
ATOM 5170 C C . ASP B 1 275 ? 1.451 135.626 37.690 1.00 66.28 275 ASP B C 1
ATOM 5171 O O . ASP B 1 275 ? 1.599 136.543 36.903 1.00 66.29 275 ASP B O 1
ATOM 5176 N N . LEU B 1 276 ? 2.277 135.437 38.723 1.00 66.23 276 LEU B N 1
ATOM 5177 C CA . LEU B 1 276 ? 3.459 136.275 38.871 1.00 65.89 276 LEU B CA 1
ATOM 5178 C C . LEU B 1 276 ? 4.326 136.157 37.619 1.00 66.23 276 LEU B C 1
ATOM 5179 O O . LEU B 1 276 ? 4.689 137.172 37.035 1.00 66.46 276 LEU B O 1
ATOM 5184 N N . VAL B 1 277 ? 4.611 134.921 37.190 1.00 65.95 277 VAL B N 1
ATOM 5185 C CA . VAL B 1 277 ? 5.443 134.682 36.025 1.00 65.77 277 VAL B CA 1
ATOM 5186 C C . VAL B 1 277 ? 4.884 135.251 34.710 1.00 65.75 277 VAL B C 1
ATOM 5187 O O . VAL B 1 277 ? 5.607 135.887 33.956 1.00 66.20 277 VAL B O 1
ATOM 5191 N N . LEU B 1 278 ? 3.604 135.037 34.441 1.00 65.70 278 LEU B N 1
ATOM 5192 C CA . LEU B 1 278 ? 3.024 135.369 33.134 1.00 65.69 278 LEU B CA 1
ATOM 5193 C C . LEU B 1 278 ? 2.675 136.846 32.988 1.00 66.21 278 LEU B C 1
ATOM 5194 O O . LEU B 1 278 ? 2.489 137.348 31.864 1.00 65.73 278 LEU B O 1
ATOM 5199 N N . ASN B 1 279 ? 2.556 137.535 34.125 1.00 65.60 279 ASN B N 1
ATOM 5200 C CA . ASN B 1 279 ? 2.098 138.878 34.090 1.00 65.38 279 ASN B CA 1
ATOM 5201 C C . ASN B 1 279 ? 3.209 139.882 34.336 1.00 65.71 279 ASN B C 1
ATOM 5202 O O . ASN B 1 279 ? 3.030 141.049 34.034 1.00 65.85 279 ASN B O 1
ATOM 5207 N N . ALA B 1 280 ? 4.358 139.461 34.861 1.00 65.53 280 ALA B N 1
ATOM 5208 C CA . ALA B 1 280 ? 5.441 140.423 35.067 1.00 65.53 280 ALA B CA 1
ATOM 5209 C C . ALA B 1 280 ? 5.732 141.108 33.735 1.00 65.48 280 ALA B C 1
ATOM 5210 O O . ALA B 1 280 ? 5.758 140.467 32.716 1.00 66.09 280 ALA B O 1
ATOM 5212 N N . SER B 1 281 ? 5.969 142.403 33.721 1.00 65.68 281 SER B N 1
ATOM 5213 C CA . SER B 1 281 ? 6.176 143.045 32.439 1.00 66.72 281 SER B CA 1
ATOM 5214 C C . SER B 1 281 ? 7.629 143.047 32.037 1.00 66.82 281 SER B C 1
ATOM 5215 O O . SER B 1 281 ? 7.921 143.070 30.843 1.00 66.79 281 SER B O 1
ATOM 5218 N N . SER B 1 282 ? 8.547 142.998 33.006 1.00 66.93 282 SER B N 1
ATOM 5219 C CA . SER B 1 282 ? 9.970 143.024 32.644 1.00 67.10 282 SER B CA 1
ATOM 5220 C C . SER B 1 282 ? 10.882 142.003 33.235 1.00 66.74 282 SER B C 1
ATOM 5221 O O . SER B 1 282 ? 11.924 142.376 33.756 1.00 67.06 282 SER B O 1
ATOM 5224 N N . PRO B 1 283 ? 10.537 140.708 33.116 1.00 66.45 283 PRO B N 1
ATOM 5225 C CA . PRO B 1 283 ? 11.390 139.739 33.808 1.00 65.36 283 PRO B CA 1
ATOM 5226 C C . PRO B 1 283 ? 12.734 139.680 33.114 1.00 65.07 283 PRO B C 1
ATOM 5227 O O . PRO B 1 283 ? 12.828 139.886 31.910 1.00 63.86 283 PRO B O 1
ATOM 5231 N N . PHE B 1 284 ? 13.782 139.417 33.886 1.00 65.30 284 PHE B N 1
ATOM 5232 C CA . PHE B 1 284 ? 15.095 139.257 33.289 1.00 65.13 284 PHE B CA 1
ATOM 5233 C C . PHE B 1 284 ? 15.850 138.174 34.025 1.00 64.99 284 PHE B C 1
ATOM 5234 O O . PHE B 1 284 ? 15.399 137.699 35.058 1.00 65.00 284 PHE B O 1
ATOM 5242 N N . VAL B 1 285 ? 16.979 137.771 33.470 1.00 65.02 285 VAL B N 1
ATOM 5243 C CA . VAL B 1 285 ? 17.671 136.588 33.969 1.00 65.35 285 VAL B CA 1
ATOM 5244 C C . VAL B 1 285 ? 19.130 136.882 34.381 1.00 65.37 285 VAL B C 1
ATOM 5245 O O . VAL B 1 285 ? 19.828 137.645 33.721 1.00 65.41 285 VAL B O 1
ATOM 5249 N N . THR B 1 286 ? 19.561 136.272 35.470 1.00 65.10 286 THR B N 1
ATOM 5250 C CA . THR B 1 286 ? 20.893 136.484 36.017 1.00 65.91 286 THR B CA 1
ATOM 5251 C C . THR B 1 286 ? 21.489 135.118 36.395 1.00 66.05 286 THR B C 1
ATOM 5252 O O . THR B 1 286 ? 20.798 134.301 37.035 1.00 66.16 286 THR B O 1
ATOM 5256 N N . VAL B 1 287 ? 22.739 134.854 35.999 1.00 65.62 287 VAL B N 1
ATOM 5257 C CA . VAL B 1 287 ? 23.351 133.586 36.372 1.00 65.83 287 VAL B CA 1
ATOM 5258 C C . VAL B 1 287 ? 23.691 133.641 37.845 1.00 65.58 287 VAL B C 1
ATOM 5259 O O . VAL B 1 287 ? 23.958 134.722 38.369 1.00 65.27 287 VAL B O 1
ATOM 5263 N N . VAL B 1 288 ? 23.649 132.489 38.511 1.00 65.38 288 VAL B N 1
ATOM 5264 C CA . VAL B 1 288 ? 24.124 132.401 39.888 1.00 65.40 288 VAL B CA 1
ATOM 5265 C C . VAL B 1 288 ? 25.533 131.872 39.801 1.00 65.33 288 VAL B C 1
ATOM 5266 O O . VAL B 1 288 ? 25.764 130.782 39.277 1.00 65.33 288 VAL B O 1
ATOM 5270 N N . ALA B 1 289 ? 26.488 132.662 40.261 1.00 65.39 289 ALA B N 1
ATOM 5271 C CA . ALA B 1 289 ? 27.874 132.231 40.210 1.00 66.02 289 ALA B CA 1
ATOM 5272 C C . ALA B 1 289 ? 28.530 132.574 41.527 1.00 66.88 289 ALA B C 1
ATOM 5273 O O . ALA B 1 289 ? 28.118 133.520 42.173 1.00 68.04 289 ALA B O 1
ATOM 5275 N N . ASP B 1 290 ? 29.546 131.831 41.946 1.00 67.05 290 ASP B N 1
ATOM 5276 C CA . ASP B 1 290 ? 30.243 132.236 43.156 1.00 67.43 290 ASP B CA 1
ATOM 5277 C C . ASP B 1 290 ? 31.758 132.253 42.985 1.00 67.59 290 ASP B C 1
ATOM 5278 O O . ASP B 1 290 ? 32.291 131.728 42.005 1.00 67.96 290 ASP B O 1
ATOM 5283 N N . ALA B 1 291 ? 32.434 132.867 43.954 1.00 67.22 291 ALA B N 1
ATOM 5284 C CA . ALA B 1 291 ? 33.873 133.011 43.955 1.00 67.03 291 ALA B CA 1
ATOM 5285 C C . ALA B 1 291 ? 34.338 133.133 45.393 1.00 67.45 291 ALA B C 1
ATOM 5286 O O . ALA B 1 291 ? 33.628 133.669 46.253 1.00 67.54 291 ALA B O 1
ATOM 5288 N N . THR B 1 292 ? 35.531 132.622 45.667 1.00 67.84 292 THR B N 1
ATOM 5289 C CA . THR B 1 292 ? 36.114 132.784 46.991 1.00 68.05 292 THR B CA 1
ATOM 5290 C C . THR B 1 292 ? 37.574 133.226 46.885 1.00 68.09 292 THR B C 1
ATOM 5291 O O . THR B 1 292 ? 38.187 133.122 45.817 1.00 68.46 292 THR B O 1
ATOM 5295 N N . VAL B 1 293 ? 38.112 133.765 47.973 1.00 67.74 293 VAL B N 1
ATOM 5296 C CA . VAL B 1 293 ? 39.491 134.191 47.984 1.00 67.66 293 VAL B CA 1
ATOM 5297 C C . VAL B 1 293 ? 40.089 133.705 49.288 1.00 67.73 293 VAL B C 1
ATOM 5298 O O . VAL B 1 293 ? 39.349 133.338 50.205 1.00 67.93 293 VAL B O 1
ATOM 5302 N N . ASP B 1 294 ? 41.419 133.699 49.370 1.00 67.80 294 ASP B N 1
ATOM 5303 C CA . ASP B 1 294 ? 42.119 133.291 50.602 1.00 67.78 294 ASP B CA 1
ATOM 5304 C C . ASP B 1 294 ? 42.543 134.457 51.450 1.00 67.16 294 ASP B C 1
ATOM 5305 O O . ASP B 1 294 ? 42.708 134.315 52.653 1.00 66.60 294 ASP B O 1
ATOM 5310 N N . ARG B 1 295 ? 42.735 135.604 50.800 1.00 66.91 295 ARG B N 1
ATOM 5311 C CA . ARG B 1 295 ? 43.135 136.824 51.479 1.00 66.68 295 ARG B CA 1
ATOM 5312 C C . ARG B 1 295 ? 42.322 137.963 50.936 1.00 66.54 295 ARG B C 1
ATOM 5313 O O . ARG B 1 295 ? 42.042 138.010 49.745 1.00 66.37 295 ARG B O 1
ATOM 5321 N N . MET B 1 296 ? 41.950 138.882 51.815 1.00 66.53 296 MET B N 1
ATOM 5322 C CA . MET B 1 296 ? 41.318 140.120 51.401 1.00 66.56 296 MET B CA 1
ATOM 5323 C C . MET B 1 296 ? 42.342 141.257 51.363 1.00 66.56 296 MET B C 1
ATOM 5324 O O . MET B 1 296 ? 42.120 142.260 50.689 1.00 66.86 296 MET B O 1
ATOM 5329 N N . VAL B 1 297 ? 43.458 141.099 52.083 1.00 66.40 297 VAL B N 1
ATOM 5330 C CA . VAL B 1 297 ? 44.546 142.078 52.067 1.00 66.28 297 VAL B CA 1
ATOM 5331 C C . VAL B 1 297 ? 45.565 141.641 51.013 1.00 65.98 297 VAL B C 1
ATOM 5332 O O . VAL B 1 297 ? 45.926 140.470 50.940 1.00 66.14 297 VAL B O 1
ATOM 5336 N N . HIS B 1 298 ? 46.005 142.571 50.176 1.00 66.01 298 HIS B N 1
ATOM 5337 C CA . HIS B 1 298 ? 46.961 142.261 49.114 1.00 65.91 298 HIS B CA 1
ATOM 5338 C C . HIS B 1 298 ? 47.878 143.447 48.927 1.00 65.91 298 HIS B C 1
ATOM 5339 O O . HIS B 1 298 ? 47.672 144.280 48.039 1.00 65.99 298 HIS B O 1
ATOM 5346 N N . GLY B 1 299 ? 48.885 143.530 49.786 1.00 65.77 299 GLY B N 1
ATOM 5347 C CA . GLY B 1 299 ? 49.719 144.715 49.848 1.00 65.82 299 GLY B CA 1
ATOM 5348 C C . GLY B 1 299 ? 48.854 145.889 50.263 1.00 65.73 299 GLY B C 1
ATOM 5349 O O . GLY B 1 299 ? 48.314 145.904 51.364 1.00 65.68 299 GLY B O 1
ATOM 5350 N N . ARG B 1 300 ? 48.682 146.861 49.378 1.00 65.57 300 ARG B N 1
ATOM 5351 C CA . ARG B 1 300 ? 47.913 148.029 49.752 1.00 65.29 300 ARG B CA 1
ATOM 5352 C C . ARG B 1 300 ? 46.486 147.963 49.225 1.00 65.29 300 ARG B C 1
ATOM 5353 O O . ARG B 1 300 ? 45.733 148.930 49.328 1.00 65.38 300 ARG B O 1
ATOM 5361 N N . VAL B 1 301 ? 46.110 146.801 48.699 1.00 65.11 301 VAL B N 1
ATOM 5362 C CA . VAL B 1 301 ? 44.825 146.631 48.030 1.00 65.00 301 VAL B CA 1
ATOM 5363 C C . VAL B 1 301 ? 43.944 145.674 48.814 1.00 65.03 301 VAL B C 1
ATOM 5364 O O . VAL B 1 301 ? 44.386 144.609 49.238 1.00 64.88 301 VAL B O 1
ATOM 5368 N N . LEU B 1 302 ? 42.688 146.064 48.989 1.00 64.93 302 LEU B N 1
ATOM 5369 C CA . LEU B 1 302 ? 41.773 145.353 49.863 1.00 65.06 302 LEU B CA 1
ATOM 5370 C C . LEU B 1 302 ? 40.517 144.977 49.109 1.00 65.25 302 LEU B C 1
ATOM 5371 O O . LEU B 1 302 ? 40.018 145.756 48.313 1.00 65.88 302 LEU B O 1
ATOM 5376 N N . LEU B 1 303 ? 40.007 143.779 49.340 1.00 65.22 303 LEU B N 1
ATOM 5377 C CA . LEU B 1 303 ? 38.786 143.363 48.670 1.00 65.32 303 LEU B CA 1
ATOM 5378 C C . LEU B 1 303 ? 37.658 143.290 49.682 1.00 65.50 303 LEU B C 1
ATOM 5379 O O . LEU B 1 303 ? 37.810 142.663 50.728 1.00 65.88 303 LEU B O 1
ATOM 5384 N N . ILE B 1 304 ? 36.531 143.931 49.394 1.00 65.41 304 ILE B N 1
ATOM 5385 C CA . ILE B 1 304 ? 35.381 143.820 50.285 1.00 65.22 304 ILE B CA 1
ATOM 5386 C C . ILE B 1 304 ? 34.143 143.488 49.479 1.00 65.48 304 ILE B C 1
ATOM 5387 O O . ILE B 1 304 ? 34.173 143.579 48.254 1.00 65.64 304 ILE B O 1
ATOM 5392 N N . GLY B 1 305 ? 33.073 143.087 50.170 1.00 65.54 305 GLY B N 1
ATOM 5393 C CA . GLY B 1 305 ? 31.786 142.793 49.543 1.00 65.39 305 GLY B CA 1
ATOM 5394 C C . GLY B 1 305 ? 31.877 141.677 48.537 1.00 65.50 305 GLY B C 1
ATOM 5395 O O . GLY B 1 305 ? 32.655 140.740 48.713 1.00 65.55 305 GLY B O 1
ATOM 5396 N N . ASP B 1 306 ? 31.103 141.777 47.462 1.00 65.58 306 ASP B N 1
ATOM 5397 C CA . ASP B 1 306 ? 31.101 140.712 46.463 1.00 65.87 306 ASP B CA 1
ATOM 5398 C C . ASP B 1 306 ? 32.462 140.528 45.819 1.00 65.88 306 ASP B C 1
ATOM 5399 O O . ASP B 1 306 ? 32.745 139.469 45.284 1.00 66.22 306 ASP B O 1
ATOM 5404 N N . ALA B 1 307 ? 33.315 141.544 45.913 1.00 65.98 307 ALA B N 1
ATOM 5405 C CA . ALA B 1 307 ? 34.627 141.500 45.280 1.00 65.93 307 ALA B CA 1
ATOM 5406 C C . ALA B 1 307 ? 35.531 140.528 46.015 1.00 66.03 307 ALA B C 1
ATOM 5407 O O . ALA B 1 307 ? 36.458 139.980 45.420 1.00 66.49 307 ALA B O 1
ATOM 5409 N N . ALA B 1 308 ? 35.256 140.301 47.299 1.00 65.97 308 ALA B N 1
ATOM 5410 C CA . ALA B 1 308 ? 35.965 139.260 48.070 1.00 65.79 308 ALA B CA 1
ATOM 5411 C C . ALA B 1 308 ? 35.312 137.878 47.934 1.00 65.84 308 ALA B C 1
ATOM 5412 O O . ALA B 1 308 ? 35.726 137.068 47.113 1.00 65.74 308 ALA B O 1
ATOM 5414 N N . VAL B 1 309 ? 34.294 137.615 48.740 1.00 66.20 309 VAL B N 1
ATOM 5415 C CA . VAL B 1 309 ? 33.514 136.406 48.605 1.00 66.73 309 VAL B CA 1
ATOM 5416 C C . VAL B 1 309 ? 32.245 136.753 47.862 1.00 67.48 309 VAL B C 1
ATOM 5417 O O . VAL B 1 309 ? 31.455 137.579 48.331 1.00 68.21 309 VAL B O 1
ATOM 5421 N N . THR B 1 310 ? 32.069 136.156 46.685 1.00 67.81 310 THR B N 1
ATOM 5422 C CA . THR B 1 310 ? 30.858 136.337 45.898 1.00 67.87 310 THR B CA 1
ATOM 5423 C C . THR B 1 310 ? 29.918 135.235 46.303 1.00 67.72 310 THR B C 1
ATOM 5424 O O . THR B 1 310 ? 30.174 134.085 46.028 1.00 67.79 310 THR B O 1
ATOM 5428 N N . PRO B 1 311 ? 28.812 135.589 46.949 1.00 67.94 311 PRO B N 1
ATOM 5429 C CA . PRO B 1 311 ? 27.905 134.598 47.502 1.00 67.95 311 PRO B CA 1
ATOM 5430 C C . PRO B 1 311 ? 26.755 134.296 46.529 1.00 67.80 311 PRO B C 1
ATOM 5431 O O . PRO B 1 311 ? 26.700 134.880 45.442 1.00 68.15 311 PRO B O 1
ATOM 5435 N N . ARG B 1 312 ? 25.861 133.395 46.943 1.00 67.58 312 ARG B N 1
ATOM 5436 C CA . ARG B 1 312 ? 24.617 133.088 46.250 1.00 67.46 312 ARG B CA 1
ATOM 5437 C C . ARG B 1 312 ? 23.475 133.706 47.054 1.00 68.07 312 ARG B C 1
ATOM 5438 O O . ARG B 1 312 ? 23.604 133.863 48.292 1.00 68.40 312 ARG B O 1
ATOM 5446 N N . PRO B 1 313 ? 22.349 134.058 46.375 1.00 68.03 313 PRO B N 1
ATOM 5447 C CA . PRO B 1 313 ? 21.321 134.885 47.002 1.00 67.92 313 PRO B CA 1
ATOM 5448 C C . PRO B 1 313 ? 20.496 134.270 48.148 1.00 68.16 313 PRO B C 1
ATOM 5449 O O . PRO B 1 313 ? 19.650 134.983 48.725 1.00 69.60 313 PRO B O 1
ATOM 5453 N N . HIS B 1 314 ? 20.750 133.019 48.513 1.00 67.08 314 HIS B N 1
ATOM 5454 C CA . HIS B 1 314 ? 19.754 132.233 49.235 1.00 66.46 314 HIS B CA 1
ATOM 5455 C C . HIS B 1 314 ? 19.511 132.641 50.652 1.00 66.34 314 HIS B C 1
ATOM 5456 O O . HIS B 1 314 ? 18.426 132.434 51.163 1.00 66.44 314 HIS B O 1
ATOM 5463 N N . ALA B 1 315 ? 20.513 133.244 51.276 1.00 66.49 315 ALA B N 1
ATOM 5464 C CA . ALA B 1 315 ? 20.445 133.553 52.701 1.00 66.06 315 ALA B CA 1
ATOM 5465 C C . ALA B 1 315 ? 20.176 135.027 52.893 1.00 66.24 315 ALA B C 1
ATOM 5466 O O . ALA B 1 315 ? 20.182 135.531 54.018 1.00 66.60 315 ALA B O 1
ATOM 5468 N N . ALA B 1 316 ? 19.964 135.721 51.782 1.00 65.80 316 ALA B N 1
ATOM 5469 C CA . ALA B 1 316 ? 19.458 137.078 51.800 1.00 65.69 316 ALA B CA 1
ATOM 5470 C C . ALA B 1 316 ? 20.321 138.039 52.616 1.00 65.63 316 ALA B C 1
ATOM 5471 O O . ALA B 1 316 ? 19.799 138.930 53.281 1.00 65.89 316 ALA B O 1
ATOM 5473 N N . ALA B 1 317 ? 21.641 137.884 52.536 1.00 65.41 317 ALA B N 1
ATOM 5474 C CA . ALA B 1 317 ? 22.541 138.686 53.359 1.00 65.28 317 ALA B CA 1
ATOM 5475 C C . ALA B 1 317 ? 23.819 139.143 52.649 1.00 64.92 317 ALA B C 1
ATOM 5476 O O . ALA B 1 317 ? 24.737 139.662 53.278 1.00 64.90 317 ALA B O 1
ATOM 5478 N N . GLY B 1 318 ? 23.870 138.950 51.343 1.00 64.73 318 GLY B N 1
ATOM 5479 C CA . GLY B 1 318 ? 24.991 139.399 50.535 1.00 65.09 318 GLY B CA 1
ATOM 5480 C C . GLY B 1 318 ? 25.354 140.844 50.760 1.00 65.40 318 GLY B C 1
ATOM 5481 O O . GLY B 1 318 ? 26.489 141.143 51.164 1.00 65.88 318 GLY B O 1
ATOM 5482 N N . GLY B 1 319 ? 24.403 141.740 50.509 1.00 65.03 319 GLY B N 1
ATOM 5483 C CA . GLY B 1 319 ? 24.587 143.151 50.805 1.00 64.86 319 GLY B CA 1
ATOM 5484 C C . GLY B 1 319 ? 24.923 143.430 52.267 1.00 65.18 319 GLY B C 1
ATOM 5485 O O . GLY B 1 319 ? 25.642 144.385 52.568 1.00 65.44 319 GLY B O 1
ATOM 5486 N N . ALA B 1 320 ? 24.412 142.621 53.196 1.00 65.07 320 ALA B N 1
ATOM 5487 C CA . ALA B 1 320 ? 24.750 142.809 54.617 1.00 65.20 320 ALA B CA 1
ATOM 5488 C C . ALA B 1 320 ? 26.227 142.534 54.865 1.00 65.21 320 ALA B C 1
ATOM 5489 O O . ALA B 1 320 ? 26.872 143.252 55.633 1.00 65.08 320 ALA B O 1
ATOM 5491 N N . LYS B 1 321 ? 26.746 141.501 54.200 1.00 65.23 321 LYS B N 1
ATOM 5492 C CA . LYS B 1 321 ? 28.159 141.143 54.295 1.00 65.55 321 LYS B CA 1
ATOM 5493 C C . LYS B 1 321 ? 28.989 142.285 53.709 1.00 65.74 321 LYS B C 1
ATOM 5494 O O . LYS B 1 321 ? 29.966 142.749 54.312 1.00 65.63 321 LYS B O 1
ATOM 5500 N N . ALA B 1 322 ? 28.580 142.734 52.528 1.00 65.63 322 ALA B N 1
ATOM 5501 C CA . ALA B 1 322 ? 29.221 143.861 51.882 1.00 65.74 322 ALA B CA 1
ATOM 5502 C C . ALA B 1 322 ? 29.308 145.048 52.837 1.00 65.76 322 ALA B C 1
ATOM 5503 O O . ALA B 1 322 ? 30.370 145.634 52.999 1.00 65.60 322 ALA B O 1
ATOM 5505 N N . SER B 1 323 ? 28.182 145.394 53.459 1.00 65.91 323 SER B N 1
ATOM 5506 C CA . SER B 1 323 ? 28.124 146.501 54.416 1.00 66.10 323 SER B CA 1
ATOM 5507 C C . SER B 1 323 ? 29.039 146.262 55.619 1.00 66.14 323 SER B C 1
ATOM 5508 O O . SER B 1 323 ? 29.712 147.186 56.067 1.00 66.10 323 SER B O 1
ATOM 5511 N N . ASP B 1 324 ? 29.059 145.026 56.127 1.00 66.24 324 ASP B N 1
ATOM 5512 C CA . ASP B 1 324 ? 29.903 144.662 57.268 1.00 66.47 324 ASP B CA 1
ATOM 5513 C C . ASP B 1 324 ? 31.384 144.797 56.954 1.00 66.41 324 ASP B C 1
ATOM 5514 O O . ASP B 1 324 ? 32.125 145.426 57.715 1.00 66.11 324 ASP B O 1
ATOM 5519 N N . ASP B 1 325 ? 31.801 144.191 55.840 1.00 66.41 325 ASP B N 1
ATOM 5520 C CA . ASP B 1 325 ? 33.156 144.359 55.296 1.00 66.58 325 ASP B CA 1
ATOM 5521 C C . ASP B 1 325 ? 33.586 145.826 55.316 1.00 66.15 325 ASP B C 1
ATOM 5522 O O . ASP B 1 325 ? 34.616 146.172 55.912 1.00 66.35 325 ASP B O 1
ATOM 5527 N N . ALA B 1 326 ? 32.776 146.680 54.698 1.00 65.59 326 ALA B N 1
ATOM 5528 C CA . ALA B 1 326 ? 33.038 148.117 54.663 1.00 65.76 326 ALA B CA 1
ATOM 5529 C C . ALA B 1 326 ? 33.091 148.790 56.050 1.00 65.70 326 ALA B C 1
ATOM 5530 O O . ALA B 1 326 ? 34.026 149.527 56.336 1.00 65.49 326 ALA B O 1
ATOM 5532 N N . ARG B 1 327 ? 32.089 148.543 56.890 1.00 65.67 327 ARG B N 1
ATOM 5533 C CA . ARG B 1 327 ? 32.089 149.047 58.259 1.00 66.15 327 ARG B CA 1
ATOM 5534 C C . ARG B 1 327 ? 33.396 148.715 58.959 1.00 66.05 327 ARG B C 1
ATOM 5535 O O . ARG B 1 327 ? 34.115 149.608 59.410 1.00 65.99 327 ARG B O 1
ATOM 5543 N N . THR B 1 328 ? 33.701 147.425 59.031 1.00 65.86 328 THR B N 1
ATOM 5544 C CA . THR B 1 328 ? 34.860 146.968 59.775 1.00 65.68 328 THR B CA 1
ATOM 5545 C C . THR B 1 328 ? 36.159 147.472 59.150 1.00 65.76 328 THR B C 1
ATOM 5546 O O . THR B 1 328 ? 37.083 147.817 59.867 1.00 65.73 328 THR B O 1
ATOM 5550 N N . LEU B 1 329 ? 36.228 147.538 57.822 1.00 65.98 329 LEU B N 1
ATOM 5551 C CA . LEU B 1 329 ? 37.450 148.012 57.182 1.00 65.99 329 LEU B CA 1
ATOM 5552 C C . LEU B 1 329 ? 37.706 149.479 57.493 1.00 66.22 329 LEU B C 1
ATOM 5553 O O . LEU B 1 329 ? 38.834 149.870 57.805 1.00 66.26 329 LEU B O 1
ATOM 5558 N N . ALA B 1 330 ? 36.653 150.288 57.403 1.00 66.50 330 ALA B N 1
ATOM 5559 C CA . ALA B 1 330 ? 36.737 151.714 57.722 1.00 66.58 330 ALA B CA 1
ATOM 5560 C C . ALA B 1 330 ? 37.230 151.924 59.150 1.00 66.62 330 ALA B C 1
ATOM 5561 O O . ALA B 1 330 ? 38.117 152.741 59.391 1.00 66.65 330 ALA B O 1
ATOM 5563 N N . GLU B 1 331 ? 36.669 151.158 60.084 1.00 66.72 331 GLU B N 1
ATOM 5564 C CA . GLU B 1 331 ? 37.059 151.241 61.488 1.00 67.04 331 GLU B CA 1
ATOM 5565 C C . GLU B 1 331 ? 38.531 150.897 61.668 1.00 66.75 331 GLU B C 1
ATOM 5566 O O . GLU B 1 331 ? 39.150 151.338 62.639 1.00 67.03 331 GLU B O 1
ATOM 5572 N N . VAL B 1 332 ? 39.094 150.131 60.730 1.00 66.41 332 VAL B N 1
ATOM 5573 C CA . VAL B 1 332 ? 40.529 149.847 60.747 1.00 66.20 332 VAL B CA 1
ATOM 5574 C C . VAL B 1 332 ? 41.301 151.112 60.423 1.00 66.30 332 VAL B C 1
ATOM 5575 O O . VAL B 1 332 ? 42.265 151.438 61.115 1.00 66.68 332 VAL B O 1
ATOM 5579 N N . PHE B 1 333 ? 40.857 151.847 59.411 1.00 66.32 333 PHE B N 1
ATOM 5580 C CA . PHE B 1 333 ? 41.478 153.127 59.086 1.00 66.38 333 PHE B CA 1
ATOM 5581 C C . PHE B 1 333 ? 41.088 154.261 60.043 1.00 66.68 333 PHE B C 1
ATOM 5582 O O . PHE B 1 333 ? 41.801 155.267 60.147 1.00 66.76 333 PHE B O 1
ATOM 5590 N N . THR B 1 334 ? 39.978 154.092 60.758 1.00 66.87 334 THR B N 1
ATOM 5591 C CA . THR B 1 334 ? 39.569 155.049 61.798 1.00 66.96 334 THR B CA 1
ATOM 5592 C C . THR B 1 334 ? 40.413 154.876 63.074 1.00 67.17 334 THR B C 1
ATOM 5593 O O . THR B 1 334 ? 40.925 155.852 63.642 1.00 67.37 334 THR B O 1
ATOM 5597 N N . LYS B 1 335 ? 40.541 153.627 63.519 1.00 67.26 335 LYS B N 1
ATOM 5598 C CA . LYS B 1 335 ? 41.337 153.268 64.690 1.00 67.31 335 LYS B CA 1
ATOM 5599 C C . LYS B 1 335 ? 42.807 153.646 64.460 1.00 67.28 335 LYS B C 1
ATOM 5600 O O . LYS B 1 335 ? 43.437 154.258 65.323 1.00 67.14 335 LYS B O 1
ATOM 5606 N N . ASN B 1 336 ? 43.324 153.307 63.278 1.00 67.33 336 ASN B N 1
ATOM 5607 C CA . ASN B 1 336 ? 44.640 153.766 62.807 1.00 67.35 336 ASN B CA 1
ATOM 5608 C C . ASN B 1 336 ? 45.775 153.571 63.801 1.00 67.25 336 ASN B C 1
ATOM 5609 O O . ASN B 1 336 ? 46.371 154.535 64.271 1.00 67.20 336 ASN B O 1
ATOM 5614 N N . HIS B 1 337 ? 46.064 152.314 64.104 1.00 67.31 337 HIS B N 1
ATOM 5615 C CA . HIS B 1 337 ? 47.150 151.954 64.989 1.00 67.38 337 HIS B CA 1
ATOM 5616 C C . HIS B 1 337 ? 47.724 150.655 64.443 1.00 67.41 337 HIS B C 1
ATOM 5617 O O . HIS B 1 337 ? 47.088 149.604 64.562 1.00 67.49 337 HIS B O 1
ATOM 5624 N N . ASP B 1 338 ? 48.909 150.738 63.827 1.00 67.39 338 ASP B N 1
ATOM 5625 C CA . ASP B 1 338 ? 49.556 149.583 63.182 1.00 67.37 338 ASP B CA 1
ATOM 5626 C C . ASP B 1 338 ? 48.612 148.979 62.128 1.00 67.28 338 ASP B C 1
ATOM 5627 O O . ASP B 1 338 ? 47.941 147.971 62.364 1.00 67.16 338 ASP B O 1
ATOM 5632 N N . LEU B 1 339 ? 48.554 149.622 60.968 1.00 67.13 339 LEU B N 1
ATOM 5633 C CA . LEU B 1 339 ? 47.621 149.205 59.922 1.00 67.08 339 LEU B CA 1
ATOM 5634 C C . LEU B 1 339 ? 47.904 147.800 59.367 1.00 67.09 339 LEU B C 1
ATOM 5635 O O . LEU B 1 339 ? 46.997 146.981 59.313 1.00 66.94 339 LEU B O 1
ATOM 5640 N N . ARG B 1 340 ? 49.151 147.524 58.975 1.00 67.31 340 ARG B N 1
ATOM 5641 C CA . ARG B 1 340 ? 49.584 146.165 58.593 1.00 67.53 340 ARG B CA 1
ATOM 5642 C C . ARG B 1 340 ? 48.982 145.088 59.503 1.00 67.45 340 ARG B C 1
ATOM 5643 O O . ARG B 1 340 ? 48.386 144.125 59.023 1.00 67.77 340 ARG B O 1
ATOM 5651 N N . GLY B 1 341 ? 49.136 145.266 60.815 1.00 67.13 341 GLY B N 1
ATOM 5652 C CA . GLY B 1 341 ? 48.592 144.334 61.804 1.00 66.97 341 GLY B CA 1
ATOM 5653 C C . GLY B 1 341 ? 47.084 144.409 61.951 1.00 66.85 341 GLY B C 1
ATOM 5654 O O . GLY B 1 341 ? 46.409 143.380 62.007 1.00 66.94 341 GLY B O 1
ATOM 5655 N N . SER B 1 342 ? 46.553 145.629 62.012 1.00 66.69 342 SER B N 1
ATOM 5656 C CA . SER B 1 342 ? 45.111 145.846 62.121 1.00 66.50 342 SER B CA 1
ATOM 5657 C C . SER B 1 342 ? 44.358 145.173 60.984 1.00 66.30 342 SER B C 1
ATOM 5658 O O . SER B 1 342 ? 43.287 144.598 61.202 1.00 66.18 342 SER B O 1
ATOM 5661 N N . LEU B 1 343 ? 44.930 145.250 59.780 1.00 66.27 343 LEU B N 1
ATOM 5662 C CA . LEU B 1 343 ? 44.315 144.703 58.564 1.00 66.09 343 LEU B CA 1
ATOM 5663 C C . LEU B 1 343 ? 44.282 143.183 58.582 1.00 66.16 343 LEU B C 1
ATOM 5664 O O . LEU B 1 343 ? 43.274 142.581 58.204 1.00 65.85 343 LEU B O 1
ATOM 5669 N N . GLN B 1 344 ? 45.380 142.568 59.035 1.00 66.30 344 GLN B N 1
ATOM 5670 C CA . GLN B 1 344 ? 45.425 141.112 59.173 1.00 66.43 344 GLN B CA 1
ATOM 5671 C C . GLN B 1 344 ? 44.363 140.593 60.149 1.00 66.00 344 GLN B C 1
ATOM 5672 O O . GLN B 1 344 ? 43.675 139.616 59.834 1.00 65.86 344 GLN B O 1
ATOM 5678 N N . SER B 1 345 ? 44.198 141.269 61.291 1.00 65.75 345 SER B N 1
ATOM 5679 C CA . SER B 1 345 ? 43.079 140.988 62.207 1.00 65.86 345 SER B CA 1
ATOM 5680 C C . SER B 1 345 ? 41.725 141.067 61.487 1.00 66.01 345 SER B C 1
ATOM 5681 O O . SER B 1 345 ? 40.917 140.134 61.562 1.00 65.87 345 SER B O 1
ATOM 5684 N N . TRP B 1 346 ? 41.499 142.185 60.787 1.00 66.07 346 TRP B N 1
ATOM 5685 C CA . TRP B 1 346 ? 40.268 142.436 60.044 1.00 65.80 346 TRP B CA 1
ATOM 5686 C C . TRP B 1 346 ? 39.948 141.299 59.059 1.00 65.78 346 TRP B C 1
ATOM 5687 O O . TRP B 1 346 ? 38.863 140.709 59.112 1.00 65.37 346 TRP B O 1
ATOM 5698 N N . GLU B 1 347 ? 40.905 140.976 58.189 1.00 65.79 347 GLU B N 1
ATOM 5699 C CA . GLU B 1 347 ? 40.671 139.978 57.151 1.00 66.06 347 GLU B CA 1
ATOM 5700 C C . GLU B 1 347 ? 40.412 138.612 57.736 1.00 65.96 347 GLU B C 1
ATOM 5701 O O . GLU B 1 347 ? 39.573 137.872 57.250 1.00 66.10 347 GLU B O 1
ATOM 5707 N N . THR B 1 348 ? 41.116 138.279 58.801 1.00 66.22 348 THR B N 1
ATOM 5708 C CA . THR B 1 348 ? 40.885 137.002 59.449 1.00 66.39 348 THR B CA 1
ATOM 5709 C C . THR B 1 348 ? 39.410 136.866 59.846 1.00 66.38 348 THR B C 1
ATOM 5710 O O . THR B 1 348 ? 38.773 135.838 59.561 1.00 66.43 348 THR B O 1
ATOM 5714 N N . ARG B 1 349 ? 38.868 137.913 60.467 1.00 66.20 349 ARG B N 1
ATOM 5715 C CA . ARG B 1 349 ? 37.490 137.866 60.925 1.00 66.44 349 ARG B CA 1
ATOM 5716 C C . ARG B 1 349 ? 36.502 137.872 59.762 1.00 65.92 349 ARG B C 1
ATOM 5717 O O . ARG B 1 349 ? 35.514 137.133 59.785 1.00 65.91 349 ARG B O 1
ATOM 5725 N N . GLN B 1 350 ? 36.783 138.690 58.751 1.00 65.67 350 GLN B N 1
ATOM 5726 C CA . GLN B 1 350 ? 35.915 138.801 57.577 1.00 65.38 350 GLN B CA 1
ATOM 5727 C C . GLN B 1 350 ? 35.949 137.570 56.688 1.00 65.39 350 GLN B C 1
ATOM 5728 O O . GLN B 1 350 ? 34.929 137.218 56.095 1.00 65.73 350 GLN B O 1
ATOM 5734 N N . LEU B 1 351 ? 37.111 136.931 56.569 1.00 65.45 351 LEU B N 1
ATOM 5735 C CA . LEU B 1 351 ? 37.230 135.726 55.752 1.00 65.70 351 LEU B CA 1
ATOM 5736 C C . LEU B 1 351 ? 36.450 134.583 56.373 1.00 65.79 351 LEU B C 1
ATOM 5737 O O . LEU B 1 351 ? 35.809 133.803 55.668 1.00 65.70 351 LEU B O 1
ATOM 5742 N N . GLN B 1 352 ? 36.507 134.503 57.698 1.00 66.08 352 GLN B N 1
ATOM 5743 C CA . GLN B 1 352 ? 35.750 133.529 58.457 1.00 66.39 352 GLN B CA 1
ATOM 5744 C C . GLN B 1 352 ? 34.284 133.672 58.145 1.00 66.16 352 GLN B C 1
ATOM 5745 O O . GLN B 1 352 ? 33.610 132.683 57.866 1.00 66.44 352 GLN B O 1
ATOM 5751 N N . GLN B 1 353 ? 33.797 134.908 58.204 1.00 65.85 353 GLN B N 1
ATOM 5752 C CA . GLN B 1 353 ? 32.394 135.210 57.936 1.00 65.53 353 GLN B CA 1
ATOM 5753 C C . GLN B 1 353 ? 32.037 134.921 56.463 1.00 65.58 353 GLN B C 1
ATOM 5754 O O . GLN B 1 353 ? 31.037 134.267 56.181 1.00 65.33 353 GLN B O 1
ATOM 5760 N N . GLY B 1 354 ? 32.874 135.396 55.542 1.00 65.65 354 GLY B N 1
ATOM 5761 C CA . GLY B 1 354 ? 32.684 135.180 54.119 1.00 65.87 354 GLY B CA 1
ATOM 5762 C C . GLY B 1 354 ? 32.625 133.715 53.760 1.00 66.27 354 GLY B C 1
ATOM 5763 O O . GLY B 1 354 ? 31.754 133.294 52.992 1.00 66.25 354 GLY B O 1
ATOM 5764 N N . HIS B 1 355 ? 33.537 132.928 54.327 1.00 66.22 355 HIS B N 1
ATOM 5765 C CA . HIS B 1 355 ? 33.576 131.518 54.004 1.00 66.32 355 HIS B CA 1
ATOM 5766 C C . HIS B 1 355 ? 32.403 130.794 54.623 1.00 66.23 355 HIS B C 1
ATOM 5767 O O . HIS B 1 355 ? 31.815 129.945 53.975 1.00 66.72 355 HIS B O 1
ATOM 5774 N N . ALA B 1 356 ? 32.048 131.136 55.859 1.00 66.15 356 ALA B N 1
ATOM 5775 C CA . ALA B 1 356 ? 30.932 130.469 56.527 1.00 66.35 356 ALA B CA 1
ATOM 5776 C C . ALA B 1 356 ? 29.655 130.777 55.760 1.00 66.81 356 ALA B C 1
ATOM 5777 O O . ALA B 1 356 ? 28.822 129.903 55.536 1.00 67.47 356 ALA B O 1
ATOM 5779 N N . TYR B 1 357 ? 29.518 132.018 55.318 1.00 66.82 357 TYR B N 1
ATOM 5780 C CA . TYR B 1 357 ? 28.342 132.409 54.578 1.00 66.73 357 TYR B CA 1
ATOM 5781 C C . TYR B 1 357 ? 28.262 131.662 53.257 1.00 66.86 357 TYR B C 1
ATOM 5782 O O . TYR B 1 357 ? 27.202 131.152 52.898 1.00 66.95 357 TYR B O 1
ATOM 5791 N N . LEU B 1 358 ? 29.371 131.592 52.527 1.00 66.95 358 LEU B N 1
ATOM 5792 C CA . LEU B 1 358 ? 29.345 130.889 51.253 1.00 67.12 358 LEU B CA 1
ATOM 5793 C C . LEU B 1 358 ? 28.949 129.435 51.499 1.00 67.10 358 LEU B C 1
ATOM 5794 O O . LEU B 1 358 ? 28.104 128.892 50.788 1.00 67.29 358 LEU B O 1
ATOM 5799 N N . ASN B 1 359 ? 29.505 128.822 52.536 1.00 66.40 359 ASN B N 1
ATOM 5800 C CA . ASN B 1 359 ? 29.137 127.453 52.837 1.00 66.41 359 ASN B CA 1
ATOM 5801 C C . ASN B 1 359 ? 27.686 127.308 53.227 1.00 66.34 359 ASN B C 1
ATOM 5802 O O . ASN B 1 359 ? 27.073 126.276 52.967 1.00 66.75 359 ASN B O 1
ATOM 5807 N N . LYS B 1 360 ? 27.128 128.336 53.844 1.00 66.06 360 LYS B N 1
ATOM 5808 C CA . LYS B 1 360 ? 25.736 128.271 54.237 1.00 66.01 360 LYS B CA 1
ATOM 5809 C C . LYS B 1 360 ? 24.862 128.266 52.979 1.00 66.16 360 LYS B C 1
ATOM 5810 O O . LYS B 1 360 ? 24.027 127.389 52.792 1.00 66.36 360 LYS B O 1
ATOM 5816 N N . VAL B 1 361 ? 25.092 129.205 52.080 1.00 66.22 361 VAL B N 1
ATOM 5817 C CA . VAL B 1 361 ? 24.217 129.308 50.922 1.00 66.43 361 VAL B CA 1
ATOM 5818 C C . VAL B 1 361 ? 24.346 128.114 49.990 1.00 66.55 361 VAL B C 1
ATOM 5819 O O . VAL B 1 361 ? 23.361 127.678 49.398 1.00 66.61 361 VAL B O 1
ATOM 5823 N N . LYS B 1 362 ? 25.550 127.561 49.908 1.00 67.20 362 LYS B N 1
ATOM 5824 C CA . LYS B 1 362 ? 25.800 126.352 49.109 1.00 67.57 362 LYS B CA 1
ATOM 5825 C C . LYS B 1 362 ? 24.947 125.195 49.580 1.00 67.02 362 LYS B C 1
ATOM 5826 O O . LYS B 1 362 ? 24.337 124.492 48.778 1.00 66.75 362 LYS B O 1
ATOM 5832 N N . LYS B 1 363 ? 24.860 125.042 50.890 1.00 67.01 363 LYS B N 1
ATOM 5833 C CA . LYS B 1 363 ? 24.070 123.971 51.473 1.00 67.04 363 LYS B CA 1
ATOM 5834 C C . LYS B 1 363 ? 22.594 124.177 51.137 1.00 67.05 363 LYS B C 1
ATOM 5835 O O . LYS B 1 363 ? 21.906 123.222 50.805 1.00 67.23 363 LYS B O 1
ATOM 5841 N N . MET B 1 364 ? 22.125 125.427 51.196 1.00 66.65 364 MET B N 1
ATOM 5842 C CA . MET B 1 364 ? 20.737 125.763 50.869 1.00 66.40 364 MET B CA 1
ATOM 5843 C C . MET B 1 364 ? 20.427 125.513 49.411 1.00 66.18 364 MET B C 1
ATOM 5844 O O . MET B 1 364 ? 19.342 125.035 49.071 1.00 66.16 364 MET B O 1
ATOM 5849 N N . ALA B 1 365 ? 21.372 125.866 48.549 1.00 65.70 365 ALA B N 1
ATOM 5850 C CA . ALA B 1 365 ? 21.210 125.684 47.138 1.00 65.49 365 ALA B CA 1
ATOM 5851 C C . ALA B 1 365 ? 20.828 124.238 46.750 1.00 66.48 365 ALA B C 1
ATOM 5852 O O . ALA B 1 365 ? 19.922 124.063 45.923 1.00 66.43 365 ALA B O 1
ATOM 5854 N N . SER B 1 366 ? 21.471 123.201 47.337 1.00 66.82 366 SER B N 1
ATOM 5855 C CA . SER B 1 366 ? 21.174 121.823 46.898 1.00 67.20 366 SER B CA 1
ATOM 5856 C C . SER B 1 366 ? 19.773 121.409 47.277 1.00 67.01 366 SER B C 1
ATOM 5857 O O . SER B 1 366 ? 19.099 120.731 46.512 1.00 67.17 366 SER B O 1
ATOM 5860 N N . ARG B 1 367 ? 19.332 121.804 48.460 1.00 66.89 367 ARG B N 1
ATOM 5861 C CA . ARG B 1 367 ? 17.971 121.478 48.855 1.00 66.85 367 ARG B CA 1
ATOM 5862 C C . ARG B 1 367 ? 16.973 122.162 47.923 1.00 66.50 367 ARG B C 1
ATOM 5863 O O . ARG B 1 367 ? 16.074 121.513 47.406 1.00 66.87 367 ARG B O 1
ATOM 5871 N N . LEU B 1 368 ? 17.160 123.457 47.684 1.00 65.99 368 LEU B N 1
ATOM 5872 C CA . LEU B 1 368 ? 16.163 124.257 46.975 1.00 65.53 368 LEU B CA 1
ATOM 5873 C C . LEU B 1 368 ? 16.123 123.997 45.485 1.00 65.61 368 LEU B C 1
ATOM 5874 O O . LEU B 1 368 ? 15.092 124.178 44.853 1.00 65.71 368 LEU B O 1
ATOM 5879 N N . GLN B 1 369 ? 17.244 123.568 44.919 1.00 65.68 369 GLN B N 1
ATOM 5880 C CA . GLN B 1 369 ? 17.310 123.309 43.485 1.00 65.22 369 GLN B CA 1
ATOM 5881 C C . GLN B 1 369 ? 17.066 121.852 43.122 1.00 65.54 369 GLN B C 1
ATOM 5882 O O . GLN B 1 369 ? 16.903 121.545 41.934 1.00 65.94 369 GLN B O 1
ATOM 5888 N N . HIS B 1 370 ? 17.009 120.954 44.114 1.00 65.28 370 HIS B N 1
ATOM 5889 C CA . HIS B 1 370 ? 16.858 119.520 43.808 1.00 65.27 370 HIS B CA 1
ATOM 5890 C C . HIS B 1 370 ? 15.864 118.748 44.665 1.00 65.24 370 HIS B C 1
ATOM 5891 O O . HIS B 1 370 ? 15.966 117.528 44.816 1.00 65.84 370 HIS B O 1
ATOM 5898 N N . GLY B 1 371 ? 14.885 119.457 45.195 1.00 65.18 371 GLY B N 1
ATOM 5899 C CA . GLY B 1 371 ? 13.797 118.842 45.923 1.00 65.25 371 GLY B CA 1
ATOM 5900 C C . GLY B 1 371 ? 14.275 118.256 47.228 1.00 65.59 371 GLY B C 1
ATOM 5901 O O . GLY B 1 371 ? 13.757 117.240 47.688 1.00 66.09 371 GLY B O 1
ATOM 5902 N N . GLY B 1 372 ? 15.277 118.888 47.823 1.00 65.45 372 GLY B N 1
ATOM 5903 C CA . GLY B 1 372 ? 15.813 118.425 49.086 1.00 65.70 372 GLY B CA 1
ATOM 5904 C C . GLY B 1 372 ? 14.935 118.785 50.266 1.00 65.80 372 GLY B C 1
ATOM 5905 O O . GLY B 1 372 ? 14.070 119.628 50.168 1.00 65.68 372 GLY B O 1
ATOM 5906 N N . SER B 1 373 ? 15.162 118.126 51.388 1.00 66.26 373 SER B N 1
ATOM 5907 C CA . SER B 1 373 ? 14.484 118.458 52.611 1.00 66.41 373 SER B CA 1
ATOM 5908 C C . SER B 1 373 ? 14.788 119.914 52.937 1.00 66.60 373 SER B C 1
ATOM 5909 O O . SER B 1 373 ? 15.943 120.344 52.813 1.00 66.49 373 SER B O 1
ATOM 5912 N N . PHE B 1 374 ? 13.735 120.662 53.298 1.00 66.93 374 PHE B N 1
ATOM 5913 C CA . PHE B 1 374 ? 13.799 122.095 53.613 1.00 66.98 374 PHE B CA 1
ATOM 5914 C C . PHE B 1 374 ? 12.735 122.448 54.655 1.00 67.45 374 PHE B C 1
ATOM 5915 O O . PHE B 1 374 ? 11.782 123.203 54.380 1.00 67.12 374 PHE B O 1
ATOM 5923 N N . GLU B 1 375 ? 12.888 121.859 55.845 1.00 68.01 375 GLU B N 1
ATOM 5924 C CA . GLU B 1 375 ? 12.039 122.169 57.000 1.00 68.40 375 GLU B CA 1
ATOM 5925 C C . GLU B 1 375 ? 11.696 123.657 57.161 1.00 68.26 375 GLU B C 1
ATOM 5926 O O . GLU B 1 375 ? 12.584 124.518 57.119 1.00 67.90 375 GLU B O 1
ATOM 5932 N N . PRO B 1 376 ? 10.392 123.956 57.326 1.00 68.29 376 PRO B N 1
ATOM 5933 C CA . PRO B 1 376 ? 9.924 125.281 57.690 1.00 67.94 376 PRO B CA 1
ATOM 5934 C C . PRO B 1 376 ? 10.578 125.711 58.991 1.00 67.98 376 PRO B C 1
ATOM 5935 O O . PRO B 1 376 ? 10.411 125.055 60.030 1.00 67.60 376 PRO B O 1
ATOM 5939 N N . GLY B 1 377 ? 11.353 126.790 58.908 1.00 68.12 377 GLY B N 1
ATOM 5940 C CA . GLY B 1 377 ? 12.005 127.373 60.085 1.00 67.92 377 GLY B CA 1
ATOM 5941 C C . GLY B 1 377 ? 13.238 126.663 60.601 1.00 67.58 377 GLY B C 1
ATOM 5942 O O . GLY B 1 377 ? 13.595 126.840 61.770 1.00 67.71 377 GLY B O 1
ATOM 5943 N N . ASN B 1 378 ? 13.889 125.869 59.743 1.00 67.38 378 ASN B N 1
ATOM 5944 C CA . ASN B 1 378 ? 15.185 125.258 60.078 1.00 67.30 378 ASN B CA 1
ATOM 5945 C C . ASN B 1 378 ? 16.267 126.319 60.282 1.00 66.99 378 ASN B C 1
ATOM 5946 O O . ASN B 1 378 ? 16.633 126.999 59.324 1.00 67.14 378 ASN B O 1
ATOM 5951 N N . PRO B 1 379 ? 16.761 126.481 61.526 1.00 66.69 379 PRO B N 1
ATOM 5952 C CA . PRO B 1 379 ? 17.724 127.539 61.890 1.00 66.66 379 PRO B CA 1
ATOM 5953 C C . PRO B 1 379 ? 18.956 127.608 61.000 1.00 66.39 379 PRO B C 1
ATOM 5954 O O . PRO B 1 379 ? 19.545 128.681 60.845 1.00 66.28 379 PRO B O 1
ATOM 5958 N N . ALA B 1 380 ? 19.337 126.478 60.418 1.00 66.26 380 ALA B N 1
ATOM 5959 C CA . ALA B 1 380 ? 20.468 126.452 59.499 1.00 66.43 380 ALA B CA 1
ATOM 5960 C C . ALA B 1 380 ? 20.155 127.113 58.161 1.00 66.52 380 ALA B C 1
ATOM 5961 O O . ALA B 1 380 ? 21.068 127.434 57.410 1.00 67.03 380 ALA B O 1
ATOM 5963 N N . PHE B 1 381 ? 18.868 127.299 57.861 1.00 66.54 381 PHE B N 1
ATOM 5964 C CA . PHE B 1 381 ? 18.413 127.896 56.585 1.00 66.64 381 PHE B CA 1
ATOM 5965 C C . PHE B 1 381 ? 17.685 129.226 56.766 1.00 66.82 381 PHE B C 1
ATOM 5966 O O . PHE B 1 381 ? 17.031 129.699 55.833 1.00 66.48 381 PHE B O 1
ATOM 5974 N N . ALA B 1 382 ? 17.789 129.816 57.964 1.00 66.76 382 ALA B N 1
ATOM 5975 C CA . ALA B 1 382 ? 17.282 131.163 58.202 1.00 66.65 382 ALA B CA 1
ATOM 5976 C C . ALA B 1 382 ? 18.166 132.154 57.456 1.00 66.85 382 ALA B C 1
ATOM 5977 O O . ALA B 1 382 ? 19.368 131.917 57.326 1.00 67.20 382 ALA B O 1
ATOM 5979 N N . PHE B 1 383 ? 17.589 133.256 56.967 1.00 66.62 383 PHE B N 1
ATOM 5980 C CA . PHE B 1 383 ? 18.386 134.346 56.370 1.00 66.17 383 PHE B CA 1
ATOM 5981 C C . PHE B 1 383 ? 19.351 134.976 57.394 1.00 66.29 383 PHE B C 1
ATOM 5982 O O . PHE B 1 383 ? 19.075 134.962 58.590 1.00 66.16 383 PHE B O 1
ATOM 5990 N N . GLY B 1 384 ? 20.463 135.534 56.916 1.00 66.26 384 GLY B N 1
ATOM 5991 C CA . GLY B 1 384 ? 21.338 136.368 57.739 1.00 66.11 384 GLY B CA 1
ATOM 5992 C C . GLY B 1 384 ? 22.775 135.889 57.736 1.00 66.45 384 GLY B C 1
ATOM 5993 O O . GLY B 1 384 ? 23.072 134.778 57.282 1.00 66.55 384 GLY B O 1
ATOM 5994 N N . LEU B 1 385 ? 23.673 136.724 58.244 1.00 66.47 385 LEU B N 1
ATOM 5995 C CA . LEU B 1 385 ? 25.060 136.329 58.392 1.00 66.70 385 LEU B CA 1
ATOM 5996 C C . LEU B 1 385 ? 25.156 135.358 59.557 1.00 67.20 385 LEU B C 1
ATOM 5997 O O . LEU B 1 385 ? 24.403 135.493 60.522 1.00 67.35 385 LEU B O 1
ATOM 6002 N N . PRO B 1 386 ? 26.084 134.379 59.487 1.00 67.61 386 PRO B N 1
ATOM 6003 C CA . PRO B 1 386 ? 26.069 133.390 60.552 1.00 68.00 386 PRO B CA 1
ATOM 6004 C C . PRO B 1 386 ? 26.572 134.014 61.839 1.00 68.19 386 PRO B C 1
ATOM 6005 O O . PRO B 1 386 ? 27.364 134.963 61.805 1.00 67.81 386 PRO B O 1
ATOM 6009 N N . LYS B 1 387 ? 26.101 133.484 62.956 1.00 68.70 387 LYS B N 1
ATOM 6010 C CA . LYS B 1 387 ? 26.573 133.923 64.273 1.00 69.93 387 LYS B CA 1
ATOM 6011 C C . LYS B 1 387 ? 28.115 134.034 64.420 1.00 70.24 387 LYS B C 1
ATOM 6012 O O . LYS B 1 387 ? 28.603 134.900 65.168 1.00 70.59 387 LYS B O 1
ATOM 6018 N N . VAL B 1 388 ? 28.855 133.183 63.688 1.00 70.32 388 VAL B N 1
ATOM 6019 C CA . VAL B 1 388 ? 30.308 132.906 63.925 1.00 70.33 388 VAL B CA 1
ATOM 6020 C C . VAL B 1 388 ? 31.048 133.828 64.923 1.00 70.22 388 VAL B C 1
ATOM 6021 O O . VAL B 1 388 ? 31.024 133.580 66.136 1.00 69.97 388 VAL B O 1
ATOM 6025 N N . SER C 1 2 ? 23.152 116.253 -12.172 1.00 66.82 2 SER C N 1
ATOM 6026 C CA . SER C 1 2 ? 22.448 115.533 -11.069 1.00 67.11 2 SER C CA 1
ATOM 6027 C C . SER C 1 2 ? 22.680 116.072 -9.637 1.00 67.09 2 SER C C 1
ATOM 6028 O O . SER C 1 2 ? 22.853 115.270 -8.713 1.00 67.02 2 SER C O 1
ATOM 6031 N N . PRO C 1 3 ? 22.678 117.415 -9.441 1.00 67.02 3 PRO C N 1
ATOM 6032 C CA . PRO C 1 3 ? 22.873 117.932 -8.075 1.00 67.11 3 PRO C CA 1
ATOM 6033 C C . PRO C 1 3 ? 21.774 117.463 -7.128 1.00 67.25 3 PRO C C 1
ATOM 6034 O O . PRO C 1 3 ? 20.699 117.071 -7.596 1.00 67.27 3 PRO C O 1
ATOM 6038 N N . THR C 1 4 ? 22.054 117.488 -5.822 1.00 67.47 4 THR C N 1
ATOM 6039 C CA . THR C 1 4 ? 21.085 117.086 -4.785 1.00 67.73 4 THR C CA 1
ATOM 6040 C C . THR C 1 4 ? 19.840 118.003 -4.742 1.00 67.66 4 THR C C 1
ATOM 6041 O O . THR C 1 4 ? 19.933 119.193 -5.066 1.00 67.49 4 THR C O 1
ATOM 6045 N N . THR C 1 5 ? 18.693 117.441 -4.345 1.00 67.51 5 THR C N 1
ATOM 6046 C CA . THR C 1 5 ? 17.453 118.221 -4.184 1.00 67.34 5 THR C CA 1
ATOM 6047 C C . THR C 1 5 ? 17.216 118.617 -2.730 1.00 67.34 5 THR C C 1
ATOM 6048 O O . THR C 1 5 ? 16.230 119.295 -2.404 1.00 67.49 5 THR C O 1
ATOM 6052 N N . ASP C 1 6 ? 18.122 118.192 -1.853 1.00 67.21 6 ASP C N 1
ATOM 6053 C CA . ASP C 1 6 ? 18.054 118.561 -0.435 1.00 66.97 6 ASP C CA 1
ATOM 6054 C C . ASP C 1 6 ? 18.233 120.058 -0.238 1.00 66.75 6 ASP C C 1
ATOM 6055 O O . ASP C 1 6 ? 18.868 120.739 -1.044 1.00 66.83 6 ASP C O 1
ATOM 6060 N N . ARG C 1 7 ? 17.661 120.544 0.855 1.00 66.68 7 ARG C N 1
ATOM 6061 C CA . ARG C 1 7 ? 17.786 121.908 1.300 1.00 66.39 7 ARG C CA 1
ATOM 6062 C C . ARG C 1 7 ? 19.075 122.050 2.124 1.00 66.28 7 ARG C C 1
ATOM 6063 O O . ARG C 1 7 ? 19.379 121.209 2.987 1.00 65.79 7 ARG C O 1
ATOM 6071 N N . ILE C 1 8 ? 19.839 123.105 1.830 1.00 66.27 8 ILE C N 1
ATOM 6072 C CA . ILE C 1 8 ? 21.094 123.401 2.531 1.00 66.39 8 ILE C CA 1
ATOM 6073 C C . ILE C 1 8 ? 21.022 124.804 3.088 1.00 66.66 8 ILE C C 1
ATOM 6074 O O . ILE C 1 8 ? 20.496 125.706 2.433 1.00 67.28 8 ILE C O 1
ATOM 6079 N N . ALA C 1 9 ? 21.546 124.981 4.297 1.00 66.60 9 ALA C N 1
ATOM 6080 C CA . ALA C 1 9 ? 21.652 126.288 4.940 1.00 66.49 9 ALA C CA 1
ATOM 6081 C C . ALA C 1 9 ? 23.106 126.615 5.242 1.00 66.53 9 ALA C C 1
ATOM 6082 O O . ALA C 1 9 ? 23.849 125.767 5.745 1.00 67.38 9 ALA C O 1
ATOM 6084 N N . VAL C 1 10 ? 23.518 127.835 4.930 1.00 66.17 10 VAL C N 1
ATOM 6085 C CA . VAL C 1 10 ? 24.849 128.296 5.297 1.00 65.79 10 VAL C CA 1
ATOM 6086 C C . VAL C 1 10 ? 24.725 129.306 6.426 1.00 65.54 10 VAL C C 1
ATOM 6087 O O . VAL C 1 10 ? 24.123 130.348 6.250 1.00 65.51 10 VAL C O 1
ATOM 6091 N N . VAL C 1 11 ? 25.297 128.987 7.578 1.00 65.32 11 VAL C N 1
ATOM 6092 C CA . VAL C 1 11 ? 25.386 129.934 8.679 1.00 65.00 11 VAL C CA 1
ATOM 6093 C C . VAL C 1 11 ? 26.679 130.738 8.551 1.00 65.05 11 VAL C C 1
ATOM 6094 O O . VAL C 1 11 ? 27.776 130.188 8.566 1.00 65.16 11 VAL C O 1
ATOM 6098 N N . GLY C 1 12 ? 26.537 132.049 8.422 1.00 65.11 12 GLY C N 1
ATOM 6099 C CA . GLY C 1 12 ? 27.675 132.927 8.191 1.00 65.15 12 GLY C CA 1
ATOM 6100 C C . GLY C 1 12 ? 27.740 133.311 6.728 1.00 65.19 12 GLY C C 1
ATOM 6101 O O . GLY C 1 12 ? 27.820 132.452 5.851 1.00 65.27 12 GLY C O 1
ATOM 6102 N N . GLY C 1 13 ? 27.717 134.605 6.465 1.00 65.37 13 GLY C N 1
ATOM 6103 C CA . GLY C 1 13 ? 27.660 135.088 5.093 1.00 66.04 13 GLY C CA 1
ATOM 6104 C C . GLY C 1 13 ? 28.833 135.959 4.692 1.00 66.36 13 GLY C C 1
ATOM 6105 O O . GLY C 1 13 ? 28.643 137.072 4.212 1.00 67.05 13 GLY C O 1
ATOM 6106 N N . SER C 1 14 ? 30.042 135.454 4.899 1.00 66.39 14 SER C N 1
ATOM 6107 C CA . SER C 1 14 ? 31.263 136.135 4.501 1.00 66.27 14 SER C CA 1
ATOM 6108 C C . SER C 1 14 ? 31.926 135.313 3.362 1.00 66.53 14 SER C C 1
ATOM 6109 O O . SER C 1 14 ? 31.225 134.753 2.509 1.00 66.70 14 SER C O 1
ATOM 6112 N N . ILE C 1 15 ? 33.254 135.225 3.337 1.00 66.26 15 ILE C N 1
ATOM 6113 C CA . ILE C 1 15 ? 33.930 134.582 2.218 1.00 66.02 15 ILE C CA 1
ATOM 6114 C C . ILE C 1 15 ? 33.548 133.113 2.067 1.00 65.93 15 ILE C C 1
ATOM 6115 O O . ILE C 1 15 ? 33.155 132.682 0.971 1.00 65.73 15 ILE C O 1
ATOM 6120 N N . SER C 1 16 ? 33.666 132.360 3.160 1.00 65.45 16 SER C N 1
ATOM 6121 C CA . SER C 1 16 ? 33.268 130.959 3.175 1.00 65.42 16 SER C CA 1
ATOM 6122 C C . SER C 1 16 ? 31.860 130.771 2.657 1.00 65.40 16 SER C C 1
ATOM 6123 O O . SER C 1 16 ? 31.655 130.137 1.605 1.00 64.94 16 SER C O 1
ATOM 6126 N N . GLY C 1 17 ? 30.917 131.369 3.406 1.00 65.20 17 GLY C N 1
ATOM 6127 C CA . GLY C 1 17 ? 29.491 131.187 3.239 1.00 64.89 17 GLY C CA 1
ATOM 6128 C C . GLY C 1 17 ? 28.997 131.578 1.878 1.00 65.09 17 GLY C C 1
ATOM 6129 O O . GLY C 1 17 ? 28.206 130.862 1.285 1.00 65.36 17 GLY C O 1
ATOM 6130 N N . LEU C 1 18 ? 29.470 132.716 1.387 1.00 65.20 18 LEU C N 1
ATOM 6131 C CA . LEU C 1 18 ? 29.046 133.240 0.105 1.00 65.44 18 LEU C CA 1
ATOM 6132 C C . LEU C 1 18 ? 29.545 132.331 -1.015 1.00 65.64 18 LEU C C 1
ATOM 6133 O O . LEU C 1 18 ? 28.777 131.917 -1.878 1.00 65.43 18 LEU C O 1
ATOM 6138 N N . THR C 1 19 ? 30.837 132.022 -0.982 1.00 65.81 19 THR C N 1
ATOM 6139 C CA . THR C 1 19 ? 31.438 131.143 -1.971 1.00 65.88 19 THR C CA 1
ATOM 6140 C C . THR C 1 19 ? 30.633 129.858 -2.058 1.00 66.07 19 THR C C 1
ATOM 6141 O O . THR C 1 19 ? 30.286 129.420 -3.164 1.00 65.81 19 THR C O 1
ATOM 6145 N N . ALA C 1 20 ? 30.304 129.295 -0.885 1.00 65.96 20 ALA C N 1
ATOM 6146 C CA . ALA C 1 20 ? 29.539 128.056 -0.781 1.00 65.61 20 ALA C CA 1
ATOM 6147 C C . ALA C 1 20 ? 28.148 128.203 -1.376 1.00 65.48 20 ALA C C 1
ATOM 6148 O O . ALA C 1 20 ? 27.735 127.400 -2.199 1.00 65.63 20 ALA C O 1
ATOM 6150 N N . ALA C 1 21 ? 27.440 129.253 -0.980 1.00 65.40 21 ALA C N 1
ATOM 6151 C CA . ALA C 1 21 ? 26.071 129.480 -1.451 1.00 65.48 21 ALA C CA 1
ATOM 6152 C C . ALA C 1 21 ? 26.027 129.722 -2.957 1.00 65.38 21 ALA C C 1
ATOM 6153 O O . ALA C 1 21 ? 25.202 129.146 -3.670 1.00 65.17 21 ALA C O 1
ATOM 6155 N N . LEU C 1 22 ? 26.944 130.560 -3.427 1.00 65.34 22 LEU C N 1
ATOM 6156 C CA . LEU C 1 22 ? 27.016 130.934 -4.818 1.00 65.25 22 LEU C CA 1
ATOM 6157 C C . LEU C 1 22 ? 27.182 129.707 -5.705 1.00 65.61 22 LEU C C 1
ATOM 6158 O O . LEU C 1 22 ? 26.470 129.543 -6.711 1.00 65.46 22 LEU C O 1
ATOM 6163 N N . MET C 1 23 ? 28.092 128.822 -5.318 1.00 65.64 23 MET C N 1
ATOM 6164 C CA . MET C 1 23 ? 28.349 127.651 -6.144 1.00 65.83 23 MET C CA 1
ATOM 6165 C C . MET C 1 23 ? 27.221 126.658 -6.040 1.00 65.73 23 MET C C 1
ATOM 6166 O O . MET C 1 23 ? 26.924 125.959 -6.998 1.00 65.75 23 MET C O 1
ATOM 6171 N N . LEU C 1 24 ? 26.573 126.614 -4.884 1.00 65.82 24 LEU C N 1
ATOM 6172 C CA . LEU C 1 24 ? 25.451 125.708 -4.713 1.00 65.82 24 LEU C CA 1
ATOM 6173 C C . LEU C 1 24 ? 24.299 126.168 -5.580 1.00 66.01 24 LEU C C 1
ATOM 6174 O O . LEU C 1 24 ? 23.709 125.368 -6.308 1.00 66.07 24 LEU C O 1
ATOM 6179 N N . ARG C 1 25 ? 24.019 127.467 -5.542 1.00 66.07 25 ARG C N 1
ATOM 6180 C CA . ARG C 1 25 ? 22.950 128.035 -6.361 1.00 66.02 25 ARG C CA 1
ATOM 6181 C C . ARG C 1 25 ? 23.218 127.859 -7.843 1.00 66.05 25 ARG C C 1
ATOM 6182 O O . ARG C 1 25 ? 22.294 127.551 -8.597 1.00 66.16 25 ARG C O 1
ATOM 6190 N N . ASP C 1 26 ? 24.475 128.059 -8.246 1.00 66.00 26 ASP C N 1
ATOM 6191 C CA . ASP C 1 26 ? 24.879 127.917 -9.635 1.00 66.00 26 ASP C CA 1
ATOM 6192 C C . ASP C 1 26 ? 24.542 126.542 -10.163 1.00 66.18 26 ASP C C 1
ATOM 6193 O O . ASP C 1 26 ? 24.280 126.366 -11.354 1.00 66.15 26 ASP C O 1
ATOM 6198 N N . ALA C 1 27 ? 24.557 125.567 -9.263 1.00 66.37 27 ALA C N 1
ATOM 6199 C CA . ALA C 1 27 ? 24.275 124.191 -9.626 1.00 66.64 27 ALA C CA 1
ATOM 6200 C C . ALA C 1 27 ? 22.799 123.817 -9.389 1.00 66.85 27 ALA C C 1
ATOM 6201 O O . ALA C 1 27 ? 22.400 122.664 -9.557 1.00 67.16 27 ALA C O 1
ATOM 6203 N N . GLY C 1 28 ? 21.980 124.793 -9.027 1.00 66.92 28 GLY C N 1
ATOM 6204 C CA . GLY C 1 28 ? 20.556 124.540 -8.847 1.00 67.19 28 GLY C CA 1
ATOM 6205 C C . GLY C 1 28 ? 20.215 123.924 -7.494 1.00 67.51 28 GLY C C 1
ATOM 6206 O O . GLY C 1 28 ? 19.129 123.361 -7.309 1.00 67.63 28 GLY C O 1
ATOM 6207 N N . VAL C 1 29 ? 21.131 124.023 -6.538 1.00 67.35 29 VAL C N 1
ATOM 6208 C CA . VAL C 1 29 ? 20.844 123.548 -5.193 1.00 67.29 29 VAL C CA 1
ATOM 6209 C C . VAL C 1 29 ? 20.069 124.607 -4.419 1.00 67.38 29 VAL C C 1
ATOM 6210 O O . VAL C 1 29 ? 20.370 125.806 -4.490 1.00 67.48 29 VAL C O 1
ATOM 6214 N N . ASP C 1 30 ? 19.057 124.159 -3.688 1.00 67.39 30 ASP C N 1
ATOM 6215 C CA . ASP C 1 30 ? 18.281 125.059 -2.857 1.00 67.55 30 ASP C CA 1
ATOM 6216 C C . ASP C 1 30 ? 19.079 125.454 -1.610 1.00 67.31 30 ASP C C 1
ATOM 6217 O O . ASP C 1 30 ? 19.295 124.626 -0.712 1.00 67.66 30 ASP C O 1
ATOM 6222 N N . VAL C 1 31 ? 19.505 126.716 -1.561 1.00 66.89 31 VAL C N 1
ATOM 6223 C CA . VAL C 1 31 ? 20.342 127.220 -0.470 1.00 66.50 31 VAL C CA 1
ATOM 6224 C C . VAL C 1 31 ? 19.902 128.602 0.096 1.00 66.46 31 VAL C C 1
ATOM 6225 O O . VAL C 1 31 ? 19.464 129.465 -0.648 1.00 66.39 31 VAL C O 1
ATOM 6229 N N . ASP C 1 32 ? 19.989 128.768 1.422 1.00 66.54 32 ASP C N 1
ATOM 6230 C CA . ASP C 1 32 ? 19.816 130.062 2.100 1.00 66.27 32 ASP C CA 1
ATOM 6231 C C . ASP C 1 32 ? 21.053 130.396 2.945 1.00 66.11 32 ASP C C 1
ATOM 6232 O O . ASP C 1 32 ? 21.719 129.492 3.479 1.00 66.22 32 ASP C O 1
ATOM 6237 N N . VAL C 1 33 ? 21.353 131.686 3.081 1.00 65.64 33 VAL C N 1
ATOM 6238 C CA . VAL C 1 33 ? 22.438 132.124 3.962 1.00 65.33 33 VAL C CA 1
ATOM 6239 C C . VAL C 1 33 ? 21.875 132.872 5.164 1.00 65.43 33 VAL C C 1
ATOM 6240 O O . VAL C 1 33 ? 20.994 133.691 5.017 1.00 65.99 33 VAL C O 1
ATOM 6244 N N . TYR C 1 34 ? 22.373 132.561 6.354 1.00 65.41 34 TYR C N 1
ATOM 6245 C CA . TYR C 1 34 ? 21.944 133.217 7.577 1.00 65.22 34 TYR C CA 1
ATOM 6246 C C . TYR C 1 34 ? 23.146 133.931 8.164 1.00 65.39 34 TYR C C 1
ATOM 6247 O O . TYR C 1 34 ? 24.116 133.304 8.572 1.00 64.74 34 TYR C O 1
ATOM 6256 N N . GLU C 1 35 ? 23.074 135.262 8.155 1.00 65.71 35 GLU C N 1
ATOM 6257 C CA . GLU C 1 35 ? 24.162 136.115 8.596 1.00 65.90 35 GLU C CA 1
ATOM 6258 C C . GLU C 1 35 ? 23.745 136.941 9.816 1.00 66.29 35 GLU C C 1
ATOM 6259 O O . GLU C 1 35 ? 22.685 137.554 9.836 1.00 66.13 35 GLU C O 1
ATOM 6265 N N . ARG C 1 36 ? 24.576 136.939 10.850 1.00 66.97 36 ARG C N 1
ATOM 6266 C CA . ARG C 1 36 ? 24.183 137.579 12.105 1.00 67.89 36 ARG C CA 1
ATOM 6267 C C . ARG C 1 36 ? 24.084 139.108 11.987 1.00 68.08 36 ARG C C 1
ATOM 6268 O O . ARG C 1 36 ? 23.308 139.754 12.698 1.00 67.82 36 ARG C O 1
ATOM 6276 N N . SER C 1 37 ? 24.900 139.667 11.101 1.00 68.43 37 SER C N 1
ATOM 6277 C CA . SER C 1 37 ? 25.025 141.106 10.952 1.00 68.69 37 SER C CA 1
ATOM 6278 C C . SER C 1 37 ? 23.729 141.698 10.399 1.00 68.53 37 SER C C 1
ATOM 6279 O O . SER C 1 37 ? 23.123 141.113 9.506 1.00 68.34 37 SER C O 1
ATOM 6282 N N . PRO C 1 38 ? 23.310 142.872 10.918 1.00 68.60 38 PRO C N 1
ATOM 6283 C CA . PRO C 1 38 ? 21.984 143.375 10.549 1.00 68.57 38 PRO C CA 1
ATOM 6284 C C . PRO C 1 38 ? 21.952 143.892 9.119 1.00 69.35 38 PRO C C 1
ATOM 6285 O O . PRO C 1 38 ? 20.871 144.021 8.533 1.00 70.04 38 PRO C O 1
ATOM 6289 N N . GLN C 1 39 ? 23.119 144.203 8.567 1.00 69.84 39 GLN C N 1
ATOM 6290 C CA . GLN C 1 39 ? 23.210 144.660 7.167 1.00 70.84 39 GLN C CA 1
ATOM 6291 C C . GLN C 1 39 ? 24.466 144.035 6.534 1.00 70.78 39 GLN C C 1
ATOM 6292 O O . GLN C 1 39 ? 25.281 143.397 7.249 1.00 70.96 39 GLN C O 1
ATOM 6298 N N . PRO C 1 40 ? 24.611 144.140 5.197 1.00 70.63 40 PRO C N 1
ATOM 6299 C CA . PRO C 1 40 ? 25.836 143.571 4.594 1.00 70.55 40 PRO C CA 1
ATOM 6300 C C . PRO C 1 40 ? 27.144 144.162 5.150 1.00 70.81 40 PRO C C 1
ATOM 6301 O O . PRO C 1 40 ? 27.170 145.312 5.638 1.00 70.82 40 PRO C O 1
ATOM 6305 N N . LEU C 1 41 ? 28.199 143.354 5.053 1.00 71.05 41 LEU C N 1
ATOM 6306 C CA . LEU C 1 41 ? 29.425 143.509 5.829 1.00 71.47 41 LEU C CA 1
ATOM 6307 C C . LEU C 1 41 ? 30.447 144.539 5.344 1.00 72.16 41 LEU C C 1
ATOM 6308 O O . LEU C 1 41 ? 30.405 145.018 4.207 1.00 71.84 41 LEU C O 1
ATOM 6313 N N . SER C 1 42 ? 31.360 144.846 6.272 1.00 73.34 42 SER C N 1
ATOM 6314 C CA . SER C 1 42 ? 32.534 145.705 6.093 1.00 73.81 42 SER C CA 1
ATOM 6315 C C . SER C 1 42 ? 33.818 145.017 6.635 1.00 74.20 42 SER C C 1
ATOM 6316 O O . SER C 1 42 ? 33.862 144.453 7.774 1.00 74.21 42 SER C O 1
ATOM 6319 N N . GLY C 1 43 ? 34.853 145.047 5.799 1.00 74.45 43 GLY C N 1
ATOM 6320 C CA . GLY C 1 43 ? 36.227 144.927 6.280 1.00 74.59 43 GLY C CA 1
ATOM 6321 C C . GLY C 1 43 ? 36.539 146.320 6.808 1.00 75.01 43 GLY C C 1
ATOM 6322 O O . GLY C 1 43 ? 35.789 147.306 6.526 1.00 74.85 43 GLY C O 1
ATOM 6323 N N . PHE C 1 44 ? 37.604 146.436 7.599 1.00 75.17 44 PHE C N 1
ATOM 6324 C CA . PHE C 1 44 ? 37.840 147.752 8.200 1.00 75.43 44 PHE C CA 1
ATOM 6325 C C . PHE C 1 44 ? 38.867 148.586 7.426 1.00 75.32 44 PHE C C 1
ATOM 6326 O O . PHE C 1 44 ? 39.601 149.428 7.986 1.00 75.95 44 PHE C O 1
ATOM 6334 N N . GLY C 1 45 ? 38.829 148.371 6.103 1.00 74.68 45 GLY C N 1
ATOM 6335 C CA . GLY C 1 45 ? 39.848 148.838 5.174 1.00 73.41 45 GLY C CA 1
ATOM 6336 C C . GLY C 1 45 ? 40.877 147.750 4.891 1.00 72.63 45 GLY C C 1
ATOM 6337 O O . GLY C 1 45 ? 41.428 147.687 3.789 1.00 73.36 45 GLY C O 1
ATOM 6338 N N . THR C 1 46 ? 41.109 146.872 5.863 1.00 71.16 46 THR C N 1
ATOM 6339 C CA . THR C 1 46 ? 42.304 146.029 5.876 1.00 70.24 46 THR C CA 1
ATOM 6340 C C . THR C 1 46 ? 42.534 145.173 4.631 1.00 69.47 46 THR C C 1
ATOM 6341 O O . THR C 1 46 ? 41.582 144.720 3.988 1.00 69.50 46 THR C O 1
ATOM 6345 N N . GLY C 1 47 ? 43.812 144.952 4.322 1.00 68.62 47 GLY C N 1
ATOM 6346 C CA . GLY C 1 47 ? 44.222 144.277 3.101 1.00 67.75 47 GLY C CA 1
ATOM 6347 C C . GLY C 1 47 ? 44.384 142.778 3.198 1.00 67.79 47 GLY C C 1
ATOM 6348 O O . GLY C 1 47 ? 44.447 142.197 4.294 1.00 67.88 47 GLY C O 1
ATOM 6349 N N . ILE C 1 48 ? 44.479 142.170 2.019 1.00 67.17 48 ILE C N 1
ATOM 6350 C CA . ILE C 1 48 ? 44.511 140.733 1.847 1.00 66.57 48 ILE C CA 1
ATOM 6351 C C . ILE C 1 48 ? 45.367 140.412 0.638 1.00 66.30 48 ILE C C 1
ATOM 6352 O O . ILE C 1 48 ? 45.188 140.992 -0.438 1.00 65.95 48 ILE C O 1
ATOM 6357 N N . VAL C 1 49 ? 46.300 139.483 0.815 1.00 66.22 49 VAL C N 1
ATOM 6358 C CA . VAL C 1 49 ? 47.143 139.024 -0.286 1.00 65.99 49 VAL C CA 1
ATOM 6359 C C . VAL C 1 49 ? 46.355 138.039 -1.144 1.00 66.33 49 VAL C C 1
ATOM 6360 O O . VAL C 1 49 ? 45.745 137.101 -0.623 1.00 66.43 49 VAL C O 1
ATOM 6364 N N . VAL C 1 50 ? 46.359 138.271 -2.455 1.00 66.52 50 VAL C N 1
ATOM 6365 C CA . VAL C 1 50 ? 45.589 137.443 -3.382 1.00 66.99 50 VAL C CA 1
ATOM 6366 C C . VAL C 1 50 ? 46.272 136.088 -3.664 1.00 66.71 50 VAL C C 1
ATOM 6367 O O . VAL C 1 50 ? 47.467 136.032 -3.948 1.00 66.47 50 VAL C O 1
ATOM 6371 N N . GLN C 1 51 ? 45.498 135.006 -3.542 1.00 66.90 51 GLN C N 1
ATOM 6372 C CA . GLN C 1 51 ? 45.922 133.650 -3.913 1.00 66.62 51 GLN C CA 1
ATOM 6373 C C . GLN C 1 51 ? 44.933 133.135 -4.940 1.00 66.58 51 GLN C C 1
ATOM 6374 O O . GLN C 1 51 ? 43.751 133.475 -4.862 1.00 66.95 51 GLN C O 1
ATOM 6380 N N . PRO C 1 52 ? 45.384 132.291 -5.881 1.00 66.41 52 PRO C N 1
ATOM 6381 C CA . PRO C 1 52 ? 44.452 131.748 -6.872 1.00 66.26 52 PRO C CA 1
ATOM 6382 C C . PRO C 1 52 ? 43.105 131.334 -6.264 1.00 66.22 52 PRO C C 1
ATOM 6383 O O . PRO C 1 52 ? 42.050 131.694 -6.795 1.00 66.09 52 PRO C O 1
ATOM 6387 N N . GLU C 1 53 ? 43.148 130.616 -5.141 1.00 66.27 53 GLU C N 1
ATOM 6388 C CA . GLU C 1 53 ? 41.950 130.046 -4.509 1.00 66.44 53 GLU C CA 1
ATOM 6389 C C . GLU C 1 53 ? 40.953 131.115 -4.029 1.00 66.95 53 GLU C C 1
ATOM 6390 O O . GLU C 1 53 ? 39.727 130.919 -4.057 1.00 67.42 53 GLU C O 1
ATOM 6396 N N . LEU C 1 54 ? 41.479 132.257 -3.593 1.00 66.83 54 LEU C N 1
ATOM 6397 C CA . LEU C 1 54 ? 40.647 133.316 -3.064 1.00 66.44 54 LEU C CA 1
ATOM 6398 C C . LEU C 1 54 ? 39.791 133.928 -4.169 1.00 66.43 54 LEU C C 1
ATOM 6399 O O . LEU C 1 54 ? 38.599 134.148 -3.999 1.00 66.62 54 LEU C O 1
ATOM 6404 N N . VAL C 1 55 ? 40.409 134.186 -5.314 1.00 66.32 55 VAL C N 1
ATOM 6405 C CA . VAL C 1 55 ? 39.731 134.905 -6.388 1.00 66.10 55 VAL C CA 1
ATOM 6406 C C . VAL C 1 55 ? 39.190 133.986 -7.480 1.00 66.33 55 VAL C C 1
ATOM 6407 O O . VAL C 1 55 ? 38.647 134.463 -8.477 1.00 66.53 55 VAL C O 1
ATOM 6411 N N . HIS C 1 56 ? 39.336 132.677 -7.298 1.00 66.33 56 HIS C N 1
ATOM 6412 C CA . HIS C 1 56 ? 38.949 131.730 -8.336 1.00 66.34 56 HIS C CA 1
ATOM 6413 C C . HIS C 1 56 ? 37.504 131.896 -8.791 1.00 66.12 56 HIS C C 1
ATOM 6414 O O . HIS C 1 56 ? 37.230 131.904 -9.989 1.00 66.34 56 HIS C O 1
ATOM 6421 N N . TYR C 1 57 ? 36.581 132.020 -7.846 1.00 65.94 57 TYR C N 1
ATOM 6422 C CA . TYR C 1 57 ? 35.187 132.117 -8.227 1.00 65.91 57 TYR C CA 1
ATOM 6423 C C . TYR C 1 57 ? 34.851 133.394 -9.025 1.00 65.95 57 TYR C C 1
ATOM 6424 O O . TYR C 1 57 ? 34.206 133.311 -10.071 1.00 65.87 57 TYR C O 1
ATOM 6433 N N . LEU C 1 58 ? 35.266 134.560 -8.521 1.00 65.93 58 LEU C N 1
ATOM 6434 C CA . LEU C 1 58 ? 35.017 135.846 -9.198 1.00 65.80 58 LEU C CA 1
ATOM 6435 C C . LEU C 1 58 ? 35.588 135.865 -10.623 1.00 65.82 58 LEU C C 1
ATOM 6436 O O . LEU C 1 58 ? 34.964 136.381 -11.564 1.00 65.73 58 LEU C O 1
ATOM 6441 N N . LEU C 1 59 ? 36.774 135.291 -10.784 1.00 65.66 59 LEU C N 1
ATOM 6442 C CA . LEU C 1 59 ? 37.390 135.240 -12.087 1.00 65.56 59 LEU C CA 1
ATOM 6443 C C . LEU C 1 59 ? 36.542 134.400 -13.033 1.00 65.53 59 LEU C C 1
ATOM 6444 O O . LEU C 1 59 ? 36.341 134.781 -14.196 1.00 65.30 59 LEU C O 1
ATOM 6449 N N . GLU C 1 60 ? 36.022 133.282 -12.520 1.00 65.37 60 GLU C N 1
ATOM 6450 C CA . GLU C 1 60 ? 35.105 132.430 -13.276 1.00 65.64 60 GLU C CA 1
ATOM 6451 C C . GLU C 1 60 ? 33.865 133.194 -13.738 1.00 65.53 60 GLU C C 1
ATOM 6452 O O . GLU C 1 60 ? 33.215 132.807 -14.707 1.00 65.32 60 GLU C O 1
ATOM 6458 N N . GLN C 1 61 ? 33.542 134.282 -13.043 1.00 65.54 61 GLN C N 1
ATOM 6459 C CA . GLN C 1 61 ? 32.336 135.045 -13.359 1.00 65.67 61 GLN C CA 1
ATOM 6460 C C . GLN C 1 61 ? 32.596 136.291 -14.211 1.00 65.89 61 GLN C C 1
ATOM 6461 O O . GLN C 1 61 ? 31.693 137.103 -14.420 1.00 66.07 61 GLN C O 1
ATOM 6467 N N . GLY C 1 62 ? 33.823 136.421 -14.717 1.00 66.02 62 GLY C N 1
ATOM 6468 C CA . GLY C 1 62 ? 34.179 137.513 -15.611 1.00 65.95 62 GLY C CA 1
ATOM 6469 C C . GLY C 1 62 ? 34.885 138.702 -14.986 1.00 66.07 62 GLY C C 1
ATOM 6470 O O . GLY C 1 62 ? 35.353 139.578 -15.704 1.00 66.30 62 GLY C O 1
ATOM 6471 N N . VAL C 1 63 ? 34.966 138.743 -13.659 1.00 66.08 63 VAL C N 1
ATOM 6472 C CA . VAL C 1 63 ? 35.632 139.848 -12.968 1.00 66.13 63 VAL C CA 1
ATOM 6473 C C . VAL C 1 63 ? 37.106 139.929 -13.369 1.00 66.33 63 VAL C C 1
ATOM 6474 O O . VAL C 1 63 ? 37.844 138.950 -13.305 1.00 66.39 63 VAL C O 1
ATOM 6478 N N . GLU C 1 64 ? 37.507 141.112 -13.809 1.00 66.62 64 GLU C N 1
ATOM 6479 C CA . GLU C 1 64 ? 38.878 141.426 -14.177 1.00 66.85 64 GLU C CA 1
ATOM 6480 C C . GLU C 1 64 ? 39.685 141.499 -12.865 1.00 66.80 64 GLU C C 1
ATOM 6481 O O . GLU C 1 64 ? 39.271 142.186 -11.919 1.00 67.01 64 GLU C O 1
ATOM 6487 N N . LEU C 1 65 ? 40.804 140.775 -12.788 1.00 66.44 65 LEU C N 1
ATOM 6488 C CA . LEU C 1 65 ? 41.673 140.827 -11.604 1.00 66.29 65 LEU C CA 1
ATOM 6489 C C . LEU C 1 65 ? 42.236 142.232 -11.334 1.00 66.48 65 LEU C C 1
ATOM 6490 O O . LEU C 1 65 ? 42.173 142.734 -10.207 1.00 66.56 65 LEU C O 1
ATOM 6495 N N . ASP C 1 66 ? 42.761 142.869 -12.380 1.00 66.71 66 ASP C N 1
ATOM 6496 C CA . ASP C 1 66 ? 43.414 144.178 -12.261 1.00 66.99 66 ASP C CA 1
ATOM 6497 C C . ASP C 1 66 ? 42.482 145.226 -11.662 1.00 66.86 66 ASP C C 1
ATOM 6498 O O . ASP C 1 66 ? 42.925 146.289 -11.233 1.00 67.03 66 ASP C O 1
ATOM 6503 N N . SER C 1 67 ? 41.192 144.913 -11.635 1.00 66.65 67 SER C N 1
ATOM 6504 C CA . SER C 1 67 ? 40.189 145.853 -11.184 1.00 66.56 67 SER C CA 1
ATOM 6505 C C . SER C 1 67 ? 39.986 145.745 -9.680 1.00 66.56 67 SER C C 1
ATOM 6506 O O . SER C 1 67 ? 39.503 146.681 -9.048 1.00 66.70 67 SER C O 1
ATOM 6509 N N . ILE C 1 68 ? 40.342 144.601 -9.105 1.00 66.37 68 ILE C N 1
ATOM 6510 C CA . ILE C 1 68 ? 40.104 144.376 -7.676 1.00 66.17 68 ILE C CA 1
ATOM 6511 C C . ILE C 1 68 ? 41.383 144.151 -6.866 1.00 65.99 68 ILE C C 1
ATOM 6512 O O . ILE C 1 68 ? 41.331 143.748 -5.697 1.00 65.91 68 ILE C O 1
ATOM 6517 N N . SER C 1 69 ? 42.523 144.412 -7.500 1.00 65.84 69 SER C N 1
ATOM 6518 C CA . SER C 1 69 ? 43.820 144.213 -6.878 1.00 65.71 69 SER C CA 1
ATOM 6519 C C . SER C 1 69 ? 44.837 145.199 -7.435 1.00 65.66 69 SER C C 1
ATOM 6520 O O . SER C 1 69 ? 44.657 145.751 -8.522 1.00 65.23 69 SER C O 1
ATOM 6523 N N . VAL C 1 70 ? 45.897 145.403 -6.663 1.00 65.76 70 VAL C N 1
ATOM 6524 C CA . VAL C 1 70 ? 46.993 146.285 -7.011 1.00 66.11 70 VAL C CA 1
ATOM 6525 C C . VAL C 1 70 ? 48.269 145.400 -7.109 1.00 66.20 70 VAL C C 1
ATOM 6526 O O . VAL C 1 70 ? 48.363 144.395 -6.388 1.00 66.39 70 VAL C O 1
ATOM 6530 N N . PRO C 1 71 ? 49.218 145.719 -8.028 1.00 66.07 71 PRO C N 1
ATOM 6531 C CA . PRO C 1 71 ? 50.373 144.819 -8.208 1.00 66.05 71 PRO C CA 1
ATOM 6532 C C . PRO C 1 71 ? 51.571 145.104 -7.297 1.00 66.00 71 PRO C C 1
ATOM 6533 O O . PRO C 1 71 ? 51.538 146.046 -6.497 1.00 66.22 71 PRO C O 1
ATOM 6537 N N . SER C 1 72 ? 52.613 144.285 -7.430 1.00 65.87 72 SER C N 1
ATOM 6538 C CA . SER C 1 72 ? 53.860 144.482 -6.703 1.00 65.77 72 SER C CA 1
ATOM 6539 C C . SER C 1 72 ? 55.043 143.943 -7.502 1.00 65.94 72 SER C C 1
ATOM 6540 O O . SER C 1 72 ? 54.874 143.065 -8.349 1.00 65.86 72 SER C O 1
ATOM 6543 N N . SER C 1 73 ? 56.237 144.463 -7.217 1.00 66.05 73 SER C N 1
ATOM 6544 C CA . SER C 1 73 ? 57.451 144.096 -7.946 1.00 66.06 73 SER C CA 1
ATOM 6545 C C . SER C 1 73 ? 58.417 143.309 -7.090 1.00 66.03 73 SER C C 1
ATOM 6546 O O . SER C 1 73 ? 59.163 142.478 -7.606 1.00 66.02 73 SER C O 1
ATOM 6549 N N . SER C 1 74 ? 58.427 143.579 -5.788 1.00 65.85 74 SER C N 1
ATOM 6550 C CA . SER C 1 74 ? 59.414 142.946 -4.923 1.00 65.97 74 SER C CA 1
ATOM 6551 C C . SER C 1 74 ? 58.897 142.616 -3.534 1.00 65.79 74 SER C C 1
ATOM 6552 O O . SER C 1 74 ? 57.823 143.040 -3.141 1.00 66.12 74 SER C O 1
ATOM 6555 N N . MET C 1 75 ? 59.680 141.834 -2.810 1.00 65.65 75 MET C N 1
ATOM 6556 C CA . MET C 1 75 ? 59.448 141.598 -1.412 1.00 65.96 75 MET C CA 1
ATOM 6557 C C . MET C 1 75 ? 60.661 142.062 -0.618 1.00 65.71 75 MET C C 1
ATOM 6558 O O . MET C 1 75 ? 61.782 141.618 -0.863 1.00 65.99 75 MET C O 1
ATOM 6563 N N . GLU C 1 76 ? 60.430 142.958 0.334 1.00 65.59 76 GLU C N 1
ATOM 6564 C CA . GLU C 1 76 ? 61.516 143.606 1.067 1.00 65.51 76 GLU C CA 1
ATOM 6565 C C . GLU C 1 76 ? 61.615 143.120 2.503 1.00 65.08 76 GLU C C 1
ATOM 6566 O O . GLU C 1 76 ? 60.607 142.837 3.139 1.00 65.05 76 GLU C O 1
ATOM 6572 N N . TYR C 1 77 ? 62.841 143.037 3.000 1.00 64.73 77 TYR C N 1
ATOM 6573 C CA . TYR C 1 77 ? 63.121 142.599 4.360 1.00 64.47 77 TYR C CA 1
ATOM 6574 C C . TYR C 1 77 ? 64.001 143.663 5.002 1.00 64.36 77 TYR C C 1
ATOM 6575 O O . TYR C 1 77 ? 65.148 143.867 4.589 1.00 64.08 77 TYR C O 1
ATOM 6584 N N . VAL C 1 78 ? 63.463 144.343 6.006 1.00 64.48 78 VAL C N 1
ATOM 6585 C CA . VAL C 1 78 ? 64.140 145.490 6.585 1.00 64.77 78 VAL C CA 1
ATOM 6586 C C . VAL C 1 78 ? 64.219 145.371 8.098 1.00 65.26 78 VAL C C 1
ATOM 6587 O O . VAL C 1 78 ? 63.255 144.965 8.739 1.00 65.47 78 VAL C O 1
ATOM 6591 N N . ASP C 1 79 ? 65.373 145.713 8.667 1.00 65.74 79 ASP C N 1
ATOM 6592 C CA . ASP C 1 79 ? 65.468 145.876 10.114 1.00 66.27 79 ASP C CA 1
ATOM 6593 C C . ASP C 1 79 ? 64.629 147.104 10.485 1.00 66.49 79 ASP C C 1
ATOM 6594 O O . ASP C 1 79 ? 64.990 148.239 10.137 1.00 66.47 79 ASP C O 1
ATOM 6599 N N . ALA C 1 80 ? 63.515 146.870 11.182 1.00 66.55 80 ALA C N 1
ATOM 6600 C CA . ALA C 1 80 ? 62.535 147.933 11.452 1.00 66.91 80 ALA C CA 1
ATOM 6601 C C . ALA C 1 80 ? 62.982 148.946 12.507 1.00 67.19 80 ALA C C 1
ATOM 6602 O O . ALA C 1 80 ? 62.289 149.939 12.757 1.00 67.26 80 ALA C O 1
ATOM 6604 N N . LEU C 1 81 ? 64.138 148.698 13.113 1.00 67.47 81 LEU C N 1
ATOM 6605 C CA . LEU C 1 81 ? 64.701 149.635 14.072 1.00 67.76 81 LEU C CA 1
ATOM 6606 C C . LEU C 1 81 ? 65.738 150.526 13.403 1.00 67.60 81 LEU C C 1
ATOM 6607 O O . LEU C 1 81 ? 65.707 151.747 13.554 1.00 67.81 81 LEU C O 1
ATOM 6612 N N . THR C 1 82 ? 66.638 149.916 12.638 1.00 67.50 82 THR C N 1
ATOM 6613 C CA . THR C 1 82 ? 67.788 150.644 12.080 1.00 67.55 82 THR C CA 1
ATOM 6614 C C . THR C 1 82 ? 67.609 151.084 10.623 1.00 67.39 82 THR C C 1
ATOM 6615 O O . THR C 1 82 ? 68.295 151.982 10.155 1.00 67.55 82 THR C O 1
ATOM 6619 N N . GLY C 1 83 ? 66.701 150.438 9.902 1.00 67.30 83 GLY C N 1
ATOM 6620 C CA . GLY C 1 83 ? 66.538 150.720 8.487 1.00 66.93 83 GLY C CA 1
ATOM 6621 C C . GLY C 1 83 ? 67.437 149.904 7.581 1.00 66.97 83 GLY C C 1
ATOM 6622 O O . GLY C 1 83 ? 67.303 149.980 6.363 1.00 66.63 83 GLY C O 1
ATOM 6623 N N . GLU C 1 84 ? 68.348 149.122 8.165 1.00 67.10 84 GLU C N 1
ATOM 6624 C CA . GLU C 1 84 ? 69.202 148.218 7.389 1.00 67.47 84 GLU C CA 1
ATOM 6625 C C . GLU C 1 84 ? 68.350 147.297 6.523 1.00 67.28 84 GLU C C 1
ATOM 6626 O O . GLU C 1 84 ? 67.389 146.678 7.006 1.00 67.40 84 GLU C O 1
ATOM 6632 N N . ARG C 1 85 ? 68.691 147.231 5.240 1.00 67.26 85 ARG C N 1
ATOM 6633 C CA . ARG C 1 85 ? 67.984 146.354 4.332 1.00 67.29 85 ARG C CA 1
ATOM 6634 C C . ARG C 1 85 ? 68.641 144.992 4.369 1.00 66.93 85 ARG C C 1
ATOM 6635 O O . ARG C 1 85 ? 69.763 144.810 3.910 1.00 66.97 85 ARG C O 1
ATOM 6643 N N . VAL C 1 86 ? 67.920 144.043 4.941 1.00 66.78 86 VAL C N 1
ATOM 6644 C CA . VAL C 1 86 ? 68.434 142.711 5.196 1.00 66.76 86 VAL C CA 1
ATOM 6645 C C . VAL C 1 86 ? 68.146 141.755 4.032 1.00 66.61 86 VAL C C 1
ATOM 6646 O O . VAL C 1 86 ? 68.743 140.683 3.946 1.00 66.94 86 VAL C O 1
ATOM 6650 N N . GLY C 1 87 ? 67.256 142.153 3.126 1.00 66.47 87 GLY C N 1
ATOM 6651 C CA . GLY C 1 87 ? 66.922 141.304 1.986 1.00 66.35 87 GLY C CA 1
ATOM 6652 C C . GLY C 1 87 ? 65.979 141.916 0.976 1.00 66.28 87 GLY C C 1
ATOM 6653 O O . GLY C 1 87 ? 65.248 142.862 1.279 1.00 66.37 87 GLY C O 1
ATOM 6654 N N . SER C 1 88 ? 65.989 141.347 -0.225 1.00 66.13 88 SER C N 1
ATOM 6655 C CA . SER C 1 88 ? 65.220 141.865 -1.346 1.00 66.13 88 SER C CA 1
ATOM 6656 C C . SER C 1 88 ? 65.072 140.779 -2.407 1.00 66.17 88 SER C C 1
ATOM 6657 O O . SER C 1 88 ? 66.058 140.216 -2.856 1.00 66.26 88 SER C O 1
ATOM 6660 N N . VAL C 1 89 ? 63.843 140.489 -2.812 1.00 66.38 89 VAL C N 1
ATOM 6661 C CA . VAL C 1 89 ? 63.565 139.383 -3.736 1.00 66.68 89 VAL C CA 1
ATOM 6662 C C . VAL C 1 89 ? 62.452 139.791 -4.710 1.00 66.72 89 VAL C C 1
ATOM 6663 O O . VAL C 1 89 ? 61.448 140.362 -4.286 1.00 66.99 89 VAL C O 1
ATOM 6667 N N . PRO C 1 90 ? 62.627 139.518 -6.017 1.00 66.57 90 PRO C N 1
ATOM 6668 C CA . PRO C 1 90 ? 61.560 139.808 -6.977 1.00 66.46 90 PRO C CA 1
ATOM 6669 C C . PRO C 1 90 ? 60.321 138.967 -6.696 1.00 66.31 90 PRO C C 1
ATOM 6670 O O . PRO C 1 90 ? 60.427 137.805 -6.318 1.00 66.61 90 PRO C O 1
ATOM 6674 N N . ALA C 1 91 ? 59.153 139.564 -6.870 1.00 66.10 91 ALA C N 1
ATOM 6675 C CA . ALA C 1 91 ? 57.890 138.894 -6.587 1.00 66.11 91 ALA C CA 1
ATOM 6676 C C . ALA C 1 91 ? 56.795 139.594 -7.374 1.00 65.98 91 ALA C C 1
ATOM 6677 O O . ALA C 1 91 ? 57.005 140.682 -7.909 1.00 65.73 91 ALA C O 1
ATOM 6679 N N . ASP C 1 92 ? 55.628 138.966 -7.453 1.00 66.05 92 ASP C N 1
ATOM 6680 C CA . ASP C 1 92 ? 54.525 139.537 -8.218 1.00 66.20 92 ASP C CA 1
ATOM 6681 C C . ASP C 1 92 ? 53.175 139.410 -7.515 1.00 66.01 92 ASP C C 1
ATOM 6682 O O . ASP C 1 92 ? 52.123 139.414 -8.162 1.00 66.14 92 ASP C O 1
ATOM 6687 N N . TRP C 1 93 ? 53.221 139.316 -6.188 1.00 65.90 93 TRP C N 1
ATOM 6688 C CA . TRP C 1 93 ? 52.021 139.230 -5.381 1.00 66.06 93 TRP C CA 1
ATOM 6689 C C . TRP C 1 93 ? 51.089 140.369 -5.732 1.00 66.13 93 TRP C C 1
ATOM 6690 O O . TRP C 1 93 ? 51.533 141.496 -5.962 1.00 66.18 93 TRP C O 1
ATOM 6701 N N . ARG C 1 94 ? 49.800 140.067 -5.818 1.00 66.07 94 ARG C N 1
ATOM 6702 C CA . ARG C 1 94 ? 48.808 141.119 -5.989 1.00 65.95 94 ARG C CA 1
ATOM 6703 C C . ARG C 1 94 ? 48.060 141.262 -4.679 1.00 65.80 94 ARG C C 1
ATOM 6704 O O . ARG C 1 94 ? 47.865 140.286 -3.957 1.00 65.99 94 ARG C O 1
ATOM 6712 N N . PHE C 1 95 ? 47.669 142.480 -4.344 1.00 65.61 95 PHE C N 1
ATOM 6713 C CA . PHE C 1 95 ? 46.996 142.697 -3.072 1.00 65.21 95 PHE C CA 1
ATOM 6714 C C . PHE C 1 95 ? 45.626 143.281 -3.281 1.00 65.09 95 PHE C C 1
ATOM 6715 O O . PHE C 1 95 ? 45.440 144.187 -4.103 1.00 64.86 95 PHE C O 1
ATOM 6723 N N . THR C 1 96 ? 44.672 142.742 -2.527 1.00 65.14 96 THR C N 1
ATOM 6724 C CA . THR C 1 96 ? 43.283 143.161 -2.588 1.00 65.11 96 THR C CA 1
ATOM 6725 C C . THR C 1 96 ? 42.796 143.559 -1.181 1.00 65.32 96 THR C C 1
ATOM 6726 O O . THR C 1 96 ? 43.599 143.719 -0.257 1.00 65.16 96 THR C O 1
ATOM 6730 N N . SER C 1 97 ? 41.489 143.731 -1.018 1.00 65.66 97 SER C N 1
ATOM 6731 C CA . SER C 1 97 ? 40.927 144.089 0.274 1.00 66.22 97 SER C CA 1
ATOM 6732 C C . SER C 1 97 ? 39.764 143.188 0.604 1.00 66.37 97 SER C C 1
ATOM 6733 O O . SER C 1 97 ? 39.098 142.647 -0.281 1.00 66.19 97 SER C O 1
ATOM 6736 N N . TYR C 1 98 ? 39.530 143.025 1.892 1.00 66.73 98 TYR C N 1
ATOM 6737 C CA . TYR C 1 98 ? 38.404 142.246 2.343 1.00 67.50 98 TYR C CA 1
ATOM 6738 C C . TYR C 1 98 ? 37.120 142.772 1.693 1.00 67.94 98 TYR C C 1
ATOM 6739 O O . TYR C 1 98 ? 36.308 141.988 1.185 1.00 67.95 98 TYR C O 1
ATOM 6748 N N . ASP C 1 99 ? 36.955 144.098 1.708 1.00 68.03 99 ASP C N 1
ATOM 6749 C CA . ASP C 1 99 ? 35.800 144.742 1.092 1.00 68.39 99 ASP C CA 1
ATOM 6750 C C . ASP C 1 99 ? 35.652 144.397 -0.384 1.00 67.71 99 ASP C C 1
ATOM 6751 O O . ASP C 1 99 ? 34.537 144.192 -0.863 1.00 67.42 99 ASP C O 1
ATOM 6756 N N . SER C 1 100 ? 36.773 144.325 -1.097 1.00 67.30 100 SER C N 1
ATOM 6757 C CA . SER C 1 100 ? 36.744 144.029 -2.527 1.00 66.94 100 SER C CA 1
ATOM 6758 C C . SER C 1 100 ? 36.206 142.633 -2.786 1.00 66.66 100 SER C C 1
ATOM 6759 O O . SER C 1 100 ? 35.380 142.434 -3.678 1.00 66.62 100 SER C O 1
ATOM 6762 N N . ILE C 1 101 ? 36.664 141.677 -1.982 1.00 66.17 101 ILE C N 1
ATOM 6763 C CA . ILE C 1 101 ? 36.264 140.294 -2.135 1.00 65.88 101 ILE C CA 1
ATOM 6764 C C . ILE C 1 101 ? 34.824 140.082 -1.659 1.00 66.11 101 ILE C C 1
ATOM 6765 O O . ILE C 1 101 ? 33.999 139.548 -2.401 1.00 66.17 101 ILE C O 1
ATOM 6770 N N . TYR C 1 102 ? 34.520 140.512 -0.435 1.00 66.25 102 TYR C N 1
ATOM 6771 C CA . TYR C 1 102 ? 33.168 140.394 0.084 1.00 66.29 102 TYR C CA 1
ATOM 6772 C C . TYR C 1 102 ? 32.153 141.063 -0.834 1.00 66.10 102 TYR C C 1
ATOM 6773 O O . TYR C 1 102 ? 31.131 140.472 -1.189 1.00 65.88 102 TYR C O 1
ATOM 6782 N N . GLY C 1 103 ? 32.447 142.301 -1.205 1.00 65.83 103 GLY C N 1
ATOM 6783 C CA . GLY C 1 103 ? 31.577 143.066 -2.086 1.00 66.03 103 GLY C CA 1
ATOM 6784 C C . GLY C 1 103 ? 31.331 142.350 -3.401 1.00 66.05 103 GLY C C 1
ATOM 6785 O O . GLY C 1 103 ? 30.189 142.299 -3.885 1.00 66.09 103 GLY C O 1
ATOM 6786 N N . GLY C 1 104 ? 32.404 141.788 -3.966 1.00 65.78 104 GLY C N 1
ATOM 6787 C CA . GLY C 1 104 ? 32.326 141.066 -5.227 1.00 65.45 104 GLY C CA 1
ATOM 6788 C C . GLY C 1 104 ? 31.362 139.924 -5.062 1.00 65.20 104 GLY C C 1
ATOM 6789 O O . GLY C 1 104 ? 30.404 139.786 -5.824 1.00 65.32 104 GLY C O 1
ATOM 6790 N N . LEU C 1 105 ? 31.604 139.137 -4.022 1.00 64.97 105 LEU C N 1
ATOM 6791 C CA . LEU C 1 105 ? 30.827 137.951 -3.747 1.00 64.95 105 LEU C CA 1
ATOM 6792 C C . LEU C 1 105 ? 29.398 138.306 -3.392 1.00 65.26 105 LEU C C 1
ATOM 6793 O O . LEU C 1 105 ? 28.453 137.728 -3.933 1.00 65.44 105 LEU C O 1
ATOM 6798 N N . TYR C 1 106 ? 29.223 139.267 -2.493 1.00 65.45 106 TYR C N 1
ATOM 6799 C CA . TYR C 1 106 ? 27.876 139.626 -2.099 1.00 65.80 106 TYR C CA 1
ATOM 6800 C C . TYR C 1 106 ? 27.071 140.175 -3.282 1.00 65.68 106 TYR C C 1
ATOM 6801 O O . TYR C 1 106 ? 25.918 139.792 -3.477 1.00 65.46 106 TYR C O 1
ATOM 6810 N N . GLU C 1 107 ? 27.694 141.050 -4.070 1.00 65.87 107 GLU C N 1
ATOM 6811 C CA . GLU C 1 107 ? 27.060 141.601 -5.270 1.00 66.44 107 GLU C CA 1
ATOM 6812 C C . GLU C 1 107 ? 26.518 140.468 -6.151 1.00 66.35 107 GLU C C 1
ATOM 6813 O O . GLU C 1 107 ? 25.381 140.538 -6.618 1.00 66.52 107 GLU C O 1
ATOM 6819 N N . LEU C 1 108 ? 27.312 139.410 -6.328 1.00 66.06 108 LEU C N 1
ATOM 6820 C CA . LEU C 1 108 ? 26.890 138.257 -7.116 1.00 65.63 108 LEU C CA 1
ATOM 6821 C C . LEU C 1 108 ? 25.800 137.431 -6.469 1.00 65.41 108 LEU C C 1
ATOM 6822 O O . LEU C 1 108 ? 24.947 136.896 -7.158 1.00 65.14 108 LEU C O 1
ATOM 6827 N N . PHE C 1 109 ? 25.803 137.329 -5.146 1.00 65.25 109 PHE C N 1
ATOM 6828 C CA . PHE C 1 109 ? 24.785 136.527 -4.525 1.00 65.17 109 PHE C CA 1
ATOM 6829 C C . PHE C 1 109 ? 23.428 137.216 -4.492 1.00 65.48 109 PHE C C 1
ATOM 6830 O O . PHE C 1 109 ? 22.426 136.595 -4.818 1.00 65.64 109 PHE C O 1
ATOM 6838 N N . GLY C 1 110 ? 23.384 138.493 -4.129 1.00 65.48 110 GLY C N 1
ATOM 6839 C CA . GLY C 1 110 ? 22.105 139.192 -4.046 1.00 66.00 110 GLY C CA 1
ATOM 6840 C C . GLY C 1 110 ? 21.435 139.044 -2.682 1.00 66.59 110 GLY C C 1
ATOM 6841 O O . GLY C 1 110 ? 21.689 138.059 -1.951 1.00 66.49 110 GLY C O 1
ATOM 6842 N N . PRO C 1 111 ? 20.569 140.016 -2.325 1.00 66.69 111 PRO C N 1
ATOM 6843 C CA . PRO C 1 111 ? 19.969 140.062 -0.982 1.00 66.74 111 PRO C CA 1
ATOM 6844 C C . PRO C 1 111 ? 18.813 139.081 -0.746 1.00 66.65 111 PRO C C 1
ATOM 6845 O O . PRO C 1 111 ? 18.465 138.832 0.393 1.00 66.84 111 PRO C O 1
ATOM 6849 N N . GLU C 1 112 ? 18.278 138.490 -1.785 1.00 66.56 112 GLU C N 1
ATOM 6850 C CA . GLU C 1 112 ? 17.078 137.692 -1.602 1.00 67.23 112 GLU C CA 1
ATOM 6851 C C . GLU C 1 112 ? 17.218 136.505 -0.656 1.00 67.06 112 GLU C C 1
ATOM 6852 O O . GLU C 1 112 ? 16.360 136.315 0.206 1.00 67.44 112 GLU C O 1
ATOM 6858 N N . ARG C 1 113 ? 18.262 135.742 -0.794 1.00 66.92 113 ARG C N 1
ATOM 6859 C CA . ARG C 1 113 ? 18.423 134.616 0.136 1.00 66.52 113 ARG C CA 1
ATOM 6860 C C . ARG C 1 113 ? 19.600 134.751 1.098 1.00 66.42 113 ARG C C 1
ATOM 6861 O O . ARG C 1 113 ? 20.091 133.773 1.671 1.00 66.47 113 ARG C O 1
ATOM 6869 N N . TYR C 1 114 ? 20.010 135.999 1.284 1.00 66.02 114 TYR C N 1
ATOM 6870 C CA . TYR C 1 114 ? 20.985 136.373 2.278 1.00 66.09 114 TYR C CA 1
ATOM 6871 C C . TYR C 1 114 ? 20.187 136.994 3.435 1.00 66.10 114 TYR C C 1
ATOM 6872 O O . TYR C 1 114 ? 19.683 138.120 3.325 1.00 66.33 114 TYR C O 1
ATOM 6881 N N . HIS C 1 115 ? 20.038 136.251 4.522 1.00 65.66 115 HIS C N 1
ATOM 6882 C CA . HIS C 1 115 ? 19.156 136.670 5.590 1.00 65.55 115 HIS C CA 1
ATOM 6883 C C . HIS C 1 115 ? 19.940 137.331 6.709 1.00 65.82 115 HIS C C 1
ATOM 6884 O O . HIS C 1 115 ? 20.576 136.652 7.515 1.00 65.97 115 HIS C O 1
ATOM 6891 N N . THR C 1 116 ? 19.880 138.660 6.760 1.00 65.96 116 THR C N 1
ATOM 6892 C CA . THR C 1 116 ? 20.558 13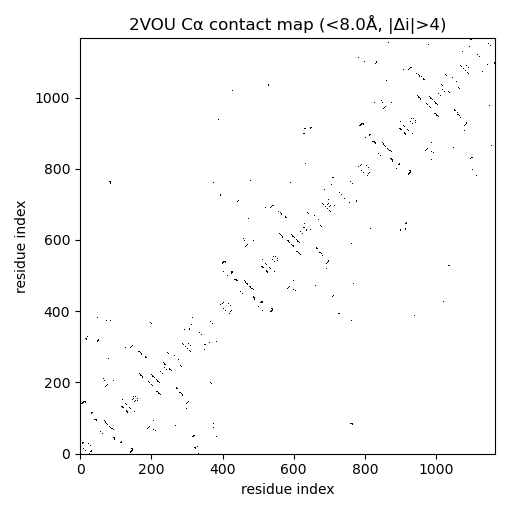9.438 7.793 1.00 65.85 116 THR C CA 1
ATOM 6893 C C . THR C 1 116 ? 19.767 139.381 9.082 1.00 65.72 116 THR C C 1
ATOM 6894 O O . THR C 1 116 ? 18.593 139.007 9.078 1.00 65.23 116 THR C O 1
ATOM 6898 N N . SER C 1 117 ? 20.419 139.768 10.174 1.00 66.07 117 SER C N 1
ATOM 6899 C CA . SER C 1 117 ? 19.874 139.636 11.546 1.00 66.61 117 SER C CA 1
ATOM 6900 C C . SER C 1 117 ? 19.507 138.199 11.919 1.00 66.82 117 SER C C 1
ATOM 6901 O O . SER C 1 117 ? 18.656 137.970 12.775 1.00 67.79 117 SER C O 1
ATOM 6904 N N . LYS C 1 118 ? 20.132 137.227 11.284 1.00 66.15 118 LYS C N 1
ATOM 6905 C CA . LYS C 1 118 ? 19.921 135.875 11.721 1.00 66.14 118 LYS C CA 1
ATOM 6906 C C . LYS C 1 118 ? 21.198 135.344 12.380 1.00 66.24 118 LYS C C 1
ATOM 6907 O O . LYS C 1 118 ? 22.128 134.880 11.722 1.00 66.36 118 LYS C O 1
ATOM 6913 N N . CYS C 1 119 ? 21.223 135.432 13.699 1.00 66.13 119 CYS C N 1
ATOM 6914 C CA . CYS C 1 119 ? 22.364 135.023 14.465 1.00 65.89 119 CYS C CA 1
ATOM 6915 C C . CYS C 1 119 ? 22.053 133.702 15.134 1.00 65.79 119 CYS C C 1
ATOM 6916 O O . CYS C 1 119 ? 21.244 133.641 16.091 1.00 65.83 119 CYS C O 1
ATOM 6919 N N . LEU C 1 120 ? 22.696 132.654 14.619 1.00 65.48 120 LEU C N 1
ATOM 6920 C CA . LEU C 1 120 ? 22.578 131.300 15.153 1.00 65.39 120 LEU C CA 1
ATOM 6921 C C . LEU C 1 120 ? 22.988 131.291 16.614 1.00 65.29 120 LEU C C 1
ATOM 6922 O O . LEU C 1 120 ? 24.025 131.850 17.000 1.00 65.37 120 LEU C O 1
ATOM 6927 N N . VAL C 1 121 ? 22.183 130.640 17.424 1.00 64.68 121 VAL C N 1
ATOM 6928 C CA . VAL C 1 121 ? 22.431 130.687 18.834 1.00 65.20 121 VAL C CA 1
ATOM 6929 C C . VAL C 1 121 ? 22.192 129.295 19.413 1.00 65.05 121 VAL C C 1
ATOM 6930 O O . VAL C 1 121 ? 22.630 128.987 20.498 1.00 64.78 121 VAL C O 1
ATOM 6934 N N . GLY C 1 122 ? 21.550 128.445 18.618 1.00 65.67 122 GLY C N 1
ATOM 6935 C CA . GLY C 1 122 ? 21.208 127.081 19.005 1.00 66.12 122 GLY C CA 1
ATOM 6936 C C . GLY C 1 122 ? 21.162 126.116 17.830 1.00 66.43 122 GLY C C 1
ATOM 6937 O O . GLY C 1 122 ? 20.837 126.503 16.690 1.00 66.51 122 GLY C O 1
ATOM 6938 N N . LEU C 1 123 ? 21.451 124.851 18.111 1.00 66.39 123 LEU C N 1
ATOM 6939 C CA . LEU C 1 123 ? 21.585 123.878 17.060 1.00 66.72 123 LEU C CA 1
ATOM 6940 C C . LEU C 1 123 ? 21.150 122.486 17.510 1.00 67.13 123 LEU C C 1
ATOM 6941 O O . LEU C 1 123 ? 21.460 122.062 18.629 1.00 67.49 123 LEU C O 1
ATOM 6946 N N . SER C 1 124 ? 20.423 121.777 16.650 1.00 67.08 124 SER C N 1
ATOM 6947 C CA . SER C 1 124 ? 20.137 120.348 16.889 1.00 67.51 124 SER C CA 1
ATOM 6948 C C . SER C 1 124 ? 19.858 119.606 15.567 1.00 67.57 124 SER C C 1
ATOM 6949 O O . SER C 1 124 ? 19.470 120.229 14.566 1.00 67.89 124 SER C O 1
ATOM 6952 N N . GLN C 1 125 ? 20.080 118.292 15.548 1.00 67.10 125 GLN C N 1
ATOM 6953 C CA . GLN C 1 125 ? 19.898 117.524 14.321 1.00 66.85 125 GLN C CA 1
ATOM 6954 C C . GLN C 1 125 ? 19.411 116.130 14.610 1.00 66.81 125 GLN C C 1
ATOM 6955 O O . GLN C 1 125 ? 19.769 115.543 15.624 1.00 66.73 125 GLN C O 1
ATOM 6961 N N . ASP C 1 126 ? 18.576 115.606 13.725 1.00 67.06 126 ASP C N 1
ATOM 6962 C CA . ASP C 1 126 ? 18.244 114.184 13.786 1.00 67.58 126 ASP C CA 1
ATOM 6963 C C . ASP C 1 126 ? 18.820 113.490 12.544 1.00 67.53 126 ASP C C 1
ATOM 6964 O O . ASP C 1 126 ? 19.793 113.978 11.953 1.00 67.73 126 ASP C O 1
ATOM 6969 N N . SER C 1 127 ? 18.268 112.358 12.142 1.00 67.54 127 SER C N 1
ATOM 6970 C CA . SER C 1 127 ? 18.875 111.682 11.006 1.00 67.97 127 SER C CA 1
ATOM 6971 C C . SER C 1 127 ? 18.390 112.232 9.656 1.00 68.02 127 SER C C 1
ATOM 6972 O O . SER C 1 127 ? 18.906 111.826 8.616 1.00 68.34 127 SER C O 1
ATOM 6975 N N . GLU C 1 128 ? 17.420 113.150 9.676 1.00 67.90 128 GLU C N 1
ATOM 6976 C CA . GLU C 1 128 ? 16.873 113.734 8.441 1.00 67.90 128 GLU C CA 1
ATOM 6977 C C . GLU C 1 128 ? 17.248 115.219 8.256 1.00 68.08 128 GLU C C 1
ATOM 6978 O O . GLU C 1 128 ? 17.719 115.628 7.175 1.00 67.96 128 GLU C O 1
ATOM 6984 N N . THR C 1 129 ? 17.003 116.017 9.303 1.00 67.68 129 THR C N 1
ATOM 6985 C CA . THR C 1 129 ? 17.109 117.472 9.230 1.00 67.49 129 THR C CA 1
ATOM 6986 C C . THR C 1 129 ? 18.022 118.056 10.305 1.00 67.22 129 THR C C 1
ATOM 6987 O O . THR C 1 129 ? 18.376 117.381 11.289 1.00 67.15 129 THR C O 1
ATOM 6991 N N . VAL C 1 130 ? 18.406 119.313 10.093 1.00 66.86 130 VAL C N 1
ATOM 6992 C CA . VAL C 1 130 ? 19.057 120.101 11.128 1.00 66.95 130 VAL C CA 1
ATOM 6993 C C . VAL C 1 130 ? 18.123 121.241 11.491 1.00 67.40 130 VAL C C 1
ATOM 6994 O O . VAL C 1 130 ? 17.432 121.809 10.630 1.00 67.47 130 VAL C O 1
ATOM 6998 N N . GLN C 1 131 ? 18.099 121.555 12.779 1.00 67.69 131 GLN C N 1
ATOM 6999 C CA . GLN C 1 131 ? 17.265 122.603 13.306 1.00 67.83 131 GLN C CA 1
ATOM 7000 C C . GLN C 1 131 ? 18.194 123.735 13.733 1.00 67.28 131 GLN C C 1
ATOM 7001 O O . GLN C 1 131 ? 19.197 123.497 14.422 1.00 67.20 131 GLN C O 1
ATOM 7007 N N . MET C 1 132 ? 17.873 124.946 13.274 1.00 66.87 132 MET C N 1
ATOM 7008 C CA . MET C 1 132 ? 18.615 126.169 13.596 1.00 66.26 132 MET C CA 1
ATOM 7009 C C . MET C 1 132 ? 17.750 127.111 14.401 1.00 66.40 132 MET C C 1
ATOM 7010 O O . MET C 1 132 ? 16.570 127.292 14.090 1.00 66.80 132 MET C O 1
ATOM 7015 N N . ARG C 1 133 ? 18.327 127.717 15.433 1.00 66.18 133 ARG C N 1
ATOM 7016 C CA . ARG C 1 133 ? 17.593 128.650 16.284 1.00 65.48 133 ARG C CA 1
ATOM 7017 C C . ARG C 1 133 ? 18.357 129.951 16.362 1.00 65.35 133 ARG C C 1
ATOM 7018 O O . ARG C 1 133 ? 19.566 129.952 16.649 1.00 65.44 133 ARG C O 1
ATOM 7026 N N . PHE C 1 134 ? 17.655 131.061 16.144 1.00 64.91 134 PHE C N 1
ATOM 7027 C CA . PHE C 1 134 ? 18.307 132.338 16.046 1.00 64.58 134 PHE C CA 1
ATOM 7028 C C . PHE C 1 134 ? 18.051 133.221 17.248 1.00 64.98 134 PHE C C 1
ATOM 7029 O O . PHE C 1 134 ? 17.097 133.000 17.998 1.00 65.04 134 PHE C O 1
ATOM 7037 N N . SER C 1 135 ? 18.911 134.221 17.448 1.00 65.05 135 SER C N 1
ATOM 7038 C CA . SER C 1 135 ? 18.785 135.126 18.602 1.00 64.75 135 SER C CA 1
ATOM 7039 C C . SER C 1 135 ? 17.499 135.944 18.614 1.00 64.98 135 SER C C 1
ATOM 7040 O O . SER C 1 135 ? 17.120 136.479 19.664 1.00 64.44 135 SER C O 1
ATOM 7043 N N . ASP C 1 136 ? 16.848 136.061 17.454 1.00 64.87 136 ASP C N 1
ATOM 7044 C CA . ASP C 1 136 ? 15.564 136.759 17.365 1.00 65.02 136 ASP C CA 1
ATOM 7045 C C . ASP C 1 136 ? 14.340 135.849 17.642 1.00 65.04 136 ASP C C 1
ATOM 7046 O O . ASP C 1 136 ? 13.201 136.258 17.436 1.00 64.75 136 ASP C O 1
ATOM 7051 N N . GLY C 1 137 ? 14.569 134.613 18.085 1.00 64.69 137 GLY C N 1
ATOM 7052 C CA . GLY C 1 137 ? 13.466 133.744 18.477 1.00 64.65 137 GLY C CA 1
ATOM 7053 C C . GLY C 1 137 ? 12.915 132.906 17.332 1.00 65.07 137 GLY C C 1
ATOM 7054 O O . GLY C 1 137 ? 11.993 132.088 17.533 1.00 64.83 137 GLY C O 1
ATOM 7055 N N . THR C 1 138 ? 13.461 133.088 16.131 1.00 65.05 138 THR C N 1
ATOM 7056 C CA . THR C 1 138 ? 12.990 132.299 15.002 1.00 65.94 138 THR C CA 1
ATOM 7057 C C . THR C 1 138 ? 13.807 131.001 14.802 1.00 66.44 138 THR C C 1
ATOM 7058 O O . THR C 1 138 ? 14.848 130.808 15.424 1.00 66.23 138 THR C O 1
ATOM 7062 N N . LYS C 1 139 ? 13.269 130.120 13.956 1.00 67.01 139 LYS C N 1
ATOM 7063 C CA . LYS C 1 139 ? 13.856 128.852 13.539 1.00 66.86 139 LYS C CA 1
ATOM 7064 C C . LYS C 1 139 ? 14.054 128.794 12.029 1.00 67.13 139 LYS C C 1
ATOM 7065 O O . LYS C 1 139 ? 13.422 129.545 11.261 1.00 67.23 139 LYS C O 1
ATOM 7071 N N . ALA C 1 140 ? 14.916 127.873 11.605 1.00 66.98 140 ALA C N 1
ATOM 7072 C CA . ALA C 1 140 ? 14.949 127.431 10.230 1.00 67.14 140 ALA C CA 1
ATOM 7073 C C . ALA C 1 140 ? 15.355 125.954 10.199 1.00 67.58 140 ALA C C 1
ATOM 7074 O O . ALA C 1 140 ? 15.842 125.408 11.197 1.00 67.67 140 ALA C O 1
ATOM 7076 N N . GLU C 1 141 ? 15.123 125.315 9.056 1.00 67.84 141 GLU C N 1
ATOM 7077 C CA . GLU C 1 141 ? 15.371 123.889 8.878 1.00 67.95 141 GLU C CA 1
ATOM 7078 C C . GLU C 1 141 ? 16.139 123.661 7.589 1.00 67.69 141 GLU C C 1
ATOM 7079 O O . GLU C 1 141 ? 15.970 124.388 6.605 1.00 67.85 141 GLU C O 1
ATOM 7085 N N . ALA C 1 142 ? 16.971 122.631 7.595 1.00 67.32 142 ALA C N 1
ATOM 7086 C CA . ALA C 1 142 ? 17.652 122.203 6.394 1.00 67.22 142 ALA C CA 1
ATOM 7087 C C . ALA C 1 142 ? 18.087 120.747 6.533 1.00 67.13 142 ALA C C 1
ATOM 7088 O O . ALA C 1 142 ? 18.100 120.182 7.638 1.00 67.33 142 ALA C O 1
ATOM 7090 N N . ASN C 1 143 ? 18.443 120.149 5.409 1.00 66.68 143 ASN C N 1
ATOM 7091 C CA . ASN C 1 143 ? 18.950 118.818 5.426 1.00 66.47 143 ASN C CA 1
ATOM 7092 C C . ASN C 1 143 ? 20.438 118.865 5.746 1.00 66.53 143 ASN C C 1
ATOM 7093 O O . ASN C 1 143 ? 21.003 117.928 6.317 1.00 66.88 143 ASN C O 1
ATOM 7098 N N . TRP C 1 144 ? 21.071 119.973 5.399 1.00 66.35 144 TRP C N 1
ATOM 7099 C CA . TRP C 1 144 ? 22.493 120.135 5.659 1.00 66.28 144 TRP C CA 1
ATOM 7100 C C . TRP C 1 144 ? 22.757 121.569 6.091 1.00 66.28 144 TRP C C 1
ATOM 7101 O O . TRP C 1 144 ? 22.169 122.504 5.550 1.00 66.13 144 TRP C O 1
ATOM 7112 N N . VAL C 1 145 ? 23.635 121.737 7.074 1.00 66.14 145 VAL C N 1
ATOM 7113 C CA . VAL C 1 145 ? 23.977 123.071 7.534 1.00 66.13 145 VAL C CA 1
ATOM 7114 C C . VAL C 1 145 ? 25.467 123.276 7.435 1.00 65.94 145 VAL C C 1
ATOM 7115 O O . VAL C 1 145 ? 26.233 122.546 8.065 1.00 66.13 145 VAL C O 1
ATOM 7119 N N . ILE C 1 146 ? 25.867 124.261 6.633 1.00 65.57 146 ILE C N 1
ATOM 7120 C CA . ILE C 1 146 ? 27.275 124.630 6.494 1.00 65.25 146 ILE C CA 1
ATOM 7121 C C . ILE C 1 146 ? 27.660 125.698 7.519 1.00 65.33 146 ILE C C 1
ATOM 7122 O O . ILE C 1 146 ? 27.137 126.820 7.500 1.00 64.83 146 ILE C O 1
ATOM 7127 N N . GLY C 1 147 ? 28.565 125.321 8.422 1.00 65.42 147 GLY C N 1
ATOM 7128 C CA . GLY C 1 147 ? 29.103 126.240 9.431 1.00 65.51 147 GLY C CA 1
ATOM 7129 C C . GLY C 1 147 ? 30.194 127.094 8.812 1.00 65.69 147 GLY C C 1
ATOM 7130 O O . GLY C 1 147 ? 31.343 126.641 8.631 1.00 65.49 147 GLY C O 1
ATOM 7131 N N . ALA C 1 148 ? 29.820 128.318 8.452 1.00 65.39 148 ALA C N 1
ATOM 7132 C CA . ALA C 1 148 ? 30.721 129.217 7.767 1.00 65.36 148 ALA C CA 1
ATOM 7133 C C . ALA C 1 148 ? 30.796 130.490 8.576 1.00 65.37 148 ALA C C 1
ATOM 7134 O O . ALA C 1 148 ? 30.900 131.586 8.020 1.00 64.97 148 ALA C O 1
ATOM 7136 N N . ASP C 1 149 ? 30.763 130.324 9.896 1.00 65.51 149 ASP C N 1
ATOM 7137 C CA . ASP C 1 149 ? 30.602 131.457 10.815 1.00 66.05 149 ASP C CA 1
ATOM 7138 C C . ASP C 1 149 ? 31.906 131.930 11.498 1.00 66.20 149 ASP C C 1
ATOM 7139 O O . ASP C 1 149 ? 31.877 132.674 12.479 1.00 66.20 149 ASP C O 1
ATOM 7144 N N . GLY C 1 150 ? 33.043 131.529 10.935 1.00 66.23 150 GLY C N 1
ATOM 7145 C CA . GLY C 1 150 ? 34.308 132.192 11.218 1.00 66.82 150 GLY C CA 1
ATOM 7146 C C . GLY C 1 150 ? 35.015 131.729 12.477 1.00 67.55 150 GLY C C 1
ATOM 7147 O O . GLY C 1 150 ? 34.628 130.719 13.096 1.00 67.89 150 GLY C O 1
ATOM 7148 N N . GLY C 1 151 ? 36.052 132.478 12.852 1.00 67.60 151 GLY C N 1
ATOM 7149 C CA . GLY C 1 151 ? 36.944 132.118 13.955 1.00 67.58 151 GLY C CA 1
ATOM 7150 C C . GLY C 1 151 ? 36.280 131.884 15.305 1.00 67.69 151 GLY C C 1
ATOM 7151 O O . GLY C 1 151 ? 36.753 131.056 16.092 1.00 67.86 151 GLY C O 1
ATOM 7152 N N . ALA C 1 152 ? 35.193 132.605 15.578 1.00 67.58 152 ALA C N 1
ATOM 7153 C CA . ALA C 1 152 ? 34.471 132.454 16.838 1.00 67.40 152 ALA C CA 1
ATOM 7154 C C . ALA C 1 152 ? 33.194 131.667 16.567 1.00 67.50 152 ALA C C 1
ATOM 7155 O O . ALA C 1 152 ? 32.147 131.880 17.211 1.00 68.04 152 ALA C O 1
ATOM 7157 N N . SER C 1 153 ? 33.285 130.746 15.613 1.00 67.17 153 SER C N 1
ATOM 7158 C CA . SER C 1 153 ? 32.118 129.968 15.207 1.00 66.95 153 SER C CA 1
ATOM 7159 C C . SER C 1 153 ? 31.283 129.456 16.383 1.00 66.70 153 SER C C 1
ATOM 7160 O O . SER C 1 153 ? 31.770 128.757 17.261 1.00 66.92 153 SER C O 1
ATOM 7163 N N . VAL C 1 154 ? 30.015 129.816 16.369 1.00 66.23 154 VAL C N 1
ATOM 7164 C CA . VAL C 1 154 ? 29.069 129.275 17.304 1.00 65.84 154 VAL C CA 1
ATOM 7165 C C . VAL C 1 154 ? 28.701 127.845 16.920 1.00 65.98 154 VAL C C 1
ATOM 7166 O O . VAL C 1 154 ? 28.498 126.999 17.783 1.00 66.43 154 VAL C O 1
ATOM 7170 N N . VAL C 1 155 ? 28.627 127.557 15.631 1.00 65.93 155 VAL C N 1
ATOM 7171 C CA . VAL C 1 155 ? 28.439 126.161 15.225 1.00 65.70 155 VAL C CA 1
ATOM 7172 C C . VAL C 1 155 ? 29.491 125.238 15.858 1.00 65.69 155 VAL C C 1
ATOM 7173 O O . VAL C 1 155 ? 29.136 124.238 16.503 1.00 65.57 155 VAL C O 1
ATOM 7177 N N . ARG C 1 156 ? 30.767 125.590 15.691 1.00 65.28 156 ARG C N 1
ATOM 7178 C CA . ARG C 1 156 ? 31.840 124.815 16.282 1.00 65.26 156 ARG C CA 1
ATOM 7179 C C . ARG C 1 156 ? 31.730 124.780 17.805 1.00 65.55 156 ARG C C 1
ATOM 7180 O O . ARG C 1 156 ? 31.897 123.708 18.405 1.00 66.11 156 ARG C O 1
ATOM 7188 N N . LYS C 1 157 ? 31.441 125.923 18.427 1.00 64.93 157 LYS C N 1
ATOM 7189 C CA . LYS C 1 157 ? 31.373 125.982 19.876 1.00 64.90 157 LYS C CA 1
ATOM 7190 C C . LYS C 1 157 ? 30.305 125.032 20.402 1.00 64.82 157 LYS C C 1
ATOM 7191 O O . LYS C 1 157 ? 30.534 124.285 21.368 1.00 64.19 157 LYS C O 1
ATOM 7197 N N . ARG C 1 158 ? 29.153 125.040 19.741 1.00 64.77 158 ARG C N 1
ATOM 7198 C CA . ARG C 1 158 ? 28.035 124.223 20.181 1.00 65.20 158 ARG C CA 1
ATOM 7199 C C . ARG C 1 158 ? 28.287 122.729 20.001 1.00 65.66 158 ARG C C 1
ATOM 7200 O O . ARG C 1 158 ? 27.795 121.913 20.791 1.00 65.96 158 ARG C O 1
ATOM 7208 N N . LEU C 1 159 ? 29.026 122.378 18.958 1.00 65.66 159 LEU C N 1
ATOM 7209 C CA . LEU C 1 159 ? 29.153 121.007 18.575 1.00 65.81 159 LEU C CA 1
ATOM 7210 C C . LEU C 1 159 ? 30.309 120.352 19.297 1.00 65.81 159 LEU C C 1
ATOM 7211 O O . LEU C 1 159 ? 30.253 119.169 19.583 1.00 65.61 159 LEU C O 1
ATOM 7216 N N . LEU C 1 160 ? 31.349 121.136 19.575 1.00 65.69 160 LEU C N 1
ATOM 7217 C CA . LEU C 1 160 ? 32.641 120.606 19.981 1.00 65.76 160 LEU C CA 1
ATOM 7218 C C . LEU C 1 160 ? 33.223 121.267 21.220 1.00 66.24 160 LEU C C 1
ATOM 7219 O O . LEU C 1 160 ? 34.216 120.793 21.777 1.00 66.90 160 LEU C O 1
ATOM 7224 N N . GLY C 1 161 ? 32.638 122.376 21.636 1.00 66.58 161 GLY C N 1
ATOM 7225 C CA . GLY C 1 161 ? 33.160 123.104 22.778 1.00 67.03 161 GLY C CA 1
ATOM 7226 C C . GLY C 1 161 ? 34.482 123.782 22.510 1.00 67.32 161 GLY C C 1
ATOM 7227 O O . GLY C 1 161 ? 35.170 124.168 23.443 1.00 67.34 161 GLY C O 1
ATOM 7228 N N . ILE C 1 162 ? 34.827 123.931 21.234 1.00 67.86 162 ILE C N 1
ATOM 7229 C CA . ILE C 1 162 ? 36.083 124.562 20.820 1.00 68.28 162 ILE C CA 1
ATOM 7230 C C . ILE C 1 162 ? 35.896 126.033 20.452 1.00 68.67 162 ILE C C 1
ATOM 7231 O O . ILE C 1 162 ? 35.013 126.377 19.662 1.00 69.45 162 ILE C O 1
ATOM 7236 N N . GLU C 1 163 ? 36.724 126.894 21.040 1.00 68.88 163 GLU C N 1
ATOM 7237 C CA . GLU C 1 163 ? 36.802 128.330 20.691 1.00 68.69 163 GLU C CA 1
ATOM 7238 C C . GLU C 1 163 ? 38.266 128.636 20.400 1.00 68.33 163 GLU C C 1
ATOM 7239 O O . GLU C 1 163 ? 39.110 127.801 20.689 1.00 68.62 163 GLU C O 1
ATOM 7245 N N . PRO C 1 164 ? 38.595 129.830 19.870 1.00 68.23 164 PRO C N 1
ATOM 7246 C CA . PRO C 1 164 ? 40.009 130.082 19.588 1.00 68.24 164 PRO C CA 1
ATOM 7247 C C . PRO C 1 164 ? 40.847 130.260 20.853 1.00 68.11 164 PRO C C 1
ATOM 7248 O O . PRO C 1 164 ? 40.337 130.676 21.886 1.00 68.53 164 PRO C O 1
ATOM 7252 N N . THR C 1 165 ? 42.124 129.920 20.744 1.00 67.87 165 THR C N 1
ATOM 7253 C CA . THR C 1 165 ? 43.084 129.963 21.840 1.00 67.52 165 THR C CA 1
ATOM 7254 C C . THR C 1 165 ? 44.068 131.091 21.555 1.00 67.22 165 THR C C 1
ATOM 7255 O O . THR C 1 165 ? 44.636 131.174 20.452 1.00 66.73 165 THR C O 1
ATOM 7259 N N . TYR C 1 166 ? 44.268 131.953 22.546 1.00 66.83 166 TYR C N 1
ATOM 7260 C CA . TYR C 1 166 ? 45.207 133.052 22.398 1.00 66.61 166 TYR C CA 1
ATOM 7261 C C . TYR C 1 166 ? 46.606 132.560 22.046 1.00 66.36 166 TYR C C 1
ATOM 7262 O O . TYR C 1 166 ? 47.074 131.576 22.613 1.00 66.45 166 TYR C O 1
ATOM 7271 N N . ALA C 1 167 ? 47.270 133.241 21.119 1.00 66.12 167 ALA C N 1
ATOM 7272 C CA . ALA C 1 167 ? 48.556 132.781 20.606 1.00 65.95 167 ALA C CA 1
ATOM 7273 C C . ALA C 1 167 ? 49.754 133.484 21.240 1.00 66.08 167 ALA C C 1
ATOM 7274 O O . ALA C 1 167 ? 50.892 133.155 20.938 1.00 66.05 167 ALA C O 1
ATOM 7276 N N . GLY C 1 168 ? 49.505 134.439 22.126 1.00 66.14 168 GLY C N 1
ATOM 7277 C CA . GLY C 1 168 ? 50.597 135.117 22.808 1.00 66.13 168 GLY C CA 1
ATOM 7278 C C . GLY C 1 168 ? 50.867 136.489 22.235 1.00 66.47 168 GLY C C 1
ATOM 7279 O O . GLY C 1 168 ? 51.641 137.247 22.810 1.00 67.19 168 GLY C O 1
ATOM 7280 N N . TYR C 1 169 ? 50.218 136.817 21.118 1.00 66.21 169 TYR C N 1
ATOM 7281 C CA . TYR C 1 169 ? 50.406 138.121 20.467 1.00 65.85 169 TYR C CA 1
ATOM 7282 C C . TYR C 1 169 ? 49.156 138.700 19.774 1.00 65.80 169 TYR C C 1
ATOM 7283 O O . TYR C 1 169 ? 48.169 137.990 19.542 1.00 66.00 169 TYR C O 1
ATOM 7292 N N . VAL C 1 170 ? 49.194 139.998 19.483 1.00 65.33 170 VAL C N 1
ATOM 7293 C CA . VAL C 1 170 ? 48.077 140.678 18.839 1.00 64.99 170 VAL C CA 1
ATOM 7294 C C . VAL C 1 170 ? 48.600 141.334 17.586 1.00 65.61 170 VAL C C 1
ATOM 7295 O O . VAL C 1 170 ? 49.808 141.294 17.322 1.00 65.85 170 VAL C O 1
ATOM 7299 N N . THR C 1 171 ? 47.704 141.945 16.816 1.00 65.90 171 THR C N 1
ATOM 7300 C CA . THR C 1 171 ? 48.120 142.700 15.641 1.00 66.27 171 THR C CA 1
ATOM 7301 C C . THR C 1 171 ? 47.417 144.045 15.583 1.00 66.05 171 THR C C 1
ATOM 7302 O O . THR C 1 171 ? 46.202 144.113 15.733 1.00 66.25 171 THR C O 1
ATOM 7306 N N . TRP C 1 172 ? 48.196 145.110 15.395 1.00 65.80 172 TRP C N 1
ATOM 7307 C CA . TRP C 1 172 ? 47.649 146.429 15.136 1.00 65.45 172 TRP C CA 1
ATOM 7308 C C . TRP C 1 172 ? 47.487 146.532 13.641 1.00 65.65 172 TRP C C 1
ATOM 7309 O O . TRP C 1 172 ? 48.304 146.023 12.885 1.00 65.95 172 TRP C O 1
ATOM 7320 N N . ARG C 1 173 ? 46.409 147.166 13.214 1.00 65.84 173 ARG C N 1
ATOM 7321 C CA . ARG C 1 173 ? 46.049 147.179 11.805 1.00 66.14 173 ARG C CA 1
ATOM 7322 C C . ARG C 1 173 ? 45.701 148.591 11.413 1.00 65.84 173 ARG C C 1
ATOM 7323 O O . ARG C 1 173 ? 44.866 149.218 12.044 1.00 66.17 173 ARG C O 1
ATOM 7331 N N . GLY C 1 174 ? 46.374 149.097 10.389 1.00 65.65 174 GLY C N 1
ATOM 7332 C CA . GLY C 1 174 ? 46.146 150.458 9.941 1.00 65.70 174 GLY C CA 1
ATOM 7333 C C . GLY C 1 174 ? 46.096 150.564 8.432 1.00 65.98 174 GLY C C 1
ATOM 7334 O O . GLY C 1 174 ? 46.661 149.735 7.716 1.00 66.29 174 GLY C O 1
ATOM 7335 N N . VAL C 1 175 ? 45.402 151.588 7.951 1.00 66.08 175 VAL C N 1
ATOM 7336 C CA . VAL C 1 175 ? 45.299 151.843 6.534 1.00 66.31 175 VAL C CA 1
ATOM 7337 C C . VAL C 1 175 ? 45.686 153.298 6.316 1.00 66.29 175 VAL C C 1
ATOM 7338 O O . VAL C 1 175 ? 45.150 154.180 6.982 1.00 66.55 175 VAL C O 1
ATOM 7342 N N . LEU C 1 176 ? 46.617 153.561 5.401 1.00 66.15 176 LEU C N 1
ATOM 7343 C CA . LEU C 1 176 ? 46.921 154.948 5.046 1.00 65.97 176 LEU C CA 1
ATOM 7344 C C . LEU C 1 176 ? 46.456 155.347 3.652 1.00 65.91 176 LEU C C 1
ATOM 7345 O O . LEU C 1 176 ? 46.445 154.535 2.733 1.00 66.06 176 LEU C O 1
ATOM 7350 N N . GLN C 1 177 ? 46.045 156.606 3.530 1.00 66.02 177 GLN C N 1
ATOM 7351 C CA . GLN C 1 177 ? 45.562 157.175 2.279 1.00 66.12 177 GLN C CA 1
ATOM 7352 C C . GLN C 1 177 ? 46.603 158.154 1.774 1.00 66.09 177 GLN C C 1
ATOM 7353 O O . GLN C 1 177 ? 47.362 158.705 2.575 1.00 65.99 177 GLN C O 1
ATOM 7359 N N . PRO C 1 178 ? 46.646 158.384 0.448 1.00 66.08 178 PRO C N 1
ATOM 7360 C CA . PRO C 1 178 ? 47.603 159.355 -0.074 1.00 66.17 178 PRO C CA 1
ATOM 7361 C C . PRO C 1 178 ? 47.530 160.686 0.665 1.00 66.38 178 PRO C C 1
ATOM 7362 O O . PRO C 1 178 ? 46.436 161.219 0.882 1.00 66.33 178 PRO C O 1
ATOM 7366 N N . GLY C 1 179 ? 48.695 161.193 1.063 1.00 66.65 179 GLY C N 1
ATOM 7367 C CA . GLY C 1 179 ? 48.809 162.508 1.691 1.00 67.20 179 GLY C CA 1
ATOM 7368 C C . GLY C 1 179 ? 48.940 162.447 3.196 1.00 67.50 179 GLY C C 1
ATOM 7369 O O . GLY C 1 179 ? 49.350 163.419 3.831 1.00 68.00 179 GLY C O 1
ATOM 7370 N N . GLU C 1 180 ? 48.589 161.295 3.762 1.00 67.39 180 GLU C N 1
ATOM 7371 C CA . GLU C 1 180 ? 48.659 161.071 5.205 1.00 67.11 180 GLU C CA 1
ATOM 7372 C C . GLU C 1 180 ? 50.106 160.888 5.686 1.00 66.92 180 GLU C C 1
ATOM 7373 O O . GLU C 1 180 ? 50.411 161.063 6.868 1.00 66.86 180 GLU C O 1
ATOM 7379 N N . VAL C 1 181 ? 50.988 160.546 4.750 1.00 66.75 181 VAL C N 1
ATOM 7380 C CA . VAL C 1 181 ? 52.419 160.478 4.997 1.00 66.62 181 VAL C CA 1
ATOM 7381 C C . VAL C 1 181 ? 53.131 161.202 3.888 1.00 66.56 181 VAL C C 1
ATOM 7382 O O . VAL C 1 181 ? 52.529 161.489 2.852 1.00 66.74 181 VAL C O 1
ATOM 7386 N N . ALA C 1 182 ? 54.413 161.491 4.104 1.00 66.70 182 ALA C N 1
ATOM 7387 C CA . ALA C 1 182 ? 55.245 162.167 3.102 1.00 66.68 182 ALA C CA 1
ATOM 7388 C C . ALA C 1 182 ? 55.460 161.278 1.879 1.00 66.80 182 ALA C C 1
ATOM 7389 O O . ALA C 1 182 ? 55.589 160.057 1.995 1.00 66.93 182 ALA C O 1
ATOM 7391 N N . ASP C 1 183 ? 55.492 161.910 0.710 1.00 67.05 183 ASP C N 1
ATOM 7392 C CA . ASP C 1 183 ? 55.685 161.228 -0.570 1.00 67.33 183 ASP C CA 1
ATOM 7393 C C . ASP C 1 183 ? 56.785 160.170 -0.567 1.00 67.51 183 ASP C C 1
ATOM 7394 O O . ASP C 1 183 ? 56.606 159.084 -1.120 1.00 67.82 183 ASP C O 1
ATOM 7399 N N . ASP C 1 184 ? 57.916 160.490 0.056 1.00 67.59 184 ASP C N 1
ATOM 7400 C CA . ASP C 1 184 ? 59.060 159.581 0.076 1.00 67.87 184 ASP C CA 1
ATOM 7401 C C . ASP C 1 184 ? 58.838 158.338 0.963 1.00 67.44 184 ASP C C 1
ATOM 7402 O O . ASP C 1 184 ? 59.406 157.279 0.700 1.00 67.75 184 ASP C O 1
ATOM 7407 N N . VAL C 1 185 ? 58.007 158.474 1.996 1.00 66.91 185 VAL C N 1
ATOM 7408 C CA . VAL C 1 185 ? 57.577 157.327 2.816 1.00 66.40 185 VAL C CA 1
ATOM 7409 C C . VAL C 1 185 ? 56.591 156.444 2.047 1.00 66.18 185 VAL C C 1
ATOM 7410 O O . VAL C 1 185 ? 56.650 155.216 2.114 1.00 66.28 185 VAL C O 1
ATOM 7414 N N . TRP C 1 186 ? 55.683 157.085 1.320 1.00 65.88 186 TRP C N 1
ATOM 7415 C CA . TRP C 1 186 ? 54.717 156.373 0.501 1.00 65.51 186 TRP C CA 1
ATOM 7416 C C . TRP C 1 186 ? 55.418 155.430 -0.480 1.00 65.69 186 TRP C C 1
ATOM 7417 O O . TRP C 1 186 ? 55.138 154.231 -0.505 1.00 65.43 186 TRP C O 1
ATOM 7428 N N . ASN C 1 187 ? 56.345 155.975 -1.266 1.00 65.93 187 ASN C N 1
ATOM 7429 C CA . ASN C 1 187 ? 57.046 155.192 -2.276 1.00 66.23 187 ASN C CA 1
ATOM 7430 C C . ASN C 1 187 ? 57.961 154.147 -1.685 1.00 66.26 187 ASN C C 1
ATOM 7431 O O . ASN C 1 187 ? 58.222 153.128 -2.312 1.00 66.48 187 ASN C O 1
ATOM 7436 N N . TYR C 1 188 ? 58.425 154.397 -0.468 1.00 66.12 188 TYR C N 1
ATOM 7437 C CA . TYR C 1 188 ? 59.249 153.439 0.236 1.00 66.18 188 TYR C CA 1
ATOM 7438 C C . TYR C 1 188 ? 58.495 152.116 0.357 1.00 66.25 188 TYR C C 1
ATOM 7439 O O . TYR C 1 188 ? 59.097 151.043 0.233 1.00 66.46 188 TYR C O 1
ATOM 7448 N N . PHE C 1 189 ? 57.175 152.200 0.560 1.00 66.19 189 PHE C N 1
ATOM 7449 C CA . PHE C 1 189 ? 56.329 151.019 0.775 1.00 65.90 189 PHE C CA 1
ATOM 7450 C C . PHE C 1 189 ? 55.545 150.568 -0.453 1.00 66.12 189 PHE C C 1
ATOM 7451 O O . PHE C 1 189 ? 55.016 149.458 -0.487 1.00 66.25 189 PHE C O 1
ATOM 7459 N N . ASN C 1 190 ? 55.488 151.425 -1.464 1.00 66.56 190 ASN C N 1
ATOM 7460 C CA . ASN C 1 190 ? 54.639 151.182 -2.622 1.00 66.99 190 ASN C CA 1
ATOM 7461 C C . ASN C 1 190 ? 55.159 150.128 -3.600 1.00 67.17 190 ASN C C 1
ATOM 7462 O O . ASN C 1 190 ? 56.362 150.056 -3.853 1.00 67.32 190 ASN C O 1
ATOM 7467 N N . ASP C 1 191 ? 54.237 149.326 -4.146 1.00 67.21 191 ASP C N 1
ATOM 7468 C CA . ASP C 1 191 ? 54.546 148.338 -5.190 1.00 67.10 191 ASP C CA 1
ATOM 7469 C C . ASP C 1 191 ? 55.404 147.194 -4.622 1.00 66.78 191 ASP C C 1
ATOM 7470 O O . ASP C 1 191 ? 56.095 146.492 -5.356 1.00 66.67 191 ASP C O 1
ATOM 7475 N N . LYS C 1 192 ? 55.324 147.014 -3.303 1.00 66.63 192 LYS C N 1
ATOM 7476 C CA . LYS C 1 192 ? 56.158 146.077 -2.547 1.00 66.34 192 LYS C CA 1
ATOM 7477 C C . LYS C 1 192 ? 55.410 145.466 -1.370 1.00 65.99 192 LYS C C 1
ATOM 7478 O O . LYS C 1 192 ? 54.461 146.057 -0.854 1.00 65.93 192 LYS C O 1
ATOM 7484 N N . PHE C 1 193 ? 55.862 144.294 -0.934 1.00 65.51 193 PHE C N 1
ATOM 7485 C CA . PHE C 1 193 ? 55.526 143.798 0.385 1.00 64.91 193 PHE C CA 1
ATOM 7486 C C . PHE C 1 193 ? 56.770 143.942 1.242 1.00 64.77 193 PHE C C 1
ATOM 7487 O O . PHE C 1 193 ? 57.841 143.477 0.859 1.00 64.64 193 PHE C O 1
ATOM 7495 N N . THR C 1 194 ? 56.627 144.572 2.403 1.00 64.54 194 THR C N 1
ATOM 7496 C CA . THR C 1 194 ? 57.768 144.847 3.263 1.00 64.64 194 THR C CA 1
ATOM 7497 C C . THR C 1 194 ? 57.613 144.215 4.631 1.00 64.58 194 THR C C 1
ATOM 7498 O O . THR C 1 194 ? 56.634 144.465 5.316 1.00 64.88 194 THR C O 1
ATOM 7502 N N . TYR C 1 195 ? 58.584 143.394 5.020 1.00 64.53 195 TYR C N 1
ATOM 7503 C CA . TYR C 1 195 ? 58.710 142.952 6.400 1.00 64.29 195 TYR C CA 1
ATOM 7504 C C . TYR C 1 195 ? 59.565 143.950 7.159 1.00 64.36 195 TYR C C 1
ATOM 7505 O O . TYR C 1 195 ? 60.683 144.254 6.755 1.00 63.95 195 TYR C O 1
ATOM 7514 N N . GLY C 1 196 ? 59.029 144.460 8.259 1.00 64.53 196 GLY C N 1
ATOM 7515 C CA . GLY C 1 196 ? 59.804 145.253 9.199 1.00 65.01 196 GLY C CA 1
ATOM 7516 C C . GLY C 1 196 ? 60.117 144.375 10.393 1.00 65.56 196 GLY C C 1
ATOM 7517 O O . GLY C 1 196 ? 59.275 144.180 11.275 1.00 65.91 196 GLY C O 1
ATOM 7518 N N . LEU C 1 197 ? 61.332 143.841 10.416 1.00 65.79 197 LEU C N 1
ATOM 7519 C CA . LEU C 1 197 ? 61.719 142.846 11.411 1.00 65.92 197 LEU C CA 1
ATOM 7520 C C . LEU C 1 197 ? 62.328 143.456 12.661 1.00 66.10 197 LEU C C 1
ATOM 7521 O O . LEU C 1 197 ? 63.174 144.353 12.587 1.00 66.37 197 LEU C O 1
ATOM 7526 N N . LEU C 1 198 ? 61.899 142.950 13.809 1.00 66.15 198 LEU C N 1
ATOM 7527 C CA . LEU C 1 198 ? 62.473 143.334 15.092 1.00 66.46 198 LEU C CA 1
ATOM 7528 C C . LEU C 1 198 ? 62.852 142.082 15.879 1.00 67.13 198 LEU C C 1
ATOM 7529 O O . LEU C 1 198 ? 62.526 140.959 15.473 1.00 67.48 198 LEU C O 1
ATOM 7534 N N . ASP C 1 199 ? 63.546 142.288 17.000 1.00 67.73 199 ASP C N 1
ATOM 7535 C CA . ASP C 1 199 ? 63.892 141.210 17.923 1.00 68.25 199 ASP C CA 1
ATOM 7536 C C . ASP C 1 199 ? 62.640 140.548 18.493 1.00 68.42 199 ASP C C 1
ATOM 7537 O O . ASP C 1 199 ? 62.630 139.349 18.742 1.00 69.11 199 ASP C O 1
ATOM 7542 N N . ASP C 1 200 ? 61.587 141.330 18.705 1.00 68.34 200 ASP C N 1
ATOM 7543 C CA . ASP C 1 200 ? 60.460 140.888 19.530 1.00 68.39 200 ASP C CA 1
ATOM 7544 C C . ASP C 1 200 ? 59.086 141.120 18.884 1.00 67.88 200 ASP C C 1
ATOM 7545 O O . ASP C 1 200 ? 58.085 141.330 19.586 1.00 68.29 200 ASP C O 1
ATOM 7550 N N . GLY C 1 201 ? 59.042 141.076 17.555 1.00 67.18 201 GLY C N 1
ATOM 7551 C CA . GLY C 1 201 ? 57.813 141.361 16.805 1.00 66.44 201 GLY C CA 1
ATOM 7552 C C . GLY C 1 201 ? 58.151 141.742 15.383 1.00 65.96 201 GLY C C 1
ATOM 7553 O O . GLY C 1 201 ? 59.323 141.787 15.018 1.00 65.86 201 GLY C O 1
ATOM 7554 N N . HIS C 1 202 ? 57.136 142.004 14.572 1.00 65.59 202 HIS C N 1
ATOM 7555 C CA . HIS C 1 202 ? 57.379 142.463 13.214 1.00 65.24 202 HIS C CA 1
ATOM 7556 C C . HIS C 1 202 ? 56.236 143.307 12.693 1.00 64.97 202 HIS C C 1
ATOM 7557 O O . HIS C 1 202 ? 55.150 143.327 13.277 1.00 64.74 202 HIS C O 1
ATOM 7564 N N . LEU C 1 203 ? 56.516 144.010 11.599 1.00 64.71 203 LEU C N 1
ATOM 7565 C CA . LEU C 1 203 ? 55.523 144.747 10.860 1.00 64.51 203 LEU C CA 1
ATOM 7566 C C . LEU C 1 203 ? 55.471 144.230 9.440 1.00 64.81 203 LEU C C 1
ATOM 7567 O O . LEU C 1 203 ? 56.453 143.721 8.921 1.00 64.71 203 LEU C O 1
ATOM 7572 N N . ILE C 1 204 ? 54.307 144.345 8.821 1.00 65.22 204 ILE C N 1
ATOM 7573 C CA . ILE C 1 204 ? 54.187 144.104 7.396 1.00 65.44 204 ILE C CA 1
ATOM 7574 C C . ILE C 1 204 ? 53.470 145.288 6.806 1.00 65.31 204 ILE C C 1
ATOM 7575 O O . ILE C 1 204 ? 52.653 145.916 7.476 1.00 65.67 204 ILE C O 1
ATOM 7580 N N . ALA C 1 205 ? 53.780 145.601 5.560 1.00 65.02 205 ALA C N 1
ATOM 7581 C CA . ALA C 1 205 ? 53.115 146.685 4.874 1.00 64.71 205 ALA C CA 1
ATOM 7582 C C . ALA C 1 205 ? 53.048 146.364 3.402 1.00 64.76 205 ALA C C 1
ATOM 7583 O O . ALA C 1 205 ? 53.958 145.735 2.853 1.00 64.94 205 ALA C O 1
ATOM 7585 N N . TYR C 1 206 ? 51.959 146.784 2.772 1.00 64.70 206 TYR C N 1
ATOM 7586 C CA . TYR C 1 206 ? 51.779 146.612 1.339 1.00 64.83 206 TYR C CA 1
ATOM 7587 C C . TYR C 1 206 ? 50.604 147.455 0.833 1.00 65.17 206 TYR C C 1
ATOM 7588 O O . TYR C 1 206 ? 49.700 147.788 1.613 1.00 65.11 206 TYR C O 1
ATOM 7597 N N . PRO C 1 207 ? 50.618 147.822 -0.471 1.00 65.29 207 PRO C N 1
ATOM 7598 C CA . PRO C 1 207 ? 49.538 148.643 -0.998 1.00 65.16 207 PRO C CA 1
ATOM 7599 C C . PRO C 1 207 ? 48.278 147.825 -1.223 1.00 65.32 207 PRO C C 1
ATOM 7600 O O . PRO C 1 207 ? 48.349 146.629 -1.515 1.00 65.38 207 PRO C O 1
ATOM 7604 N N . ILE C 1 208 ? 47.135 148.475 -1.065 1.00 65.52 208 ILE C N 1
ATOM 7605 C CA . ILE C 1 208 ? 45.851 147.848 -1.316 1.00 65.87 208 ILE C CA 1
ATOM 7606 C C . ILE C 1 208 ? 45.021 148.751 -2.211 1.00 66.32 208 ILE C C 1
ATOM 7607 O O . ILE C 1 208 ? 45.320 149.932 -2.332 1.00 66.49 208 ILE C O 1
ATOM 7612 N N . PRO C 1 209 ? 43.979 148.202 -2.850 1.00 66.82 209 PRO C N 1
ATOM 7613 C CA . PRO C 1 209 ? 43.100 149.046 -3.656 1.00 67.07 209 PRO C CA 1
ATOM 7614 C C . PRO C 1 209 ? 42.404 150.104 -2.816 1.00 67.56 209 PRO C C 1
ATOM 7615 O O . PRO C 1 209 ? 42.244 149.932 -1.602 1.00 67.39 209 PRO C O 1
ATOM 7619 N N . GLY C 1 210 ? 41.986 151.182 -3.477 1.00 68.55 210 GLY C N 1
ATOM 7620 C CA . GLY C 1 210 ? 41.206 152.242 -2.845 1.00 69.60 210 GLY C CA 1
ATOM 7621 C C . GLY C 1 210 ? 39.971 151.670 -2.176 1.00 70.30 210 GLY C C 1
ATOM 7622 O O . GLY C 1 210 ? 39.448 150.638 -2.609 1.00 70.41 210 GLY C O 1
ATOM 7623 N N . ARG C 1 211 ? 39.526 152.332 -1.108 1.00 70.81 211 ARG C N 1
ATOM 7624 C CA . ARG C 1 211 ? 38.285 151.992 -0.414 1.00 71.25 211 ARG C CA 1
ATOM 7625 C C . ARG C 1 211 ? 37.125 151.779 -1.408 1.00 71.28 211 ARG C C 1
ATOM 7626 O O . ARG C 1 211 ? 36.227 150.960 -1.158 1.00 71.62 211 ARG C O 1
ATOM 7634 N N . GLU C 1 212 ? 37.188 152.484 -2.537 1.00 71.09 212 GLU C N 1
ATOM 7635 C CA . GLU C 1 212 ? 36.129 152.502 -3.543 1.00 71.78 212 GLU C CA 1
ATOM 7636 C C . GLU C 1 212 ? 36.730 152.604 -4.958 1.00 72.09 212 GLU C C 1
ATOM 7637 O O . GLU C 1 212 ? 37.651 153.404 -5.210 1.00 72.05 212 GLU C O 1
ATOM 7643 N N . ASN C 1 213 ? 36.153 151.824 -5.875 1.00 72.21 213 ASN C N 1
ATOM 7644 C CA . ASN C 1 213 ? 36.697 151.570 -7.227 1.00 72.09 213 ASN C CA 1
ATOM 7645 C C . ASN C 1 213 ? 37.497 152.659 -7.964 1.00 71.89 213 ASN C C 1
ATOM 7646 O O . ASN C 1 213 ? 38.515 152.340 -8.590 1.00 72.34 213 ASN C O 1
ATOM 7651 N N . ALA C 1 214 ? 37.053 153.916 -7.905 1.00 71.01 214 ALA C N 1
ATOM 7652 C CA . ALA C 1 214 ? 37.780 154.993 -8.583 1.00 70.19 214 ALA C CA 1
ATOM 7653 C C . ALA C 1 214 ? 38.619 155.890 -7.642 1.00 69.88 214 ALA C C 1
ATOM 7654 O O . ALA C 1 214 ? 38.791 157.087 -7.888 1.00 69.83 214 ALA C O 1
ATOM 7656 N N . GLU C 1 215 ? 39.146 155.298 -6.572 1.00 69.74 215 GLU C N 1
ATOM 7657 C CA . GLU C 1 215 ? 40.001 156.006 -5.604 1.00 69.91 215 GLU C CA 1
ATOM 7658 C C . GLU C 1 215 ? 41.433 155.480 -5.675 1.00 69.73 215 GLU C C 1
ATOM 7659 O O . GLU C 1 215 ? 41.661 154.312 -6.001 1.00 70.18 215 GLU C O 1
ATOM 7665 N N . SER C 1 216 ? 42.392 156.334 -5.335 1.00 69.30 216 SER C N 1
ATOM 7666 C CA . SER C 1 216 ? 43.797 155.949 -5.302 1.00 68.81 216 SER C CA 1
ATOM 7667 C C . SER C 1 216 ? 44.075 154.752 -4.384 1.00 68.53 216 SER C C 1
ATOM 7668 O O . SER C 1 216 ? 43.364 154.547 -3.388 1.00 68.76 216 SER C O 1
ATOM 7671 N N . PRO C 1 217 ? 45.104 153.947 -4.721 1.00 67.97 217 PRO C N 1
ATOM 7672 C CA . PRO C 1 217 ? 45.515 152.842 -3.851 1.00 67.27 217 PRO C CA 1
ATOM 7673 C C . PRO C 1 217 ? 45.878 153.348 -2.453 1.00 66.78 217 PRO C C 1
ATOM 7674 O O . PRO C 1 217 ? 46.189 154.523 -2.281 1.00 66.74 217 PRO C O 1
ATOM 7678 N N . ARG C 1 218 ? 45.842 152.465 -1.466 1.00 66.47 218 ARG C N 1
ATOM 7679 C CA . ARG C 1 218 ? 46.150 152.831 -0.088 1.00 66.36 218 ARG C CA 1
ATOM 7680 C C . ARG C 1 218 ? 47.299 151.971 0.435 1.00 66.20 218 ARG C C 1
ATOM 7681 O O . ARG C 1 218 ? 47.676 150.992 -0.203 1.00 66.28 218 ARG C O 1
ATOM 7689 N N . LEU C 1 219 ? 47.872 152.345 1.575 1.00 65.95 219 LEU C N 1
ATOM 7690 C CA . LEU C 1 219 ? 48.874 151.503 2.216 1.00 65.89 219 LEU C CA 1
ATOM 7691 C C . LEU C 1 219 ? 48.284 150.790 3.411 1.00 65.77 219 LEU C C 1
ATOM 7692 O O . LEU C 1 219 ? 47.693 151.413 4.294 1.00 65.73 219 LEU C O 1
ATOM 7697 N N . ASN C 1 220 ? 48.471 149.479 3.431 1.00 65.55 220 ASN C N 1
ATOM 7698 C CA . ASN C 1 220 ? 47.967 148.637 4.480 1.00 65.68 220 ASN C CA 1
ATOM 7699 C C . ASN C 1 220 ? 49.140 148.246 5.343 1.00 65.62 220 ASN C C 1
ATOM 7700 O O . ASN C 1 220 ? 50.193 147.918 4.820 1.00 66.29 220 ASN C O 1
ATOM 7705 N N . PHE C 1 221 ? 48.990 148.304 6.656 1.00 65.53 221 PHE C N 1
ATOM 7706 C CA . PHE C 1 221 ? 50.029 147.761 7.515 1.00 65.48 221 PHE C CA 1
ATOM 7707 C C . PHE C 1 221 ? 49.511 147.068 8.757 1.00 66.04 221 PHE C C 1
ATOM 7708 O O . PHE C 1 221 ? 48.396 147.339 9.230 1.00 66.47 221 PHE C O 1
ATOM 7716 N N . GLN C 1 222 ? 50.342 146.174 9.281 1.00 66.24 222 GLN C N 1
ATOM 7717 C CA . GLN C 1 222 ? 50.090 145.526 10.550 1.00 66.44 222 GLN C CA 1
ATOM 7718 C C . GLN C 1 222 ? 51.335 145.565 11.393 1.00 66.42 222 GLN C C 1
ATOM 7719 O O . GLN C 1 222 ? 52.455 145.493 10.873 1.00 66.61 222 GLN C O 1
ATOM 7725 N N . TRP C 1 223 ? 51.131 145.675 12.699 1.00 66.15 223 TRP C N 1
ATOM 7726 C CA . TRP C 1 223 ? 52.226 145.580 13.645 1.00 65.95 223 TRP C CA 1
ATOM 7727 C C . TRP C 1 223 ? 51.900 144.552 14.745 1.00 66.01 223 TRP C C 1
ATOM 7728 O O . TRP C 1 223 ? 50.996 144.756 15.569 1.00 66.40 223 TRP C O 1
ATOM 7739 N N . TYR C 1 224 ? 52.627 143.432 14.738 1.00 65.71 224 TYR C N 1
ATOM 7740 C CA . TYR C 1 224 ? 52.355 142.355 15.691 1.00 65.45 224 TYR C CA 1
ATOM 7741 C C . TYR C 1 224 ? 53.115 142.542 17.008 1.00 65.21 224 TYR C C 1
ATOM 7742 O O . TYR C 1 224 ? 54.332 142.689 16.999 1.00 65.42 224 TYR C O 1
ATOM 7751 N N . TRP C 1 225 ? 52.390 142.523 18.127 1.00 64.97 225 TRP C N 1
ATOM 7752 C CA . TRP C 1 225 ? 52.961 142.716 19.463 1.00 64.87 225 TRP C CA 1
ATOM 7753 C C . TRP C 1 225 ? 52.755 141.478 20.311 1.00 64.99 225 TRP C C 1
ATOM 7754 O O . TRP C 1 225 ? 51.644 140.955 20.393 1.00 65.10 225 TRP C O 1
ATOM 7765 N N . ASN C 1 226 ? 53.805 141.053 20.996 1.00 64.87 226 ASN C N 1
ATOM 7766 C CA . ASN C 1 226 ? 53.669 140.042 22.034 1.00 64.88 226 ASN C CA 1
ATOM 7767 C C . ASN C 1 226 ? 53.055 140.660 23.283 1.00 64.92 226 ASN C C 1
ATOM 7768 O O . ASN C 1 226 ? 53.547 141.662 23.795 1.00 65.07 226 ASN C O 1
ATOM 7773 N N . VAL C 1 227 ? 51.958 140.075 23.753 1.00 64.83 227 VAL C N 1
ATOM 7774 C CA . VAL C 1 227 ? 51.293 140.565 24.950 1.00 64.80 227 VAL C CA 1
ATOM 7775 C C . VAL C 1 227 ? 50.936 139.379 25.834 1.00 64.97 227 VAL C C 1
ATOM 7776 O O . VAL C 1 227 ? 50.228 138.467 25.400 1.00 64.84 227 VAL C O 1
ATOM 7780 N N . ALA C 1 228 ? 51.450 139.408 27.063 1.00 65.22 228 ALA C N 1
ATOM 7781 C CA . ALA C 1 228 ? 51.235 138.348 28.041 1.00 65.54 228 ALA C CA 1
ATOM 7782 C C . ALA C 1 228 ? 49.757 138.208 28.367 1.00 65.70 228 ALA C C 1
ATOM 7783 O O . ALA C 1 228 ? 49.109 139.194 28.722 1.00 65.77 228 ALA C O 1
ATOM 7785 N N . GLU C 1 229 ? 49.236 136.989 28.232 1.00 65.87 229 GLU C N 1
ATOM 7786 C CA . GLU C 1 229 ? 47.858 136.694 28.608 1.00 66.30 229 GLU C CA 1
ATOM 7787 C C . GLU C 1 229 ? 47.656 137.070 30.079 1.00 66.35 229 GLU C C 1
ATOM 7788 O O . GLU C 1 229 ? 48.622 137.149 30.838 1.00 66.46 229 GLU C O 1
ATOM 7794 N N . GLY C 1 230 ? 46.412 137.338 30.467 1.00 66.51 230 GLY C N 1
ATOM 7795 C CA . GLY C 1 230 ? 46.114 137.810 31.817 1.00 66.43 230 GLY C CA 1
ATOM 7796 C C . GLY C 1 230 ? 46.012 139.323 31.827 1.00 66.39 230 GLY C C 1
ATOM 7797 O O . GLY C 1 230 ? 45.537 139.904 30.861 1.00 66.24 230 GLY C O 1
ATOM 7798 N N . PRO C 1 231 ? 46.477 139.967 32.917 1.00 66.26 231 PRO C N 1
ATOM 7799 C CA . PRO C 1 231 ? 46.450 141.421 33.120 1.00 66.09 231 PRO C CA 1
ATOM 7800 C C . PRO C 1 231 ? 46.837 142.279 31.904 1.00 66.44 231 PRO C C 1
ATOM 7801 O O . PRO C 1 231 ? 46.181 143.290 31.632 1.00 66.80 231 PRO C O 1
ATOM 7805 N N . ASP C 1 232 ? 47.887 141.895 31.184 1.00 66.38 232 ASP C N 1
ATOM 7806 C CA . ASP C 1 232 ? 48.361 142.731 30.085 1.00 66.35 232 ASP C CA 1
ATOM 7807 C C . ASP C 1 232 ? 47.443 142.659 28.894 1.00 66.42 232 ASP C C 1
ATOM 7808 O O . ASP C 1 232 ? 47.081 143.692 28.337 1.00 67.06 232 ASP C O 1
ATOM 7813 N N . LEU C 1 233 ? 47.049 141.448 28.514 1.00 66.06 233 LEU C N 1
ATOM 7814 C CA . LEU C 1 233 ? 46.129 141.285 27.395 1.00 65.40 233 LEU C CA 1
ATOM 7815 C C . LEU C 1 233 ? 44.743 141.806 27.724 1.00 65.39 233 LEU C C 1
ATOM 7816 O O . LEU C 1 233 ? 44.067 142.366 26.866 1.00 65.26 233 LEU C O 1
ATOM 7821 N N . ASP C 1 234 ? 44.328 141.631 28.970 1.00 65.47 234 ASP C N 1
ATOM 7822 C CA . ASP C 1 234 ? 43.023 142.103 29.387 1.00 65.87 234 ASP C CA 1
ATOM 7823 C C . ASP C 1 234 ? 42.937 143.619 29.291 1.00 66.13 234 ASP C C 1
ATOM 7824 O O . ASP C 1 234 ? 41.929 144.138 28.807 1.00 66.39 234 ASP C O 1
ATOM 7829 N N . GLU C 1 235 ? 43.997 144.326 29.691 1.00 66.11 235 GLU C N 1
ATOM 7830 C CA . GLU C 1 235 ? 43.978 145.783 29.651 1.00 66.04 235 GLU C CA 1
ATOM 7831 C C . GLU C 1 235 ? 44.077 146.289 28.230 1.00 65.75 235 GLU C C 1
ATOM 7832 O O . GLU C 1 235 ? 43.573 147.363 27.915 1.00 66.49 235 GLU C O 1
ATOM 7838 N N . LEU C 1 236 ? 44.703 145.522 27.357 1.00 65.38 236 LEU C N 1
ATOM 7839 C CA . LEU C 1 236 ? 44.746 145.929 25.966 1.00 65.49 236 LEU C CA 1
ATOM 7840 C C . LEU C 1 236 ? 43.399 145.713 25.280 1.00 65.67 236 LEU C C 1
ATOM 7841 O O . LEU C 1 236 ? 42.984 146.509 24.442 1.00 66.05 236 LEU C O 1
ATOM 7846 N N . MET C 1 237 ? 42.711 144.643 25.642 1.00 65.66 237 MET C N 1
ATOM 7847 C CA . MET C 1 237 ? 41.490 144.286 24.950 1.00 65.35 237 MET C CA 1
ATOM 7848 C C . MET C 1 237 ? 40.235 144.869 25.573 1.00 65.16 237 MET C C 1
ATOM 7849 O O . MET C 1 237 ? 39.121 144.516 25.173 1.00 65.44 237 MET C O 1
ATOM 7854 N N . THR C 1 238 ? 40.405 145.747 26.555 1.00 64.86 238 THR C N 1
ATOM 7855 C CA . THR C 1 238 ? 39.258 146.403 27.179 1.00 64.79 238 THR C CA 1
ATOM 7856 C C . THR C 1 238 ? 39.048 147.749 26.493 1.00 64.97 238 THR C C 1
ATOM 7857 O O . THR C 1 238 ? 39.999 148.539 26.338 1.00 64.86 238 THR C O 1
ATOM 7861 N N . ASP C 1 239 ? 37.810 147.991 26.059 1.00 65.21 239 ASP C N 1
ATOM 7862 C CA . ASP C 1 239 ? 37.455 149.231 25.351 1.00 65.19 239 ASP C CA 1
ATOM 7863 C C . ASP C 1 239 ? 37.247 150.388 26.310 1.00 64.96 239 ASP C C 1
ATOM 7864 O O . ASP C 1 239 ? 37.376 150.234 27.527 1.00 64.90 239 ASP C O 1
ATOM 7869 N N . VAL C 1 240 ? 36.915 151.545 25.753 1.00 65.07 240 VAL C N 1
ATOM 7870 C CA . VAL C 1 240 ? 36.819 152.772 26.537 1.00 65.14 240 VAL C CA 1
ATOM 7871 C C . VAL C 1 240 ? 35.679 152.703 27.562 1.00 65.59 240 VAL C C 1
ATOM 7872 O O . VAL C 1 240 ? 35.711 153.390 28.583 1.00 65.05 240 VAL C O 1
ATOM 7876 N N . ARG C 1 241 ? 34.682 151.862 27.307 1.00 66.11 241 ARG C N 1
ATOM 7877 C CA . ARG C 1 241 ? 33.603 151.759 28.281 1.00 67.64 241 ARG C CA 1
ATOM 7878 C C . ARG C 1 241 ? 33.703 150.584 29.264 1.00 67.36 241 ARG C C 1
ATOM 7879 O O . ARG C 1 241 ? 32.764 150.317 30.016 1.00 67.31 241 ARG C O 1
ATOM 7887 N N . GLY C 1 242 ? 34.862 149.916 29.276 1.00 67.31 242 GLY C N 1
ATOM 7888 C CA . GLY C 1 242 ? 35.174 148.890 30.272 1.00 66.78 242 GLY C CA 1
ATOM 7889 C C . GLY C 1 242 ? 34.777 147.475 29.890 1.00 66.90 242 GLY C C 1
ATOM 7890 O O . GLY C 1 242 ? 34.609 146.618 30.759 1.00 66.76 242 GLY C O 1
ATOM 7891 N N . ILE C 1 243 ? 34.627 147.218 28.592 1.00 66.77 243 ILE C N 1
ATOM 7892 C CA . ILE C 1 243 ? 34.286 145.874 28.136 1.00 66.46 243 ILE C CA 1
ATOM 7893 C C . ILE C 1 243 ? 35.517 145.207 27.576 1.00 66.42 243 ILE C C 1
ATOM 7894 O O . ILE C 1 243 ? 36.128 145.708 26.628 1.00 66.39 243 ILE C O 1
ATOM 7899 N N . ARG C 1 244 ? 35.883 144.076 28.173 1.00 66.45 244 ARG C N 1
ATOM 7900 C CA . ARG C 1 244 ? 37.010 143.270 27.703 1.00 66.08 244 ARG C CA 1
ATOM 7901 C C . ARG C 1 244 ? 36.528 142.540 26.468 1.00 66.22 244 ARG C C 1
ATOM 7902 O O . ARG C 1 244 ? 35.777 141.585 26.584 1.00 66.93 244 ARG C O 1
ATOM 7910 N N . LEU C 1 245 ? 36.924 142.986 25.286 1.00 65.88 245 LEU C N 1
ATOM 7911 C CA . LEU C 1 245 ? 36.360 142.404 24.074 1.00 66.03 245 LEU C CA 1
ATOM 7912 C C . LEU C 1 245 ? 37.076 141.117 23.684 1.00 66.57 245 LEU C C 1
ATOM 7913 O O . LEU C 1 245 ? 38.249 140.919 24.021 1.00 66.61 245 LEU C O 1
ATOM 7918 N N . PRO C 1 246 ? 36.360 140.197 23.030 1.00 66.87 246 PRO C N 1
ATOM 7919 C CA . PRO C 1 246 ? 36.986 138.908 22.716 1.00 66.80 246 PRO C CA 1
ATOM 7920 C C . PRO C 1 246 ? 38.004 138.889 21.564 1.00 66.88 246 PRO C C 1
ATOM 7921 O O . PRO C 1 246 ? 38.926 138.069 21.606 1.00 67.90 246 PRO C O 1
ATOM 7925 N N . THR C 1 247 ? 37.853 139.753 20.561 1.00 66.59 247 THR C N 1
ATOM 7926 C CA . THR C 1 247 ? 38.591 139.619 19.286 1.00 66.55 247 THR C CA 1
ATOM 7927 C C . THR C 1 247 ? 39.281 140.904 18.813 1.00 66.69 247 THR C C 1
ATOM 7928 O O . THR C 1 247 ? 40.488 140.886 18.547 1.00 66.94 247 THR C O 1
ATOM 7932 N N . SER C 1 248 ? 38.513 141.992 18.667 1.00 66.02 248 SER C N 1
ATOM 7933 C CA . SER C 1 248 ? 39.080 143.273 18.263 1.00 65.95 248 SER C CA 1
ATOM 7934 C C . SER C 1 248 ? 38.639 144.402 19.189 1.00 65.88 248 SER C C 1
ATOM 7935 O O . SER C 1 248 ? 37.616 144.292 19.851 1.00 66.90 248 SER C O 1
ATOM 7938 N N . VAL C 1 249 ? 39.431 145.466 19.263 1.00 65.38 249 VAL C N 1
ATOM 7939 C CA . VAL C 1 249 ? 38.963 146.716 19.808 1.00 65.32 249 VAL C CA 1
ATOM 7940 C C . VAL C 1 249 ? 39.093 147.732 18.677 1.00 65.57 249 VAL C C 1
ATOM 7941 O O . VAL C 1 249 ? 40.205 148.082 18.273 1.00 65.96 249 VAL C O 1
ATOM 7945 N N . HIS C 1 250 ? 37.968 148.196 18.154 1.00 65.70 250 HIS C N 1
ATOM 7946 C CA . HIS C 1 250 ? 38.008 149.146 17.064 1.00 66.26 250 HIS C CA 1
ATOM 7947 C C . HIS C 1 250 ? 38.415 150.515 17.502 1.00 65.93 250 HIS C C 1
ATOM 7948 O O . HIS C 1 250 ? 38.262 150.863 18.663 1.00 65.74 250 HIS C O 1
ATOM 7955 N N . ASN C 1 251 ? 38.967 151.264 16.551 1.00 66.16 251 ASN C N 1
ATOM 7956 C CA . ASN C 1 251 ? 39.546 152.572 16.796 1.00 66.48 251 ASN C CA 1
ATOM 7957 C C . ASN C 1 251 ? 38.632 153.502 17.607 1.00 66.86 251 ASN C C 1
ATOM 7958 O O . ASN C 1 251 ? 39.090 154.144 18.542 1.00 67.05 251 ASN C O 1
ATOM 7963 N N . ASN C 1 252 ? 37.347 153.555 17.277 1.00 67.06 252 ASN C N 1
ATOM 7964 C CA . ASN C 1 252 ? 36.446 154.481 17.966 1.00 68.30 252 ASN C CA 1
ATOM 7965 C C . ASN C 1 252 ? 36.255 154.133 19.445 1.00 68.17 252 ASN C C 1
ATOM 7966 O O . ASN C 1 252 ? 35.691 154.914 20.214 1.00 68.78 252 ASN C O 1
ATOM 7971 N N . SER C 1 253 ? 36.738 152.959 19.827 1.00 67.76 253 SER C N 1
ATOM 7972 C CA . SER C 1 253 ? 36.477 152.397 21.147 1.00 67.59 253 SER C CA 1
ATOM 7973 C C . SER C 1 253 ? 37.735 152.158 21.986 1.00 67.25 253 SER C C 1
ATOM 7974 O O . SER C 1 253 ? 37.644 151.637 23.106 1.00 67.21 253 SER C O 1
ATOM 7977 N N . LEU C 1 254 ? 38.898 152.544 21.455 1.00 66.37 254 LEU C N 1
ATOM 7978 C CA . LEU C 1 254 ? 40.138 152.348 22.159 1.00 65.52 254 LEU C CA 1
ATOM 7979 C C . LEU C 1 254 ? 40.195 153.116 23.462 1.00 65.47 254 LEU C C 1
ATOM 7980 O O . LEU C 1 254 ? 39.682 154.223 23.572 1.00 65.37 254 LEU C O 1
ATOM 7985 N N . ASN C 1 255 ? 40.795 152.486 24.461 1.00 65.44 255 ASN C N 1
ATOM 7986 C CA . ASN C 1 255 ? 41.266 153.182 25.630 1.00 65.14 255 ASN C CA 1
ATOM 7987 C C . ASN C 1 255 ? 42.349 154.146 25.131 1.00 64.81 255 ASN C C 1
ATOM 7988 O O . ASN C 1 255 ? 43.321 153.693 24.520 1.00 64.64 255 ASN C O 1
ATOM 7993 N N . PRO C 1 256 ? 42.184 155.469 25.356 1.00 64.41 256 PRO C N 1
ATOM 7994 C CA . PRO C 1 256 ? 43.225 156.416 24.922 1.00 64.56 256 PRO C CA 1
ATOM 7995 C C . PRO C 1 256 ? 44.651 155.971 25.295 1.00 64.83 256 PRO C C 1
ATOM 7996 O O . PRO C 1 256 ? 45.580 156.110 24.490 1.00 65.23 256 PRO C O 1
ATOM 8000 N N . HIS C 1 257 ? 44.804 155.407 26.490 1.00 65.05 257 HIS C N 1
ATOM 8001 C CA . HIS C 1 257 ? 46.094 154.929 26.969 1.00 65.04 257 HIS C CA 1
ATOM 8002 C C . HIS C 1 257 ? 46.758 153.973 25.991 1.00 64.98 257 HIS C C 1
ATOM 8003 O O . HIS C 1 257 ? 47.952 154.090 25.733 1.00 65.09 257 HIS C O 1
ATOM 8010 N N . ASN C 1 258 ? 45.977 153.049 25.441 1.00 64.87 258 ASN C N 1
ATOM 8011 C CA . ASN C 1 258 ? 46.492 152.046 24.518 1.00 65.02 258 ASN C CA 1
ATOM 8012 C C . ASN C 1 258 ? 46.879 152.637 23.191 1.00 65.09 258 ASN C C 1
ATOM 8013 O O . ASN C 1 258 ? 47.840 152.195 22.567 1.00 65.56 258 ASN C O 1
ATOM 8018 N N . LEU C 1 259 ? 46.133 153.644 22.762 1.00 65.12 259 LEU C N 1
ATOM 8019 C CA . LEU C 1 259 ? 46.464 154.353 21.539 1.00 64.67 259 LEU C CA 1
ATOM 8020 C C . LEU C 1 259 ? 47.756 155.137 21.737 1.00 64.68 259 LEU C C 1
ATOM 8021 O O . LEU C 1 259 ? 48.628 155.120 20.870 1.00 64.68 259 LEU C O 1
ATOM 8026 N N . ARG C 1 260 ? 47.889 155.800 22.882 1.00 64.58 260 ARG C N 1
ATOM 8027 C CA . ARG C 1 260 ? 49.126 156.510 23.195 1.00 65.03 260 ARG C CA 1
ATOM 8028 C C . ARG C 1 260 ? 50.337 155.581 23.178 1.00 65.35 260 ARG C C 1
ATOM 8029 O O . ARG C 1 260 ? 51.389 155.932 22.639 1.00 65.75 260 ARG C O 1
ATOM 8037 N N . GLN C 1 261 ? 50.170 154.395 23.756 1.00 65.45 261 GLN C N 1
ATOM 8038 C CA . GLN C 1 261 ? 51.222 153.395 23.814 1.00 66.37 261 GLN C CA 1
ATOM 8039 C C . GLN C 1 261 ? 51.609 152.922 22.412 1.00 65.67 261 GLN C C 1
ATOM 8040 O O . GLN C 1 261 ? 52.796 152.772 22.114 1.00 65.52 261 GLN C O 1
ATOM 8046 N N . PHE C 1 262 ? 50.605 152.698 21.566 1.00 65.19 262 PHE C N 1
ATOM 8047 C CA . PHE C 1 262 ? 50.821 152.345 20.167 1.00 64.77 262 PHE C CA 1
ATOM 8048 C C . PHE C 1 262 ? 51.685 153.398 19.478 1.00 64.82 262 PHE C C 1
ATOM 8049 O O . PHE C 1 262 ? 52.679 153.079 18.830 1.00 64.12 262 PHE C O 1
ATOM 8057 N N . HIS C 1 263 ? 51.304 154.658 19.625 1.00 64.93 263 HIS C N 1
ATOM 8058 C CA . HIS C 1 263 ? 52.078 155.723 19.041 1.00 65.38 263 HIS C CA 1
ATOM 8059 C C . HIS C 1 263 ? 53.460 155.769 19.668 1.00 65.67 263 HIS C C 1
ATOM 8060 O O . HIS C 1 263 ? 54.475 155.833 18.973 1.00 65.76 263 HIS C O 1
ATOM 8067 N N . SER C 1 264 ? 53.506 155.723 20.987 1.00 65.79 264 SER C N 1
ATOM 8068 C CA . SER C 1 264 ? 54.759 155.978 21.665 1.00 65.89 264 SER C CA 1
ATOM 8069 C C . SER C 1 264 ? 55.811 154.867 21.441 1.00 65.82 264 SER C C 1
ATOM 8070 O O . SER C 1 264 ? 56.998 155.166 21.307 1.00 65.80 264 SER C O 1
ATOM 8073 N N . LYS C 1 265 ? 55.368 153.609 21.346 1.00 65.92 265 LYS C N 1
ATOM 8074 C CA . LYS C 1 265 ? 56.243 152.508 20.921 1.00 66.38 265 LYS C CA 1
ATOM 8075 C C . LYS C 1 265 ? 56.683 152.683 19.484 1.00 65.99 265 LYS C C 1
ATOM 8076 O O . LYS C 1 265 ? 57.789 152.305 19.119 1.00 65.84 265 LYS C O 1
ATOM 8082 N N . GLY C 1 266 ? 55.816 153.268 18.669 1.00 66.20 266 GLY C N 1
ATOM 8083 C CA . GLY C 1 266 ? 56.093 153.461 17.252 1.00 66.24 266 GLY C CA 1
ATOM 8084 C C . GLY C 1 266 ? 57.177 154.486 16.991 1.00 66.60 266 GLY C C 1
ATOM 8085 O O . GLY C 1 266 ? 57.823 154.461 15.937 1.00 66.43 266 GLY C O 1
ATOM 8086 N N . GLU C 1 267 ? 57.373 155.387 17.954 1.00 67.01 267 GLU C N 1
ATOM 8087 C CA . GLU C 1 267 ? 58.422 156.413 17.889 1.00 67.71 267 GLU C CA 1
ATOM 8088 C C . GLU C 1 267 ? 59.848 155.857 17.729 1.00 67.23 267 GLU C C 1
ATOM 8089 O O . GLU C 1 267 ? 60.693 156.495 17.105 1.00 67.32 267 GLU C O 1
ATOM 8095 N N . SER C 1 268 ? 60.095 154.668 18.281 1.00 67.20 268 SER C N 1
ATOM 8096 C CA . SER C 1 268 ? 61.396 153.999 18.193 1.00 67.34 268 SER C CA 1
ATOM 8097 C C . SER C 1 268 ? 61.724 153.504 16.797 1.00 67.13 268 SER C C 1
ATOM 8098 O O . SER C 1 268 ? 62.890 153.360 16.450 1.00 67.73 268 SER C O 1
ATOM 8101 N N . LEU C 1 269 ? 60.697 153.221 16.007 1.00 66.77 269 LEU C N 1
ATOM 8102 C CA . LEU C 1 269 ? 60.879 152.580 14.713 1.00 66.16 269 LEU C CA 1
ATOM 8103 C C . LEU C 1 269 ? 61.569 153.478 13.699 1.00 66.05 269 LEU C C 1
ATOM 8104 O O . LEU C 1 269 ? 61.532 154.705 13.805 1.00 65.63 269 LEU C O 1
ATOM 8109 N N . PHE C 1 270 ? 62.209 152.838 12.726 1.00 65.93 270 PHE C N 1
ATOM 8110 C CA . PHE C 1 270 ? 62.852 153.525 11.619 1.00 66.04 270 PHE C CA 1
ATOM 8111 C C . PHE C 1 270 ? 61.805 154.382 10.927 1.00 66.17 270 PHE C C 1
ATOM 8112 O O . PHE C 1 270 ? 60.662 153.952 10.768 1.00 66.02 270 PHE C O 1
ATOM 8120 N N . LYS C 1 271 ? 62.215 155.591 10.531 1.00 66.44 271 LYS C N 1
ATOM 8121 C CA . LYS C 1 271 ? 61.322 156.641 10.018 1.00 66.40 271 LYS C CA 1
ATOM 8122 C C . LYS C 1 271 ? 60.060 156.156 9.265 1.00 66.34 271 LYS C C 1
ATOM 8123 O O . LYS C 1 271 ? 58.950 156.409 9.732 1.00 66.74 271 LYS C O 1
ATOM 8129 N N . PRO C 1 272 ? 60.216 155.463 8.110 1.00 65.91 272 PRO C N 1
ATOM 8130 C CA . PRO C 1 272 ? 59.023 155.082 7.337 1.00 65.60 272 PRO C CA 1
ATOM 8131 C C . PRO C 1 272 ? 57.996 154.245 8.099 1.00 65.53 272 PRO C C 1
ATOM 8132 O O . PRO C 1 272 ? 56.801 154.467 7.939 1.00 65.61 272 PRO C O 1
ATOM 8136 N N . PHE C 1 273 ? 58.443 153.298 8.916 1.00 65.44 273 PHE C N 1
ATOM 8137 C CA . PHE C 1 273 ? 57.511 152.507 9.718 1.00 65.51 273 PHE C CA 1
ATOM 8138 C C . PHE C 1 273 ? 56.935 153.356 10.831 1.00 65.55 273 PHE C C 1
ATOM 8139 O O . PHE C 1 273 ? 55.745 153.264 11.129 1.00 65.66 273 PHE C O 1
ATOM 8147 N N . ARG C 1 274 ? 57.791 154.174 11.444 1.00 65.65 274 ARG C N 1
ATOM 8148 C CA . ARG C 1 274 ? 57.371 155.116 12.471 1.00 66.09 274 ARG C CA 1
ATOM 8149 C C . ARG C 1 274 ? 56.197 155.940 11.942 1.00 66.22 274 ARG C C 1
ATOM 8150 O O . ARG C 1 274 ? 55.161 156.070 12.605 1.00 66.29 274 ARG C O 1
ATOM 8158 N N . ASP C 1 275 ? 56.356 156.458 10.727 1.00 66.21 275 ASP C N 1
ATOM 8159 C CA . ASP C 1 275 ? 55.348 157.314 10.126 1.00 66.35 275 ASP C CA 1
ATOM 8160 C C . ASP C 1 275 ? 54.042 156.596 9.801 1.00 66.31 275 ASP C C 1
ATOM 8161 O O . ASP C 1 275 ? 52.969 157.175 9.976 1.00 66.35 275 ASP C O 1
ATOM 8166 N N . LEU C 1 276 ? 54.119 155.344 9.353 1.00 66.17 276 LEU C N 1
ATOM 8167 C CA . LEU C 1 276 ? 52.900 154.564 9.152 1.00 66.02 276 LEU C CA 1
ATOM 8168 C C . LEU C 1 276 ? 52.130 154.521 10.460 1.00 66.18 276 LEU C C 1
ATOM 8169 O O . LEU C 1 276 ? 50.944 154.869 10.504 1.00 66.45 276 LEU C O 1
ATOM 8174 N N . VAL C 1 277 ? 52.830 154.145 11.528 1.00 66.00 277 VAL C N 1
ATOM 8175 C CA . VAL C 1 277 ? 52.231 154.011 12.855 1.00 65.90 277 VAL C CA 1
ATOM 8176 C C . VAL C 1 277 ? 51.642 155.305 13.425 1.00 65.90 277 VAL C C 1
ATOM 8177 O O . VAL C 1 277 ? 50.542 155.297 13.971 1.00 66.10 277 VAL C O 1
ATOM 8181 N N . LEU C 1 278 ? 52.374 156.407 13.298 1.00 65.88 278 LEU C N 1
ATOM 8182 C CA . LEU C 1 278 ? 52.001 157.643 13.970 1.00 65.79 278 LEU C CA 1
ATOM 8183 C C . LEU C 1 278 ? 50.923 158.392 13.235 1.00 65.81 278 LEU C C 1
ATOM 8184 O O . LEU C 1 278 ? 50.190 159.164 13.841 1.00 65.59 278 LEU C O 1
ATOM 8189 N N . ASN C 1 279 ? 50.837 158.156 11.931 1.00 65.58 279 ASN C N 1
ATOM 8190 C CA . ASN C 1 279 ? 49.957 158.929 11.074 1.00 65.49 279 ASN C CA 1
ATOM 8191 C C . ASN C 1 279 ? 48.660 158.227 10.690 1.00 65.55 279 ASN C C 1
ATOM 8192 O O . ASN C 1 279 ? 47.723 158.881 10.263 1.00 65.69 279 ASN C O 1
ATOM 8197 N N . ALA C 1 280 ? 48.587 156.908 10.841 1.00 65.58 280 ALA C N 1
ATOM 8198 C CA . ALA C 1 280 ? 47.324 156.213 10.577 1.00 65.66 280 ALA C CA 1
ATOM 8199 C C . ALA C 1 280 ? 46.222 156.871 11.398 1.00 65.81 280 ALA C C 1
ATOM 8200 O O . ALA C 1 280 ? 46.430 157.205 12.562 1.00 66.01 280 ALA C O 1
ATOM 8202 N N . SER C 1 281 ? 45.059 157.086 10.795 1.00 66.11 281 SER C N 1
ATOM 8203 C CA . SER C 1 281 ? 43.976 157.758 11.509 1.00 66.81 281 SER C CA 1
ATOM 8204 C C . SER C 1 281 ? 43.113 156.778 12.317 1.00 66.83 281 SER C C 1
ATOM 8205 O O . SER C 1 281 ? 42.553 157.149 13.347 1.00 66.67 281 SER C O 1
ATOM 8208 N N . SER C 1 282 ? 43.019 155.528 11.867 1.00 66.84 282 SER C N 1
ATOM 8209 C CA . SER C 1 282 ? 42.160 154.562 12.549 1.00 66.99 282 SER C CA 1
ATOM 8210 C C . SER C 1 282 ? 42.795 153.206 12.866 1.00 66.70 282 SER C C 1
ATOM 8211 O O . SER C 1 282 ? 42.233 152.161 12.513 1.00 66.87 282 SER C O 1
ATOM 8214 N N . PRO C 1 283 ? 43.941 153.211 13.574 1.00 66.20 283 PRO C N 1
ATOM 8215 C CA . PRO C 1 283 ? 44.495 151.916 13.881 1.00 65.59 283 PRO C CA 1
ATOM 8216 C C . PRO C 1 283 ? 43.598 151.227 14.893 1.00 65.34 283 PRO C C 1
ATOM 8217 O O . PRO C 1 283 ? 42.922 151.902 15.675 1.00 64.59 283 PRO C O 1
ATOM 8221 N N . PHE C 1 284 ? 43.580 149.896 14.845 1.00 65.22 284 PHE C N 1
ATOM 8222 C CA . PHE C 1 284 ? 42.838 149.095 15.785 1.00 65.00 284 PHE C CA 1
ATOM 8223 C C . PHE C 1 284 ? 43.551 147.780 15.988 1.00 65.20 284 PHE C C 1
ATOM 8224 O O . PHE C 1 2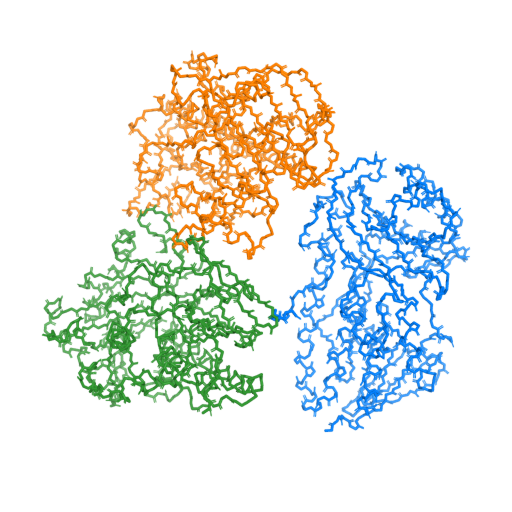84 ? 44.468 147.440 15.249 1.00 65.41 284 PHE C O 1
ATOM 8232 N N . VAL C 1 285 ? 43.127 147.035 16.997 1.00 65.39 285 VAL C N 1
ATOM 8233 C CA . VAL C 1 285 ? 43.871 145.861 17.448 1.00 65.33 285 VAL C CA 1
ATOM 8234 C C . VAL C 1 285 ? 43.003 144.583 17.446 1.00 65.58 285 VAL C C 1
ATOM 8235 O O . VAL C 1 285 ? 41.815 144.615 17.797 1.00 65.56 285 VAL C O 1
ATOM 8239 N N . THR C 1 286 ? 43.608 143.475 17.029 1.00 65.46 286 THR C N 1
ATOM 8240 C CA . THR C 1 286 ? 42.937 142.191 16.921 1.00 65.92 286 THR C CA 1
ATOM 8241 C C . THR C 1 286 ? 43.852 141.127 17.530 1.00 66.07 286 THR C C 1
ATOM 8242 O O . THR C 1 286 ? 45.051 141.092 17.211 1.00 66.41 286 THR C O 1
ATOM 8246 N N . VAL C 1 287 ? 43.321 140.276 18.409 1.00 65.67 287 VAL C N 1
ATOM 8247 C CA . VAL C 1 287 ? 44.160 139.210 18.960 1.00 66.08 287 VAL C CA 1
ATOM 8248 C C . VAL C 1 287 ? 44.415 138.152 17.897 1.00 65.77 287 VAL C C 1
ATOM 8249 O O . VAL C 1 287 ? 43.566 137.911 17.038 1.00 65.75 287 VAL C O 1
ATOM 8253 N N . VAL C 1 288 ? 45.601 137.558 17.935 1.00 65.51 288 VAL C N 1
ATOM 8254 C CA . VAL C 1 288 ? 45.889 136.403 17.101 1.00 65.56 288 VAL C CA 1
ATOM 8255 C C . VAL C 1 288 ? 45.581 135.176 17.944 1.00 65.61 288 VAL C C 1
ATOM 8256 O O . VAL C 1 288 ? 46.170 134.978 19.008 1.00 65.33 288 VAL C O 1
ATOM 8260 N N . ALA C 1 289 ? 44.617 134.382 17.493 1.00 65.93 289 ALA C N 1
ATOM 8261 C CA . ALA C 1 289 ? 44.185 133.194 18.222 1.00 66.12 289 ALA C CA 1
ATOM 8262 C C . ALA C 1 289 ? 43.954 132.070 17.226 1.00 66.76 289 ALA C C 1
ATOM 8263 O O . ALA C 1 289 ? 43.544 132.326 16.099 1.00 67.70 289 ALA C O 1
ATOM 8265 N N . ASP C 1 290 ? 44.230 130.830 17.606 1.00 66.88 290 ASP C N 1
ATOM 8266 C CA . ASP C 1 290 ? 43.965 129.743 16.680 1.00 67.21 290 ASP C CA 1
ATOM 8267 C C . ASP C 1 290 ? 43.093 128.638 17.261 1.00 67.52 290 ASP C C 1
ATOM 8268 O O . ASP C 1 290 ? 42.971 128.478 18.494 1.00 67.70 290 ASP C O 1
ATOM 8273 N N . ALA C 1 291 ? 42.489 127.871 16.357 1.00 67.19 291 ALA C N 1
ATOM 8274 C CA . ALA C 1 291 ? 41.737 126.684 16.736 1.00 67.13 291 ALA C CA 1
ATOM 8275 C C . ALA C 1 291 ? 41.913 125.581 15.697 1.00 67.37 291 ALA C C 1
ATOM 8276 O O . ALA C 1 291 ? 42.118 125.851 14.511 1.00 67.49 291 ALA C O 1
ATOM 8278 N N . THR C 1 292 ? 41.831 124.335 16.146 1.00 67.68 292 THR C N 1
ATOM 8279 C CA . THR C 1 292 ? 41.826 123.210 15.225 1.00 67.93 292 THR C CA 1
ATOM 8280 C C . THR C 1 292 ? 40.672 122.263 15.560 1.00 68.01 292 THR C C 1
ATOM 8281 O O . THR C 1 292 ? 40.127 122.300 16.671 1.00 68.22 292 THR C O 1
ATOM 8285 N N . VAL C 1 293 ? 40.280 121.447 14.586 1.00 67.82 293 VAL C N 1
ATOM 8286 C CA . VAL C 1 293 ? 39.271 120.415 14.809 1.00 67.79 293 VAL C CA 1
ATOM 8287 C C . VAL C 1 293 ? 39.794 119.076 14.303 1.00 67.83 293 VAL C C 1
ATOM 8288 O O . VAL C 1 293 ? 40.801 119.026 13.600 1.00 67.97 293 VAL C O 1
ATOM 8292 N N . ASP C 1 294 ? 39.111 117.996 14.655 1.00 67.78 294 ASP C N 1
ATOM 8293 C CA . ASP C 1 294 ? 39.492 116.686 14.163 1.00 67.79 294 ASP C CA 1
ATOM 8294 C C . ASP C 1 294 ? 38.628 116.211 13.014 1.00 67.20 294 ASP C C 1
ATOM 8295 O O . ASP C 1 294 ? 39.044 115.355 12.241 1.00 66.74 294 ASP C O 1
ATOM 8300 N N . ARG C 1 295 ? 37.420 116.756 12.925 1.00 66.82 295 ARG C N 1
ATOM 8301 C CA . ARG C 1 295 ? 36.499 116.414 11.861 1.00 66.64 295 ARG C CA 1
ATOM 8302 C C . ARG C 1 295 ? 35.801 117.688 11.438 1.00 66.63 295 ARG C C 1
ATOM 8303 O O . ARG C 1 295 ? 35.523 118.569 12.265 1.00 66.38 295 ARG C O 1
ATOM 8311 N N . MET C 1 296 ? 35.515 117.784 10.147 1.00 66.59 296 MET C N 1
ATOM 8312 C CA . MET C 1 296 ? 34.710 118.872 9.632 1.00 66.64 296 MET C CA 1
ATOM 8313 C C . MET C 1 296 ? 33.299 118.372 9.374 1.00 66.52 296 MET C C 1
ATOM 8314 O O . MET C 1 296 ? 32.373 119.174 9.258 1.00 66.57 296 MET C O 1
ATOM 8319 N N . VAL C 1 297 ? 33.131 117.050 9.279 1.00 66.33 297 VAL C N 1
ATOM 8320 C CA . VAL C 1 297 ? 31.789 116.476 9.139 1.00 66.36 297 VAL C CA 1
ATOM 8321 C C . VAL C 1 297 ? 31.230 116.121 10.527 1.00 65.88 297 VAL C C 1
ATOM 8322 O O . VAL C 1 297 ? 31.900 115.511 11.344 1.00 65.88 297 VAL C O 1
ATOM 8326 N N . HIS C 1 298 ? 30.010 116.546 10.807 1.00 65.98 298 HIS C N 1
ATOM 8327 C CA . HIS C 1 298 ? 29.404 116.291 12.113 1.00 65.90 298 HIS C CA 1
ATOM 8328 C C . HIS C 1 298 ? 27.938 116.008 11.915 1.00 65.90 298 HIS C C 1
ATOM 8329 O O . HIS C 1 298 ? 27.092 116.898 12.085 1.00 65.98 298 HIS C O 1
ATOM 8336 N N . GLY C 1 299 ? 27.643 114.764 11.552 1.00 65.84 299 GLY C N 1
ATOM 8337 C CA . GLY C 1 299 ? 26.298 114.375 11.154 1.00 65.88 299 GLY C CA 1
ATOM 8338 C C . GLY C 1 299 ? 25.934 115.147 9.903 1.00 65.68 299 GLY C C 1
ATOM 8339 O O . GLY C 1 299 ? 26.510 114.934 8.855 1.00 65.41 299 GLY C O 1
ATOM 8340 N N . ARG C 1 300 ? 24.992 116.076 10.029 1.00 65.71 300 ARG C N 1
ATOM 8341 C CA . ARG C 1 300 ? 24.538 116.817 8.869 1.00 65.31 300 ARG C CA 1
ATOM 8342 C C . ARG C 1 300 ? 25.121 118.221 8.860 1.00 65.19 300 ARG C C 1
ATOM 8343 O O . ARG C 1 300 ? 24.745 119.063 8.046 1.00 65.00 300 ARG C O 1
ATOM 8351 N N . VAL C 1 301 ? 26.070 118.451 9.760 1.00 65.09 301 VAL C N 1
ATOM 8352 C CA . VAL C 1 301 ? 26.657 119.770 9.939 1.00 64.99 301 VAL C CA 1
ATOM 8353 C C . VAL C 1 301 ? 28.127 119.755 9.567 1.00 64.96 301 VAL C C 1
ATOM 8354 O O . VAL C 1 301 ? 28.886 118.871 10.010 1.00 64.77 301 VAL C O 1
ATOM 8358 N N . LEU C 1 302 ? 28.513 120.750 8.769 1.00 64.72 302 LEU C N 1
ATOM 8359 C CA . LEU C 1 302 ? 29.843 120.828 8.171 1.00 64.98 302 LEU C CA 1
ATOM 8360 C C . LEU C 1 302 ? 30.509 122.123 8.563 1.00 65.17 302 LEU C C 1
ATOM 8361 O O . LEU C 1 302 ? 29.853 123.158 8.620 1.00 65.94 302 LEU C O 1
ATOM 8366 N N . LEU C 1 303 ? 31.802 122.066 8.857 1.00 65.11 303 LEU C N 1
ATOM 8367 C CA . LEU C 1 303 ? 32.567 123.248 9.230 1.00 65.10 303 LEU C CA 1
ATOM 8368 C C . LEU C 1 303 ? 33.544 123.599 8.136 1.00 65.39 303 LEU C C 1
ATOM 8369 O O . LEU C 1 303 ? 34.322 122.752 7.708 1.00 65.64 303 LEU C O 1
ATOM 8374 N N . ILE C 1 304 ? 33.510 124.843 7.669 1.00 65.60 304 ILE C N 1
ATOM 8375 C CA . ILE C 1 304 ? 34.453 125.285 6.639 1.00 65.23 304 ILE C CA 1
ATOM 8376 C C . ILE C 1 304 ? 35.080 126.600 7.023 1.00 65.33 304 ILE C C 1
ATOM 8377 O O . ILE C 1 304 ? 34.586 127.287 7.898 1.00 65.37 304 ILE C O 1
ATOM 8382 N N . GLY C 1 305 ? 36.170 126.952 6.349 1.00 65.55 305 GLY C N 1
ATOM 8383 C CA . GLY C 1 305 ? 36.825 128.233 6.576 1.00 65.52 305 GLY C CA 1
ATOM 8384 C C . GLY C 1 305 ? 37.359 128.358 7.986 1.00 65.56 305 GLY C C 1
ATOM 8385 O O . GLY C 1 305 ? 37.870 127.394 8.539 1.00 65.62 305 GLY C O 1
ATOM 8386 N N . ASP C 1 306 ? 37.236 129.543 8.576 1.00 65.54 306 ASP C N 1
ATOM 8387 C CA . ASP C 1 306 ? 37.838 129.791 9.871 1.00 65.73 306 ASP C CA 1
ATOM 8388 C C . ASP C 1 306 ? 37.053 129.052 10.930 1.00 65.94 306 ASP C C 1
ATOM 8389 O O . ASP C 1 306 ? 37.551 128.824 12.028 1.00 66.28 306 ASP C O 1
ATOM 8394 N N . ALA C 1 307 ? 35.835 128.640 10.583 1.00 65.91 307 ALA C N 1
ATOM 8395 C CA . ALA C 1 307 ? 35.009 127.853 11.499 1.00 65.94 307 ALA C CA 1
ATOM 8396 C C . ALA C 1 307 ? 35.588 126.468 11.763 1.00 66.08 307 ALA C C 1
ATOM 8397 O O . ALA C 1 307 ? 35.306 125.880 12.808 1.00 66.68 307 ALA C O 1
ATOM 8399 N N . ALA C 1 308 ? 36.381 125.952 10.825 1.00 65.93 308 ALA C N 1
ATOM 8400 C CA . ALA C 1 308 ? 37.066 124.673 10.992 1.00 65.90 308 ALA C CA 1
ATOM 8401 C C . ALA C 1 308 ? 38.455 124.894 11.590 1.00 66.10 308 ALA C C 1
ATOM 8402 O O . ALA C 1 308 ? 38.638 124.826 12.800 1.00 65.98 308 ALA C O 1
ATOM 8404 N N . VAL C 1 309 ? 39.437 125.158 10.744 1.00 66.51 309 VAL C N 1
ATOM 8405 C CA . VAL C 1 309 ? 40.767 125.471 11.226 1.00 66.90 309 VAL C CA 1
ATOM 8406 C C . VAL C 1 309 ? 40.883 126.976 11.241 1.00 67.48 309 VAL C C 1
ATOM 8407 O O . VAL C 1 309 ? 40.784 127.625 10.193 1.00 68.15 309 VAL C O 1
ATOM 8411 N N . THR C 1 310 ? 41.057 127.536 12.431 1.00 67.83 310 THR C N 1
ATOM 8412 C CA . THR C 1 310 ? 41.276 128.975 12.562 1.00 67.99 310 THR C CA 1
ATOM 8413 C C . THR C 1 310 ? 42.779 129.233 12.504 1.00 67.90 310 THR C C 1
ATOM 8414 O O . THR C 1 310 ? 43.490 128.887 13.436 1.00 67.91 310 THR C O 1
ATOM 8418 N N . PRO C 1 311 ? 43.254 129.874 11.421 1.00 67.94 311 PRO C N 1
ATOM 8419 C CA . PRO C 1 311 ? 44.668 130.105 11.205 1.00 67.94 311 PRO C CA 1
ATOM 8420 C C . PRO C 1 311 ? 45.156 131.451 11.752 1.00 67.84 311 PRO C C 1
ATOM 8421 O O . PRO C 1 311 ? 44.360 132.253 12.243 1.00 68.40 311 PRO C O 1
ATOM 8425 N N . ARG C 1 312 ? 46.462 131.675 11.663 1.00 67.62 312 ARG C N 1
ATOM 8426 C CA . ARG C 1 312 ? 47.078 132.950 11.974 1.00 67.34 312 ARG C CA 1
ATOM 8427 C C . ARG C 1 312 ? 47.448 133.558 10.626 1.00 67.86 312 ARG C C 1
ATOM 8428 O O . ARG C 1 312 ? 47.624 132.829 9.645 1.00 68.33 312 ARG C O 1
ATOM 8436 N N . PRO C 1 313 ? 47.563 134.891 10.557 1.00 67.97 313 PRO C N 1
ATOM 8437 C CA . PRO C 1 313 ? 47.646 135.614 9.274 1.00 67.90 313 PRO C CA 1
ATOM 8438 C C . PRO C 1 313 ? 48.933 135.466 8.434 1.00 68.03 313 PRO C C 1
ATOM 8439 O O . PRO C 1 313 ? 48.985 135.959 7.295 1.00 69.00 313 PRO C O 1
ATOM 8443 N N . HIS C 1 314 ? 49.943 134.792 8.959 1.00 67.10 314 HIS C N 1
ATOM 8444 C CA . HIS C 1 314 ? 51.297 134.966 8.460 1.00 66.40 314 HIS C CA 1
ATOM 8445 C C . HIS C 1 314 ? 51.564 134.469 7.050 1.00 66.37 314 HIS C C 1
ATOM 8446 O O . HIS C 1 314 ? 52.473 134.954 6.378 1.00 66.40 314 HIS C O 1
ATOM 8453 N N . ALA C 1 315 ? 50.793 133.487 6.613 1.00 66.42 315 ALA C N 1
ATOM 8454 C CA . ALA C 1 315 ? 50.999 132.904 5.296 1.00 66.20 315 ALA C CA 1
ATOM 8455 C C . ALA C 1 315 ? 50.007 133.467 4.281 1.00 66.24 315 ALA C C 1
ATOM 8456 O O . ALA C 1 315 ? 49.978 133.029 3.121 1.00 66.41 315 ALA C O 1
ATOM 8458 N N . ALA C 1 316 ? 49.182 134.414 4.736 1.00 65.83 316 ALA C N 1
ATOM 8459 C CA . ALA C 1 316 ? 48.333 135.223 3.855 1.00 65.73 316 ALA C CA 1
ATOM 8460 C C . ALA C 1 316 ? 47.455 134.378 2.936 1.00 65.62 316 ALA C C 1
ATOM 8461 O O . ALA C 1 316 ? 47.302 134.689 1.744 1.00 65.89 316 ALA C O 1
ATOM 8463 N N . ALA C 1 317 ? 46.887 133.311 3.486 1.00 65.33 317 ALA C N 1
ATOM 8464 C CA . ALA C 1 317 ? 46.062 132.400 2.698 1.00 65.29 317 ALA C CA 1
ATOM 8465 C C . ALA C 1 317 ? 44.787 131.948 3.415 1.00 65.05 317 ALA C C 1
ATOM 8466 O O . ALA C 1 317 ? 44.077 131.077 2.926 1.00 65.07 317 ALA C O 1
ATOM 8468 N N . GLY C 1 318 ? 44.494 132.544 4.566 1.00 64.92 318 GLY C N 1
ATOM 8469 C CA . GLY C 1 318 ? 43.307 132.173 5.345 1.00 65.27 318 GLY C CA 1
ATOM 8470 C C . GLY C 1 318 ? 42.023 132.215 4.536 1.00 65.48 318 GLY C C 1
ATOM 8471 O O . GLY C 1 318 ? 41.264 131.252 4.520 1.00 66.03 318 GLY C O 1
ATOM 8472 N N . GLY C 1 319 ? 41.796 133.332 3.850 1.00 65.22 319 GLY C N 1
ATOM 8473 C CA . GLY C 1 319 ? 40.684 133.477 2.923 1.00 64.93 319 GLY C CA 1
ATOM 8474 C C . GLY C 1 319 ? 40.703 132.449 1.816 1.00 65.08 319 GLY C C 1
ATOM 8475 O O . GLY C 1 319 ? 39.653 131.951 1.414 1.00 65.26 319 GLY C O 1
ATOM 8476 N N . ALA C 1 320 ? 41.893 132.116 1.329 1.00 64.96 320 ALA C N 1
ATOM 8477 C CA . ALA C 1 320 ? 42.017 131.130 0.267 1.00 65.11 320 ALA C CA 1
ATOM 8478 C C . ALA C 1 320 ? 41.556 129.748 0.749 1.00 65.34 320 ALA C C 1
ATOM 8479 O O . ALA C 1 320 ? 40.898 129.011 0.006 1.00 65.32 320 ALA C O 1
ATOM 8481 N N . LYS C 1 321 ? 41.907 129.409 1.992 1.00 65.25 321 LYS C N 1
ATOM 8482 C CA . LYS C 1 321 ? 41.558 128.124 2.577 1.00 65.39 321 LYS C CA 1
ATOM 8483 C C . LYS C 1 321 ? 40.058 128.035 2.707 1.00 65.73 321 LYS C C 1
ATOM 8484 O O . LYS C 1 321 ? 39.458 126.999 2.390 1.00 65.77 321 LYS C O 1
ATOM 8490 N N . ALA C 1 322 ? 39.473 129.131 3.194 1.00 65.61 322 ALA C N 1
ATOM 8491 C CA . ALA C 1 322 ? 38.050 129.283 3.319 1.00 65.55 322 ALA C CA 1
ATOM 8492 C C . ALA C 1 322 ? 37.405 129.033 1.967 1.00 65.56 322 ALA C C 1
ATOM 8493 O O . ALA C 1 322 ? 36.526 128.178 1.839 1.00 64.97 322 ALA C O 1
ATOM 8495 N N . SER C 1 323 ? 37.878 129.761 0.956 1.00 65.83 323 SER C N 1
ATOM 8496 C CA . SER C 1 323 ? 37.372 129.622 -0.403 1.00 66.09 323 SER C CA 1
ATOM 8497 C C . SER C 1 323 ? 37.504 128.196 -0.924 1.00 66.07 323 SER C C 1
ATOM 8498 O O . SER C 1 323 ? 36.592 127.678 -1.568 1.00 66.11 323 SER C O 1
ATOM 8501 N N . ASP C 1 324 ? 38.629 127.555 -0.629 1.00 66.13 324 ASP C N 1
ATOM 8502 C CA . ASP C 1 324 ? 38.835 126.173 -1.058 1.00 66.48 324 ASP C CA 1
ATOM 8503 C C . ASP C 1 324 ? 37.875 125.201 -0.373 1.00 66.45 324 ASP C C 1
ATOM 8504 O O . ASP C 1 324 ? 37.266 124.346 -1.029 1.00 66.48 324 ASP C O 1
ATOM 8509 N N . ASP C 1 325 ? 37.755 125.331 0.945 1.00 66.26 325 ASP C N 1
ATOM 8510 C CA . ASP C 1 325 ? 36.794 124.556 1.702 1.00 66.37 325 ASP C CA 1
ATOM 8511 C C . ASP C 1 325 ? 35.441 124.616 1.010 1.00 66.06 325 ASP C C 1
ATOM 8512 O O . ASP C 1 325 ? 34.870 123.585 0.678 1.00 66.23 325 ASP C O 1
ATOM 8517 N N . ALA C 1 326 ? 34.959 125.828 0.755 1.00 65.83 326 ALA C N 1
ATOM 8518 C CA . ALA C 1 326 ? 33.651 126.030 0.128 1.00 65.80 326 ALA C CA 1
ATOM 8519 C C . ALA C 1 326 ? 33.568 125.434 -1.283 1.00 65.84 326 ALA C C 1
ATOM 8520 O O . ALA C 1 326 ? 32.611 124.725 -1.607 1.00 65.67 326 ALA C O 1
ATOM 8522 N N . ARG C 1 327 ? 34.564 125.724 -2.113 1.00 65.71 327 ARG C N 1
ATOM 8523 C CA . ARG C 1 327 ? 34.599 125.191 -3.461 1.00 66.27 327 ARG C CA 1
ATOM 8524 C C . ARG C 1 327 ? 34.378 123.694 -3.406 1.00 66.14 327 ARG C C 1
ATOM 8525 O O . ARG C 1 327 ? 33.398 123.181 -3.957 1.00 66.23 327 ARG C O 1
ATOM 8533 N N . THR C 1 328 ? 35.278 123.013 -2.701 1.00 66.00 328 THR C N 1
ATOM 8534 C CA . THR C 1 328 ? 35.308 121.556 -2.639 1.00 65.73 328 THR C CA 1
ATOM 8535 C C . THR C 1 328 ? 34.052 120.961 -2.022 1.00 65.76 328 THR C C 1
ATOM 8536 O O . THR C 1 328 ? 33.587 119.910 -2.450 1.00 65.67 328 THR C O 1
ATOM 8540 N N . LEU C 1 329 ? 33.493 121.638 -1.023 1.00 66.00 329 LEU C N 1
ATOM 8541 C CA . LEU C 1 329 ? 32.303 121.123 -0.368 1.00 65.92 329 LEU C CA 1
ATOM 8542 C C . LEU C 1 329 ? 31.079 121.222 -1.265 1.00 66.14 329 LEU C C 1
ATOM 8543 O O . LEU C 1 329 ? 30.305 120.275 -1.363 1.00 66.29 329 LEU C O 1
ATOM 8548 N N . ALA C 1 330 ? 30.906 122.368 -1.913 1.00 66.41 330 ALA C N 1
ATOM 8549 C CA . ALA C 1 330 ? 29.873 122.530 -2.936 1.00 66.60 330 ALA C CA 1
ATOM 8550 C C . ALA C 1 330 ? 29.955 121.437 -4.004 1.00 66.61 330 ALA C C 1
ATOM 8551 O O . ALA C 1 330 ? 28.940 120.850 -4.371 1.00 66.65 330 ALA C O 1
ATOM 8553 N N . GLU C 1 331 ? 31.166 121.151 -4.473 1.00 66.55 331 GLU C N 1
ATOM 8554 C CA . GLU C 1 331 ? 31.369 120.129 -5.501 1.00 67.10 331 GLU C CA 1
ATOM 8555 C C . GLU C 1 331 ? 30.928 118.762 -4.998 1.00 66.76 331 GLU C C 1
ATOM 8556 O O . GLU C 1 331 ? 30.514 117.920 -5.778 1.00 67.03 331 GLU C O 1
ATOM 8562 N N . VAL C 1 332 ? 30.998 118.548 -3.690 1.00 66.53 332 VAL C N 1
ATOM 8563 C CA . VAL C 1 332 ? 30.482 117.313 -3.113 1.00 66.17 332 VAL C CA 1
ATOM 8564 C C . VAL C 1 332 ? 28.977 117.251 -3.339 1.00 66.35 332 VAL C C 1
ATOM 8565 O O . VAL C 1 332 ? 28.466 116.248 -3.832 1.00 66.42 332 VAL C O 1
ATOM 8569 N N . PHE C 1 333 ? 28.276 118.338 -3.006 1.00 66.44 333 PHE C N 1
ATOM 8570 C CA . PHE C 1 333 ? 26.831 118.405 -3.212 1.00 66.47 333 PHE C CA 1
ATOM 8571 C C . PHE C 1 333 ? 26.429 118.503 -4.683 1.00 66.72 333 PHE C C 1
ATOM 8572 O O . PHE C 1 333 ? 25.308 118.127 -5.051 1.00 66.74 333 PHE C O 1
ATOM 8580 N N . THR C 1 334 ? 27.352 118.982 -5.517 1.00 66.95 334 THR C N 1
ATOM 8581 C CA . THR C 1 334 ? 27.114 119.094 -6.946 1.00 66.97 334 THR C CA 1
ATOM 8582 C C . THR C 1 334 ? 27.222 117.712 -7.584 1.00 67.21 334 THR C C 1
ATOM 8583 O O . THR C 1 334 ? 26.351 117.307 -8.358 1.00 67.45 334 THR C O 1
ATOM 8587 N N . LYS C 1 335 ? 28.296 116.999 -7.246 1.00 67.43 335 LYS C N 1
ATOM 8588 C CA . LYS C 1 335 ? 28.578 115.651 -7.768 1.00 67.42 335 LYS C CA 1
ATOM 8589 C C . LYS C 1 335 ? 27.495 114.665 -7.274 1.00 67.37 335 LYS C C 1
ATOM 8590 O O . LYS C 1 335 ? 27.024 113.810 -8.033 1.00 67.28 335 LYS C O 1
ATOM 8596 N N . ASN C 1 336 ? 27.095 114.821 -6.011 1.00 67.37 336 ASN C N 1
ATOM 8597 C CA . ASN C 1 336 ? 25.928 114.137 -5.440 1.00 67.39 336 ASN C CA 1
ATOM 8598 C C . ASN C 1 336 ? 25.840 112.654 -5.735 1.00 67.34 336 ASN C C 1
ATOM 8599 O O . ASN C 1 336 ? 24.940 112.202 -6.447 1.00 67.47 336 ASN C O 1
ATOM 8604 N N . HIS C 1 337 ? 26.775 111.898 -5.183 1.00 67.39 337 HIS C N 1
ATOM 8605 C CA . HIS C 1 337 ? 26.789 110.449 -5.357 1.00 67.54 337 HIS C CA 1
ATOM 8606 C C . HIS C 1 337 ? 27.330 109.866 -4.057 1.00 67.54 337 HIS C C 1
ATOM 8607 O O . HIS C 1 337 ? 28.530 109.989 -3.783 1.00 67.71 337 HIS C O 1
ATOM 8614 N N . ASP C 1 338 ? 26.454 109.254 -3.255 1.00 67.38 338 ASP C N 1
ATOM 8615 C CA . ASP C 1 338 ? 26.845 108.764 -1.927 1.00 67.48 338 ASP C CA 1
ATOM 8616 C C . ASP C 1 338 ? 27.459 109.929 -1.099 1.00 67.45 338 ASP C C 1
ATOM 8617 O O . ASP C 1 338 ? 28.689 110.054 -0.964 1.00 67.40 338 ASP C O 1
ATOM 8622 N N . LEU C 1 339 ? 26.594 110.785 -0.559 1.00 67.16 339 LEU C N 1
ATOM 8623 C CA . LEU C 1 339 ? 27.080 111.944 0.189 1.00 67.15 339 LEU C CA 1
ATOM 8624 C C . LEU C 1 339 ? 27.869 111.584 1.458 1.00 67.20 339 LEU C C 1
ATOM 8625 O O . LEU C 1 339 ? 28.959 112.125 1.669 1.00 67.07 339 LEU C O 1
ATOM 8630 N N . ARG C 1 340 ? 27.341 110.664 2.273 1.00 67.29 340 ARG C N 1
ATOM 8631 C CA . ARG C 1 340 ? 28.066 110.173 3.450 1.00 67.51 340 ARG C CA 1
ATOM 8632 C C . ARG C 1 340 ? 29.532 109.915 3.111 1.00 67.53 340 ARG C C 1
ATOM 8633 O O . ARG C 1 340 ? 30.426 110.448 3.773 1.00 67.98 340 ARG C O 1
ATOM 8641 N N . GLY C 1 341 ? 29.769 109.118 2.069 1.00 67.16 341 GLY C N 1
ATOM 8642 C CA . GLY C 1 341 ? 31.116 108.782 1.631 1.00 66.93 341 GLY C CA 1
ATOM 8643 C C . GLY C 1 341 ? 31.851 109.953 1.010 1.00 66.73 341 GLY C C 1
ATOM 8644 O O . GLY C 1 341 ? 33.002 110.227 1.349 1.00 66.67 341 GLY C O 1
ATOM 8645 N N . SER C 1 342 ? 31.187 110.649 0.095 1.00 66.60 342 SER C N 1
ATOM 8646 C CA . SER C 1 342 ? 31.760 111.837 -0.536 1.00 66.53 342 SER C CA 1
ATOM 8647 C C . SER C 1 342 ? 32.290 112.839 0.491 1.00 66.26 342 SER C C 1
ATOM 8648 O O . SER C 1 342 ? 33.363 113.405 0.315 1.00 66.12 342 SER C O 1
ATOM 8651 N N . LEU C 1 343 ? 31.528 113.049 1.562 1.00 66.19 343 LEU C N 1
ATOM 8652 C CA . LEU C 1 343 ? 31.897 113.993 2.611 1.00 65.97 343 LEU C CA 1
ATOM 8653 C C . LEU C 1 343 ? 33.139 113.585 3.400 1.00 65.94 343 LEU C C 1
ATOM 8654 O O . LEU C 1 343 ? 34.005 114.411 3.674 1.00 65.69 343 LEU C O 1
ATOM 8659 N N . GLN C 1 344 ? 33.223 112.311 3.768 1.00 66.19 344 GLN C N 1
ATOM 8660 C CA . GLN C 1 344 ? 34.442 111.767 4.393 1.00 66.37 344 GLN C CA 1
ATOM 8661 C C . GLN C 1 344 ? 35.714 111.927 3.532 1.00 65.82 344 GLN C C 1
ATOM 8662 O O . GLN C 1 344 ? 36.774 112.286 4.056 1.00 65.45 344 GLN C O 1
ATOM 8668 N N . SER C 1 345 ? 35.600 111.697 2.223 1.00 65.62 345 SER C N 1
ATOM 8669 C CA . SER C 1 345 ? 36.705 111.995 1.290 1.00 65.95 345 SER C CA 1
ATOM 8670 C C . SER C 1 345 ? 37.094 113.478 1.351 1.00 66.05 345 SER C C 1
ATOM 8671 O O . SER C 1 345 ? 38.278 113.816 1.463 1.00 65.98 345 SER C O 1
ATOM 8674 N N . TRP C 1 346 ? 36.077 114.343 1.289 1.00 66.13 346 TRP C N 1
ATOM 8675 C CA . TRP C 1 346 ? 36.236 115.794 1.331 1.00 65.80 346 TRP C CA 1
ATOM 8676 C C . TRP C 1 346 ? 36.958 116.254 2.598 1.00 65.70 346 TRP C C 1
ATOM 8677 O O . TRP C 1 346 ? 37.988 116.918 2.520 1.00 65.48 346 TRP C O 1
ATOM 8688 N N . GLU C 1 347 ? 36.428 115.892 3.761 1.00 65.66 347 GLU C N 1
ATOM 8689 C CA . GLU C 1 347 ? 37.047 116.306 5.010 1.00 65.98 347 GLU C CA 1
ATOM 8690 C C . GLU C 1 347 ? 38.491 115.820 5.152 1.00 65.98 347 GLU C C 1
ATOM 8691 O O . GLU C 1 347 ? 39.357 116.575 5.589 1.00 66.01 347 GLU C O 1
ATOM 8697 N N . THR C 1 348 ? 38.755 114.574 4.759 1.00 66.15 348 THR C N 1
ATOM 8698 C CA . THR C 1 348 ? 40.100 114.024 4.840 1.00 66.35 348 THR C CA 1
ATOM 8699 C C . THR C 1 348 ? 41.099 114.909 4.095 1.00 66.28 348 THR C C 1
ATOM 8700 O O . THR C 1 348 ? 42.192 115.206 4.609 1.00 66.29 348 THR C O 1
ATOM 8704 N N . ARG C 1 349 ? 40.720 115.341 2.896 1.00 66.03 349 ARG C N 1
ATOM 8705 C CA . ARG C 1 349 ? 41.577 116.227 2.136 1.00 66.12 349 ARG C CA 1
ATOM 8706 C C . ARG C 1 349 ? 41.712 117.595 2.792 1.00 65.90 349 ARG C C 1
ATOM 8707 O O . ARG C 1 349 ? 42.825 118.114 2.917 1.00 65.85 349 ARG C O 1
ATOM 8715 N N . GLN C 1 350 ? 40.579 118.162 3.212 1.00 65.60 350 GLN C N 1
ATOM 8716 C CA . GLN C 1 350 ? 40.545 119.506 3.776 1.00 65.44 350 GLN C CA 1
ATOM 8717 C C . GLN C 1 350 ? 41.218 119.595 5.141 1.00 65.41 350 GLN C C 1
ATOM 8718 O O . GLN C 1 350 ? 41.848 120.595 5.453 1.00 65.60 350 GLN C O 1
ATOM 8724 N N . LEU C 1 351 ? 41.085 118.556 5.957 1.00 65.45 351 LEU C N 1
ATOM 8725 C CA . LEU C 1 351 ? 41.718 118.560 7.267 1.00 65.60 351 LEU C CA 1
ATOM 8726 C C . LEU C 1 351 ? 43.227 118.523 7.128 1.00 66.00 351 LEU C C 1
ATOM 8727 O O . LEU C 1 351 ? 43.938 119.214 7.867 1.00 66.05 351 LEU C O 1
ATOM 8732 N N . GLN C 1 352 ? 43.705 117.706 6.184 1.00 66.20 352 GLN C N 1
ATOM 8733 C CA . GLN C 1 352 ? 45.110 117.679 5.822 1.00 66.56 352 GLN C CA 1
ATOM 8734 C C . GLN C 1 352 ? 45.576 119.104 5.505 1.00 66.23 352 GLN C C 1
ATOM 8735 O O . GLN C 1 352 ? 46.600 119.558 6.016 1.00 66.47 352 GLN C O 1
ATOM 8741 N N . GLN C 1 353 ? 44.804 119.810 4.684 1.00 65.77 353 GLN C N 1
ATOM 8742 C CA . GLN C 1 353 ? 45.205 121.133 4.219 1.00 65.56 353 GLN C CA 1
ATOM 8743 C C . GLN C 1 353 ? 45.209 122.113 5.371 1.00 65.46 353 GLN C C 1
ATOM 8744 O O . GLN C 1 353 ? 46.138 122.904 5.542 1.00 65.13 353 GLN C O 1
ATOM 8750 N N . GLY C 1 354 ? 44.153 122.034 6.167 1.00 65.63 354 GLY C N 1
ATOM 8751 C CA . GLY C 1 354 ? 43.982 122.898 7.315 1.00 65.97 354 GLY C CA 1
ATOM 8752 C C . GLY C 1 354 ? 45.074 122.705 8.345 1.00 66.28 354 GLY C C 1
ATOM 8753 O O . GLY C 1 354 ? 45.637 123.684 8.842 1.00 66.41 354 GLY C O 1
ATOM 8754 N N . HIS C 1 355 ? 45.387 121.449 8.660 1.00 66.32 355 HIS C N 1
ATOM 8755 C CA . HIS C 1 355 ? 46.392 121.172 9.670 1.00 66.34 355 HIS C CA 1
ATOM 8756 C C . HIS C 1 355 ? 47.772 121.558 9.201 1.00 66.45 355 HIS C C 1
ATOM 8757 O O . HIS C 1 355 ? 48.530 122.156 9.963 1.00 66.82 355 HIS C O 1
ATOM 8764 N N . ALA C 1 356 ? 48.096 121.236 7.950 1.00 66.36 356 ALA C N 1
ATOM 8765 C CA . ALA C 1 356 ? 49.390 121.608 7.388 1.00 66.43 356 ALA C CA 1
ATOM 8766 C C . ALA C 1 356 ? 49.535 123.127 7.417 1.00 66.77 356 ALA C C 1
ATOM 8767 O O . ALA C 1 356 ? 50.591 123.649 7.785 1.00 67.16 356 ALA C O 1
ATOM 8769 N N . TYR C 1 357 ? 48.459 123.829 7.056 1.00 66.78 357 TYR C N 1
ATOM 8770 C CA . TYR C 1 357 ? 48.493 125.277 7.020 1.00 66.76 357 TYR C CA 1
ATOM 8771 C C . TYR C 1 357 ? 48.721 125.846 8.407 1.00 66.81 357 TYR C C 1
ATOM 8772 O O . TYR C 1 357 ? 49.558 126.729 8.583 1.00 66.87 357 TYR C O 1
ATOM 8781 N N . LEU C 1 358 ? 47.991 125.335 9.394 1.00 66.85 358 LEU C N 1
ATOM 8782 C CA . LEU C 1 358 ? 48.171 125.807 10.759 1.00 67.01 358 LEU C CA 1
ATOM 8783 C C . LEU C 1 358 ? 49.606 125.612 11.214 1.00 66.95 358 LEU C C 1
ATOM 8784 O O . LEU C 1 358 ? 50.199 126.519 11.795 1.00 67.09 358 LEU C O 1
ATOM 8789 N N . ASN C 1 359 ? 50.162 124.435 10.938 1.00 66.57 359 ASN C N 1
ATOM 8790 C CA . ASN C 1 359 ? 51.538 124.155 11.309 1.00 66.52 359 ASN C CA 1
ATOM 8791 C C . ASN C 1 359 ? 52.498 125.076 10.595 1.00 66.46 359 ASN C C 1
ATOM 8792 O O . ASN C 1 359 ? 53.506 125.492 11.165 1.00 66.77 359 ASN C O 1
ATOM 8797 N N . LYS C 1 360 ? 52.177 125.405 9.351 1.00 66.19 360 LYS C N 1
ATOM 8798 C CA . LYS C 1 360 ? 53.004 126.307 8.590 1.00 66.05 360 LYS C CA 1
ATOM 8799 C C . LYS C 1 360 ? 53.076 127.653 9.313 1.00 66.24 360 LYS C C 1
ATOM 8800 O O . LYS C 1 360 ? 54.161 128.111 9.670 1.00 66.33 360 LYS C O 1
ATOM 8806 N N . VAL C 1 361 ? 51.921 128.265 9.565 1.00 66.31 361 VAL C N 1
ATOM 8807 C CA . VAL C 1 361 ? 51.913 129.601 10.140 1.00 66.48 361 VAL C CA 1
ATOM 8808 C C . VAL C 1 361 ? 52.482 129.637 11.553 1.00 66.61 361 VAL C C 1
ATOM 8809 O O . VAL C 1 361 ? 53.133 130.609 11.928 1.00 66.64 361 VAL C O 1
ATOM 8813 N N . LYS C 1 362 ? 52.256 128.572 12.319 1.00 67.07 362 LYS C N 1
ATOM 8814 C CA . LYS C 1 362 ? 52.826 128.459 13.657 1.00 67.39 362 LYS C CA 1
ATOM 8815 C C . LYS C 1 362 ? 54.341 128.562 13.607 1.00 66.99 362 LYS C C 1
ATOM 8816 O O . LYS C 1 362 ? 54.968 129.242 14.424 1.00 66.67 362 LYS C O 1
ATOM 8822 N N . LYS C 1 363 ? 54.924 127.899 12.622 1.00 66.98 363 LYS C N 1
ATOM 8823 C CA . LYS C 1 363 ? 56.370 127.884 12.489 1.00 67.15 363 LYS C CA 1
ATOM 8824 C C . LYS C 1 363 ? 56.889 129.291 12.145 1.00 67.07 363 LYS C C 1
ATOM 8825 O O . LYS C 1 363 ? 57.943 129.719 12.646 1.00 67.08 363 LYS C O 1
ATOM 8831 N N . MET C 1 364 ? 56.129 129.998 11.308 1.00 66.69 364 MET C N 1
ATOM 8832 C CA . MET C 1 364 ? 56.466 131.354 10.902 1.00 66.47 364 MET C CA 1
ATOM 8833 C C . MET C 1 364 ? 56.399 132.280 12.100 1.00 66.22 364 MET C C 1
ATOM 8834 O O . MET C 1 364 ? 57.270 133.132 12.283 1.00 66.21 364 MET C O 1
ATOM 8839 N N . ALA C 1 365 ? 55.371 132.083 12.919 1.00 65.91 365 ALA C N 1
ATOM 8840 C CA . ALA C 1 365 ? 55.145 132.890 14.113 1.00 65.86 365 ALA C CA 1
ATOM 8841 C C . ALA C 1 365 ? 56.355 132.971 15.056 1.00 66.34 365 ALA C C 1
ATOM 8842 O O . ALA C 1 365 ? 56.698 134.056 15.510 1.00 66.47 365 ALA C O 1
ATOM 8844 N N . SER C 1 366 ? 57.009 131.853 15.361 1.00 66.61 366 SER C N 1
ATOM 8845 C CA . SER C 1 366 ? 58.130 131.934 16.317 1.00 67.34 366 SER C CA 1
ATOM 8846 C C . SER C 1 366 ? 59.359 132.634 15.782 1.00 67.19 366 SER C C 1
ATOM 8847 O O . SER C 1 366 ? 60.153 133.171 16.557 1.00 67.27 366 SER C O 1
ATOM 8850 N N . ARG C 1 367 ? 59.532 132.621 14.470 1.00 66.96 367 ARG C N 1
ATOM 8851 C CA . ARG C 1 367 ? 60.606 133.389 13.889 1.00 66.72 367 ARG C CA 1
ATOM 8852 C C . ARG C 1 367 ? 60.276 134.883 13.935 1.00 66.53 367 ARG C C 1
ATOM 8853 O O . ARG C 1 367 ? 61.069 135.684 14.445 1.00 66.65 367 ARG C O 1
ATOM 8861 N N . LEU C 1 368 ? 59.092 135.238 13.439 1.00 66.02 368 LEU C N 1
ATOM 8862 C CA . LEU C 1 368 ? 58.715 136.639 13.259 1.00 65.74 368 LEU C CA 1
ATOM 8863 C C . LEU C 1 368 ? 58.461 137.381 14.567 1.00 65.74 368 LEU C C 1
ATOM 8864 O O . LEU C 1 368 ? 58.636 138.595 14.632 1.00 65.86 368 LEU C O 1
ATOM 8869 N N . GLN C 1 369 ? 58.058 136.654 15.602 1.00 65.67 369 GLN C N 1
ATOM 8870 C CA . GLN C 1 369 ? 57.751 137.274 16.891 1.00 65.47 369 GLN C CA 1
ATOM 8871 C C . GLN C 1 369 ? 58.904 137.257 17.895 1.00 65.73 369 GLN C C 1
ATOM 8872 O O . GLN C 1 369 ? 58.798 137.898 18.947 1.00 66.15 369 GLN C O 1
ATOM 8878 N N . HIS C 1 370 ? 59.988 136.538 17.592 1.00 65.48 370 HIS C N 1
ATOM 8879 C CA . HIS C 1 370 ? 61.088 136.394 18.555 1.00 65.41 370 HIS C CA 1
ATOM 8880 C C . HIS C 1 370 ? 62.471 136.528 17.927 1.00 65.50 370 HIS C C 1
ATOM 8881 O O . HIS C 1 370 ? 63.453 136.014 18.468 1.00 65.73 370 HIS C O 1
ATOM 8888 N N . GLY C 1 371 ? 62.540 137.242 16.801 1.00 65.51 371 GLY C N 1
ATOM 8889 C CA . GLY C 1 371 ? 63.804 137.542 16.131 1.00 65.51 371 GLY C CA 1
ATOM 8890 C C . GLY C 1 371 ? 64.531 136.301 15.647 1.00 65.80 371 GLY C C 1
ATOM 8891 O O . GLY C 1 371 ? 65.761 136.229 15.700 1.00 66.04 371 GLY C O 1
ATOM 8892 N N . GLY C 1 372 ? 63.767 135.315 15.184 1.00 65.84 372 GLY C N 1
ATOM 8893 C CA . GLY C 1 372 ? 64.333 134.076 14.659 1.00 65.76 372 GLY C CA 1
ATOM 8894 C C . GLY C 1 372 ? 64.786 134.258 13.227 1.00 65.91 372 GLY C C 1
ATOM 8895 O O . GLY C 1 372 ? 64.434 135.241 12.575 1.00 65.78 372 GLY C O 1
ATOM 8896 N N . SER C 1 373 ? 65.584 133.310 12.743 1.00 66.40 373 SER C N 1
ATOM 8897 C CA . SER C 1 373 ? 66.038 133.302 11.355 1.00 66.55 373 SER C CA 1
ATOM 8898 C C . SER C 1 373 ? 64.828 133.358 10.418 1.00 66.73 373 SER C C 1
ATOM 8899 O O . SER C 1 373 ? 63.817 132.682 10.650 1.00 66.78 373 SER C O 1
ATOM 8902 N N . PHE C 1 374 ? 64.929 134.197 9.388 1.00 66.97 374 PHE C N 1
ATOM 8903 C CA . PHE C 1 374 ? 63.845 134.419 8.422 1.00 67.12 374 PHE C CA 1
ATOM 8904 C C . PHE C 1 374 ? 64.457 134.827 7.078 1.00 67.41 374 PHE C C 1
ATOM 8905 O O . PHE C 1 374 ? 64.297 135.960 6.600 1.00 67.09 374 PHE C O 1
ATOM 8913 N N . GLU C 1 375 ? 65.195 133.878 6.503 1.00 67.88 375 GLU C N 1
ATOM 8914 C CA . GLU C 1 375 ? 65.781 133.984 5.170 1.00 68.26 375 GLU C CA 1
ATOM 8915 C C . GLU C 1 375 ? 64.845 134.637 4.140 1.00 68.08 375 GLU C C 1
ATOM 8916 O O . GLU C 1 375 ? 63.692 134.230 3.997 1.00 67.92 375 GLU C O 1
ATOM 8922 N N . PRO C 1 376 ? 65.332 135.679 3.445 1.00 68.02 376 PRO C N 1
ATOM 8923 C CA . PRO C 1 376 ? 64.628 136.229 2.289 1.00 67.88 376 PRO C CA 1
ATOM 8924 C C . PRO C 1 376 ? 64.337 135.167 1.229 1.00 67.79 376 PRO C C 1
ATOM 8925 O O . PRO C 1 376 ? 65.260 134.631 0.620 1.00 67.52 376 PRO C O 1
ATOM 8929 N N . GLY C 1 377 ? 63.062 134.865 1.026 1.00 67.67 377 GLY C N 1
ATOM 8930 C CA . GLY C 1 377 ? 62.650 133.932 -0.015 1.00 67.64 377 GLY C CA 1
ATOM 8931 C C . GLY C 1 377 ? 62.779 132.462 0.342 1.00 67.55 377 GLY C C 1
ATOM 8932 O O . GLY C 1 377 ? 62.918 131.623 -0.549 1.00 67.58 377 GLY C O 1
ATOM 8933 N N . ASN C 1 378 ? 62.737 132.150 1.638 1.00 67.48 378 ASN C N 1
ATOM 8934 C CA . ASN C 1 378 ? 62.694 130.758 2.122 1.00 67.35 378 ASN C CA 1
ATOM 8935 C C . ASN C 1 378 ? 61.349 130.123 1.747 1.00 67.04 378 ASN C C 1
ATOM 8936 O O . ASN C 1 378 ? 60.312 130.555 2.244 1.00 67.18 378 ASN C O 1
ATOM 8941 N N . PRO C 1 379 ? 61.366 129.112 0.852 1.00 66.81 379 PRO C N 1
ATOM 8942 C CA . PRO C 1 379 ? 60.153 128.455 0.329 1.00 66.61 379 PRO C CA 1
ATOM 8943 C C . PRO C 1 379 ? 59.167 127.995 1.402 1.00 66.56 379 PRO C C 1
ATOM 8944 O O . PRO C 1 379 ? 57.941 128.040 1.184 1.00 66.53 379 PRO C O 1
ATOM 8948 N N . ALA C 1 380 ? 59.688 127.572 2.553 1.00 66.48 380 ALA C N 1
ATOM 8949 C CA . ALA C 1 380 ? 58.841 127.183 3.688 1.00 66.51 380 ALA C CA 1
ATOM 8950 C C . ALA C 1 380 ? 58.026 128.354 4.268 1.00 66.46 380 ALA C C 1
ATOM 8951 O O . ALA C 1 380 ? 57.024 128.138 4.949 1.00 66.77 380 ALA C O 1
ATOM 8953 N N . PHE C 1 381 ? 58.464 129.580 3.986 1.00 66.43 381 PHE C N 1
ATOM 8954 C CA . PHE C 1 381 ? 57.840 130.788 4.522 1.00 66.53 381 PHE C CA 1
ATOM 8955 C C . PHE C 1 381 ? 57.180 131.663 3.451 1.00 66.64 381 PHE C C 1
ATOM 8956 O O . PHE C 1 381 ? 56.771 132.795 3.730 1.00 66.49 381 PHE C O 1
ATOM 8964 N N . ALA C 1 382 ? 57.072 131.135 2.233 1.00 66.73 382 ALA C N 1
ATOM 8965 C CA . ALA C 1 382 ? 56.328 131.801 1.163 1.00 66.72 382 ALA C CA 1
ATOM 8966 C C . ALA C 1 382 ? 54.845 131.763 1.494 1.00 66.84 382 ALA C C 1
ATOM 8967 O O . ALA C 1 382 ? 54.392 130.819 2.141 1.00 67.18 382 ALA C O 1
ATOM 8969 N N . PHE C 1 383 ? 54.093 132.784 1.066 1.00 66.75 383 PHE C N 1
ATOM 8970 C CA . PHE C 1 383 ? 52.630 132.808 1.241 1.00 66.17 383 PHE C CA 1
ATOM 8971 C C . 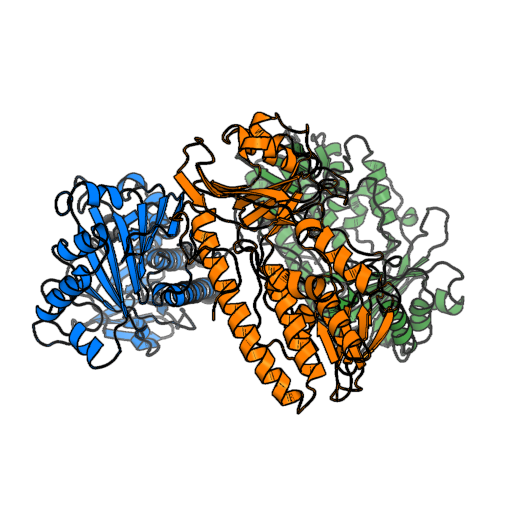PHE C 1 383 ? 51.939 131.688 0.458 1.00 66.23 383 PHE C C 1
ATOM 8972 O O . PHE C 1 383 ? 52.447 131.228 -0.572 1.00 66.07 383 PHE C O 1
ATOM 8980 N N . GLY C 1 384 ? 50.765 131.279 0.941 1.00 66.27 384 GLY C N 1
ATOM 8981 C CA . GLY C 1 384 ? 49.905 130.349 0.213 1.00 66.30 384 GLY C CA 1
ATOM 8982 C C . GLY C 1 384 ? 49.568 129.062 0.948 1.00 66.49 384 GLY C C 1
ATOM 8983 O O . GLY C 1 384 ? 50.164 128.745 1.984 1.00 66.44 384 GLY C O 1
ATOM 8984 N N . LEU C 1 385 ? 48.604 128.321 0.408 1.00 66.54 385 LEU C N 1
ATOM 8985 C CA . LEU C 1 385 ? 48.295 126.983 0.897 1.00 66.77 385 LEU C CA 1
ATOM 8986 C C . LEU C 1 385 ? 49.417 126.019 0.518 1.00 67.22 385 LEU C C 1
ATOM 8987 O O . LEU C 1 385 ? 50.027 126.153 -0.565 1.00 67.55 385 LEU C O 1
ATOM 8992 N N . PRO C 1 386 ? 49.709 125.041 1.395 1.00 67.56 386 PRO C N 1
ATOM 8993 C CA . PRO C 1 386 ? 50.863 124.192 1.085 1.00 67.91 386 PRO C CA 1
ATOM 8994 C C . PRO C 1 386 ? 50.561 123.297 -0.108 1.00 68.18 386 PRO C C 1
ATOM 8995 O O . PRO C 1 386 ? 49.407 122.968 -0.363 1.00 67.99 386 PRO C O 1
ATOM 8999 N N . LYS C 1 387 ? 51.593 122.913 -0.841 1.00 68.90 387 LYS C N 1
ATOM 9000 C CA . LYS C 1 387 ? 51.420 121.973 -1.945 1.00 69.79 387 LYS C CA 1
ATOM 9001 C C . LYS C 1 387 ? 50.570 120.728 -1.592 1.00 70.13 387 LYS C C 1
ATOM 9002 O O . LYS C 1 387 ? 49.772 120.274 -2.415 1.00 70.61 387 LYS C O 1
ATOM 9008 N N . VAL C 1 388 ? 50.702 120.233 -0.356 1.00 70.24 388 VAL C N 1
ATOM 9009 C CA . VAL C 1 388 ? 50.234 118.879 0.062 1.00 70.16 388 VAL C CA 1
ATOM 9010 C C . VAL C 1 388 ? 49.440 118.064 -0.964 1.00 70.12 388 VAL C C 1
ATOM 9011 O O . VAL C 1 388 ? 50.051 117.338 -1.763 1.00 70.01 388 VAL C O 1
#

Nearest PDB structures (foldseek):
  2vou-assembly1_A  TM=1.003E+00  e=7.761E-93  Paenarthrobacter nicotinovorans
  8rqh-assembly1_A  TM=8.673E-01  e=1.424E-29  Streptomyces cyaneofuscatus
  8aq8-assembly3_CCC  TM=8.532E-01  e=1.386E-22  Stenotrophomonas maltophilia
  5tul-assembly1_A  TM=7.356E-01  e=5.219E-24  uncultured bacterium
  8twf-assembly1_D  TM=6.441E-01  e=2.702E-22  Legionella massiliensis

Radius of gyration: 34.19 Å; Cα contacts (8 Å, |Δi|>4): 2665; chains: 3; bounding box: 76×90×81 Å

InterPro domains:
  IPR002938 FAD-binding domain [PF01494] (8-163)
  IPR036188 FAD/NAD(P)-binding domain superfamily [G3DSA:3.50.50.60] (1-179)
  IPR036188 FAD/NAD(P)-binding domain superfamily [G3DSA:3.50.50.60] (271-397)
  IPR036188 FAD/NAD(P)-binding domain superfamily [SSF51905] (3-370)
  IPR053212 2,6-Dihydroxypyridine 3-monooxygenase [PTHR47469] (6-369)
  IPR054707 2,6-dihydroxypyridine 3-monooxygenase, substrate binding domain-like [PF22607] (166-290)